Protein AF-K5BT09-F1 (afdb_monomer)

Secondary structure (DSSP, 8-state):
--------S--SS------------HHHHHHHHHHHHTT--HHHHHHTTEE-B-SS--SSS-----HHHHHHTT--SEEES---HHHHHHHHHHHHHHSSS-PPPEEEE--SSBSSSB---HHHHHTT--HHHHHHHHHHHHHHHHHTT--EE---B------TTSGGGGGS--S-HHHHHHHHHHHHHHHHTTTS-STT--B-EEEEETTGGG-GGG-TT------HHHIIIIISHHHHHHHHTT-SEEEEPSSEETTEEGGG-HIIIIIIIIIIT---SEEEEPTTTTTHHHHTTS--HHHHHHHHHHHT--BEESS-HHHHHHHHHHHTTSS-HHHHHHHHHHHHHHHHHTTTTT-TTTT--TTHHHHHSS-HHHHHHHHHHHHHH-EEEEE--TT--TTSPPSSS--S-EEEEEESTTTT-STTTT-TT-TTS-GGGSPPHHHHHHHHHTTTEEEEEE--S-S-S-HHHHHHHTTTT------S--HHHHHHHHHHHHHT-SEEEEEEE--GGGSSTT---S--SSPHHHHHHHHHHHTTTS-EEEEEE-SS----HHHHHH-SEEEE-----TTHHHHHHHHHTTSS------SS-B-SSGGG-S--SS-B--SSPPPTT--S-TTSS--SSS-S--SB-TT--B-SS-EEE-PPEES-SEE-TT--EEEEEEEEE-SSS-EEEEEEEEEEES--SSPPBS-EEEEEEEEEE-TT-EEEEEEEE-HHHH-EE-TT--EEPPSEEEEEEEESSSSSEEEEEEEE--TTS---HHHHHHHHHHHHHHHHHTSS-TTT-PPBSEEETT---TTS-TTEEEHHHHHHHHHHHHHHHHTTSS-HHHHHHHHHHHHHHHTTS--BTTBPPSEEETTT--EE-SBTTBSSEEHHHHHHHHHHHHHHHHHHTTS-HHHHHHHHHHHHHHHH--TTGGGTTT-SS-BSEEBTTTBTTT--B--SBSTTHHHHHHHHH-SSS---HHIIIIIISTTTTTEEEEEETTEEEEE-BTTSSS--GGGGTGGGTTS--TT-B-SS-S-HHHHHHHHHHHHHHHHHH-TT--TT-BTTB----EEEETTEEEE--SSTTT--S-B-HHHHHTTTTT-HHHHHHHHHHHHHTGGGTEETTEE-S-BBTTTTB---EEEHHHHHHHHHHHHHHHT-HHHHHHHT-HHHHHHHHHTT-B--GGGSTT-

Solvent-accessible surface area (backbone atoms only — not comparable to full-atom values): 59782 Å² total; per-residue (Å²): 132,90,80,92,84,87,93,83,88,90,88,86,88,76,88,66,85,77,75,76,75,75,77,81,50,74,69,54,54,52,54,51,50,52,59,51,57,73,71,49,52,74,64,38,39,40,6,42,21,22,30,43,50,46,68,86,57,81,92,69,89,82,79,60,76,67,62,74,61,37,29,34,69,33,48,47,24,29,39,32,37,62,75,46,24,68,61,47,41,55,53,40,45,41,22,40,74,52,17,93,80,33,62,55,59,47,32,34,34,62,48,64,38,20,30,57,44,23,27,21,28,36,32,31,45,44,9,39,68,43,56,65,62,46,16,48,50,29,30,51,22,20,35,27,34,11,23,30,30,34,46,30,28,63,22,43,45,38,36,36,32,54,42,60,27,23,11,47,50,19,50,8,41,24,46,43,38,57,64,21,16,54,49,29,30,25,32,35,39,21,18,19,54,95,65,23,71,51,57,42,33,18,40,23,16,41,27,38,46,62,65,50,39,52,14,50,90,19,33,65,74,30,62,28,83,78,57,69,53,51,42,59,65,52,43,40,45,12,57,53,34,23,46,74,61,58,38,48,26,36,26,24,22,74,22,32,50,90,90,31,41,30,43,49,24,33,59,57,49,31,51,42,45,35,66,70,64,60,50,83,46,35,28,31,42,35,84,30,37,55,50,49,37,38,78,75,63,76,40,55,54,54,54,32,30,40,38,14,46,74,12,45,42,29,33,40,25,57,48,50,33,51,68,74,27,44,70,59,33,41,77,70,66,69,34,54,71,64,57,50,47,52,29,30,48,33,51,52,49,52,40,47,55,55,37,31,80,82,35,68,57,60,27,42,47,83,67,33,39,84,70,52,44,68,35,70,68,56,42,53,50,23,21,51,53,21,34,38,17,19,25,28,77,44,58,38,18,69,85,72,40,94,86,46,70,41,57,61,53,40,79,69,50,58,31,37,20,37,30,20,49,55,18,75,32,23,41,36,31,33,25,46,69,48,75,65,35,63,42,82,72,20,51,15,38,54,53,30,41,41,66,79,22,63,97,48,34,46,75,42,75,32,50,22,28,59,64,36,81,51,64,73,55,43,52,62,27,22,47,96,78,31,65,77,74,84,66,94,72,49,59,65,57,30,35,54,51,25,52,61,46,46,74,71,26,69,36,33,37,36,21,41,52,54,54,30,45,50,15,26,80,86,18,47,42,92,69,47,56,59,32,67,41,41,47,51,43,51,54,57,52,51,72,69,74,45,45,49,35,39,42,33,29,35,46,56,50,44,36,48,58,68,52,66,74,72,45,34,22,33,36,39,46,28,23,17,2,36,35,22,21,49,14,51,43,29,35,50,50,52,78,38,52,31,35,2,27,33,42,47,44,18,42,55,46,73,86,57,62,72,52,63,76,63,36,66,58,69,97,38,61,63,60,89,95,46,80,81,53,90,91,34,70,63,56,97,88,50,70,86,68,49,72,40,48,34,36,35,44,40,48,73,32,44,76,46,70,49,71,59,46,58,78,49,61,58,36,45,81,86,42,66,41,40,45,33,33,42,41,30,26,74,33,85,35,58,40,44,47,50,44,37,32,31,41,19,59,74,66,58,102,47,94,44,35,67,29,42,70,78,50,72,48,71,44,77,36,49,52,70,33,71,48,77,49,75,45,80,47,42,44,81,79,61,40,43,48,41,92,86,62,47,79,45,59,76,57,38,52,32,40,41,31,44,24,60,26,79,79,60,57,36,70,43,67,33,33,38,43,57,84,84,66,76,68,51,73,67,56,45,51,48,52,44,34,54,22,23,36,35,38,45,60,77,57,18,38,84,73,22,48,38,20,27,43,49,46,49,79,85,71,71,51,96,81,74,43,73,57,27,23,27,36,25,27,20,10,33,28,50,40,20,49,55,49,33,32,77,73,60,78,42,51,66,66,60,50,48,56,48,48,53,38,34,52,60,38,63,77,68,28,58,61,41,67,50,25,32,26,55,27,24,34,37,86,74,29,42,70,40,55,80,45,98,63,43,61,25,17,20,42,52,29,31,33,37,25,49,45,20,47,46,23,50,24,55,69,16,61,82,51,55,76,70,38,30,51,52,18,59,50,46,56,48,57,61,51,50,32,35,46,42,67,37,15,78,89,70,48,48,32,47,34,42,56,40,15,89,86,57,44,62,75,71,69,45,71,52,53,40,51,53,46,54,58,40,32,54,45,48,25,42,16,37,89,71,31,37,41,62,54,56,28,44,42,51,17,36,29,44,74,60,64,24,51,41,74,47,70,49,93,85,42,68,38,50,55,31,34,63,96,42,89,55,68,31,37,50,47,60,34,64,36,46,53,27,44,59,38,71,41,22,26,42,95,68,39,90,37,47,42,59,44,37,31,36,52,52,48,34,35,39,47,40,27,51,64,35,92,84,67,48,47,71,54,24,87,43,34,43,22,36,22,67,33,62,42,102,81,60,68,45,67,21,22,63,44,86,85,48,53,79,55,54,40,20,53,36,33,28,42,29,36,29,67,60,40,45,74,54,17,50,41,26,52,51,48,48,57,74,57,35,79,60,45,38,56,90,44,19,67,29,35,28,36,20,64,65,76,72,39,56,54,67,33,40,37,25,71,43,41,15,44,31,27,31,25,48,40,36,55,76,70,31,55,47,23,54,27,27,61,63,32,66,46,50,47,50,10,38,52,66,65,53,44,43,65,65,55,85,80,62,86,80,121

InterPro domains:
  IPR001764 Glycoside hydrolase, family 3, N-terminal [PF00933] (41-349)
  IPR001764 Glycoside hydrolase, family 3, N-terminal [PR00133] (100-116)
  IPR001764 Glycoside hydrolase, family 3, N-terminal [PR00133] (119-138)
  IPR001764 Glycoside hydrolase, family 3, N-terminal [PR00133] (165-181)
  IPR001764 Glycoside hydrolase, family 3, N-terminal [PR00133] (202-218)
  IPR001764 Glycoside hydrolase, family 3, N-terminal [PR00133] (272-290)
  IPR002772 Glycoside hydrolase family 3 C-terminal domain [PF01915] (391-652)
  IPR013783 Immunoglobulin-like fold [G3DSA:2.60.40.10] (654-779)
  IPR017853 Glycoside hydrolase superfamily [SSF51445] (25-389)
  IPR019282 Glycoamylase-like, conserved domain [PF10091] (956-1174)
  IPR019800 Glycoside hydrolase, family 3, active site [PS00775] (272-289)
  IPR026891 Fibronectin type III-like domain [PF14310] (689-758)
  IPR026891 Fibronectin type III-like domain [SM01217] (689-758)
  IPR036881 Glycoside hydrolase family 3 C-terminal domain superfamily [G3DSA:3.40.50.1700] (375-653)
  IPR036881 Glycoside hydrolase family 3 C-terminal domain superfamily [SSF52279] (390-655)
  IPR036962 Glycoside hydrolase, family 3, N-terminal domain superfamily [G3DSA:3.20.20.300] (21-374)
  IPR051915 Cellulose Degradation Glycosyl Hydrolase 3 [PTHR30620] (26-652)

Foldseek 3Di:
DDDDDDPPPDPDPPPPDPPPPDDDDPVNLVVVLVVLVVPDDPLLLLLLQEEAEDADFDPDDFHDPPLLVCLLANNHNAYEPHWALVVLVVSQCSNQPRHPSRQGHAYEYALQQAQAFGFAQQQLLLLLVDLQLLLQRLLLRLQQCLLGNHAEYADQELWAALALLAQCLSRHHAHFLQSSLSSLLSNQCSQAPPQLADSSHHAYEYDDQFNQNQAPNNFHLHEDEDDPQCCFFGTCNNVLSNQVSPHQEYEYDNYDYPLHRSLLALCRQPCPSCVVSNRLAAYEYPALSQCCVVVSVPDHLQLSLLSNLVSGHQHYHNNCSSSVHVVVCCVVVSHDPVSSSSSSSNSSSSCVSNCCVVPVCSSNDNVSNVVRHPDPVSNVSLLVSLLSSKFWLFWAALVPPNPHQTQPADAAAEEEEEEALQQAFQQQLSFPSNRNYPRNLQGGLLRLSCVVCPPHYHYHYAHLAHQAPDPVVLDQQCPPPNDSPDDPDDSVRSNVSSLVSLLNGQEYELEFEGRRSCHDHSNGHPAFATHDSSVVSVVVSLVSSHQYAYAYEASGAGQCPVVVVRHNIYMDSHNRRSHSSNSVVCGNNVVAKHAGFRSYFHANGSVLPSAALQDFCDPFHDDPPRPPDPPHPADPPDGNHTSAHGLDGDTSWDKDKDAWDKQDQEDEQADKIKIKIKIWTAGQAWHKAKKWKWKWDPDDPDTGGPIHTQDIDIDIAHHGDMDMDMDMGHQQSQFRQDPVGDGGHDWAKMKMWIDRGSPGTHIDMHTHDYCVPDDDLVRLLCVQLLLLLCQLPVVAQPQQSFHQQKDAPVPDDPVPRSQKGFQLLRLLSLLSLVLCCVVVVDDPVVSLVSLVSNLVLLVQADAAQLAQAGIDRRNRSAFDAPDPQRRHGFLQSSLSNLLSLLLQLLVQCPHDPSSVVSNVSSVVSLLSRQQCVQCVVRPLFGAGGADPVCGCVVVHTDEAQFLRPSSLLSLLLRPHNHHALSSCCCRHCVVVQQQDWDDALNFTAGGDDPPDPAFAQSSLFSSPLQAPQQFKDFPRGPGSLSNSLSSLVNQLSLLCVVPVPFPQRHQLFTHFAWFQDPPGTAGATSDPVRHPQKGFLLRLLLCCLNVVPSSSSNSSVQVVVPPQQQDSSGGAGMAGPRVPGRGSMHGSSSSSSNNSSSSCNVPNSSNVSSVPRPSSVSSCVSNGIDRDNPVRPPD

pLDDT: mean 94.93, std 11.33, range [27.28, 98.94]

Sequence (1195 aa):
MIYKKLSLLILLFATGLLTVSAQKSPQDMDRFIDVLMNKMTLEEKIGQLNLPVTGEITTGQAKSSDIAAKIKKGEVGGLFNLKGVEKIRDVQKQAVEGSRLGIPLLFGMDVIHGYETMFPIPLGLSCTWDMSAIEESARIAAVEASADGISWTFSPMVDVSRDPRWGRVSEGSGEDPFLGAMIAEAMVRGYQGKNMQRNDEIMACVKHFALYGAGEAGRDYNTVDMSRQRMFNDYMLPYEAAVEAGVGSVMASFNEVDGIPATANKWLMTDILRGQWGFNGFVVTDYTGISEMVDHGIGDLQTVSARAINAGVDMDMVSEGFVGTLKKSVQEGKVSMETLNTACRRILEAKYKLGLFDNPYKYCDPKRPARDIFTKAHREAARRIAAESFVLLKNDSPDGNPNGNPLLPFNPKGNIAVIGPLANSRTNMPGTWSVAAVLDRSPSLVEGLKEMTAGKANIMYAKGSNLISDAAYEERATMFGRSLNRDGRTDQQLLDEALNVARRSDIIIAALGESSEMSGESSSRTDLNIPDVQQNLLKELLKTGKPVVLVLFTGRPLTLTWEQEHVPAILNVWFGGSEAAYAIGDALFGYVNPGGKLTMTFPKNVGQIPLYYAHKNTGRPLKEGKWFEKFRSNYLDVDNDPLYPFGYGLSYTTFSYSDIDLSHSSMDMTGSLTAAVEVTNTGTWPGTEVVQLYIRDLVGSSTRPVKELKGFQKIFLQPGEMKIVRFKIAPEMLRYYNYDLQLVAEPGDFEVMIGTNSRDVKSAKFTLASAADTLTDDALMDTVQRRTFLYFWEGAEPNSGLAPERYHVDGVYPQNDSNVVTSGGSGFGIMAILAGIDRGYVTREEGLARMERIVSFLEKADRFHGAYPHWWYGDTGKVKPFGQKDNGGDLVETAFLIQGLLAVHQYYVNGNEKEKAIAQRIDRIWRDVDWDWYRKGGQNVLYWHWSPTYGWEMDFPVHGYNECMIMYILAAASPTHGVPATVYHDGWAQNGAIVSPHKVEGIELHLRYQGTEAGPLFWAQYSFLGLDPVGLKDEYCPSYFHEMRNLTLVNRAYCIRNPKHYKGFGADCWGLTASYSVDGYAAHSPNEQDDKGVISPTAALSSIVYTPEYSMQVMRHLYNMGDKVFGPFGFYDAFSETDNWYPKRYLAIDQGPIAVMIENYRTGLLWKLFMSHPDVQAGLTKLGFNTNKQDVRQQ

Radius of gyration: 38.04 Å; Cα contacts (8 Å, |Δi|>4): 2847; chains: 1; bounding box: 115×94×84 Å

Mean predicted aligned error: 13.85 Å

Organism: NCBI:txid997888

Nearest PDB structures (foldseek):
  5xxm-assembly1_A  TM=9.968E-01  e=0.000E+00  Bacteroides thetaiotaomicron VPI-5482
  5xxn-assembly1_A  TM=9.941E-01  e=0.000E+00  Bacteroides thetaiotaomicron VPI-5482
  5xxl-assembly1_B  TM=9.937E-01  e=0.000E+00  Bacteroides thetaiotaomicron VPI-5482
  5tf0-assembly1_A  TM=9.906E-01  e=0.000E+00  Bacteroides intestinalis DSM 17393
  4qt9-assembly2_B  TM=9.981E-01  e=7.309E-70  Bacteroides caccae ATCC 43185

Structure (mmCIF, N/CA/C/O backbone):
data_AF-K5BT09-F1
#
_entry.id   AF-K5BT09-F1
#
loop_
_atom_site.group_PDB
_atom_site.id
_atom_site.type_symbol
_atom_site.label_atom_id
_atom_site.label_alt_id
_atom_site.label_comp_id
_atom_site.label_asym_id
_atom_site.label_entity_id
_atom_site.label_seq_id
_atom_site.pdbx_PDB_ins_code
_atom_site.Cartn_x
_atom_site.Cartn_y
_atom_site.Cartn_z
_atom_site.occupancy
_atom_site.B_iso_or_equiv
_atom_site.auth_seq_id
_atom_site.auth_comp_id
_atom_site.auth_asym_id
_atom_site.auth_atom_id
_atom_site.pdbx_PDB_model_num
ATOM 1 N N . MET A 1 1 ? -8.222 -68.719 0.830 1.00 33.28 1 MET A N 1
ATOM 2 C CA . MET A 1 1 ? -7.148 -67.709 0.713 1.00 33.28 1 MET A CA 1
ATOM 3 C C . MET A 1 1 ? -7.326 -66.757 1.887 1.00 33.28 1 MET A C 1
ATOM 5 O O . MET A 1 1 ? -8.381 -66.156 1.982 1.00 33.28 1 MET A O 1
ATOM 9 N N . ILE A 1 2 ? -6.574 -66.939 2.979 1.00 29.36 2 ILE A N 1
ATOM 10 C CA . ILE A 1 2 ? -5.280 -66.270 3.252 1.00 29.36 2 ILE A CA 1
ATOM 11 C C . ILE A 1 2 ? -5.498 -64.750 3.378 1.00 29.36 2 ILE A C 1
ATOM 13 O O . ILE A 1 2 ? -5.870 -64.145 2.389 1.00 29.36 2 ILE A O 1
ATOM 17 N N . TYR A 1 3 ? -5.279 -64.041 4.489 1.00 27.73 3 TYR A N 1
ATOM 18 C CA . TYR A 1 3 ? -5.013 -64.349 5.899 1.00 27.73 3 TYR A CA 1
ATOM 19 C C . TYR A 1 3 ? -5.332 -63.051 6.679 1.00 27.73 3 TYR A C 1
ATOM 21 O O . TYR A 1 3 ? -4.875 -61.974 6.310 1.00 27.73 3 TYR A O 1
ATOM 29 N N . LYS A 1 4 ? -6.081 -63.166 7.780 1.00 32.88 4 LYS A N 1
ATOM 30 C CA . LYS A 1 4 ? -6.062 -62.227 8.914 1.00 32.88 4 LYS A CA 1
ATOM 31 C C . LYS A 1 4 ? -4.780 -62.488 9.708 1.00 32.88 4 LYS A C 1
ATOM 33 O O . LYS A 1 4 ? -4.599 -63.643 10.093 1.00 32.88 4 LYS A O 1
ATOM 38 N N . LYS A 1 5 ? -3.959 -61.473 10.012 1.00 28.58 5 LYS A N 1
ATOM 39 C CA . LYS A 1 5 ? -3.173 -61.348 11.262 1.00 28.58 5 LYS A CA 1
ATOM 40 C C . LYS A 1 5 ? -2.261 -60.113 11.246 1.00 28.58 5 LYS A C 1
ATOM 42 O O . LYS A 1 5 ? -1.661 -59.803 10.228 1.00 28.58 5 LYS A O 1
ATOM 47 N N . LEU A 1 6 ? -2.090 -59.558 12.449 1.00 28.66 6 LEU A N 1
ATOM 48 C CA . LEU A 1 6 ? -0.998 -58.692 12.913 1.00 28.66 6 LEU A CA 1
ATOM 49 C C . LEU A 1 6 ? -1.146 -57.162 12.773 1.00 28.66 6 LEU A C 1
ATOM 51 O O . LEU A 1 6 ? -0.351 -56.485 12.135 1.00 28.66 6 LEU A O 1
ATOM 55 N N . SER A 1 7 ? -2.097 -56.607 13.530 1.00 29.69 7 SER A N 1
ATOM 56 C CA . SER A 1 7 ? -2.022 -55.238 14.066 1.00 29.69 7 SER A CA 1
ATOM 57 C C . SER A 1 7 ? -1.999 -55.322 15.593 1.00 29.69 7 SER A C 1
ATOM 59 O O . SER A 1 7 ? -3.021 -55.130 16.241 1.00 29.69 7 SER A O 1
ATOM 61 N N . LEU A 1 8 ? -0.866 -55.739 16.169 1.00 30.62 8 LEU A N 1
ATOM 62 C CA . LEU A 1 8 ? -0.655 -55.736 17.623 1.00 30.62 8 LEU A CA 1
ATOM 63 C C . LEU A 1 8 ? 0.844 -55.839 17.956 1.00 30.62 8 LEU A C 1
ATOM 65 O O . LEU A 1 8 ? 1.294 -56.850 18.474 1.00 30.62 8 LEU A O 1
ATOM 69 N N . LEU A 1 9 ? 1.633 -54.829 17.581 1.00 28.47 9 LEU A N 1
ATOM 70 C CA . LEU A 1 9 ? 2.938 -54.518 18.186 1.00 28.47 9 LEU A CA 1
ATOM 71 C C . LEU A 1 9 ? 3.417 -53.176 17.602 1.00 28.47 9 LEU A C 1
ATOM 73 O O . LEU A 1 9 ? 3.946 -53.152 16.503 1.00 28.47 9 LEU A O 1
ATOM 77 N N . ILE A 1 10 ? 3.099 -52.077 18.289 1.00 31.34 10 ILE A N 1
ATOM 78 C CA . ILE A 1 10 ? 3.753 -50.746 18.369 1.00 31.34 10 ILE A CA 1
ATOM 79 C C . ILE A 1 10 ? 2.722 -49.896 19.131 1.00 31.34 10 ILE A C 1
ATOM 81 O O . ILE A 1 10 ? 1.987 -49.082 18.587 1.00 31.34 10 ILE A O 1
ATOM 85 N N . LEU A 1 11 ? 2.550 -50.210 20.413 1.00 28.88 11 LEU A N 1
ATOM 86 C CA . LEU A 1 11 ? 1.669 -49.476 21.319 1.00 28.88 11 LEU A CA 1
ATOM 87 C C . LEU A 1 11 ? 2.322 -49.490 22.700 1.00 28.88 11 LEU A C 1
ATOM 89 O O . LEU A 1 11 ? 1.791 -50.095 23.619 1.00 28.88 11 LEU A O 1
ATOM 93 N N . LEU A 1 12 ? 3.551 -48.954 22.800 1.00 29.77 12 LEU A N 1
ATOM 94 C CA . LEU A 1 12 ? 4.228 -48.741 24.094 1.00 29.77 12 LEU A CA 1
ATOM 95 C C . LEU A 1 12 ? 5.472 -47.826 24.092 1.00 29.77 12 LEU A C 1
ATOM 97 O O . LEU A 1 12 ? 6.191 -47.809 25.080 1.00 29.77 12 LEU A O 1
ATOM 101 N N . PHE A 1 13 ? 5.720 -47.014 23.057 1.00 30.23 13 PHE A N 1
ATOM 102 C CA . PHE A 1 13 ? 6.736 -45.945 23.120 1.00 30.23 13 PHE A CA 1
ATOM 103 C C . PHE A 1 13 ? 6.303 -44.723 22.299 1.00 30.23 13 PHE A C 1
ATOM 105 O O . PHE A 1 13 ? 6.860 -44.415 21.253 1.00 30.23 13 PHE A O 1
ATOM 112 N N . ALA A 1 14 ? 5.254 -44.045 22.764 1.00 30.31 14 ALA A N 1
ATOM 113 C CA . ALA A 1 14 ? 4.903 -42.699 22.312 1.00 30.31 14 ALA A CA 1
ATOM 114 C C . ALA A 1 14 ? 4.120 -41.941 23.399 1.00 30.31 14 ALA A C 1
ATOM 116 O O . ALA A 1 14 ? 3.130 -41.278 23.124 1.00 30.31 14 ALA A O 1
ATOM 117 N N . THR A 1 15 ? 4.566 -42.007 24.656 1.00 30.95 15 THR A N 1
ATOM 118 C CA . THR A 1 15 ? 4.311 -40.918 25.614 1.00 30.95 15 THR A CA 1
ATOM 119 C C . THR A 1 15 ? 5.349 -39.825 25.363 1.00 30.95 15 THR A C 1
ATOM 121 O O . THR A 1 15 ? 6.234 -39.578 26.177 1.00 30.95 15 THR A O 1
ATOM 124 N N . GLY A 1 16 ? 5.292 -39.238 24.167 1.00 28.16 16 GLY A N 1
ATOM 125 C CA . GLY A 1 16 ? 5.932 -37.965 23.875 1.00 28.16 16 GLY A CA 1
ATOM 126 C C . GLY A 1 16 ? 5.001 -36.875 24.379 1.00 28.16 16 GLY A C 1
ATOM 127 O O . GLY A 1 16 ? 3.835 -36.844 23.998 1.00 28.16 16 GLY A O 1
ATOM 128 N N . LEU A 1 17 ? 5.507 -36.041 25.282 1.00 32.53 17 LEU A N 1
ATOM 129 C CA . LEU A 1 17 ? 4.849 -34.853 25.814 1.00 32.53 17 LEU A CA 1
ATOM 130 C C . LEU A 1 17 ? 4.229 -34.017 24.681 1.00 32.53 17 LEU A C 1
ATOM 132 O O . LEU A 1 17 ? 4.907 -33.212 24.052 1.00 32.53 17 LEU A O 1
ATOM 136 N N . LEU A 1 18 ? 2.928 -34.181 24.444 1.00 27.83 18 LEU A N 1
ATOM 137 C CA . LEU A 1 18 ? 2.118 -33.174 23.772 1.00 27.83 18 LEU A CA 1
ATOM 138 C C . LEU A 1 18 ? 1.817 -32.096 24.810 1.00 27.83 18 LEU A C 1
ATOM 140 O O . LEU A 1 18 ? 0.763 -32.081 25.443 1.00 27.83 18 LEU A O 1
ATOM 144 N N . THR A 1 19 ? 2.773 -31.194 25.014 1.00 27.28 19 THR A N 1
ATOM 145 C CA . THR A 1 19 ? 2.456 -29.868 25.531 1.00 27.28 19 THR A CA 1
ATOM 146 C C . THR A 1 19 ? 1.621 -29.176 24.462 1.00 27.28 19 THR A C 1
ATOM 148 O O . THR A 1 19 ? 2.156 -28.597 23.518 1.00 27.28 19 THR A O 1
ATOM 151 N N . VAL A 1 20 ? 0.299 -29.278 24.583 1.00 28.34 20 VAL A N 1
ATOM 152 C CA . VAL A 1 20 ? -0.617 -28.334 23.947 1.00 28.34 20 VAL A CA 1
ATOM 153 C C . VAL A 1 20 ? -0.247 -26.971 24.524 1.00 28.34 20 VAL A C 1
ATOM 155 O O . VAL A 1 20 ? -0.565 -26.666 25.672 1.00 28.34 20 VAL A O 1
ATOM 158 N N . SER A 1 21 ? 0.528 -26.188 23.773 1.00 31.48 21 SER A N 1
ATOM 159 C CA . SER A 1 21 ? 0.733 -24.778 24.081 1.00 31.48 21 SER A CA 1
ATOM 160 C C . SER A 1 21 ? -0.634 -24.121 23.934 1.00 31.48 21 SER A C 1
ATOM 162 O O . SER A 1 21 ? -1.138 -23.960 22.825 1.00 31.48 21 SER A O 1
ATOM 164 N N . ALA A 1 22 ? -1.282 -23.845 25.065 1.00 35.59 22 ALA A N 1
ATOM 165 C CA . ALA A 1 22 ? -2.456 -22.997 25.093 1.00 35.59 22 ALA A CA 1
ATOM 166 C C . ALA A 1 22 ? -2.052 -21.656 24.470 1.00 35.59 22 ALA A C 1
ATOM 168 O O . ALA A 1 22 ? -1.145 -20.983 24.963 1.00 35.59 22 ALA A O 1
ATOM 169 N N . GLN A 1 23 ? -2.678 -21.306 23.350 1.00 39.53 23 GLN A N 1
ATOM 170 C CA . GLN A 1 23 ? -2.477 -20.018 22.707 1.00 39.53 23 GLN A CA 1
ATOM 171 C C . GLN A 1 23 ? -2.914 -18.942 23.710 1.00 39.53 23 GLN A C 1
ATOM 173 O O . GLN A 1 23 ? -4.069 -18.932 24.135 1.00 39.53 23 GLN A O 1
ATOM 178 N N . LYS A 1 24 ? -1.973 -18.105 24.164 1.00 57.53 24 LYS A N 1
ATOM 179 C CA . LYS A 1 24 ? -2.256 -17.064 25.160 1.00 57.53 24 LYS A CA 1
ATOM 180 C C . LYS A 1 24 ? -3.319 -16.114 24.614 1.00 57.53 24 LYS A C 1
ATOM 182 O O . LYS A 1 24 ? -3.226 -15.684 23.464 1.00 57.53 24 LYS A O 1
ATOM 187 N N . SER A 1 25 ? -4.326 -15.814 25.427 1.00 69.25 25 SER A N 1
ATOM 188 C CA . SER A 1 25 ? -5.419 -14.933 25.020 1.00 69.25 25 SER A CA 1
ATOM 189 C C . SER A 1 25 ? -4.962 -13.464 25.016 1.00 69.25 25 SER A C 1
ATOM 191 O O . SER A 1 25 ? -4.057 -13.118 25.783 1.00 69.25 25 SER A O 1
ATOM 193 N N . PRO A 1 26 ? -5.572 -12.570 24.211 1.00 74.56 26 PRO A N 1
ATOM 194 C CA . PRO A 1 26 ? -5.332 -11.125 24.307 1.00 74.56 26 PRO A CA 1
ATOM 195 C C . PRO A 1 26 ? -5.465 -10.595 25.746 1.00 74.56 26 PRO A C 1
ATOM 197 O O . PRO A 1 26 ? -4.634 -9.815 26.200 1.00 74.56 26 PRO A O 1
ATOM 200 N N . GLN A 1 27 ? -6.416 -11.137 26.514 1.00 79.94 27 GLN A N 1
ATOM 201 C CA . GLN A 1 27 ? -6.642 -10.776 27.915 1.00 79.94 27 GLN A CA 1
ATOM 202 C C . GLN A 1 27 ? -5.459 -11.126 28.838 1.00 79.94 27 GLN A C 1
ATOM 204 O O . GLN A 1 27 ? -5.287 -10.503 29.889 1.00 79.94 27 GLN A O 1
ATOM 209 N N . ASP A 1 28 ? -4.632 -12.115 28.481 1.00 88.56 28 ASP A N 1
ATOM 210 C CA . ASP A 1 28 ? -3.438 -12.473 29.256 1.00 88.56 28 ASP A CA 1
ATOM 211 C C . ASP A 1 28 ? -2.272 -11.511 29.000 1.00 88.56 28 ASP A C 1
ATOM 213 O O . ASP A 1 28 ? -1.496 -11.241 29.922 1.00 88.56 28 ASP A O 1
ATOM 217 N N . MET A 1 29 ? -2.160 -10.973 27.780 1.00 96.00 29 MET A N 1
ATOM 218 C CA . MET A 1 29 ? -1.212 -9.902 27.462 1.00 96.00 29 MET A CA 1
ATOM 219 C C . MET A 1 29 ? -1.571 -8.635 28.240 1.00 96.00 29 MET A C 1
ATOM 221 O O . MET A 1 29 ? -0.712 -8.099 28.941 1.00 96.00 29 MET A O 1
ATOM 225 N N . ASP A 1 30 ? -2.838 -8.216 28.192 1.00 93.00 30 ASP A N 1
ATOM 226 C CA . ASP A 1 30 ? -3.313 -7.014 28.884 1.00 93.00 30 ASP A CA 1
ATOM 227 C C . ASP A 1 30 ? -3.041 -7.101 30.385 1.00 93.00 30 ASP A C 1
ATOM 229 O O . ASP A 1 30 ? -2.373 -6.237 30.955 1.00 93.00 30 ASP A O 1
ATOM 233 N N . ARG A 1 31 ? -3.440 -8.215 31.016 1.00 96.12 31 ARG A N 1
ATOM 234 C CA . ARG A 1 31 ? -3.205 -8.452 32.447 1.00 96.12 31 ARG A CA 1
ATOM 235 C C . ARG A 1 31 ? -1.717 -8.431 32.796 1.00 96.12 31 ARG A C 1
ATOM 237 O O . ARG A 1 31 ? -1.337 -7.877 33.828 1.00 96.12 31 ARG A O 1
ATOM 244 N N . PHE A 1 32 ? -0.871 -9.060 31.977 1.00 97.94 32 PHE A N 1
ATOM 245 C CA . PHE A 1 32 ? 0.573 -9.077 32.209 1.00 97.94 32 PHE A CA 1
ATOM 246 C C . PHE A 1 32 ? 1.158 -7.662 32.161 1.00 97.94 32 PHE A C 1
ATOM 248 O O . PHE A 1 32 ? 1.904 -7.269 33.063 1.00 97.94 32 PHE A O 1
ATOM 255 N N . ILE A 1 33 ? 0.798 -6.893 31.134 1.00 98.19 33 ILE A N 1
ATOM 256 C CA . ILE A 1 33 ? 1.317 -5.543 30.928 1.00 98.19 33 ILE A CA 1
ATOM 257 C C . ILE A 1 33 ? 0.787 -4.589 31.999 1.00 98.19 33 ILE A C 1
ATOM 259 O O . ILE A 1 33 ? 1.572 -3.808 32.530 1.00 98.19 33 ILE A O 1
ATOM 263 N N . ASP A 1 34 ? -0.475 -4.705 32.413 1.00 96.81 34 ASP A N 1
ATOM 264 C CA . ASP A 1 34 ? -1.043 -3.920 33.516 1.00 96.81 34 ASP A CA 1
ATOM 265 C C . ASP A 1 34 ? -0.260 -4.125 34.814 1.00 96.81 34 ASP A C 1
ATOM 267 O O . ASP A 1 34 ? 0.143 -3.168 35.482 1.00 96.81 34 ASP A O 1
ATOM 271 N N . VAL A 1 35 ? 0.015 -5.386 35.161 1.00 98.25 35 VAL A N 1
ATOM 272 C CA . VAL A 1 35 ? 0.796 -5.729 36.355 1.00 98.25 35 VAL A CA 1
ATOM 273 C C . VAL A 1 35 ? 2.225 -5.196 36.255 1.00 98.25 35 VAL A C 1
ATOM 275 O O . VAL A 1 35 ? 2.763 -4.721 37.258 1.00 98.25 35 VAL A O 1
ATOM 278 N N . LEU A 1 36 ? 2.852 -5.267 35.079 1.00 98.50 36 LEU A N 1
ATOM 279 C CA . LEU A 1 36 ? 4.196 -4.733 34.867 1.00 98.50 36 LEU A CA 1
ATOM 280 C C . LEU A 1 36 ? 4.211 -3.203 34.986 1.00 98.50 36 LEU A C 1
ATOM 282 O O . LEU A 1 36 ? 4.991 -2.661 35.766 1.00 98.50 36 LEU A O 1
ATOM 286 N N . MET A 1 37 ? 3.313 -2.510 34.289 1.00 98.56 37 MET A N 1
ATOM 287 C CA . MET A 1 37 ? 3.222 -1.049 34.286 1.00 98.56 37 MET A CA 1
ATOM 288 C C . MET A 1 37 ? 2.880 -0.463 35.657 1.00 98.56 37 MET A C 1
ATOM 290 O O . MET A 1 37 ? 3.356 0.627 35.980 1.00 98.56 37 MET A O 1
ATOM 294 N N . ASN A 1 38 ? 2.116 -1.181 36.485 1.00 98.25 38 ASN A N 1
ATOM 295 C CA . ASN A 1 38 ? 1.840 -0.794 37.873 1.00 98.25 38 ASN A CA 1
ATOM 296 C C . ASN A 1 38 ? 3.085 -0.834 38.772 1.00 98.25 38 ASN A C 1
ATOM 298 O O . ASN A 1 38 ? 3.109 -0.188 39.817 1.00 98.25 38 ASN A O 1
ATOM 302 N N . LYS A 1 39 ? 4.129 -1.572 38.378 1.00 98.38 39 LYS A N 1
ATOM 303 C CA . LYS A 1 39 ? 5.414 -1.599 39.090 1.00 98.38 39 LYS A CA 1
ATOM 304 C C . LYS A 1 39 ? 6.381 -0.525 38.604 1.00 98.38 39 LYS A C 1
ATOM 306 O O . LYS A 1 39 ? 7.376 -0.305 39.292 1.00 98.38 39 LYS A O 1
ATOM 311 N N . MET A 1 40 ? 6.145 0.085 37.443 1.00 98.75 40 MET A N 1
ATOM 312 C CA . MET A 1 40 ? 7.079 1.011 36.799 1.00 98.75 40 MET A CA 1
ATOM 313 C C . MET A 1 40 ? 7.012 2.418 37.395 1.00 98.75 40 MET A C 1
ATOM 315 O O . MET A 1 40 ? 5.927 2.949 37.640 1.00 98.75 40 MET A O 1
ATOM 319 N N . THR A 1 41 ? 8.173 3.050 37.564 1.00 98.62 41 THR A N 1
ATOM 320 C CA . THR A 1 41 ? 8.261 4.486 37.849 1.00 98.62 41 THR A CA 1
ATOM 321 C C . THR A 1 41 ? 7.934 5.314 36.603 1.00 98.62 41 THR A C 1
ATOM 323 O O . THR A 1 41 ? 7.824 4.794 35.490 1.00 98.62 41 THR A O 1
ATOM 326 N N . LEU A 1 42 ? 7.788 6.630 36.782 1.00 98.31 42 LEU A N 1
ATOM 327 C CA . LEU A 1 42 ? 7.634 7.567 35.669 1.00 98.31 42 LEU A CA 1
ATOM 328 C C . LEU A 1 42 ? 8.817 7.468 34.691 1.00 98.31 42 LEU A C 1
ATOM 330 O O . LEU A 1 42 ? 8.623 7.395 33.482 1.00 98.31 42 LEU A O 1
ATOM 334 N N . GLU A 1 43 ? 10.034 7.429 35.226 1.00 98.62 43 GLU A N 1
ATOM 335 C CA . GLU A 1 43 ? 11.281 7.359 34.468 1.00 98.62 43 GLU A CA 1
ATOM 336 C C . GLU A 1 43 ? 11.412 6.050 33.693 1.00 98.62 43 GLU A C 1
ATOM 338 O O . GLU A 1 43 ? 11.823 6.079 32.542 1.00 98.62 43 GLU A O 1
ATOM 343 N N . GLU A 1 44 ? 11.012 4.914 34.267 1.00 98.69 44 GLU A N 1
ATOM 344 C CA . GLU A 1 44 ? 11.057 3.626 33.563 1.00 98.69 44 GLU A CA 1
ATOM 345 C C . GLU A 1 44 ? 10.035 3.562 32.422 1.00 98.69 44 GLU A C 1
ATOM 347 O O . GLU A 1 44 ? 10.311 2.960 31.384 1.00 98.69 44 GLU A O 1
ATOM 352 N N . LYS A 1 45 ? 8.863 4.201 32.576 1.00 98.81 45 LYS A N 1
ATOM 353 C CA . LYS A 1 45 ? 7.878 4.322 31.486 1.00 98.81 45 LYS A CA 1
ATOM 354 C C . LYS A 1 45 ? 8.418 5.174 30.344 1.00 98.81 45 LYS A C 1
ATOM 356 O O . LYS A 1 45 ? 8.296 4.772 29.194 1.00 98.81 45 LYS A O 1
ATOM 361 N N . ILE A 1 46 ? 9.053 6.303 30.667 1.00 98.81 46 ILE A N 1
ATOM 362 C CA . ILE A 1 46 ? 9.755 7.149 29.691 1.00 98.81 46 ILE A CA 1
ATOM 363 C C . ILE A 1 46 ? 10.914 6.376 29.045 1.00 98.81 46 ILE A C 1
ATOM 365 O O . ILE A 1 46 ? 11.104 6.444 27.836 1.00 98.81 46 ILE A O 1
ATOM 369 N N . GLY A 1 47 ? 11.656 5.598 29.831 1.00 98.56 47 GLY A N 1
ATOM 370 C CA . GLY A 1 47 ? 12.783 4.799 29.366 1.00 98.56 47 GLY A CA 1
ATOM 371 C C . GLY A 1 47 ? 12.401 3.743 28.334 1.00 98.56 47 GLY A C 1
ATOM 372 O O . GLY A 1 47 ? 13.175 3.501 27.413 1.00 98.56 47 GLY A O 1
ATOM 373 N N . GLN A 1 48 ? 11.188 3.176 28.406 1.00 98.88 48 GLN A N 1
ATOM 374 C CA . GLN A 1 48 ? 10.680 2.287 27.350 1.00 98.88 48 GLN A CA 1
ATOM 375 C C . GLN A 1 48 ? 10.542 2.974 25.990 1.00 98.88 48 GLN A C 1
ATOM 377 O O . GLN A 1 48 ? 10.574 2.286 24.975 1.00 98.88 48 GLN A O 1
ATOM 382 N N . LEU A 1 49 ? 10.411 4.299 25.957 1.00 98.81 49 LEU A N 1
ATOM 383 C CA . LEU A 1 49 ? 10.248 5.056 24.720 1.00 98.81 49 LEU A CA 1
ATOM 384 C C . LEU A 1 49 ? 11.593 5.455 24.098 1.00 98.81 49 LEU A C 1
ATOM 386 O O . LEU A 1 49 ? 11.602 6.087 23.054 1.00 98.81 49 LEU A O 1
ATOM 390 N N . ASN A 1 50 ? 12.728 5.148 24.730 1.00 98.75 50 ASN A N 1
ATOM 391 C CA . ASN A 1 50 ? 14.040 5.587 24.261 1.00 98.75 50 ASN A CA 1
ATOM 392 C C . ASN A 1 50 ? 14.713 4.516 23.387 1.00 98.75 50 ASN A C 1
ATOM 394 O O . ASN A 1 50 ? 14.859 3.365 23.819 1.00 98.75 50 ASN A O 1
ATOM 398 N N . LEU A 1 51 ? 15.168 4.911 22.195 1.00 98.44 51 LEU A N 1
ATOM 399 C CA . LEU A 1 51 ? 15.894 4.078 21.233 1.00 98.44 51 LEU A CA 1
ATOM 400 C C . LEU A 1 51 ? 17.242 4.727 20.855 1.00 98.44 51 LEU A C 1
ATOM 402 O O . LEU A 1 51 ? 17.374 5.355 19.803 1.00 98.44 51 LEU A O 1
ATOM 406 N N . PRO A 1 52 ? 18.271 4.604 21.708 1.00 94.50 52 PRO A N 1
ATOM 407 C CA . PRO A 1 52 ? 19.612 5.074 21.389 1.00 94.50 52 PRO A CA 1
ATOM 408 C C . PRO A 1 52 ? 20.323 4.187 20.349 1.00 94.50 52 PRO A C 1
ATOM 410 O O . PRO A 1 52 ? 20.012 3.005 20.179 1.00 94.50 52 PRO A O 1
ATOM 413 N N . VAL A 1 53 ? 21.330 4.759 19.684 1.00 89.12 53 VAL A N 1
ATOM 414 C CA . VAL A 1 53 ? 22.173 4.064 18.697 1.00 89.12 53 VAL A CA 1
ATOM 415 C C . VAL A 1 53 ? 23.421 3.473 19.355 1.00 89.12 53 VAL A C 1
ATOM 417 O O . VAL A 1 53 ? 24.008 4.062 20.266 1.00 89.12 53 VAL A O 1
ATOM 420 N N . THR A 1 54 ? 23.874 2.311 18.889 1.00 85.25 54 THR A N 1
ATOM 421 C CA . THR A 1 54 ? 25.170 1.741 19.279 1.00 85.25 54 THR A CA 1
ATOM 422 C C . THR A 1 54 ? 25.725 0.840 18.171 1.00 85.25 54 THR A C 1
ATOM 424 O O . THR A 1 54 ? 25.101 0.678 17.130 1.00 85.25 54 THR A O 1
ATOM 427 N N . GLY A 1 55 ? 26.896 0.239 18.387 1.00 78.44 55 GLY A N 1
ATOM 428 C CA . GLY A 1 55 ? 27.527 -0.657 17.418 1.00 78.44 55 GLY A CA 1
ATOM 429 C C . GLY A 1 55 ? 28.425 0.046 16.398 1.00 78.44 55 GLY A C 1
ATOM 430 O O . GLY A 1 55 ? 28.873 1.174 16.603 1.00 78.44 55 GLY A O 1
ATOM 431 N N . GLU A 1 56 ? 28.755 -0.685 15.332 1.00 76.56 56 GLU A N 1
ATOM 432 C CA . GLU A 1 56 ? 29.730 -0.285 14.301 1.00 76.56 56 GLU A CA 1
ATOM 433 C C . GLU A 1 56 ? 29.059 0.279 13.033 1.00 76.56 56 GLU A C 1
ATOM 435 O O . GLU A 1 56 ? 29.723 0.926 12.224 1.00 76.56 56 GLU A O 1
ATOM 440 N N . ILE A 1 57 ? 27.748 0.073 12.864 1.00 73.44 57 ILE A N 1
ATOM 441 C CA . ILE A 1 57 ? 26.978 0.564 11.714 1.00 73.44 57 ILE A CA 1
ATOM 442 C C . ILE A 1 57 ? 26.614 2.041 11.931 1.00 73.44 57 ILE A C 1
ATOM 444 O O . ILE A 1 57 ? 26.140 2.426 12.997 1.00 73.44 57 ILE A O 1
ATOM 448 N N . THR A 1 58 ? 26.837 2.874 10.909 1.00 63.28 58 THR A N 1
ATOM 449 C CA . THR A 1 58 ? 26.550 4.319 10.928 1.00 63.28 58 THR A CA 1
ATOM 450 C C . THR A 1 58 ? 25.495 4.646 9.874 1.00 63.28 58 THR A C 1
ATOM 452 O O . THR A 1 58 ? 25.773 4.493 8.690 1.00 63.28 58 THR A O 1
ATOM 455 N N . THR A 1 59 ? 24.316 5.105 10.301 1.00 55.66 59 THR A N 1
ATOM 456 C CA . THR A 1 59 ? 23.211 5.563 9.427 1.00 55.66 59 THR A CA 1
ATOM 457 C C . THR A 1 59 ? 22.828 7.031 9.665 1.00 55.66 59 THR A C 1
ATOM 459 O O . THR A 1 59 ? 21.976 7.559 8.973 1.00 55.66 59 THR A O 1
ATOM 462 N N . GLY A 1 60 ? 23.487 7.716 10.610 1.00 53.31 60 GLY A N 1
ATOM 463 C CA . GLY A 1 60 ? 23.264 9.128 10.935 1.00 53.31 60 GLY A CA 1
ATOM 464 C C . GLY A 1 60 ? 24.455 9.739 11.686 1.00 53.31 60 GLY A C 1
ATOM 465 O O . GLY A 1 60 ? 25.432 9.048 11.993 1.00 53.31 60 GLY A O 1
ATOM 466 N N . GLN A 1 61 ? 24.413 11.048 11.965 1.00 50.69 61 GLN A N 1
ATOM 467 C CA . GLN A 1 61 ? 25.567 11.777 12.524 1.00 50.69 61 GLN A CA 1
ATOM 468 C C . GLN A 1 61 ? 25.697 11.670 14.055 1.00 50.69 61 GLN A C 1
ATOM 470 O O . GLN A 1 61 ? 26.812 11.571 14.576 1.00 50.69 61 GLN A O 1
ATOM 475 N N . ALA A 1 62 ? 24.579 11.703 14.791 1.00 52.09 62 ALA A N 1
ATOM 476 C CA . ALA A 1 62 ? 24.586 11.699 16.257 1.00 52.09 62 ALA A CA 1
ATOM 477 C C . ALA A 1 62 ? 24.935 10.313 16.823 1.00 52.09 62 ALA A C 1
ATOM 479 O O . ALA A 1 62 ? 24.477 9.303 16.306 1.00 52.09 62 ALA A O 1
ATOM 480 N N . LYS A 1 63 ? 25.717 10.241 17.907 1.00 70.19 63 LYS A N 1
ATOM 481 C CA . LYS A 1 63 ? 26.047 8.983 18.605 1.00 70.19 63 LYS A CA 1
ATOM 482 C C . LYS A 1 63 ? 25.560 9.035 20.047 1.00 70.19 63 LYS A C 1
ATOM 484 O O . LYS A 1 63 ? 25.737 10.051 20.715 1.00 70.19 63 LYS A O 1
ATOM 489 N N . SER A 1 64 ? 25.019 7.931 20.551 1.00 74.69 64 SER A N 1
ATOM 490 C CA . SER A 1 64 ? 24.637 7.815 21.960 1.00 74.69 64 SER A CA 1
ATOM 491 C C . SER A 1 64 ? 25.833 7.411 22.835 1.00 74.69 64 SER A C 1
ATOM 493 O O . SER A 1 64 ? 26.771 6.750 22.385 1.00 74.69 64 SER A O 1
ATOM 495 N N . SER A 1 65 ? 25.806 7.802 24.110 1.00 73.06 65 SER A N 1
ATOM 496 C CA . SER A 1 65 ? 26.855 7.514 25.097 1.00 73.06 65 SER A CA 1
ATOM 497 C C . SER A 1 65 ? 26.285 6.852 26.358 1.00 73.06 65 SER A C 1
ATOM 499 O O . SER A 1 65 ? 25.089 6.947 26.640 1.00 73.06 65 SER A O 1
ATOM 501 N N . ASP A 1 66 ? 27.155 6.161 27.105 1.00 83.44 66 ASP A N 1
ATOM 502 C CA . ASP A 1 66 ? 26.862 5.539 28.411 1.00 83.44 66 ASP A CA 1
ATOM 503 C C . ASP A 1 66 ? 25.687 4.531 28.420 1.00 83.44 66 ASP A C 1
ATOM 505 O O . ASP A 1 66 ? 24.923 4.413 29.381 1.00 83.44 66 ASP A O 1
ATOM 509 N N . ILE A 1 67 ? 25.548 3.764 27.331 1.00 90.25 67 ILE A N 1
ATOM 510 C CA . ILE A 1 67 ? 24.440 2.815 27.114 1.00 90.25 67 ILE A CA 1
ATOM 511 C C . ILE A 1 67 ? 24.280 1.818 28.271 1.00 90.25 67 ILE A C 1
ATOM 513 O O . ILE A 1 67 ? 23.168 1.591 28.742 1.00 90.25 67 ILE A O 1
ATOM 517 N N . ALA A 1 68 ? 25.378 1.254 28.782 1.00 83.31 68 ALA A N 1
ATOM 518 C CA . ALA A 1 68 ? 25.324 0.259 29.854 1.00 83.31 68 ALA A CA 1
ATOM 519 C C . ALA A 1 68 ? 24.740 0.824 31.164 1.00 83.31 68 ALA A C 1
ATOM 521 O O . ALA A 1 68 ? 24.003 0.126 31.864 1.00 83.31 68 ALA A O 1
ATOM 522 N N . ALA A 1 69 ? 25.043 2.080 31.515 1.00 91.00 69 ALA A N 1
ATOM 523 C CA . ALA A 1 69 ? 24.467 2.708 32.702 1.00 91.00 69 ALA A CA 1
ATOM 524 C C . ALA A 1 69 ? 22.987 3.056 32.494 1.00 91.00 69 ALA A C 1
ATOM 526 O O . ALA A 1 69 ? 22.183 2.814 33.396 1.00 91.00 69 ALA A O 1
ATOM 527 N N . LYS A 1 70 ? 22.618 3.556 31.305 1.00 95.69 70 LYS A N 1
ATOM 528 C CA . LYS A 1 70 ? 21.222 3.847 30.933 1.00 95.69 70 LYS A CA 1
ATOM 529 C C . LYS A 1 70 ? 20.343 2.594 31.001 1.00 95.69 70 LYS A C 1
ATOM 531 O O . LYS A 1 70 ? 19.267 2.627 31.595 1.00 95.69 70 LYS A O 1
ATOM 536 N N . ILE A 1 71 ? 20.834 1.453 30.506 1.00 94.44 71 ILE A N 1
ATOM 537 C CA . ILE A 1 71 ? 20.134 0.159 30.611 1.00 94.44 71 ILE A CA 1
ATOM 538 C C . ILE A 1 71 ? 19.877 -0.214 32.078 1.00 94.44 71 ILE A C 1
ATOM 540 O O . ILE A 1 71 ? 18.748 -0.545 32.438 1.00 94.44 71 ILE A O 1
ATOM 544 N N . LYS A 1 72 ? 20.889 -0.117 32.955 1.00 92.88 72 LYS A N 1
ATOM 545 C CA . LYS A 1 72 ? 20.734 -0.438 34.389 1.00 92.88 72 LYS A CA 1
ATOM 546 C C . LYS A 1 72 ? 19.685 0.433 35.086 1.00 92.88 72 LYS A C 1
ATOM 548 O O . LYS A 1 72 ? 18.995 -0.046 35.983 1.00 92.88 72 LYS A O 1
ATOM 553 N N . LYS A 1 73 ? 19.548 1.694 34.667 1.00 96.81 73 LYS A N 1
ATOM 554 C CA . LYS A 1 73 ? 18.534 2.631 35.177 1.00 96.81 73 LYS A CA 1
ATOM 555 C C . LYS A 1 73 ? 17.135 2.416 34.585 1.00 96.81 73 LYS A C 1
ATOM 557 O O . LYS A 1 73 ? 16.198 3.063 35.038 1.00 96.81 73 LYS A O 1
ATOM 562 N N . GLY A 1 74 ? 16.977 1.521 33.606 1.00 96.88 74 GLY A N 1
ATOM 563 C CA . GLY A 1 74 ? 15.708 1.311 32.904 1.00 96.88 74 GLY A CA 1
ATOM 564 C C . GLY A 1 74 ? 15.373 2.414 31.894 1.00 96.88 74 GLY A C 1
ATOM 565 O O . GLY A 1 74 ? 14.206 2.583 31.560 1.00 96.88 74 GLY A O 1
ATOM 566 N N . GLU A 1 75 ? 16.375 3.155 31.407 1.00 98.19 75 GLU A N 1
ATOM 567 C CA . GLU A 1 75 ? 16.237 4.311 30.502 1.00 98.19 75 GLU A CA 1
ATOM 568 C C . GLU A 1 75 ? 16.323 3.929 29.005 1.00 98.19 75 GLU A C 1
ATOM 570 O O . GLU A 1 75 ? 16.516 4.801 28.159 1.00 98.19 75 GLU A O 1
ATOM 575 N N . VAL A 1 76 ? 16.240 2.635 28.665 1.00 98.44 76 VAL A N 1
ATOM 576 C CA . VAL A 1 76 ? 16.406 2.121 27.291 1.00 98.44 76 VAL A CA 1
ATOM 577 C C . VAL A 1 76 ? 15.300 1.117 26.962 1.00 98.44 76 VAL A C 1
ATOM 579 O O . VAL A 1 76 ? 15.146 0.103 27.646 1.00 98.44 76 VAL A O 1
ATOM 582 N N . GLY A 1 77 ? 14.538 1.391 25.904 1.00 98.38 77 GLY A N 1
ATOM 583 C CA . GLY A 1 77 ? 13.467 0.533 25.399 1.00 98.38 77 GLY A CA 1
ATOM 584 C C . GLY A 1 77 ? 13.952 -0.443 24.331 1.00 98.38 77 GLY A C 1
ATOM 585 O O . GLY A 1 77 ? 13.512 -1.595 24.292 1.00 98.38 77 GLY A O 1
ATOM 586 N N . GLY A 1 78 ? 14.906 -0.012 23.514 1.00 98.44 78 GLY A N 1
ATOM 587 C CA . GLY A 1 78 ? 15.567 -0.824 22.503 1.00 98.44 78 GLY A CA 1
ATOM 588 C C . GLY A 1 78 ? 16.905 -0.220 22.097 1.00 98.44 78 GLY A C 1
ATOM 589 O O . GLY A 1 78 ? 17.269 0.863 22.544 1.00 98.44 78 GLY A O 1
ATOM 590 N N . LEU A 1 79 ? 17.633 -0.930 21.247 1.00 97.31 79 LEU A N 1
ATOM 591 C CA . LEU A 1 79 ? 18.839 -0.454 20.576 1.00 97.31 79 LEU A CA 1
ATOM 592 C C . LEU A 1 79 ? 18.738 -0.789 19.096 1.00 97.31 79 LEU A C 1
ATOM 594 O O . LEU A 1 79 ? 18.034 -1.725 18.719 1.00 97.31 79 LEU A O 1
ATOM 598 N N . PHE A 1 80 ? 19.483 -0.077 18.264 1.00 96.25 80 PHE A N 1
ATOM 599 C CA . PHE A 1 80 ? 19.604 -0.433 16.857 1.00 96.25 80 PHE A CA 1
ATOM 600 C C . PHE A 1 80 ? 21.041 -0.332 16.357 1.00 96.25 80 PHE A C 1
ATOM 602 O O . PHE A 1 80 ? 21.889 0.282 17.010 1.00 96.25 80 PHE A O 1
ATOM 609 N N . ASN A 1 81 ? 21.300 -0.979 15.216 1.00 90.75 81 ASN A N 1
ATOM 610 C CA . ASN A 1 81 ? 22.586 -0.998 14.506 1.00 90.75 81 ASN A CA 1
ATOM 611 C C . ASN A 1 81 ? 23.752 -1.697 15.238 1.00 90.75 81 ASN A C 1
ATOM 613 O O . ASN A 1 81 ? 24.905 -1.668 14.796 1.00 90.75 81 ASN A O 1
ATOM 617 N N . LEU A 1 82 ? 23.439 -2.450 16.297 1.00 93.44 82 LEU A N 1
ATOM 618 C CA . LEU A 1 82 ? 24.354 -3.414 16.902 1.00 93.44 82 LEU A CA 1
ATOM 619 C C . LEU A 1 82 ? 24.321 -4.733 16.117 1.00 93.44 82 LEU A C 1
ATOM 621 O O . LEU A 1 82 ? 23.281 -5.380 16.058 1.00 93.44 82 LEU A O 1
ATOM 625 N N . LYS A 1 83 ? 25.459 -5.146 15.548 1.00 95.44 83 LYS A N 1
ATOM 626 C CA . LYS A 1 83 ? 25.612 -6.417 14.819 1.00 95.44 83 LYS A CA 1
ATOM 627 C C . LYS A 1 83 ? 26.308 -7.481 15.680 1.00 95.44 83 LYS A C 1
ATOM 629 O O . LYS A 1 83 ? 27.284 -7.161 16.367 1.00 95.44 83 LYS A O 1
ATOM 634 N N . GLY A 1 84 ? 25.859 -8.733 15.586 1.00 93.75 84 GLY A N 1
ATOM 635 C CA . GLY A 1 84 ? 26.492 -9.907 16.191 1.00 93.75 84 GLY A CA 1
ATOM 636 C C . GLY A 1 84 ? 25.754 -10.447 17.418 1.00 93.75 84 GLY A C 1
ATOM 637 O O . GLY A 1 84 ? 25.635 -9.762 18.439 1.00 93.75 84 GLY A O 1
ATOM 638 N N . VAL A 1 85 ? 25.344 -11.716 17.350 1.00 96.88 85 VAL A N 1
ATOM 639 C CA . VAL A 1 85 ? 24.516 -12.386 18.368 1.00 96.88 85 VAL A CA 1
ATOM 640 C C . VAL A 1 85 ? 25.135 -12.384 19.762 1.00 96.88 85 VAL A C 1
ATOM 642 O O . VAL A 1 85 ? 24.423 -12.276 20.756 1.00 96.88 85 VAL A O 1
ATOM 645 N N . GLU A 1 86 ? 26.461 -12.472 19.858 1.00 93.56 86 GLU A N 1
ATOM 646 C CA . GLU A 1 86 ? 27.196 -12.481 21.127 1.00 93.56 86 GLU A CA 1
ATOM 647 C C . GLU A 1 86 ? 27.099 -11.121 21.824 1.00 93.56 86 GLU A C 1
ATOM 649 O O . GLU A 1 86 ? 26.694 -11.046 22.984 1.00 93.56 86 GLU A O 1
ATOM 654 N N . LYS A 1 87 ? 27.362 -10.036 21.080 1.00 93.50 87 LYS A N 1
ATOM 655 C CA . LYS A 1 87 ? 27.241 -8.658 21.575 1.00 93.50 87 LYS A CA 1
ATOM 656 C C . LYS A 1 87 ? 25.796 -8.357 21.981 1.00 93.50 87 LYS A C 1
ATOM 658 O O . LYS A 1 87 ? 25.559 -7.828 23.065 1.00 93.50 87 LYS A O 1
ATOM 663 N N . ILE A 1 88 ? 24.828 -8.724 21.138 1.00 97.25 88 ILE A N 1
ATOM 664 C CA . ILE A 1 88 ? 23.398 -8.530 21.418 1.00 97.25 88 ILE A CA 1
ATOM 665 C C . ILE A 1 88 ? 22.975 -9.301 22.669 1.00 97.25 88 ILE A C 1
ATOM 667 O O . ILE A 1 88 ? 22.313 -8.745 23.544 1.00 97.25 88 ILE A O 1
ATOM 671 N N . ARG A 1 89 ? 23.395 -10.563 22.800 1.00 95.56 89 ARG A N 1
ATOM 672 C CA . ARG A 1 89 ? 23.094 -11.394 23.969 1.00 95.56 89 ARG A CA 1
ATOM 673 C C . ARG A 1 89 ? 23.648 -10.793 25.256 1.00 95.56 89 ARG A C 1
ATOM 675 O O . ARG A 1 89 ? 22.940 -10.786 26.264 1.00 95.56 89 ARG A O 1
ATOM 682 N N . ASP A 1 90 ? 24.881 -10.296 25.234 1.00 94.31 90 ASP A N 1
ATOM 683 C CA . ASP A 1 90 ? 25.512 -9.673 26.399 1.00 94.31 90 ASP A CA 1
ATOM 684 C C . ASP A 1 90 ? 24.770 -8.404 26.829 1.00 94.31 90 ASP A C 1
ATOM 686 O O . ASP A 1 90 ? 24.514 -8.202 28.019 1.00 94.31 90 ASP A O 1
ATOM 690 N N . VAL A 1 91 ? 24.350 -7.578 25.870 1.00 95.44 91 VAL A N 1
ATOM 691 C CA . VAL A 1 91 ? 23.558 -6.373 26.147 1.00 95.44 91 VAL A CA 1
ATOM 692 C C . VAL A 1 91 ? 22.158 -6.730 26.654 1.00 95.44 91 VAL A C 1
ATOM 694 O O . VAL A 1 91 ? 21.702 -6.166 27.649 1.00 95.44 91 VAL A O 1
ATOM 697 N N . GLN A 1 92 ? 21.498 -7.723 26.053 1.00 97.44 92 GLN A N 1
ATOM 698 C CA . GLN A 1 92 ? 20.203 -8.216 26.527 1.00 97.44 92 GLN A CA 1
ATOM 699 C C . GLN A 1 92 ? 20.309 -8.762 27.956 1.00 97.44 92 GLN A C 1
ATOM 701 O O . GLN A 1 92 ? 19.444 -8.511 28.793 1.00 97.44 92 GLN A O 1
ATOM 706 N N . LYS A 1 93 ? 21.409 -9.453 28.283 1.00 95.12 93 LYS A N 1
ATOM 707 C CA . LYS A 1 93 ? 21.684 -9.925 29.643 1.00 95.12 93 LYS A CA 1
ATOM 708 C C . LYS A 1 93 ? 21.801 -8.772 30.639 1.00 95.12 93 LYS A C 1
ATOM 710 O O . LYS A 1 93 ? 21.260 -8.879 31.735 1.00 95.12 93 LYS A O 1
ATOM 715 N N . GLN A 1 94 ? 22.433 -7.659 30.266 1.00 93.38 94 GLN A N 1
ATOM 716 C CA . GLN A 1 94 ? 22.479 -6.470 31.125 1.00 93.38 94 GLN A CA 1
ATOM 717 C C . GLN A 1 94 ? 21.087 -5.885 31.391 1.00 93.38 94 GLN A C 1
ATOM 719 O O . GLN A 1 94 ? 20.827 -5.461 32.515 1.00 93.38 94 GLN A O 1
ATOM 724 N N . ALA A 1 95 ? 20.189 -5.883 30.403 1.00 95.81 95 ALA A N 1
ATOM 725 C CA . ALA A 1 95 ? 18.818 -5.412 30.595 1.00 95.81 95 ALA A CA 1
ATOM 726 C C . ALA A 1 95 ? 18.017 -6.334 31.526 1.00 95.81 95 ALA A C 1
ATOM 728 O O . ALA A 1 95 ? 17.380 -5.858 32.465 1.00 95.81 95 ALA A O 1
ATOM 729 N N . VAL A 1 96 ? 18.105 -7.648 31.310 1.00 96.81 96 VAL A N 1
ATOM 730 C CA . VAL A 1 96 ? 17.346 -8.663 32.057 1.00 96.81 96 VAL A CA 1
ATOM 731 C C . VAL A 1 96 ? 17.839 -8.821 33.498 1.00 96.81 96 VAL A C 1
ATOM 733 O O . VAL A 1 96 ? 17.027 -8.887 34.415 1.00 96.81 96 VAL A O 1
ATOM 736 N N . GLU A 1 97 ? 19.155 -8.875 33.716 1.00 96.31 97 GLU A N 1
ATOM 737 C CA . GLU A 1 97 ? 19.746 -9.164 35.034 1.00 96.31 97 GLU A CA 1
ATOM 738 C C . GLU A 1 97 ? 20.226 -7.907 35.776 1.00 96.31 97 GLU A C 1
ATOM 740 O O . GLU A 1 97 ? 20.388 -7.927 36.996 1.00 96.31 97 GLU A O 1
ATOM 745 N N . GLY A 1 98 ? 20.507 -6.820 35.051 1.00 91.69 98 GLY A N 1
ATOM 746 C CA . GLY A 1 98 ? 21.143 -5.616 35.593 1.00 91.69 98 GLY A CA 1
ATOM 747 C C . GLY A 1 98 ? 20.207 -4.432 35.836 1.00 91.69 98 GLY A C 1
ATOM 748 O O . GLY A 1 98 ? 20.638 -3.469 36.472 1.00 91.69 98 GLY A O 1
ATOM 749 N N . SER A 1 99 ? 18.963 -4.477 35.348 1.00 96.44 99 SER A N 1
ATOM 750 C CA . SER A 1 99 ? 17.943 -3.446 35.591 1.00 96.44 99 SER A CA 1
ATOM 751 C C . SER A 1 99 ? 16.937 -3.886 36.661 1.00 96.44 99 SER A C 1
ATOM 753 O O . SER A 1 99 ? 16.754 -5.075 36.913 1.00 96.44 99 SER A O 1
ATOM 755 N N . ARG A 1 100 ? 16.245 -2.930 37.295 1.00 98.38 100 ARG A N 1
ATOM 756 C CA . ARG A 1 100 ? 15.319 -3.204 38.412 1.00 98.38 100 ARG A CA 1
ATOM 757 C C . ARG A 1 100 ? 14.155 -4.134 38.044 1.00 98.38 100 ARG A C 1
ATOM 759 O O . ARG A 1 100 ? 13.721 -4.920 38.883 1.00 98.38 100 ARG A O 1
ATOM 766 N N . LEU A 1 101 ? 13.619 -4.001 36.829 1.00 98.31 101 LEU A N 1
ATOM 767 C CA . LEU A 1 101 ? 12.436 -4.738 36.365 1.00 98.31 101 LEU A CA 1
ATOM 768 C C . LEU A 1 101 ? 12.750 -5.838 35.344 1.00 98.31 101 LEU A C 1
ATOM 770 O O . LEU A 1 101 ? 11.840 -6.579 34.980 1.00 98.31 101 LEU A O 1
ATOM 774 N N . GLY A 1 102 ? 13.997 -5.944 34.877 1.00 98.00 102 GLY A N 1
ATOM 775 C CA . GLY A 1 102 ? 14.412 -6.986 33.935 1.00 98.00 102 GLY A CA 1
ATOM 776 C C . GLY A 1 102 ? 13.684 -6.950 32.586 1.00 98.00 102 GLY A C 1
ATOM 777 O O . GLY A 1 102 ? 13.494 -7.995 31.968 1.00 98.00 102 GLY A O 1
ATOM 778 N N . ILE A 1 103 ? 13.223 -5.775 32.139 1.00 98.75 103 ILE A N 1
ATOM 779 C CA . ILE A 1 103 ? 12.474 -5.639 30.881 1.00 98.75 103 ILE A CA 1
ATOM 780 C C . ILE A 1 103 ? 13.444 -5.830 29.699 1.00 98.75 103 ILE A C 1
ATOM 782 O O . ILE A 1 103 ? 14.429 -5.093 29.616 1.00 98.75 103 ILE A O 1
ATOM 786 N N . PRO A 1 104 ? 13.186 -6.772 28.770 1.00 98.75 104 PRO A N 1
ATOM 787 C CA . PRO A 1 104 ? 14.062 -7.018 27.628 1.00 98.75 104 PRO A CA 1
ATOM 788 C C . PRO A 1 104 ? 14.040 -5.854 26.632 1.00 98.75 104 PRO A C 1
ATOM 790 O O . PRO A 1 104 ? 13.051 -5.125 26.523 1.00 98.75 104 PRO A O 1
ATOM 793 N N . LEU A 1 105 ? 15.120 -5.701 25.873 1.00 98.75 105 LEU A N 1
ATOM 794 C CA . LEU A 1 105 ? 15.261 -4.727 24.794 1.00 98.75 105 LEU A CA 1
ATOM 795 C C . LEU A 1 105 ? 14.787 -5.304 23.457 1.00 98.75 105 LEU A C 1
ATOM 797 O O . LEU A 1 105 ? 14.909 -6.507 23.212 1.00 98.75 105 LEU A O 1
ATOM 801 N N . LEU A 1 106 ? 14.298 -4.418 22.587 1.00 98.88 106 LEU A N 1
ATOM 802 C CA . LEU A 1 106 ? 14.244 -4.665 21.144 1.00 98.88 106 LEU A CA 1
ATOM 803 C C . LEU A 1 106 ? 15.629 -4.404 20.536 1.00 98.88 106 LEU A C 1
ATOM 805 O O . LEU A 1 106 ? 16.298 -3.450 20.933 1.00 98.88 106 LEU A O 1
ATOM 809 N N . PHE A 1 107 ? 16.028 -5.213 19.555 1.00 98.81 107 PHE A N 1
ATOM 810 C CA . PHE A 1 107 ? 17.217 -4.982 18.730 1.00 98.81 107 PHE A CA 1
ATOM 811 C C . PHE A 1 107 ? 16.798 -4.770 17.274 1.00 98.81 107 PHE A C 1
ATOM 813 O O . PHE A 1 107 ? 16.300 -5.703 16.636 1.00 98.81 107 PHE A O 1
ATOM 820 N N . GLY A 1 108 ? 16.949 -3.527 16.808 1.00 98.56 108 GLY A N 1
ATOM 821 C CA . GLY A 1 108 ? 16.580 -3.040 15.479 1.00 98.56 108 GLY A CA 1
ATOM 822 C C . GLY A 1 108 ? 17.753 -2.980 14.495 1.00 98.56 108 GLY A C 1
ATOM 823 O O . GLY A 1 108 ? 18.899 -2.770 14.901 1.00 98.56 108 GLY A O 1
ATOM 824 N N . MET A 1 109 ? 17.481 -3.126 13.198 1.00 98.62 109 MET A N 1
ATOM 825 C CA . MET A 1 109 ? 18.456 -2.872 12.129 1.00 98.62 109 MET A CA 1
ATOM 826 C C . MET A 1 109 ? 17.769 -2.594 10.783 1.00 98.62 109 MET A C 1
ATOM 828 O O . MET A 1 109 ? 16.707 -3.150 10.487 1.00 98.62 109 MET A O 1
ATOM 832 N N . ASP A 1 110 ? 18.412 -1.798 9.930 1.00 98.44 110 ASP A N 1
ATOM 833 C CA . ASP A 1 110 ? 18.058 -1.654 8.514 1.00 98.44 110 ASP A CA 1
ATOM 834 C C . ASP A 1 110 ? 18.414 -2.927 7.718 1.00 98.44 110 ASP A C 1
ATOM 836 O O . ASP A 1 110 ? 19.453 -3.021 7.067 1.00 98.44 110 ASP A O 1
ATOM 840 N N . VAL A 1 111 ? 17.541 -3.937 7.781 1.00 98.75 111 VAL A N 1
ATOM 841 C CA . VAL A 1 111 ? 17.624 -5.186 6.998 1.00 98.75 111 VAL A CA 1
ATOM 842 C C . VAL A 1 111 ? 16.733 -5.039 5.763 1.00 98.75 111 VAL A C 1
ATOM 844 O O . VAL A 1 111 ? 15.659 -5.632 5.662 1.00 98.75 111 VAL A O 1
ATOM 847 N N . ILE A 1 112 ? 17.163 -4.176 4.843 1.00 98.81 112 ILE A N 1
ATOM 848 C CA . ILE A 1 112 ? 16.309 -3.639 3.773 1.00 98.81 112 ILE A CA 1
ATOM 849 C C . ILE A 1 112 ? 16.063 -4.655 2.655 1.00 98.81 112 ILE A C 1
ATOM 851 O O . ILE A 1 112 ? 14.922 -4.901 2.279 1.00 98.81 112 ILE A O 1
ATOM 855 N N . HIS A 1 113 ? 17.125 -5.278 2.146 1.00 98.81 113 HIS A N 1
ATOM 856 C CA . HIS A 1 113 ? 17.050 -6.236 1.035 1.00 98.81 113 HIS A CA 1
ATOM 857 C C . HIS A 1 113 ? 17.999 -7.428 1.241 1.00 98.81 113 HIS A C 1
ATOM 859 O O . HIS A 1 113 ? 18.589 -7.972 0.309 1.00 98.81 113 HIS A O 1
ATOM 865 N N . GLY A 1 114 ? 18.187 -7.818 2.500 1.00 98.56 114 GLY A N 1
ATOM 866 C CA . GLY A 1 114 ? 19.107 -8.876 2.907 1.00 98.56 114 GLY A CA 1
ATOM 867 C C . GLY A 1 114 ? 19.830 -8.542 4.205 1.00 98.56 114 GLY A C 1
ATOM 868 O O . GLY A 1 114 ? 19.845 -7.388 4.634 1.00 98.56 114 GLY A O 1
ATOM 869 N N . TYR A 1 115 ? 20.416 -9.564 4.830 1.00 98.81 115 TYR A N 1
ATOM 870 C CA . TYR A 1 115 ? 21.270 -9.403 6.008 1.00 98.81 115 TYR A CA 1
ATOM 871 C C . TYR A 1 115 ? 22.748 -9.538 5.623 1.00 98.81 115 TYR A C 1
ATOM 873 O O . TYR A 1 115 ? 23.445 -8.534 5.501 1.00 98.81 115 TYR A O 1
ATOM 881 N N . GLU A 1 116 ? 23.224 -10.761 5.364 1.00 98.81 116 GLU A N 1
ATOM 882 C CA . GLU A 1 116 ? 24.518 -10.978 4.705 1.00 98.81 116 GLU A CA 1
ATOM 883 C C . GLU A 1 116 ? 24.349 -11.492 3.280 1.00 98.81 116 GLU A C 1
ATOM 885 O O . GLU A 1 116 ? 25.115 -11.108 2.393 1.00 98.81 116 GLU A O 1
ATOM 890 N N . THR A 1 117 ? 23.355 -12.355 3.055 1.00 98.88 117 THR A N 1
ATOM 891 C CA . THR A 1 117 ? 22.887 -12.654 1.705 1.00 98.88 117 THR A CA 1
ATOM 892 C C . THR A 1 117 ? 22.071 -11.463 1.226 1.00 98.88 117 THR A C 1
ATOM 894 O O . THR A 1 117 ? 20.966 -11.227 1.714 1.00 98.88 117 THR A O 1
ATOM 897 N N . MET A 1 118 ? 22.621 -10.713 0.275 1.00 98.94 118 MET A N 1
ATOM 898 C CA . MET A 1 118 ? 21.956 -9.541 -0.289 1.00 98.94 118 MET A CA 1
ATOM 899 C C . MET A 1 118 ? 21.212 -9.921 -1.566 1.00 98.94 118 MET A C 1
ATOM 901 O O . MET A 1 118 ? 21.824 -10.477 -2.484 1.00 98.94 118 MET A O 1
ATOM 905 N N . PHE A 1 119 ? 19.924 -9.591 -1.607 1.00 98.94 119 PHE A N 1
ATOM 906 C CA . PHE A 1 119 ? 19.058 -9.585 -2.788 1.00 98.94 119 PHE A CA 1
ATOM 907 C C . PHE A 1 119 ? 19.234 -8.265 -3.558 1.00 98.94 119 PHE A C 1
ATOM 909 O O . PHE A 1 119 ? 19.992 -7.404 -3.099 1.00 98.94 119 PHE A O 1
ATOM 916 N N . PRO A 1 120 ? 18.578 -8.067 -4.715 1.00 98.94 120 PRO A N 1
ATOM 917 C CA . PRO A 1 120 ? 18.574 -6.764 -5.367 1.00 98.94 120 PRO A CA 1
ATOM 918 C C . PRO A 1 120 ? 18.038 -5.661 -4.456 1.00 98.94 120 PRO A C 1
ATOM 920 O O . PRO A 1 120 ? 17.186 -5.927 -3.608 1.00 98.94 120 PRO A O 1
ATOM 923 N N . ILE A 1 121 ? 18.491 -4.423 -4.663 1.00 98.94 121 ILE A N 1
ATOM 924 C CA . ILE A 1 121 ? 17.875 -3.256 -4.009 1.00 98.94 121 ILE A CA 1
ATOM 925 C C . ILE A 1 121 ? 16.351 -3.244 -4.254 1.00 98.94 121 ILE A C 1
ATOM 927 O O . ILE A 1 121 ? 15.924 -3.691 -5.326 1.00 98.94 121 ILE A O 1
ATOM 931 N N . PRO A 1 122 ? 15.523 -2.735 -3.322 1.00 98.94 122 PRO A N 1
ATOM 932 C CA . PRO A 1 122 ? 14.063 -2.834 -3.420 1.00 98.94 122 PRO A CA 1
ATOM 933 C C . PRO A 1 122 ? 13.463 -2.370 -4.753 1.00 98.94 122 PRO A C 1
ATOM 935 O O . PRO A 1 122 ? 12.597 -3.056 -5.296 1.00 98.94 122 PRO A O 1
ATOM 938 N N . LEU A 1 123 ? 13.983 -1.295 -5.358 1.00 98.94 123 LEU A N 1
ATOM 939 C CA . LEU A 1 123 ? 13.512 -0.845 -6.672 1.00 98.94 123 LEU A CA 1
ATOM 940 C C . LEU A 1 123 ? 13.751 -1.896 -7.763 1.00 98.94 123 LEU A C 1
ATOM 942 O O . LEU A 1 123 ? 12.860 -2.185 -8.562 1.00 98.94 123 LEU A O 1
ATOM 946 N N . GLY A 1 124 ? 14.930 -2.518 -7.771 1.00 98.94 124 GLY A N 1
ATOM 947 C CA . GLY A 1 124 ? 15.230 -3.618 -8.682 1.00 98.94 124 GLY A CA 1
ATOM 948 C C . GLY A 1 124 ? 14.372 -4.842 -8.382 1.00 98.94 124 GLY A C 1
ATOM 949 O O . GLY A 1 124 ? 13.748 -5.397 -9.281 1.00 98.94 124 GLY A O 1
ATOM 950 N N . LEU A 1 125 ? 14.256 -5.214 -7.107 1.00 98.94 125 LEU A N 1
ATOM 951 C CA . LEU A 1 125 ? 13.434 -6.333 -6.657 1.00 98.94 125 LEU A CA 1
ATOM 952 C C . LEU A 1 125 ? 11.957 -6.169 -7.064 1.00 98.94 125 LEU A C 1
ATOM 954 O O . LEU A 1 125 ? 11.333 -7.135 -7.504 1.00 98.94 125 LEU A O 1
ATOM 958 N N . SER A 1 126 ? 11.410 -4.952 -7.010 1.00 98.94 126 SER A N 1
ATOM 959 C CA . SER A 1 126 ? 10.038 -4.660 -7.445 1.00 98.94 126 SER A CA 1
ATOM 960 C C . SER A 1 126 ? 9.813 -4.955 -8.934 1.00 98.94 126 SER A C 1
ATOM 962 O O . SER A 1 126 ? 8.722 -5.370 -9.325 1.00 98.94 126 SER A O 1
ATOM 964 N N . CYS A 1 127 ? 10.862 -4.857 -9.761 1.00 98.94 127 CYS A N 1
ATOM 965 C CA . CYS A 1 127 ? 10.795 -5.171 -11.186 1.00 98.94 127 CYS A CA 1
ATOM 966 C C . CYS A 1 127 ? 10.606 -6.666 -11.470 1.00 98.94 127 CYS A C 1
ATOM 968 O O . CYS A 1 127 ? 10.313 -7.025 -12.609 1.00 98.94 127 CYS A O 1
ATOM 970 N N . THR A 1 128 ? 10.705 -7.541 -10.463 1.00 98.94 128 THR A N 1
ATOM 971 C CA . THR A 1 128 ? 10.318 -8.952 -10.608 1.00 98.94 128 THR A CA 1
ATOM 972 C C . THR A 1 128 ? 8.817 -9.113 -10.849 1.00 98.94 128 THR A C 1
ATOM 974 O O . THR A 1 128 ? 8.430 -10.044 -11.555 1.00 98.94 128 THR A O 1
ATOM 977 N N . TRP A 1 129 ? 7.977 -8.235 -10.277 1.00 98.88 129 TRP A N 1
ATOM 978 C CA . TRP A 1 129 ? 6.518 -8.405 -10.214 1.00 98.88 129 TRP A CA 1
ATOM 979 C C . TRP A 1 129 ? 6.107 -9.798 -9.699 1.00 98.88 129 TRP A C 1
ATOM 981 O O . TRP A 1 129 ? 5.077 -10.346 -10.094 1.00 98.88 129 TRP A O 1
ATOM 991 N N . ASP A 1 130 ? 6.929 -10.389 -8.826 1.00 98.88 130 ASP A N 1
ATOM 992 C CA . ASP A 1 130 ? 6.698 -11.701 -8.229 1.00 98.88 130 ASP A CA 1
ATOM 993 C C . ASP A 1 130 ? 6.629 -11.562 -6.706 1.00 98.88 130 ASP A C 1
ATOM 995 O O . ASP A 1 130 ? 7.639 -11.493 -6.005 1.00 98.88 130 ASP A O 1
ATOM 999 N N . MET A 1 131 ? 5.403 -11.528 -6.184 1.00 98.88 131 MET A N 1
ATOM 1000 C CA . MET A 1 131 ? 5.176 -11.368 -4.747 1.00 98.88 131 MET A CA 1
ATOM 1001 C C . MET A 1 131 ? 5.712 -12.555 -3.937 1.00 98.88 131 MET A C 1
ATOM 1003 O O . MET A 1 131 ? 6.058 -12.379 -2.773 1.00 98.88 131 MET A O 1
ATOM 1007 N N . SER A 1 132 ? 5.824 -13.743 -4.542 1.00 98.75 132 SER A N 1
ATOM 1008 C CA . SER A 1 132 ? 6.375 -14.923 -3.867 1.00 98.75 132 SER A CA 1
ATOM 1009 C C . SER A 1 132 ? 7.886 -14.793 -3.705 1.00 98.75 132 SER A C 1
ATOM 1011 O O . SER A 1 132 ? 8.408 -15.068 -2.628 1.00 98.75 132 SER A O 1
ATOM 1013 N N . ALA A 1 133 ? 8.587 -14.325 -4.743 1.00 98.81 133 ALA A N 1
ATOM 1014 C CA . ALA A 1 133 ? 10.021 -14.045 -4.674 1.00 98.81 133 ALA A CA 1
ATOM 1015 C C . ALA A 1 133 ? 10.340 -12.920 -3.673 1.00 98.81 133 ALA A C 1
ATOM 1017 O O . ALA A 1 133 ? 11.309 -13.005 -2.918 1.00 98.81 133 ALA A O 1
ATOM 1018 N N . ILE A 1 134 ? 9.504 -11.880 -3.629 1.00 98.94 134 ILE A N 1
ATOM 1019 C CA . ILE A 1 134 ? 9.642 -10.773 -2.676 1.00 98.94 134 ILE A CA 1
ATOM 1020 C C . ILE A 1 134 ? 9.448 -11.265 -1.237 1.00 98.94 134 ILE A C 1
ATOM 1022 O O . ILE A 1 134 ? 10.316 -11.031 -0.394 1.00 98.94 134 ILE A O 1
ATOM 1026 N N . GLU A 1 135 ? 8.373 -12.011 -0.965 1.00 98.94 135 GLU A N 1
ATOM 1027 C CA . GLU A 1 135 ? 8.120 -12.608 0.352 1.00 98.94 135 GLU A CA 1
ATOM 1028 C C . GLU A 1 135 ? 9.255 -13.564 0.768 1.00 98.94 135 GLU A C 1
ATOM 1030 O O . GLU A 1 135 ? 9.715 -13.520 1.910 1.00 98.94 135 GLU A O 1
ATOM 1035 N N . GLU A 1 136 ? 9.776 -14.374 -0.162 1.00 98.94 136 GLU A N 1
ATOM 1036 C CA . GLU A 1 136 ? 10.928 -15.257 0.064 1.00 98.94 136 GLU A CA 1
ATOM 1037 C C . GLU A 1 136 ? 12.194 -14.473 0.437 1.00 98.94 136 GLU A C 1
ATOM 1039 O O . GLU A 1 136 ? 12.916 -14.867 1.358 1.00 98.94 136 GLU A O 1
ATOM 1044 N N . SER A 1 137 ? 12.458 -13.346 -0.230 1.00 98.94 137 SER A N 1
ATOM 1045 C CA . SER A 1 137 ? 13.626 -12.512 0.067 1.00 98.94 137 SER A CA 1
ATOM 1046 C C . SER A 1 137 ? 13.571 -11.932 1.488 1.00 98.94 137 SER A C 1
ATOM 1048 O O . SER A 1 137 ? 14.540 -12.050 2.246 1.00 98.94 137 SER A O 1
ATOM 1050 N N . ALA A 1 138 ? 12.409 -11.414 1.903 1.00 98.94 138 ALA A N 1
ATOM 1051 C CA . ALA A 1 138 ? 12.172 -10.929 3.261 1.00 98.94 138 ALA A CA 1
ATOM 1052 C C . ALA A 1 138 ? 12.245 -12.070 4.286 1.00 98.94 138 ALA A C 1
ATOM 1054 O O . ALA A 1 138 ? 12.835 -11.917 5.359 1.00 98.94 138 ALA A O 1
ATOM 1055 N N . ARG A 1 139 ? 11.725 -13.254 3.934 1.00 98.94 139 ARG A N 1
ATOM 1056 C CA . ARG A 1 139 ? 11.788 -14.456 4.770 1.00 98.94 139 ARG A CA 1
ATOM 1057 C C . ARG A 1 139 ? 13.226 -14.875 5.043 1.00 98.94 139 ARG A C 1
ATOM 1059 O O . ARG A 1 139 ? 13.556 -15.132 6.205 1.00 98.94 139 ARG A O 1
ATOM 1066 N N . ILE A 1 140 ? 14.073 -14.927 4.017 1.00 98.94 140 ILE A N 1
ATOM 1067 C CA . ILE A 1 140 ? 15.497 -15.261 4.150 1.00 98.94 140 ILE A CA 1
ATOM 1068 C C . ILE A 1 140 ? 16.218 -14.196 4.980 1.00 98.94 140 ILE A C 1
ATOM 1070 O O . ILE A 1 140 ? 16.927 -14.539 5.925 1.00 98.94 140 ILE A O 1
ATOM 1074 N N . ALA A 1 141 ? 15.978 -12.913 4.703 1.00 98.94 141 ALA A N 1
ATOM 1075 C CA . ALA A 1 141 ? 16.557 -11.820 5.476 1.00 98.94 141 ALA A CA 1
ATOM 1076 C C . ALA A 1 141 ? 16.186 -11.907 6.971 1.00 98.94 141 ALA A C 1
ATOM 1078 O O . ALA A 1 141 ? 17.059 -11.770 7.828 1.00 98.94 141 ALA A O 1
ATOM 1079 N N . ALA A 1 142 ? 14.929 -12.228 7.300 1.00 98.94 142 ALA A N 1
ATOM 1080 C CA . ALA A 1 142 ? 14.494 -12.474 8.675 1.00 98.94 142 ALA A CA 1
ATOM 1081 C C . ALA A 1 142 ? 15.181 -13.691 9.309 1.00 98.94 142 ALA A C 1
ATOM 1083 O O . ALA A 1 142 ? 15.594 -13.620 10.466 1.00 98.94 142 ALA A O 1
ATOM 1084 N N . VAL A 1 143 ? 15.338 -14.799 8.572 1.00 98.94 143 VAL A N 1
ATOM 1085 C CA . VAL A 1 143 ? 16.049 -15.996 9.063 1.00 98.94 143 VAL A CA 1
ATOM 1086 C C . VAL A 1 143 ? 17.490 -15.653 9.439 1.00 98.94 143 VAL A C 1
ATOM 1088 O O . VAL A 1 143 ? 17.942 -16.046 10.515 1.00 98.94 143 VAL A O 1
ATOM 1091 N N . GLU A 1 144 ? 18.195 -14.903 8.590 1.00 98.94 144 GLU A N 1
ATOM 1092 C CA . GLU A 1 144 ? 19.581 -14.504 8.845 1.00 98.94 144 GLU A CA 1
ATOM 1093 C C . GLU A 1 144 ? 19.693 -13.487 9.989 1.00 98.94 144 GLU A C 1
ATOM 1095 O O . GLU A 1 144 ? 20.477 -13.682 10.916 1.00 98.94 144 GLU A O 1
ATOM 1100 N N . ALA A 1 145 ? 18.876 -12.432 9.977 1.00 98.88 145 ALA A N 1
ATOM 1101 C CA . ALA A 1 145 ? 18.925 -11.383 10.992 1.00 98.88 145 ALA A CA 1
ATOM 1102 C C . ALA A 1 145 ? 18.555 -11.918 12.388 1.00 98.88 145 ALA A C 1
ATOM 1104 O O . ALA A 1 145 ? 19.248 -11.650 13.371 1.00 98.88 145 ALA A O 1
ATOM 1105 N N . SER A 1 146 ? 17.505 -12.741 12.479 1.00 98.88 146 SER A N 1
ATOM 1106 C CA . SER A 1 146 ? 17.091 -13.386 13.734 1.00 98.88 146 SER A CA 1
ATOM 1107 C C . SER A 1 146 ? 18.110 -14.394 14.260 1.00 98.88 146 SER A C 1
ATOM 1109 O O . SER A 1 146 ? 18.208 -14.587 15.472 1.00 98.88 146 SER A O 1
ATOM 1111 N N . ALA A 1 147 ? 18.867 -15.044 13.369 1.00 98.75 147 ALA A N 1
ATOM 1112 C CA . ALA A 1 147 ? 19.976 -15.911 13.750 1.00 98.75 147 ALA A CA 1
ATOM 1113 C C . ALA A 1 147 ? 21.102 -15.123 14.423 1.00 98.75 147 ALA A C 1
ATOM 1115 O O . ALA A 1 147 ? 21.784 -15.679 15.283 1.00 98.75 147 ALA A O 1
ATOM 1116 N N . ASP A 1 148 ? 21.261 -13.845 14.070 1.00 98.62 148 ASP A N 1
ATOM 1117 C CA . ASP A 1 148 ? 22.290 -12.974 14.626 1.00 98.62 148 ASP A CA 1
ATOM 1118 C C . ASP A 1 148 ? 21.797 -12.049 15.753 1.00 98.62 148 ASP A C 1
ATOM 1120 O O . ASP A 1 148 ? 22.488 -11.101 16.114 1.00 98.62 148 ASP A O 1
ATOM 1124 N N . GLY A 1 149 ? 20.620 -12.310 16.335 1.00 98.31 149 GLY A N 1
ATOM 1125 C CA . GLY A 1 149 ? 20.092 -11.567 17.488 1.00 98.31 149 GLY A CA 1
ATOM 1126 C C . GLY A 1 149 ? 19.118 -10.429 17.177 1.00 98.31 149 GLY A C 1
ATOM 1127 O O . GLY A 1 149 ? 18.547 -9.869 18.114 1.00 98.31 149 GLY A O 1
ATOM 1128 N N . ILE A 1 150 ? 18.883 -10.096 15.908 1.00 98.81 150 ILE A N 1
ATOM 1129 C CA . ILE A 1 150 ? 17.969 -9.014 15.518 1.00 98.81 150 ILE A CA 1
ATOM 1130 C C . ILE A 1 150 ? 16.516 -9.461 15.678 1.00 98.81 150 ILE A C 1
ATOM 1132 O O . ILE A 1 150 ? 16.123 -10.536 15.234 1.00 98.81 150 ILE A O 1
ATOM 1136 N N . SER A 1 151 ? 15.702 -8.617 16.310 1.00 98.81 151 SER A N 1
ATOM 1137 C CA . SER A 1 151 ? 14.280 -8.889 16.576 1.00 98.81 151 SER A CA 1
ATOM 1138 C C . SER A 1 151 ? 13.330 -8.001 15.776 1.00 98.81 151 SER A C 1
ATOM 1140 O O . SER A 1 151 ? 12.121 -8.227 15.786 1.00 98.81 151 SER A O 1
ATOM 1142 N N . TRP A 1 152 ? 13.864 -6.955 15.150 1.00 98.94 152 TRP A N 1
ATOM 1143 C CA . TRP A 1 152 ? 13.097 -5.885 14.535 1.00 98.94 152 TRP A CA 1
ATOM 1144 C C . TRP A 1 152 ? 13.863 -5.315 13.342 1.00 98.94 152 TRP A C 1
ATOM 1146 O O . TRP A 1 152 ? 15.067 -5.080 13.438 1.00 98.94 152 TRP A O 1
ATOM 1156 N N . THR A 1 153 ? 13.184 -5.097 12.221 1.00 98.94 153 THR A N 1
ATOM 1157 C CA . THR A 1 153 ? 13.769 -4.440 11.056 1.00 98.94 153 THR A CA 1
ATOM 1158 C C . THR A 1 153 ? 13.034 -3.163 10.677 1.00 98.94 153 THR A C 1
ATOM 1160 O O . THR A 1 153 ? 11.809 -3.089 10.766 1.00 98.94 153 THR A O 1
ATOM 1163 N N . PHE A 1 154 ? 13.789 -2.162 10.223 1.00 98.88 154 PHE A N 1
ATOM 1164 C CA . PHE A 1 154 ? 13.269 -0.916 9.662 1.00 98.88 154 PHE A CA 1
ATOM 1165 C C . PHE A 1 154 ? 12.924 -1.080 8.172 1.00 98.88 154 PHE A C 1
ATOM 1167 O O . PHE A 1 154 ? 13.500 -0.421 7.310 1.00 98.88 154 PHE A O 1
ATOM 1174 N N . SER A 1 155 ? 12.029 -2.025 7.879 1.00 98.88 155 SER A N 1
ATOM 1175 C CA . SER A 1 155 ? 11.599 -2.436 6.537 1.00 98.88 155 SER A CA 1
ATOM 1176 C C . SER A 1 155 ? 10.160 -2.981 6.596 1.00 98.88 155 SER A C 1
ATOM 1178 O O . SER A 1 155 ? 9.818 -3.618 7.602 1.00 98.88 155 SER A O 1
ATOM 1180 N N . PRO A 1 156 ? 9.311 -2.788 5.565 1.00 98.88 156 PRO A N 1
ATOM 1181 C CA . PRO A 1 156 ? 9.623 -2.218 4.245 1.00 98.88 156 PRO A CA 1
ATOM 1182 C C . PRO A 1 156 ? 9.587 -0.686 4.167 1.00 98.88 156 PRO A C 1
ATOM 1184 O O . PRO A 1 156 ? 8.776 -0.035 4.824 1.00 98.88 156 PRO A O 1
ATOM 1187 N N . MET A 1 157 ? 10.426 -0.120 3.291 1.00 98.94 157 MET A N 1
ATOM 1188 C CA . MET A 1 157 ? 10.237 1.239 2.775 1.00 98.94 157 MET A CA 1
ATOM 1189 C C . MET A 1 157 ? 9.238 1.188 1.611 1.00 98.94 157 MET A C 1
ATOM 1191 O O . MET A 1 157 ? 9.397 0.387 0.690 1.00 98.94 157 MET A O 1
ATOM 1195 N N . VAL A 1 158 ? 8.178 1.993 1.676 1.00 98.88 158 VAL A N 1
ATOM 1196 C CA . VAL A 1 158 ? 7.029 1.912 0.752 1.00 98.88 158 VAL A CA 1
ATOM 1197 C C . VAL A 1 158 ? 6.619 3.272 0.183 1.00 98.88 158 VAL A C 1
ATOM 1199 O O . VAL A 1 158 ? 5.512 3.431 -0.330 1.00 98.88 158 VAL A O 1
ATOM 1202 N N . ASP A 1 159 ? 7.504 4.264 0.272 1.00 98.81 159 ASP A N 1
ATOM 1203 C CA . ASP A 1 159 ? 7.211 5.614 -0.194 1.00 98.81 159 ASP A CA 1
ATOM 1204 C C . ASP A 1 159 ? 7.050 5.625 -1.718 1.00 98.81 159 ASP A C 1
ATOM 1206 O O . ASP A 1 159 ? 7.991 5.348 -2.467 1.00 98.81 159 ASP A O 1
ATOM 1210 N N . VAL A 1 160 ? 5.858 5.998 -2.186 1.00 98.94 160 VAL A N 1
ATOM 1211 C CA . VAL A 1 160 ? 5.638 6.284 -3.605 1.00 98.94 160 VAL A CA 1
ATOM 1212 C C . VAL A 1 160 ? 6.464 7.512 -3.983 1.00 98.94 160 VAL A C 1
ATOM 1214 O O . VAL A 1 160 ? 6.379 8.557 -3.333 1.00 98.94 160 VAL A O 1
ATOM 1217 N N . SER A 1 161 ? 7.228 7.418 -5.071 1.00 98.88 161 SER A N 1
ATOM 1218 C CA . SER A 1 161 ? 7.923 8.571 -5.642 1.00 98.88 161 SER A CA 1
ATOM 1219 C C . SER A 1 161 ? 7.727 8.655 -7.149 1.00 98.88 161 SER A C 1
ATOM 1221 O O . SER A 1 161 ? 7.675 7.658 -7.862 1.00 98.88 161 SER A O 1
ATOM 1223 N N . ARG A 1 162 ? 7.627 9.892 -7.634 1.00 98.88 162 ARG A N 1
ATOM 1224 C CA . ARG A 1 162 ? 7.533 10.251 -9.059 1.00 98.88 162 ARG A CA 1
ATOM 1225 C C . ARG A 1 162 ? 8.706 11.144 -9.477 1.00 98.88 162 ARG A C 1
ATOM 1227 O O . ARG A 1 162 ? 8.649 11.811 -10.510 1.00 98.88 162 ARG A O 1
ATOM 1234 N N . ASP A 1 163 ? 9.749 11.190 -8.644 1.00 98.88 163 ASP A N 1
ATOM 1235 C CA . ASP A 1 163 ? 10.919 12.035 -8.832 1.00 98.88 163 ASP A CA 1
ATOM 1236 C C . ASP A 1 163 ? 12.217 11.211 -8.762 1.00 98.88 163 ASP A C 1
ATOM 1238 O O . ASP A 1 163 ? 12.740 10.955 -7.676 1.00 98.88 163 ASP A O 1
ATOM 1242 N N . PRO A 1 164 ? 12.777 10.799 -9.913 1.00 98.81 164 PRO A N 1
ATOM 1243 C CA . PRO A 1 164 ? 13.977 9.965 -9.942 1.00 98.81 164 PRO A CA 1
ATOM 1244 C C . PRO A 1 164 ? 15.253 10.692 -9.483 1.00 98.81 164 PRO A C 1
ATOM 1246 O O . PRO A 1 164 ? 16.305 10.064 -9.357 1.00 98.81 164 PRO A O 1
ATOM 1249 N N . ARG A 1 165 ? 15.196 12.004 -9.205 1.00 98.94 165 ARG A N 1
ATOM 1250 C CA . ARG A 1 165 ? 16.318 12.732 -8.588 1.00 98.94 165 ARG A CA 1
ATOM 1251 C C . ARG A 1 165 ? 16.591 12.239 -7.176 1.00 98.94 165 ARG A C 1
ATOM 1253 O O . ARG A 1 165 ? 17.754 12.184 -6.772 1.00 98.94 165 ARG A O 1
ATOM 1260 N N . TRP A 1 166 ? 15.548 11.850 -6.449 1.00 98.94 166 TRP A N 1
ATOM 1261 C CA . TRP A 1 166 ? 15.661 11.397 -5.071 1.00 98.94 166 TRP A CA 1
ATOM 1262 C C . TRP A 1 166 ? 16.404 10.063 -4.981 1.00 98.94 166 TRP A C 1
ATOM 1264 O O . TRP A 1 166 ? 16.104 9.124 -5.710 1.00 98.94 166 TRP A O 1
ATOM 1274 N N . GLY A 1 167 ? 17.413 9.973 -4.111 1.00 98.81 167 GLY A N 1
ATOM 1275 C CA . GLY A 1 167 ? 18.231 8.760 -3.982 1.00 98.81 167 GLY A CA 1
ATOM 1276 C C . GLY A 1 167 ? 17.484 7.564 -3.402 1.00 98.81 167 GLY A C 1
ATOM 1277 O O . GLY A 1 167 ? 17.758 6.421 -3.784 1.00 98.81 167 GLY A O 1
ATOM 1278 N N . ARG A 1 168 ? 16.489 7.814 -2.552 1.00 98.88 168 ARG A N 1
ATOM 1279 C CA . ARG A 1 168 ? 15.757 6.761 -1.842 1.00 98.88 168 ARG A CA 1
ATOM 1280 C C . ARG A 1 168 ? 14.678 6.083 -2.683 1.00 98.88 168 ARG A C 1
ATOM 1282 O O . ARG A 1 168 ? 14.069 5.129 -2.217 1.00 98.88 168 ARG A O 1
ATOM 1289 N N . VAL A 1 169 ? 14.503 6.463 -3.957 1.00 98.81 169 VAL A N 1
ATOM 1290 C CA . VAL A 1 169 ? 13.711 5.638 -4.893 1.00 98.81 169 VAL A CA 1
ATOM 1291 C C . VAL A 1 169 ? 14.252 4.208 -4.968 1.00 98.81 169 VAL A C 1
ATOM 1293 O O . VAL A 1 169 ? 13.472 3.287 -5.170 1.00 98.81 169 VAL A O 1
ATOM 1296 N N . SER A 1 170 ? 15.559 4.025 -4.729 1.00 98.81 170 SER A N 1
ATOM 1297 C CA . SER A 1 170 ? 16.230 2.721 -4.618 1.00 98.81 170 SER A CA 1
ATOM 1298 C C . SER A 1 170 ? 15.660 1.813 -3.521 1.00 98.81 170 SER A C 1
ATOM 1300 O O . SER A 1 170 ? 15.711 0.592 -3.667 1.00 98.81 170 SER A O 1
ATOM 1302 N N . GLU A 1 171 ? 15.116 2.393 -2.448 1.00 98.88 171 GLU A N 1
ATOM 1303 C CA . GLU A 1 171 ? 14.561 1.692 -1.281 1.00 98.88 171 GLU A CA 1
ATOM 1304 C C . GLU A 1 171 ? 13.076 1.367 -1.427 1.00 98.88 171 GLU A C 1
ATOM 1306 O O . GLU A 1 171 ? 12.572 0.491 -0.728 1.00 98.88 171 GLU A O 1
ATOM 1311 N N . GLY A 1 172 ? 12.387 2.080 -2.317 1.00 97.81 172 GLY A N 1
ATOM 1312 C CA . GLY A 1 172 ? 10.967 1.904 -2.571 1.00 97.81 172 GLY A CA 1
ATOM 1313 C C . GLY A 1 172 ? 10.681 0.902 -3.682 1.00 97.81 172 GLY A C 1
ATOM 1314 O O . GLY A 1 172 ? 11.545 0.167 -4.154 1.00 97.81 172 GLY A O 1
ATOM 1315 N N . SER A 1 173 ? 9.425 0.896 -4.123 1.00 98.88 173 SER A N 1
ATOM 1316 C CA . SER A 1 173 ? 8.921 -0.003 -5.172 1.00 98.88 173 SER A CA 1
ATOM 1317 C C . SER A 1 173 ? 8.348 0.744 -6.381 1.00 98.88 173 SER A C 1
ATOM 1319 O O . SER A 1 173 ? 7.479 0.234 -7.086 1.00 98.88 173 SER A O 1
ATOM 1321 N N . GLY A 1 174 ? 8.846 1.959 -6.622 1.00 98.69 174 GLY A N 1
ATOM 1322 C CA . GLY A 1 174 ? 8.509 2.769 -7.789 1.00 98.69 174 GLY A CA 1
ATOM 1323 C C . GLY A 1 174 ? 7.347 3.745 -7.581 1.00 98.69 174 GLY A C 1
ATOM 1324 O O . GLY A 1 174 ? 7.184 4.326 -6.508 1.00 98.69 174 GLY A O 1
ATOM 1325 N N . GLU A 1 175 ? 6.581 3.987 -8.647 1.00 98.94 175 GLU A N 1
ATOM 1326 C CA . GLU A 1 175 ? 5.623 5.106 -8.723 1.00 98.94 175 GLU A CA 1
ATOM 1327 C C . GLU A 1 175 ? 4.149 4.717 -8.533 1.00 98.94 175 GLU A C 1
ATOM 1329 O O . GLU A 1 175 ? 3.279 5.595 -8.551 1.00 98.94 175 GLU A O 1
ATOM 1334 N N . ASP A 1 176 ? 3.863 3.418 -8.405 1.00 98.94 176 ASP A N 1
ATOM 1335 C CA . ASP A 1 176 ? 2.506 2.880 -8.437 1.00 98.94 176 ASP A CA 1
ATOM 1336 C C . ASP A 1 176 ? 2.006 2.419 -7.054 1.00 98.94 176 ASP A C 1
ATOM 1338 O O . ASP A 1 176 ? 2.625 1.542 -6.442 1.00 98.94 176 ASP A O 1
ATOM 1342 N N . PRO A 1 177 ? 0.866 2.944 -6.565 1.00 98.81 177 PRO A N 1
ATOM 1343 C CA . PRO A 1 177 ? 0.348 2.592 -5.247 1.00 98.81 177 PRO A CA 1
ATOM 1344 C C . PRO A 1 177 ? -0.200 1.160 -5.163 1.00 98.81 177 PRO A C 1
ATOM 1346 O O . PRO A 1 177 ? -0.118 0.562 -4.094 1.00 98.81 177 PRO A O 1
ATOM 1349 N N . PHE A 1 178 ? -0.736 0.585 -6.247 1.00 98.94 178 PHE A N 1
ATOM 1350 C CA . PHE A 1 178 ? -1.281 -0.780 -6.225 1.00 98.94 178 PHE A CA 1
ATOM 1351 C C . PHE A 1 178 ? -0.160 -1.818 -6.104 1.00 98.94 178 PHE A C 1
ATOM 1353 O O . PHE A 1 178 ? -0.194 -2.675 -5.222 1.00 98.94 178 PHE A O 1
ATOM 1360 N N . LEU A 1 179 ? 0.866 -1.719 -6.951 1.00 98.94 179 LEU A N 1
ATOM 1361 C CA . LEU A 1 179 ? 2.042 -2.579 -6.868 1.00 98.94 179 LEU A CA 1
ATOM 1362 C C . LEU A 1 179 ? 2.792 -2.357 -5.549 1.00 98.94 179 LEU A C 1
ATOM 1364 O O . LEU A 1 179 ? 3.178 -3.329 -4.901 1.00 98.94 179 LEU A O 1
ATOM 1368 N N . GLY A 1 180 ? 2.944 -1.098 -5.123 1.00 98.88 180 GLY A N 1
ATOM 1369 C CA . GLY A 1 180 ? 3.539 -0.755 -3.832 1.00 98.88 180 GLY A CA 1
ATOM 1370 C C . GLY A 1 180 ? 2.816 -1.415 -2.654 1.00 98.88 180 GLY A C 1
ATOM 1371 O O . GLY A 1 180 ? 3.473 -1.972 -1.779 1.00 98.88 180 GLY A O 1
ATOM 1372 N N . ALA A 1 181 ? 1.480 -1.432 -2.661 1.00 98.94 181 ALA A N 1
ATOM 1373 C CA . ALA A 1 181 ? 0.672 -2.110 -1.649 1.00 98.94 181 ALA A CA 1
ATOM 1374 C C . ALA A 1 181 ? 0.896 -3.626 -1.629 1.00 98.94 181 ALA A C 1
ATOM 1376 O O . ALA A 1 181 ? 1.189 -4.187 -0.574 1.00 98.94 181 ALA A O 1
ATOM 1377 N N . MET A 1 182 ? 0.861 -4.288 -2.790 1.00 98.94 182 MET A N 1
ATOM 1378 C CA . MET A 1 182 ? 1.103 -5.734 -2.862 1.00 98.94 182 MET A CA 1
ATOM 1379 C C . MET A 1 182 ? 2.502 -6.119 -2.352 1.00 98.94 182 MET A C 1
ATOM 1381 O O . MET A 1 182 ? 2.659 -7.130 -1.662 1.00 98.94 182 MET A O 1
ATOM 1385 N N . ILE A 1 183 ? 3.514 -5.300 -2.653 1.00 98.94 183 ILE A N 1
ATOM 1386 C CA . ILE A 1 183 ? 4.888 -5.507 -2.180 1.00 98.94 183 ILE A CA 1
ATOM 1387 C C . ILE A 1 183 ? 4.996 -5.262 -0.674 1.00 98.94 183 ILE A C 1
ATOM 1389 O O . ILE A 1 183 ? 5.635 -6.054 0.021 1.00 98.94 183 ILE A O 1
ATOM 1393 N N . ALA A 1 184 ? 4.350 -4.215 -0.155 1.00 98.94 184 ALA A N 1
ATOM 1394 C CA . ALA A 1 184 ? 4.321 -3.922 1.273 1.00 98.94 184 ALA A CA 1
ATOM 1395 C C . ALA A 1 184 ? 3.793 -5.121 2.073 1.00 98.94 184 ALA A C 1
ATOM 1397 O O . ALA A 1 184 ? 4.435 -5.565 3.028 1.00 98.94 184 ALA A O 1
ATOM 1398 N N . GLU A 1 185 ? 2.679 -5.709 1.633 1.00 98.88 185 GLU A N 1
ATOM 1399 C CA . GLU A 1 185 ? 2.129 -6.906 2.262 1.00 98.88 185 GLU A CA 1
ATOM 1400 C C . GLU A 1 185 ? 3.084 -8.110 2.193 1.00 98.88 185 GLU A C 1
ATOM 1402 O O . GLU A 1 185 ? 3.274 -8.803 3.194 1.00 98.88 185 GLU A O 1
ATOM 1407 N N . ALA A 1 186 ? 3.686 -8.373 1.024 1.00 98.94 186 ALA A N 1
ATOM 1408 C CA . ALA A 1 186 ? 4.609 -9.494 0.824 1.00 98.94 186 ALA A CA 1
ATOM 1409 C C . ALA A 1 186 ? 5.842 -9.385 1.735 1.00 98.94 186 ALA A C 1
ATOM 1411 O O . ALA A 1 186 ? 6.247 -10.364 2.363 1.00 98.94 186 ALA A O 1
ATOM 1412 N N . MET A 1 187 ? 6.398 -8.180 1.873 1.00 98.94 187 MET A N 1
ATOM 1413 C CA . MET A 1 187 ? 7.524 -7.914 2.768 1.00 98.94 187 MET A CA 1
ATOM 1414 C C . MET A 1 187 ? 7.131 -8.117 4.237 1.00 98.94 187 MET A C 1
ATOM 1416 O O . MET A 1 187 ? 7.820 -8.833 4.965 1.00 98.94 187 MET A O 1
ATOM 1420 N N . VAL A 1 188 ? 5.999 -7.550 4.677 1.00 98.94 188 VAL A N 1
ATOM 1421 C CA . VAL A 1 188 ? 5.507 -7.702 6.060 1.00 98.94 188 VAL A CA 1
ATOM 1422 C C . VAL A 1 188 ? 5.270 -9.176 6.400 1.00 98.94 188 VAL A C 1
ATOM 1424 O O . VAL A 1 188 ? 5.731 -9.637 7.447 1.00 98.94 188 VAL A O 1
ATOM 1427 N N . ARG A 1 189 ? 4.625 -9.941 5.509 1.00 98.88 189 ARG A N 1
ATOM 1428 C CA . ARG A 1 189 ? 4.430 -11.390 5.686 1.00 98.88 189 ARG A CA 1
ATOM 1429 C C . ARG A 1 189 ? 5.753 -12.149 5.734 1.00 98.88 189 ARG A C 1
ATOM 1431 O O . ARG A 1 189 ? 5.927 -12.993 6.610 1.00 98.88 189 ARG A O 1
ATOM 1438 N N . GLY A 1 190 ? 6.701 -11.829 4.855 1.00 98.88 190 GLY A N 1
ATOM 1439 C CA . GLY A 1 190 ? 8.007 -12.489 4.822 1.00 98.88 190 GLY A CA 1
ATOM 1440 C C . GLY A 1 190 ? 8.799 -12.297 6.118 1.00 98.88 190 GLY A C 1
ATOM 1441 O O . GLY A 1 190 ? 9.363 -13.257 6.649 1.00 98.88 190 GLY A O 1
ATOM 1442 N N . TYR A 1 191 ? 8.786 -11.085 6.681 1.00 98.94 191 TYR A N 1
ATOM 1443 C CA . TYR A 1 191 ? 9.468 -10.791 7.943 1.00 98.94 191 TYR A CA 1
ATOM 1444 C C . TYR A 1 191 ? 8.755 -11.377 9.169 1.00 98.94 191 TYR A C 1
ATOM 1446 O O . TYR A 1 191 ? 9.387 -12.045 9.995 1.00 98.94 191 TYR A O 1
ATOM 1454 N N . GLN A 1 192 ? 7.449 -11.125 9.296 1.00 98.81 192 GLN A N 1
ATOM 1455 C CA . GLN A 1 192 ? 6.690 -11.391 10.524 1.00 98.81 192 GLN A CA 1
ATOM 1456 C C . GLN A 1 192 ? 6.048 -12.781 10.562 1.00 98.81 192 GLN A C 1
ATOM 1458 O O . GLN A 1 192 ? 5.605 -13.233 11.626 1.00 98.81 192 GLN A O 1
ATOM 1463 N N . GLY A 1 193 ? 5.965 -13.448 9.409 1.00 97.94 193 GLY A N 1
ATOM 1464 C CA . GLY A 1 193 ? 5.168 -14.649 9.225 1.00 97.94 193 GLY A CA 1
ATOM 1465 C C . GLY A 1 193 ? 3.726 -14.425 9.670 1.00 97.94 193 GLY A C 1
ATOM 1466 O O . GLY A 1 193 ? 3.117 -13.400 9.371 1.00 97.94 193 GLY A O 1
ATOM 1467 N N . LYS A 1 194 ? 3.163 -15.383 10.412 1.00 91.69 194 LYS A N 1
ATOM 1468 C CA . LYS A 1 194 ? 1.761 -15.290 10.850 1.00 91.69 194 LYS A CA 1
ATOM 1469 C C . LYS A 1 194 ? 1.568 -14.345 12.040 1.00 91.69 194 LYS A C 1
ATOM 1471 O O . LYS A 1 194 ? 0.522 -13.714 12.152 1.00 91.69 194 LYS A O 1
ATOM 1476 N N . ASN A 1 195 ? 2.503 -14.349 12.991 1.00 91.50 195 ASN A N 1
ATOM 1477 C CA . ASN A 1 195 ? 2.335 -13.698 14.298 1.00 91.50 195 ASN A CA 1
ATOM 1478 C C . ASN A 1 195 ? 3.647 -13.526 15.094 1.00 91.50 195 ASN A C 1
ATOM 1480 O O . ASN A 1 195 ? 3.600 -13.377 16.319 1.00 91.50 195 ASN A O 1
ATOM 1484 N N . MET A 1 196 ? 4.805 -13.578 14.428 1.00 97.69 196 MET A N 1
ATOM 1485 C CA . MET A 1 196 ? 6.139 -13.392 15.018 1.00 97.69 196 MET A CA 1
ATOM 1486 C C . MET A 1 196 ? 6.506 -14.374 16.148 1.00 97.69 196 MET A C 1
ATOM 1488 O O . MET A 1 196 ? 7.393 -14.098 16.964 1.00 97.69 196 MET A O 1
ATOM 1492 N N . GLN A 1 197 ? 5.831 -15.524 16.256 1.00 96.25 197 GLN A N 1
ATOM 1493 C CA . GLN A 1 197 ? 6.085 -16.482 17.337 1.00 96.25 197 GLN A CA 1
ATOM 1494 C C . GLN A 1 197 ? 7.352 -17.303 17.106 1.00 96.25 197 GLN A C 1
ATOM 1496 O O . GLN A 1 197 ? 8.057 -17.609 18.075 1.00 96.25 197 GLN A O 1
ATOM 1501 N N . ARG A 1 198 ? 7.705 -17.608 15.854 1.00 98.31 198 ARG A N 1
ATOM 1502 C CA . ARG A 1 198 ? 8.963 -18.296 15.540 1.00 98.31 198 ARG A CA 1
ATOM 1503 C C . ARG A 1 198 ? 10.113 -17.312 15.748 1.00 98.31 198 ARG A C 1
ATOM 1505 O O . ARG A 1 198 ? 10.099 -16.207 15.257 1.00 98.31 198 ARG A O 1
ATOM 1512 N N . ASN A 1 199 ? 10.997 -17.545 16.698 1.00 98.06 199 ASN A N 1
ATOM 1513 C CA . ASN A 1 199 ? 12.444 -17.711 16.571 1.00 98.06 199 ASN A CA 1
ATOM 1514 C C . ASN A 1 199 ? 13.135 -17.259 15.263 1.00 98.06 199 ASN A C 1
ATOM 1516 O O . ASN A 1 199 ? 14.191 -16.641 15.375 1.00 98.06 199 ASN A O 1
ATOM 1520 N N . ASP A 1 200 ? 12.591 -17.520 14.074 1.00 98.62 200 ASP A N 1
ATOM 1521 C CA . ASP A 1 200 ? 13.122 -16.977 12.821 1.00 98.62 200 ASP A CA 1
ATOM 1522 C C . ASP A 1 200 ? 12.345 -15.764 12.284 1.00 98.62 200 ASP A C 1
ATOM 1524 O O . ASP A 1 200 ? 12.877 -15.049 11.450 1.00 98.62 200 ASP A O 1
ATOM 1528 N N . GLU A 1 201 ? 11.122 -15.490 12.736 1.00 98.88 201 GLU A N 1
ATOM 1529 C CA . GLU A 1 201 ? 10.326 -14.302 12.391 1.00 98.88 201 GLU A CA 1
ATOM 1530 C C . GLU A 1 201 ? 10.774 -13.086 13.218 1.00 98.88 201 GLU A C 1
ATOM 1532 O O . GLU A 1 201 ? 11.091 -13.210 14.402 1.00 98.88 201 GLU A O 1
ATOM 1537 N N . ILE A 1 202 ? 10.767 -11.902 12.607 1.00 98.94 202 ILE A N 1
ATOM 1538 C CA . ILE A 1 202 ? 11.116 -10.628 13.253 1.00 98.94 202 ILE A CA 1
ATOM 1539 C C . ILE A 1 202 ? 10.008 -9.604 13.024 1.00 98.94 202 ILE A C 1
ATOM 1541 O O . ILE A 1 202 ? 9.220 -9.732 12.092 1.00 98.94 202 ILE A O 1
ATOM 1545 N N . MET A 1 203 ? 9.947 -8.572 13.861 1.00 98.94 203 MET A N 1
ATOM 1546 C CA . MET A 1 203 ? 9.016 -7.464 13.658 1.00 98.94 203 MET A CA 1
ATOM 1547 C C . MET A 1 203 ? 9.427 -6.629 12.443 1.00 98.94 203 MET A C 1
ATOM 1549 O O . MET A 1 203 ? 10.608 -6.317 12.291 1.00 98.94 203 MET A O 1
ATOM 1553 N N . ALA A 1 204 ? 8.463 -6.246 11.611 1.00 98.94 204 ALA A N 1
ATOM 1554 C CA . ALA A 1 204 ? 8.657 -5.321 10.498 1.00 98.94 204 ALA A CA 1
ATOM 1555 C C . ALA A 1 204 ? 8.265 -3.890 10.899 1.00 98.94 204 ALA A C 1
ATOM 1557 O O . ALA A 1 204 ? 7.513 -3.687 11.857 1.00 98.94 204 ALA A O 1
ATOM 1558 N N . CYS A 1 205 ? 8.759 -2.906 10.149 1.00 98.94 205 CYS A N 1
ATOM 1559 C CA . CYS A 1 205 ? 8.463 -1.492 10.334 1.00 98.94 205 CYS A CA 1
ATOM 1560 C C . CYS A 1 205 ? 8.241 -0.817 8.984 1.00 98.94 205 CYS A C 1
ATOM 1562 O O . CYS A 1 205 ? 9.198 -0.603 8.238 1.00 98.94 205 CYS A O 1
ATOM 1564 N N . VAL A 1 206 ? 6.993 -0.469 8.678 1.00 98.94 206 VAL A N 1
ATOM 1565 C CA . VAL A 1 206 ? 6.702 0.259 7.442 1.00 98.94 206 VAL A CA 1
ATOM 1566 C C . VAL A 1 206 ? 7.216 1.697 7.549 1.00 98.94 206 VAL A C 1
ATOM 1568 O O . VAL A 1 206 ? 6.994 2.365 8.566 1.00 98.94 206 VAL A O 1
ATOM 1571 N N . LYS A 1 207 ? 7.919 2.170 6.515 1.00 98.88 207 LYS A N 1
ATOM 1572 C CA . LYS A 1 207 ? 8.534 3.503 6.484 1.00 98.88 207 LYS A CA 1
ATOM 1573 C C . LYS A 1 207 ? 8.445 4.172 5.101 1.00 98.88 207 LYS A C 1
ATOM 1575 O O . LYS A 1 207 ? 8.309 3.477 4.101 1.00 98.88 207 LYS A O 1
ATOM 1580 N N . HIS A 1 208 ? 8.466 5.496 4.994 1.00 98.81 208 HIS A N 1
ATOM 1581 C CA . HIS A 1 208 ? 8.521 6.500 6.060 1.00 98.81 208 HIS A CA 1
ATOM 1582 C C . HIS A 1 208 ? 7.193 7.264 6.072 1.00 98.81 208 HIS A C 1
ATOM 1584 O O . HIS A 1 208 ? 6.856 7.992 5.139 1.00 98.81 208 HIS A O 1
ATOM 1590 N N . PHE A 1 209 ? 6.404 7.077 7.127 1.00 98.88 209 PHE A N 1
ATOM 1591 C CA . PHE A 1 209 ? 5.047 7.598 7.212 1.00 98.88 209 PHE A CA 1
ATOM 1592 C C . PHE A 1 209 ? 5.075 9.116 7.500 1.00 98.88 209 PHE A C 1
ATOM 1594 O O . PHE A 1 209 ? 5.456 9.527 8.592 1.00 98.88 209 PHE A O 1
ATOM 1601 N N . ALA A 1 210 ? 4.715 10.000 6.569 1.00 98.56 210 ALA A N 1
ATOM 1602 C CA . ALA A 1 210 ? 4.200 9.710 5.231 1.00 98.56 210 ALA A CA 1
ATOM 1603 C C . ALA A 1 210 ? 4.683 10.701 4.169 1.00 98.56 210 ALA A C 1
ATOM 1605 O O . ALA A 1 210 ? 5.095 11.824 4.470 1.00 98.56 210 ALA A O 1
ATOM 1606 N N . LEU A 1 211 ? 4.483 10.293 2.908 1.00 98.88 211 LEU A N 1
ATOM 1607 C CA . LEU A 1 211 ? 4.607 11.110 1.691 1.00 98.88 211 LEU A CA 1
ATOM 1608 C C . LEU A 1 211 ? 6.039 11.485 1.312 1.00 98.88 211 LEU A C 1
ATOM 1610 O O . LEU A 1 211 ? 6.253 12.328 0.440 1.00 98.88 211 LEU A O 1
ATOM 1614 N N . TYR A 1 212 ? 7.018 10.856 1.949 1.00 98.88 212 TYR A N 1
ATOM 1615 C CA . TYR A 1 212 ? 8.394 11.318 1.918 1.00 98.88 212 TYR A CA 1
ATOM 1616 C C . TYR A 1 212 ? 9.006 11.365 0.510 1.00 98.88 212 TYR A C 1
ATOM 1618 O O . TYR A 1 212 ? 9.736 12.295 0.166 1.00 98.88 212 TYR A O 1
ATOM 1626 N N . GLY A 1 213 ? 8.598 10.439 -0.362 1.00 98.69 213 GLY A N 1
ATOM 1627 C CA . GLY A 1 213 ? 9.019 10.391 -1.763 1.00 98.69 213 GLY A CA 1
ATOM 1628 C C . GLY A 1 213 ? 8.568 11.567 -2.641 1.00 98.69 213 GLY A C 1
ATOM 1629 O O . GLY A 1 213 ? 8.894 11.582 -3.831 1.00 98.69 213 GLY A O 1
ATOM 1630 N N . ALA A 1 214 ? 7.833 12.541 -2.092 1.00 98.81 214 ALA A N 1
ATOM 1631 C CA . ALA A 1 214 ? 7.406 13.764 -2.770 1.00 98.81 214 ALA A CA 1
ATOM 1632 C C . ALA A 1 214 ? 8.232 15.014 -2.401 1.00 98.81 214 ALA A C 1
ATOM 1634 O O . ALA A 1 214 ? 7.805 16.122 -2.729 1.00 98.81 214 ALA A O 1
ATOM 1635 N N . GLY A 1 215 ? 9.383 14.858 -1.731 1.00 98.56 215 GLY A N 1
ATOM 1636 C CA . GLY A 1 215 ? 10.260 15.975 -1.364 1.00 98.56 215 GLY A CA 1
ATOM 1637 C C . GLY A 1 215 ? 10.576 16.883 -2.556 1.00 98.56 215 GLY A C 1
ATOM 1638 O O . GLY A 1 215 ? 10.963 16.414 -3.632 1.00 98.56 215 GLY A O 1
ATOM 1639 N N . GLU A 1 216 ? 10.396 18.193 -2.380 1.00 98.69 216 GLU A N 1
ATOM 1640 C CA . GLU A 1 216 ? 10.543 19.163 -3.462 1.00 98.69 216 GLU A CA 1
ATOM 1641 C C . GLU A 1 216 ? 11.893 19.038 -4.182 1.00 98.69 216 GLU A C 1
ATOM 1643 O O . GLU A 1 216 ? 12.959 18.917 -3.566 1.00 98.69 216 GLU A O 1
ATOM 1648 N N . ALA A 1 217 ? 11.837 19.105 -5.516 1.00 98.44 217 ALA A N 1
ATOM 1649 C CA . ALA A 1 217 ? 12.975 18.938 -6.423 1.00 98.44 217 ALA A CA 1
ATOM 1650 C C . ALA A 1 217 ? 13.713 17.588 -6.295 1.00 98.44 217 ALA A C 1
ATOM 1652 O O . ALA A 1 217 ? 14.862 17.481 -6.732 1.00 98.44 217 ALA A O 1
ATOM 1653 N N . GLY A 1 218 ? 13.076 16.579 -5.688 1.00 98.38 218 GLY A N 1
ATOM 1654 C CA . GLY A 1 218 ? 13.674 15.277 -5.408 1.00 98.38 218 GLY A CA 1
ATOM 1655 C C . GLY A 1 218 ? 14.909 15.384 -4.516 1.00 98.38 218 GLY A C 1
ATOM 1656 O O . GLY A 1 218 ? 15.803 14.536 -4.579 1.00 98.38 218 GLY A O 1
ATOM 1657 N N . ARG A 1 219 ? 15.007 16.456 -3.721 1.00 98.75 219 ARG A N 1
ATOM 1658 C CA . ARG A 1 219 ? 16.062 16.632 -2.730 1.00 98.75 219 ARG A CA 1
ATOM 1659 C C . ARG A 1 219 ? 15.608 15.987 -1.431 1.00 98.75 219 ARG A C 1
ATOM 1661 O O . ARG A 1 219 ? 14.524 16.291 -0.945 1.00 98.75 219 ARG A O 1
ATOM 1668 N N . ASP A 1 220 ? 16.443 15.112 -0.892 1.00 98.50 220 ASP A N 1
ATOM 1669 C CA . ASP A 1 220 ? 16.138 14.413 0.350 1.00 98.50 220 ASP A CA 1
ATOM 1670 C C . ASP A 1 220 ? 15.817 15.389 1.501 1.00 98.50 220 ASP A C 1
ATOM 1672 O O . ASP A 1 220 ? 16.339 16.510 1.521 1.00 98.50 220 ASP A O 1
ATOM 1676 N N . TYR A 1 221 ? 14.935 14.977 2.418 1.00 98.25 221 TYR A N 1
ATOM 1677 C CA . TYR A 1 221 ? 14.450 15.749 3.586 1.00 98.25 221 TYR A CA 1
ATOM 1678 C C . TYR A 1 221 ? 13.648 17.029 3.298 1.00 98.25 221 TYR A C 1
ATOM 1680 O O . TYR A 1 221 ? 13.156 17.668 4.226 1.00 98.25 221 TYR A O 1
ATOM 1688 N N . ASN A 1 222 ? 13.532 17.440 2.035 1.00 98.75 222 ASN A N 1
ATOM 1689 C CA . ASN A 1 222 ? 12.950 18.728 1.672 1.00 98.75 222 ASN A CA 1
ATOM 1690 C C . ASN A 1 222 ? 11.429 18.779 1.916 1.00 98.75 222 ASN A C 1
ATOM 1692 O O . ASN A 1 222 ? 10.783 17.754 2.139 1.00 98.75 222 ASN A O 1
ATOM 1696 N N . THR A 1 223 ? 10.854 19.980 1.835 1.00 98.88 223 THR A N 1
ATOM 1697 C CA . THR A 1 223 ? 9.411 20.220 1.988 1.00 98.88 223 THR A CA 1
ATOM 1698 C C . THR A 1 223 ? 8.567 19.285 1.119 1.00 98.88 223 THR A C 1
ATOM 1700 O O . THR A 1 223 ? 8.904 19.018 -0.037 1.00 98.88 223 THR A O 1
ATOM 1703 N N . VAL A 1 224 ? 7.453 18.812 1.684 1.00 98.88 224 VAL A N 1
ATOM 1704 C CA . VAL A 1 224 ? 6.406 18.071 0.977 1.00 98.88 224 VAL A CA 1
ATOM 1705 C C . VAL A 1 224 ? 5.082 18.803 1.158 1.00 98.88 224 VAL A C 1
ATOM 1707 O O . VAL A 1 224 ? 4.658 19.084 2.276 1.00 98.88 224 VAL A O 1
ATOM 1710 N N . ASP A 1 225 ? 4.403 19.063 0.045 1.00 98.75 225 ASP A N 1
ATOM 1711 C CA . ASP A 1 225 ? 3.056 19.626 0.018 1.00 98.75 225 ASP A CA 1
ATOM 1712 C C . ASP A 1 225 ? 2.210 18.918 -1.044 1.00 98.75 225 ASP A C 1
ATOM 1714 O O . ASP A 1 225 ? 2.666 18.645 -2.161 1.00 98.75 225 ASP A O 1
ATOM 1718 N N . MET A 1 226 ? 0.968 18.591 -0.689 1.00 98.75 226 MET A N 1
ATOM 1719 C CA . MET A 1 226 ? -0.036 18.118 -1.635 1.00 98.75 226 MET A CA 1
ATOM 1720 C C . MET A 1 226 ? -1.437 18.160 -1.028 1.00 98.75 226 MET A C 1
ATOM 1722 O O . MET A 1 226 ? -1.624 18.068 0.177 1.00 98.75 226 MET A O 1
ATOM 1726 N N . SER A 1 227 ? -2.460 18.187 -1.881 1.00 98.75 227 SER A N 1
ATOM 1727 C CA . SER A 1 227 ? -3.850 18.023 -1.441 1.00 98.75 227 SER A CA 1
ATOM 1728 C C . SER A 1 227 ? -4.092 16.652 -0.798 1.00 98.75 227 SER A C 1
ATOM 1730 O O . SER A 1 227 ? -3.560 15.647 -1.282 1.00 98.75 227 SER A O 1
ATOM 1732 N N . ARG A 1 228 ? -5.018 16.576 0.164 1.00 98.44 228 ARG A N 1
ATOM 1733 C CA . ARG A 1 228 ? -5.474 15.310 0.764 1.00 98.44 228 ARG A CA 1
ATOM 1734 C C . ARG A 1 228 ? -5.959 14.298 -0.280 1.00 98.44 228 ARG A C 1
ATOM 1736 O O . ARG A 1 228 ? -5.618 13.126 -0.189 1.00 98.44 228 ARG A O 1
ATOM 1743 N N . GLN A 1 229 ? -6.657 14.747 -1.325 1.00 98.56 229 GLN A N 1
ATOM 1744 C CA . GLN A 1 229 ? -7.123 13.883 -2.416 1.00 98.56 229 GLN A CA 1
ATOM 1745 C C . GLN A 1 229 ? -5.962 13.159 -3.114 1.00 98.56 229 GLN A C 1
ATOM 1747 O O . GLN A 1 229 ? -6.093 11.991 -3.475 1.00 98.56 229 GLN A O 1
ATOM 1752 N N . ARG A 1 230 ? -4.821 13.838 -3.297 1.00 98.75 230 ARG A N 1
ATOM 1753 C CA . ARG A 1 230 ? -3.601 13.223 -3.839 1.00 98.75 230 ARG A CA 1
ATOM 1754 C C . ARG A 1 230 ? -2.975 12.261 -2.837 1.00 98.75 230 ARG A C 1
ATOM 1756 O O . ARG A 1 230 ? -2.586 11.180 -3.255 1.00 98.75 230 ARG A O 1
ATOM 1763 N N . MET A 1 231 ? -2.901 12.619 -1.553 1.00 98.81 231 MET A N 1
ATOM 1764 C CA . MET A 1 231 ? -2.352 11.723 -0.528 1.00 98.81 231 MET A CA 1
ATOM 1765 C C . MET A 1 231 ? -3.034 10.352 -0.595 1.00 98.81 231 MET A C 1
ATOM 1767 O O . MET A 1 231 ? -2.366 9.346 -0.808 1.00 98.81 231 MET A O 1
ATOM 1771 N N . PHE A 1 232 ? -4.365 10.323 -0.497 1.00 98.69 232 PHE A N 1
ATOM 1772 C CA . PHE A 1 232 ? -5.120 9.072 -0.427 1.00 98.69 232 PHE A CA 1
ATOM 1773 C C . PHE A 1 232 ? -5.144 8.276 -1.736 1.00 98.69 232 PHE A C 1
ATOM 1775 O O . PHE A 1 232 ? -4.974 7.063 -1.701 1.00 98.69 232 PHE A O 1
ATOM 1782 N N . ASN A 1 233 ? -5.322 8.930 -2.890 1.00 98.69 233 ASN A N 1
ATOM 1783 C CA . ASN A 1 233 ? -5.377 8.210 -4.168 1.00 98.69 233 ASN A CA 1
ATOM 1784 C C . ASN A 1 233 ? -3.996 7.763 -4.672 1.00 98.69 233 ASN A C 1
ATOM 1786 O O . ASN A 1 233 ? -3.892 6.705 -5.286 1.00 98.69 233 ASN A O 1
ATOM 1790 N N . ASP A 1 234 ? -2.948 8.563 -4.444 1.00 98.69 234 ASP A N 1
ATOM 1791 C CA . ASP A 1 234 ? -1.680 8.396 -5.160 1.00 98.69 234 ASP A CA 1
ATOM 1792 C C . ASP A 1 234 ? -0.521 7.915 -4.267 1.00 98.69 234 ASP A C 1
ATOM 1794 O O . ASP A 1 234 ? 0.445 7.388 -4.811 1.00 98.69 234 ASP A O 1
ATOM 1798 N N . TYR A 1 235 ? -0.572 8.107 -2.939 1.00 98.94 235 TYR A N 1
ATOM 1799 C CA . TYR A 1 235 ? 0.588 7.883 -2.051 1.00 98.94 235 TYR A CA 1
ATOM 1800 C C . TYR A 1 235 ? 0.316 6.997 -0.831 1.00 98.94 235 TYR A C 1
ATOM 1802 O O . TYR A 1 235 ? 1.237 6.333 -0.370 1.00 98.94 235 TYR A O 1
ATOM 1810 N N . MET A 1 236 ? -0.897 7.001 -0.268 1.00 98.94 236 MET A N 1
ATOM 1811 C CA . MET A 1 236 ? -1.136 6.414 1.059 1.00 98.94 236 MET A CA 1
ATOM 1812 C C . MET A 1 236 ? -1.323 4.892 1.063 1.00 98.94 236 MET A C 1
ATOM 1814 O O . MET A 1 236 ? -1.024 4.250 2.070 1.00 98.94 236 MET A O 1
ATOM 1818 N N . LEU A 1 237 ? -1.799 4.322 -0.047 1.00 98.88 237 LEU A N 1
ATOM 1819 C CA . LEU A 1 237 ? -2.215 2.919 -0.116 1.00 98.88 237 LEU A CA 1
ATOM 1820 C C . LEU A 1 237 ? -1.123 1.913 0.311 1.00 98.88 237 LEU A C 1
ATOM 1822 O O . LEU A 1 237 ? -1.458 0.972 1.026 1.00 98.88 237 LEU A O 1
ATOM 1826 N N . PRO A 1 238 ? 0.175 2.079 -0.029 1.00 98.94 238 PRO A N 1
ATOM 1827 C CA . PRO A 1 238 ? 1.201 1.148 0.443 1.00 98.94 238 PRO A CA 1
ATOM 1828 C C . PRO A 1 238 ? 1.391 1.129 1.966 1.00 98.94 238 PRO A C 1
ATOM 1830 O O . PRO A 1 238 ? 1.690 0.076 2.530 1.00 98.94 238 PRO A O 1
ATOM 1833 N N . TYR A 1 239 ? 1.196 2.263 2.652 1.00 98.94 239 TYR A N 1
ATOM 1834 C CA . TYR A 1 239 ? 1.256 2.303 4.117 1.00 98.94 239 TYR A CA 1
ATOM 1835 C C . TYR A 1 239 ? 0.032 1.622 4.738 1.00 98.94 239 TYR A C 1
ATOM 1837 O O . TYR A 1 239 ? 0.184 0.839 5.674 1.00 98.94 239 TYR A O 1
ATOM 1845 N N . GLU A 1 240 ? -1.162 1.893 4.197 1.00 98.88 240 GLU A N 1
ATOM 1846 C CA . GLU A 1 240 ? -2.421 1.256 4.611 1.00 98.88 240 GLU A CA 1
ATOM 1847 C C . GLU A 1 240 ? -2.328 -0.269 4.473 1.00 98.88 240 GLU A C 1
ATOM 1849 O O . GLU A 1 240 ? -2.560 -0.991 5.439 1.00 98.88 240 GLU A O 1
ATOM 1854 N N . ALA A 1 241 ? -1.848 -0.760 3.328 1.00 98.75 241 ALA A N 1
ATOM 1855 C CA . ALA A 1 241 ? -1.671 -2.187 3.074 1.00 98.75 241 ALA A CA 1
ATOM 1856 C C . ALA A 1 241 ? -0.696 -2.857 4.059 1.00 98.75 241 ALA A C 1
ATOM 1858 O O . ALA A 1 241 ? -0.934 -3.976 4.514 1.00 98.75 241 ALA A O 1
ATOM 1859 N N . ALA A 1 242 ? 0.387 -2.176 4.454 1.00 98.81 242 ALA A N 1
ATOM 1860 C CA . ALA A 1 242 ? 1.286 -2.693 5.486 1.00 98.81 242 ALA A CA 1
ATOM 1861 C C . ALA A 1 242 ? 0.599 -2.793 6.861 1.00 98.81 242 ALA A C 1
ATOM 1863 O O . ALA A 1 242 ? 0.814 -3.761 7.597 1.00 98.81 242 ALA A O 1
ATOM 1864 N N . VAL A 1 243 ? -0.231 -1.803 7.210 1.00 98.75 243 VAL A N 1
ATOM 1865 C CA . VAL A 1 243 ? -1.021 -1.792 8.452 1.00 98.75 243 VAL A CA 1
ATOM 1866 C C . VAL A 1 243 ? -2.039 -2.929 8.457 1.00 98.75 243 VAL A C 1
ATOM 1868 O O . VAL A 1 243 ? -2.088 -3.685 9.427 1.00 98.75 243 VAL A O 1
ATOM 1871 N N . GLU A 1 244 ? -2.785 -3.107 7.368 1.00 97.75 244 GLU A N 1
ATOM 1872 C CA . GLU A 1 244 ? -3.768 -4.185 7.207 1.00 97.75 244 GLU A CA 1
ATOM 1873 C C . GLU A 1 244 ? -3.115 -5.577 7.192 1.00 97.75 244 GLU A C 1
ATOM 1875 O O . GLU A 1 244 ? -3.669 -6.530 7.743 1.00 97.75 244 GLU A O 1
ATOM 1880 N N . ALA A 1 245 ? -1.888 -5.694 6.667 1.00 97.56 245 ALA A N 1
ATOM 1881 C CA . ALA A 1 245 ? -1.066 -6.904 6.766 1.00 97.56 245 ALA A CA 1
ATOM 1882 C C . ALA A 1 245 ? -0.545 -7.186 8.191 1.00 97.56 245 ALA A C 1
ATOM 1884 O O . ALA A 1 245 ? 0.076 -8.226 8.433 1.00 97.56 245 ALA A O 1
ATOM 1885 N N . GLY A 1 246 ? -0.792 -6.284 9.145 1.00 98.25 246 GLY A N 1
ATOM 1886 C CA . GLY A 1 246 ? -0.453 -6.454 10.554 1.00 98.25 246 GLY A CA 1
ATOM 1887 C C . GLY A 1 246 ? 0.994 -6.108 10.899 1.00 98.25 246 GLY A C 1
ATOM 1888 O O . GLY A 1 246 ? 1.555 -6.721 11.811 1.00 98.25 246 GLY A O 1
ATOM 1889 N N . VAL A 1 247 ? 1.621 -5.159 10.190 1.00 98.81 247 VAL A N 1
ATOM 1890 C CA . VAL A 1 247 ? 2.965 -4.653 10.527 1.00 98.81 247 VAL A CA 1
ATOM 1891 C C . VAL A 1 247 ? 3.051 -4.243 12.006 1.00 98.81 247 VAL A C 1
ATOM 1893 O O . VAL A 1 247 ? 2.128 -3.646 12.556 1.00 98.81 247 VAL A O 1
ATOM 1896 N N . GLY A 1 248 ? 4.136 -4.609 12.693 1.00 98.56 248 GLY A N 1
ATOM 1897 C CA . GLY A 1 248 ? 4.262 -4.410 14.141 1.00 98.56 248 GLY A CA 1
ATOM 1898 C C . GLY A 1 248 ? 4.619 -2.981 14.559 1.00 98.56 248 GLY A C 1
ATOM 1899 O O . GLY A 1 248 ? 4.316 -2.580 15.687 1.00 98.56 248 GLY A O 1
ATOM 1900 N N . SER A 1 249 ? 5.228 -2.205 13.661 1.00 98.94 249 SER A N 1
ATOM 1901 C CA . SER A 1 249 ? 5.600 -0.808 13.899 1.00 98.94 249 SER A CA 1
ATOM 1902 C C . SER A 1 249 ? 5.528 0.056 12.632 1.00 98.94 249 SER A C 1
ATOM 1904 O O . SER A 1 249 ? 5.540 -0.457 11.515 1.00 98.94 249 SER A O 1
ATOM 1906 N N . VAL A 1 250 ? 5.503 1.375 12.814 1.00 98.94 250 VAL A N 1
ATOM 1907 C CA . VAL A 1 250 ? 5.544 2.389 11.743 1.00 98.94 250 VAL A CA 1
ATOM 1908 C C . VAL A 1 250 ? 6.644 3.398 12.063 1.00 98.94 250 VAL A C 1
ATOM 1910 O O . VAL A 1 250 ? 6.761 3.811 13.215 1.00 98.94 250 VAL A O 1
ATOM 1913 N N . MET A 1 251 ? 7.431 3.818 11.074 1.00 98.94 251 MET A N 1
ATOM 1914 C CA . MET A 1 251 ? 8.432 4.877 11.243 1.00 98.94 251 MET A CA 1
ATOM 1915 C C . MET A 1 251 ? 7.913 6.201 10.683 1.00 98.94 251 MET A C 1
ATOM 1917 O O . MET A 1 251 ? 7.533 6.253 9.515 1.00 98.94 251 MET A O 1
ATOM 1921 N N . ALA A 1 252 ? 7.892 7.258 11.496 1.00 98.88 252 ALA A N 1
ATOM 1922 C CA . ALA A 1 252 ? 7.528 8.605 11.051 1.00 98.88 252 ALA A CA 1
ATOM 1923 C C . ALA A 1 252 ? 8.621 9.207 10.151 1.00 98.88 252 ALA A C 1
ATOM 1925 O O . ALA A 1 252 ? 9.798 9.022 10.438 1.00 98.88 252 ALA A O 1
ATOM 1926 N N . SER A 1 253 ? 8.242 9.932 9.096 1.00 98.88 253 SER A N 1
ATOM 1927 C CA . SER A 1 253 ? 9.177 10.536 8.139 1.00 98.88 253 SER A CA 1
ATOM 1928 C C . SER A 1 253 ? 9.780 11.870 8.599 1.00 98.88 253 SER A C 1
ATOM 1930 O O . SER A 1 253 ? 9.296 12.520 9.528 1.00 98.88 253 SER A O 1
ATOM 1932 N N . PHE A 1 254 ? 10.836 12.296 7.898 1.00 98.88 254 PHE A N 1
ATOM 1933 C CA . PHE A 1 254 ? 11.529 13.568 8.125 1.00 98.88 254 PHE A CA 1
ATOM 1934 C C . PHE A 1 254 ? 10.758 14.805 7.649 1.00 98.88 254 PHE A C 1
ATOM 1936 O O . PHE A 1 254 ? 10.873 15.880 8.243 1.00 98.88 254 PHE A O 1
ATOM 1943 N N . ASN A 1 255 ? 10.011 14.678 6.551 1.00 98.81 255 ASN A N 1
ATOM 1944 C CA . ASN A 1 255 ? 9.376 15.809 5.883 1.00 98.81 255 ASN A CA 1
ATOM 1945 C C . ASN A 1 255 ? 8.225 16.415 6.699 1.00 98.81 255 ASN A C 1
ATOM 1947 O O . ASN A 1 255 ? 7.561 15.756 7.504 1.00 98.81 255 ASN A O 1
ATOM 1951 N N . GLU A 1 256 ? 7.934 17.682 6.421 1.00 98.81 256 GLU A N 1
ATOM 1952 C CA . GLU A 1 256 ? 6.655 18.284 6.791 1.00 98.81 256 GLU A CA 1
ATOM 1953 C C . GLU A 1 256 ? 5.514 17.777 5.902 1.00 98.81 256 GLU A C 1
ATOM 1955 O O . GLU A 1 256 ? 5.726 17.382 4.759 1.00 98.81 256 GLU A O 1
ATOM 1960 N N . VAL A 1 257 ? 4.298 17.784 6.446 1.00 98.75 257 VAL A N 1
ATOM 1961 C CA . VAL A 1 257 ? 3.035 17.619 5.720 1.00 98.75 257 VAL A CA 1
ATOM 1962 C C . VAL A 1 257 ? 2.069 18.660 6.273 1.00 98.75 257 VAL A C 1
ATOM 1964 O O . VAL A 1 257 ? 1.879 18.735 7.490 1.00 98.75 257 VAL A O 1
ATOM 1967 N N . ASP A 1 258 ? 1.481 19.471 5.395 1.00 98.06 258 ASP A N 1
ATOM 1968 C CA . ASP A 1 258 ? 0.640 20.620 5.760 1.00 98.06 258 ASP A CA 1
ATOM 1969 C C . ASP A 1 258 ? 1.346 21.586 6.745 1.00 98.06 258 ASP A C 1
ATOM 1971 O O . ASP A 1 258 ? 0.740 22.086 7.698 1.00 98.06 258 ASP A O 1
ATOM 1975 N N . GLY A 1 259 ? 2.654 21.816 6.559 1.00 98.12 259 GLY A N 1
ATOM 1976 C CA . GLY A 1 259 ? 3.462 22.711 7.401 1.00 98.12 259 GLY A CA 1
ATOM 1977 C C . GLY A 1 259 ? 3.846 22.151 8.776 1.00 98.12 259 GLY A C 1
ATOM 1978 O O . GLY A 1 259 ? 4.306 22.897 9.642 1.00 98.12 259 GLY A O 1
ATOM 1979 N N . ILE A 1 260 ? 3.616 20.857 9.029 1.00 98.81 260 ILE A N 1
ATOM 1980 C CA . ILE A 1 260 ? 3.946 20.198 10.299 1.00 98.81 260 ILE A CA 1
ATOM 1981 C C . ILE A 1 260 ? 4.820 18.968 10.011 1.00 98.81 260 ILE A C 1
ATOM 1983 O O . ILE A 1 260 ? 4.351 18.078 9.298 1.00 98.81 260 ILE A O 1
ATOM 1987 N N . PRO A 1 261 ? 6.037 18.861 10.586 1.00 98.88 261 PRO A N 1
ATOM 1988 C CA . PRO A 1 261 ? 6.857 17.646 10.519 1.00 98.88 261 PRO A CA 1
ATOM 1989 C C . PRO A 1 261 ? 6.036 16.400 10.853 1.00 98.88 261 PRO A C 1
ATOM 1991 O O . PRO A 1 261 ? 5.298 16.416 11.845 1.00 98.88 261 PRO A O 1
ATOM 1994 N N . ALA A 1 262 ? 6.151 15.327 10.065 1.00 98.81 262 ALA A N 1
ATOM 1995 C CA . ALA A 1 262 ? 5.327 14.127 10.243 1.00 98.81 262 ALA A CA 1
ATOM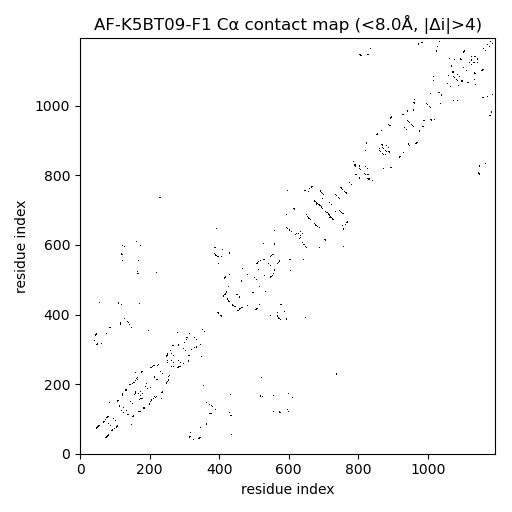 1996 C C . ALA A 1 262 ? 5.402 13.579 11.682 1.00 98.81 262 ALA A C 1
ATOM 1998 O O . ALA A 1 262 ? 4.375 13.241 12.274 1.00 98.81 262 ALA A O 1
ATOM 1999 N N . THR A 1 263 ? 6.585 13.637 12.300 1.00 98.88 263 THR A N 1
ATOM 2000 C CA . THR A 1 263 ? 6.846 13.289 13.708 1.00 98.88 263 THR A CA 1
ATOM 2001 C C . THR A 1 263 ? 5.974 14.041 14.731 1.00 98.88 263 THR A C 1
ATOM 2003 O O . THR A 1 263 ? 5.698 13.521 15.808 1.00 98.88 263 THR A O 1
ATOM 2006 N N . ALA A 1 264 ? 5.496 15.250 14.423 1.00 98.88 264 ALA A N 1
ATOM 2007 C CA . ALA A 1 264 ? 4.577 16.031 15.262 1.00 98.88 264 ALA A CA 1
ATOM 2008 C C . ALA A 1 264 ? 3.158 16.145 14.676 1.00 98.88 264 ALA A C 1
ATOM 2010 O O . ALA A 1 264 ? 2.316 16.876 15.217 1.00 98.88 264 ALA A O 1
ATOM 2011 N N . ASN A 1 265 ? 2.872 15.450 13.575 1.00 98.88 265 ASN A N 1
ATOM 2012 C CA . ASN A 1 265 ? 1.606 15.551 12.871 1.00 98.88 265 ASN A CA 1
ATOM 2013 C C . ASN A 1 265 ? 0.587 14.551 13.440 1.00 98.88 265 ASN A C 1
ATOM 2015 O O . ASN A 1 265 ? 0.534 13.383 13.057 1.00 98.88 265 ASN A O 1
ATOM 2019 N N . LYS A 1 266 ? -0.252 15.025 14.370 1.00 98.81 266 LYS A N 1
ATOM 2020 C CA . LYS A 1 266 ? -1.302 14.209 15.004 1.00 98.81 266 LYS A CA 1
ATOM 2021 C C . LYS A 1 266 ? -2.332 13.681 14.005 1.00 98.81 266 LYS A C 1
ATOM 2023 O O . LYS A 1 266 ? -2.823 12.570 14.185 1.00 98.81 266 LYS A O 1
ATOM 2028 N N . TRP A 1 267 ? -2.637 14.452 12.962 1.00 98.81 267 TRP A N 1
ATOM 2029 C CA . TRP A 1 267 ? -3.585 14.023 11.941 1.00 98.81 267 TRP A CA 1
ATOM 2030 C C . TRP A 1 267 ? -3.084 12.755 11.239 1.00 98.81 267 TRP A C 1
ATOM 2032 O O . TRP A 1 267 ? -3.816 11.775 11.166 1.00 98.81 267 TRP A O 1
ATOM 2042 N N . LEU A 1 268 ? -1.809 12.714 10.842 1.00 98.75 268 LEU A N 1
ATOM 2043 C CA . LEU A 1 268 ? -1.195 11.492 10.311 1.00 98.75 268 LEU A CA 1
ATOM 2044 C C . LEU A 1 268 ? -1.135 10.385 11.368 1.00 98.75 268 LEU A C 1
ATOM 2046 O O . LEU A 1 268 ? -1.700 9.306 11.189 1.00 98.75 268 LEU A O 1
ATOM 2050 N N . MET A 1 269 ? -0.445 10.656 12.477 1.00 98.81 269 MET A N 1
ATOM 2051 C CA . MET A 1 269 ? -0.036 9.614 13.416 1.00 98.81 269 MET A CA 1
ATOM 2052 C C . MET A 1 269 ? -1.196 9.060 14.235 1.00 98.81 269 MET A C 1
ATOM 2054 O O . MET A 1 269 ? -1.123 7.919 14.668 1.00 98.81 269 MET A O 1
ATOM 2058 N N . THR A 1 270 ? -2.270 9.813 14.457 1.00 97.88 270 THR A N 1
ATOM 2059 C CA . THR A 1 270 ? -3.431 9.354 15.230 1.00 97.88 270 THR A CA 1
ATOM 2060 C C . THR A 1 270 ? -4.668 9.234 14.355 1.00 97.88 270 THR A C 1
ATOM 2062 O O . THR A 1 270 ? -5.216 8.137 14.261 1.00 97.88 270 THR A O 1
ATOM 2065 N N . ASP A 1 271 ? -5.102 10.316 13.710 1.00 96.38 271 ASP A N 1
ATOM 2066 C CA . ASP A 1 271 ? -6.424 10.344 13.072 1.00 96.38 271 ASP A CA 1
ATOM 2067 C C . ASP A 1 271 ? -6.487 9.398 11.863 1.00 96.38 271 ASP A C 1
ATOM 2069 O O . ASP A 1 271 ? -7.452 8.650 11.724 1.00 96.38 271 ASP A O 1
ATOM 2073 N N . ILE A 1 272 ? -5.441 9.372 11.030 1.00 98.19 272 ILE A N 1
ATOM 2074 C CA . ILE A 1 272 ? -5.336 8.436 9.903 1.00 98.19 272 ILE A CA 1
ATOM 2075 C C . ILE A 1 272 ? -4.895 7.061 10.390 1.00 98.19 272 ILE A C 1
ATOM 2077 O O . ILE A 1 272 ? -5.670 6.107 10.344 1.00 98.19 272 ILE A O 1
ATOM 2081 N N . LEU A 1 273 ? -3.673 6.967 10.918 1.00 98.56 273 LEU A N 1
ATOM 2082 C CA . LEU A 1 273 ? -3.041 5.681 11.194 1.00 98.56 273 LEU A CA 1
ATOM 2083 C C . LEU A 1 273 ? -3.841 4.815 12.182 1.00 98.56 273 LEU A C 1
ATOM 2085 O O . LEU A 1 273 ? -3.932 3.604 12.007 1.00 98.56 273 LEU A O 1
ATOM 2089 N N . ARG A 1 274 ? -4.431 5.413 13.225 1.00 94.81 274 ARG A N 1
ATOM 2090 C CA . ARG A 1 274 ? -5.225 4.675 14.222 1.00 94.81 274 ARG A CA 1
ATOM 2091 C C . ARG A 1 274 ? -6.723 4.852 14.026 1.00 94.81 274 ARG A C 1
ATOM 2093 O O . ARG A 1 274 ? -7.449 3.874 14.153 1.00 94.81 274 ARG A O 1
ATOM 2100 N N . GLY A 1 275 ? -7.180 6.069 13.737 1.00 93.19 275 GLY A N 1
ATOM 2101 C CA . GLY A 1 275 ? -8.604 6.366 13.594 1.00 93.19 275 GLY A CA 1
ATOM 2102 C C . GLY A 1 275 ? -9.228 5.722 12.357 1.00 93.19 275 GLY A C 1
ATOM 2103 O O . GLY A 1 275 ? -10.278 5.098 12.476 1.00 93.19 275 GLY A O 1
ATOM 2104 N N . GLN A 1 276 ? -8.582 5.838 11.193 1.00 90.00 276 GLN A N 1
ATOM 2105 C CA . GLN A 1 276 ? -9.094 5.259 9.946 1.00 90.00 276 GLN A CA 1
ATOM 2106 C C . GLN A 1 276 ? -8.640 3.810 9.748 1.00 90.00 276 GLN A C 1
ATOM 2108 O O . GLN A 1 276 ? -9.465 2.963 9.426 1.00 90.00 276 GLN A O 1
ATOM 2113 N N . TRP A 1 277 ? -7.355 3.512 9.974 1.00 97.19 277 TRP A N 1
ATOM 2114 C CA . TRP A 1 277 ? -6.779 2.197 9.642 1.00 97.19 277 TRP A CA 1
ATOM 2115 C C . TRP A 1 277 ? -6.689 1.214 10.816 1.00 97.19 277 TRP A C 1
ATOM 2117 O O . TRP A 1 277 ? -6.312 0.061 10.628 1.00 97.19 277 TRP A O 1
ATOM 2127 N N . GLY A 1 278 ? -7.005 1.637 12.044 1.00 96.31 278 GLY A N 1
ATOM 2128 C CA . GLY A 1 278 ? -7.036 0.734 13.201 1.00 96.31 278 GLY A CA 1
ATOM 2129 C C . GLY A 1 278 ? -5.674 0.152 13.606 1.00 96.31 278 GLY A C 1
ATOM 2130 O O . GLY A 1 278 ? -5.617 -0.942 14.171 1.00 96.31 278 GLY A O 1
ATOM 2131 N N . PHE A 1 279 ? -4.565 0.848 13.327 1.00 98.50 279 PHE A N 1
ATOM 2132 C CA . PHE A 1 279 ? -3.223 0.363 13.653 1.00 98.50 279 PHE A CA 1
ATOM 2133 C C . PHE A 1 279 ? -3.016 0.131 15.163 1.00 98.50 279 PHE A C 1
ATOM 2135 O O . PHE A 1 279 ? -3.105 1.054 15.975 1.00 98.50 279 PHE A O 1
ATOM 2142 N N . ASN A 1 280 ? -2.638 -1.099 15.527 1.00 92.81 280 ASN A N 1
ATOM 2143 C CA . ASN A 1 280 ? -2.463 -1.545 16.920 1.00 92.81 280 ASN A CA 1
ATOM 2144 C C . ASN A 1 280 ? -0.991 -1.717 17.350 1.00 92.81 280 ASN A C 1
ATOM 2146 O O . ASN A 1 280 ? -0.716 -2.275 18.415 1.00 92.81 280 ASN A O 1
ATOM 2150 N N . GLY A 1 281 ? -0.038 -1.311 16.509 1.00 98.25 281 GLY A N 1
ATOM 2151 C CA . GLY A 1 281 ? 1.389 -1.312 16.832 1.00 98.25 281 GLY A CA 1
ATOM 2152 C C . GLY A 1 281 ? 1.857 0.008 17.451 1.00 98.25 281 GLY A C 1
ATOM 2153 O O . GLY A 1 281 ? 1.065 0.807 17.963 1.00 98.25 281 GLY A O 1
ATOM 2154 N N . PHE A 1 282 ? 3.165 0.253 17.385 1.00 98.94 282 PHE A N 1
ATOM 2155 C CA . PHE A 1 282 ? 3.781 1.492 17.868 1.00 98.94 282 PHE A CA 1
ATOM 2156 C C . PHE A 1 282 ? 4.444 2.290 16.739 1.00 98.94 282 PHE A C 1
ATOM 2158 O O . PHE A 1 282 ? 4.846 1.729 15.720 1.00 98.94 282 PHE A O 1
ATOM 2165 N N . VAL A 1 283 ? 4.559 3.604 16.929 1.00 98.94 283 VAL A N 1
ATOM 2166 C CA . VAL A 1 283 ? 5.260 4.516 16.020 1.00 98.94 283 VAL A CA 1
ATOM 2167 C C . VAL A 1 283 ? 6.638 4.844 16.583 1.00 98.94 283 VAL A C 1
ATOM 2169 O O . VAL A 1 283 ? 6.753 5.337 17.705 1.00 98.94 283 VAL A O 1
ATOM 2172 N N . VAL A 1 284 ? 7.679 4.605 15.793 1.00 98.94 284 VAL A N 1
ATOM 2173 C CA . VAL A 1 284 ? 9.047 5.060 16.057 1.00 98.94 284 VAL A CA 1
ATOM 2174 C C . VAL A 1 284 ? 9.349 6.292 15.202 1.00 98.94 284 VAL A C 1
ATOM 2176 O O . VAL A 1 284 ? 8.807 6.437 14.109 1.00 98.94 284 VAL A O 1
ATOM 2179 N N . THR A 1 285 ? 10.188 7.204 15.678 1.00 98.88 285 THR A N 1
ATOM 2180 C CA . THR A 1 285 ? 10.727 8.270 14.818 1.00 98.88 285 THR A CA 1
ATOM 2181 C C . THR A 1 285 ? 11.762 7.710 13.846 1.00 98.88 285 THR A C 1
ATOM 2183 O O . THR A 1 285 ? 12.384 6.686 14.130 1.00 98.88 285 THR A O 1
ATOM 2186 N N . ASP A 1 286 ? 12.019 8.412 12.746 1.00 98.25 286 ASP A N 1
ATOM 2187 C CA . ASP A 1 286 ? 13.307 8.268 12.060 1.00 98.25 286 ASP A CA 1
ATOM 2188 C C . ASP A 1 286 ? 14.454 8.846 12.923 1.00 98.25 286 ASP A C 1
ATOM 2190 O O . ASP A 1 286 ? 14.225 9.423 14.002 1.00 98.25 286 ASP A O 1
ATOM 2194 N N . TYR A 1 287 ? 15.691 8.666 12.469 1.00 96.50 287 TYR A N 1
ATOM 2195 C CA . TYR A 1 287 ? 16.922 9.067 13.140 1.00 96.50 287 TYR A CA 1
ATOM 2196 C C . TYR A 1 287 ? 16.865 10.536 13.557 1.00 96.50 287 TYR A C 1
ATOM 2198 O O . TYR A 1 287 ? 16.713 11.403 12.718 1.00 96.50 287 TYR A O 1
ATOM 2206 N N . THR A 1 288 ? 16.956 10.841 14.856 1.00 97.75 288 THR A N 1
ATOM 2207 C CA . THR A 1 288 ? 16.895 12.224 15.376 1.00 97.75 288 THR A CA 1
ATOM 2208 C C . THR A 1 288 ? 15.661 13.046 14.969 1.00 97.75 288 THR A C 1
ATOM 2210 O O . THR A 1 288 ? 15.620 14.254 15.223 1.00 97.75 288 THR A O 1
ATOM 2213 N N . GLY A 1 289 ? 14.595 12.403 14.474 1.00 98.38 289 GLY A N 1
ATOM 2214 C CA . GLY A 1 289 ? 13.425 13.082 13.915 1.00 98.38 289 GLY A CA 1
ATOM 2215 C C . GLY A 1 289 ? 12.699 14.017 14.888 1.00 98.38 289 GLY A C 1
ATOM 2216 O O . GLY A 1 289 ? 12.067 14.972 14.450 1.00 98.38 289 GLY A O 1
ATOM 2217 N N . ILE A 1 290 ? 12.800 13.805 16.210 1.00 98.75 290 ILE A N 1
ATOM 2218 C CA . ILE A 1 290 ? 12.272 14.753 17.209 1.00 98.75 290 ILE A CA 1
ATOM 2219 C C . ILE A 1 290 ? 13.130 16.014 17.316 1.00 98.75 290 ILE A C 1
ATOM 2221 O O . ILE A 1 290 ? 12.586 17.117 17.294 1.00 98.75 290 ILE A O 1
ATOM 2225 N N . SER A 1 291 ? 14.451 15.882 17.456 1.00 98.25 291 SER A N 1
ATOM 2226 C CA . SER A 1 291 ? 15.336 17.045 17.596 1.00 98.25 291 SER A CA 1
ATOM 2227 C C . SER A 1 291 ? 15.394 17.877 16.321 1.00 98.25 291 SER A C 1
ATOM 2229 O O . SER A 1 291 ? 15.472 19.096 16.407 1.00 98.25 291 SER A O 1
ATOM 2231 N N . GLU A 1 292 ? 15.267 17.252 15.153 1.00 98.56 292 GLU A N 1
ATOM 2232 C CA . GLU A 1 292 ? 15.236 17.954 13.864 1.00 98.56 292 GLU A CA 1
ATOM 2233 C C . GLU A 1 292 ? 13.990 18.834 13.696 1.00 98.56 292 GLU A C 1
ATOM 2235 O O . GLU A 1 292 ? 13.999 19.796 12.933 1.00 98.56 292 GLU A O 1
ATOM 2240 N N . MET A 1 293 ? 12.928 18.606 14.477 1.00 98.75 293 MET A N 1
ATOM 2241 C CA . MET A 1 293 ? 11.788 19.528 14.507 1.00 98.75 293 MET A CA 1
ATOM 2242 C C . MET A 1 293 ? 12.142 20.913 15.075 1.00 98.75 293 MET A C 1
ATOM 2244 O O . MET A 1 293 ? 11.404 21.877 14.850 1.00 98.75 293 MET A O 1
ATOM 2248 N N . VAL A 1 294 ? 13.253 21.023 15.812 1.00 98.69 294 VAL A N 1
ATOM 2249 C CA . VAL A 1 294 ? 13.811 22.315 16.231 1.00 98.69 294 VAL A CA 1
ATOM 2250 C C . VAL A 1 294 ? 14.321 23.078 15.010 1.00 98.69 294 VAL A C 1
ATOM 2252 O O . VAL A 1 294 ? 14.011 24.260 14.870 1.00 98.69 294 VAL A O 1
ATOM 2255 N N . ASP A 1 295 ? 15.022 22.398 14.101 1.00 98.56 295 ASP A N 1
ATOM 2256 C CA . ASP A 1 295 ? 15.527 22.982 12.854 1.00 98.56 295 ASP A CA 1
ATOM 2257 C C . ASP A 1 295 ? 14.396 23.284 11.860 1.00 98.56 295 ASP A C 1
ATOM 2259 O O . ASP A 1 295 ? 14.423 24.323 11.202 1.00 98.56 295 ASP A O 1
ATOM 2263 N N . HIS A 1 296 ? 13.336 22.463 11.837 1.00 98.50 296 HIS A N 1
ATOM 2264 C CA . HIS A 1 296 ? 12.069 22.805 11.163 1.00 98.50 296 HIS A CA 1
ATOM 2265 C C . HIS A 1 296 ? 11.393 24.062 11.743 1.00 98.50 296 HIS A C 1
ATOM 2267 O O . HIS A 1 296 ? 10.500 24.633 11.122 1.00 98.50 296 HIS A O 1
ATOM 2273 N N . GLY A 1 297 ? 11.795 24.517 12.934 1.00 98.38 297 GLY A N 1
ATOM 2274 C CA . GLY A 1 297 ? 11.365 25.794 13.500 1.00 98.38 297 GLY A CA 1
ATOM 2275 C C . GLY A 1 297 ? 10.053 25.753 14.285 1.00 98.38 297 GLY A C 1
ATOM 2276 O O . GLY A 1 297 ? 9.436 26.800 14.484 1.00 98.38 297 GLY A O 1
ATOM 2277 N N . ILE A 1 298 ? 9.613 24.579 14.762 1.00 98.50 298 ILE A N 1
ATOM 2278 C CA . ILE A 1 298 ? 8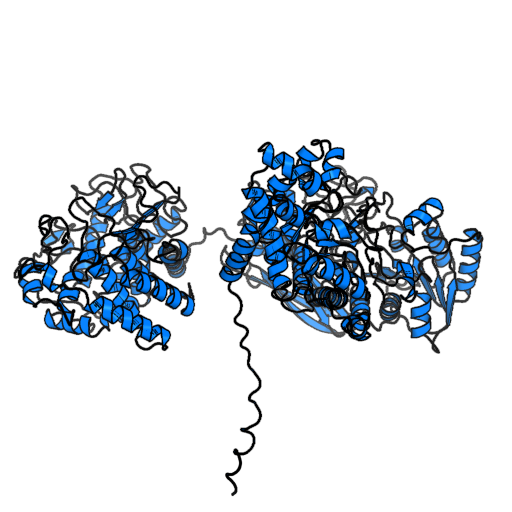.318 24.435 15.461 1.00 98.50 298 ILE A CA 1
ATOM 2279 C C . ILE A 1 298 ? 8.404 24.420 17.000 1.00 98.50 298 ILE A C 1
ATOM 2281 O O . ILE A 1 298 ? 7.389 24.199 17.668 1.00 98.50 298 ILE A O 1
ATOM 2285 N N . GLY A 1 299 ? 9.584 24.666 17.580 1.00 98.31 299 GLY A N 1
ATOM 2286 C CA . GLY A 1 299 ? 9.769 24.844 19.025 1.00 98.31 299 GLY A CA 1
ATOM 2287 C C . GLY A 1 299 ? 11.116 24.349 19.549 1.00 98.31 299 GLY A C 1
ATOM 2288 O O . GLY A 1 299 ? 11.940 23.843 18.798 1.00 98.31 299 GLY A O 1
ATOM 2289 N N . ASP A 1 300 ? 11.334 24.488 20.859 1.00 98.69 300 ASP A N 1
ATOM 2290 C CA . ASP A 1 300 ? 12.482 23.880 21.542 1.00 98.69 300 ASP A CA 1
ATOM 2291 C C . ASP A 1 300 ? 12.301 22.363 21.742 1.00 98.69 300 ASP A C 1
ATOM 2293 O O . ASP A 1 300 ? 11.206 21.823 21.561 1.00 98.69 300 ASP A O 1
ATOM 2297 N N . LEU A 1 301 ? 13.368 21.671 22.167 1.00 98.75 301 LEU A N 1
ATOM 2298 C CA . LEU A 1 301 ? 13.368 20.211 22.321 1.00 98.75 301 LEU A CA 1
ATOM 2299 C C . LEU A 1 301 ? 12.238 19.703 23.235 1.00 98.75 301 LEU A C 1
ATOM 2301 O O . LEU A 1 301 ? 11.622 18.684 22.934 1.00 98.75 301 LEU A O 1
ATOM 2305 N N . GLN A 1 302 ? 11.925 20.411 24.328 1.00 98.81 302 GLN A N 1
ATOM 2306 C CA . GLN A 1 302 ? 10.834 20.020 25.229 1.00 98.81 302 GLN A CA 1
ATOM 2307 C C . GLN A 1 302 ? 9.469 20.146 24.541 1.00 98.81 302 GLN A C 1
ATOM 2309 O O . GLN A 1 302 ? 8.617 19.264 24.680 1.00 98.81 302 GLN A O 1
ATOM 2314 N N . THR A 1 303 ? 9.258 21.241 23.812 1.00 98.81 303 THR A N 1
ATOM 2315 C CA . THR A 1 303 ? 8.016 21.533 23.094 1.00 98.81 303 THR A CA 1
ATOM 2316 C C . THR A 1 303 ? 7.767 20.502 22.002 1.00 98.81 303 THR A C 1
ATOM 2318 O O . THR A 1 303 ? 6.682 19.919 21.948 1.00 98.81 303 THR A O 1
ATOM 2321 N N . VAL A 1 304 ? 8.770 20.226 21.168 1.00 98.88 304 VAL A N 1
ATOM 2322 C CA . VAL A 1 304 ? 8.624 19.281 20.054 1.00 98.88 304 VAL A CA 1
ATOM 2323 C C . VAL A 1 304 ? 8.526 17.833 20.542 1.00 98.88 304 VAL A C 1
ATOM 2325 O O . VAL A 1 304 ? 7.705 17.083 20.023 1.00 98.88 304 VAL A O 1
ATOM 2328 N N . SER A 1 305 ? 9.223 17.465 21.624 1.00 98.88 305 SER A N 1
ATOM 2329 C CA . SER A 1 305 ? 9.066 16.151 22.274 1.00 98.88 305 SER A CA 1
ATOM 2330 C C . SER A 1 305 ? 7.652 15.948 22.826 1.00 98.88 305 SER A C 1
ATOM 2332 O O . SER A 1 305 ? 7.033 14.909 22.605 1.00 98.88 305 SER A O 1
ATOM 2334 N N . ALA A 1 306 ? 7.093 16.954 23.511 1.00 98.88 306 ALA A N 1
ATOM 2335 C CA . ALA A 1 306 ? 5.711 16.891 23.985 1.00 98.88 306 ALA A CA 1
ATOM 2336 C C . ALA A 1 306 ? 4.716 16.789 22.817 1.00 98.88 306 ALA A C 1
ATOM 2338 O O . ALA A 1 306 ? 3.737 16.047 22.895 1.00 98.88 306 ALA A O 1
ATOM 2339 N N . ARG A 1 307 ? 4.968 17.506 21.716 1.00 98.75 307 ARG A N 1
ATOM 2340 C CA . ARG A 1 307 ? 4.112 17.470 20.527 1.00 98.75 307 ARG A CA 1
ATOM 2341 C C . ARG A 1 307 ? 4.155 16.113 19.824 1.00 98.75 307 ARG A C 1
ATOM 2343 O O . ARG A 1 307 ? 3.095 15.623 19.454 1.00 98.75 307 ARG A O 1
ATOM 2350 N N . ALA A 1 308 ? 5.327 15.489 19.710 1.00 98.94 308 ALA A N 1
ATOM 2351 C CA . ALA A 1 308 ? 5.482 14.170 19.099 1.00 98.94 308 ALA A CA 1
ATOM 2352 C C . ALA A 1 308 ? 4.708 13.082 19.860 1.00 98.94 308 ALA A C 1
ATOM 2354 O O . ALA A 1 308 ? 3.878 12.386 19.272 1.00 98.94 308 ALA A O 1
ATOM 2355 N N . ILE A 1 309 ? 4.886 12.977 21.185 1.00 98.88 309 ILE A N 1
ATOM 2356 C CA . ILE A 1 309 ? 4.163 11.958 21.965 1.00 98.88 309 ILE A CA 1
ATOM 2357 C C . ILE A 1 309 ? 2.644 12.201 21.959 1.00 98.88 309 ILE A C 1
ATOM 2359 O O . ILE A 1 309 ? 1.861 11.262 21.842 1.00 98.88 309 ILE A O 1
ATOM 2363 N N . ASN A 1 310 ? 2.205 13.465 22.000 1.00 98.88 310 ASN A N 1
ATOM 2364 C CA . ASN A 1 310 ? 0.786 13.821 21.909 1.00 98.88 310 ASN A CA 1
ATOM 2365 C C . ASN A 1 310 ? 0.197 13.603 20.500 1.00 98.88 310 ASN A C 1
ATOM 2367 O O . ASN A 1 310 ? -1.020 13.456 20.366 1.00 98.88 310 ASN A O 1
ATOM 2371 N N . ALA A 1 311 ? 1.034 13.594 19.458 1.00 98.75 311 ALA A N 1
ATOM 2372 C CA . ALA A 1 311 ? 0.641 13.227 18.101 1.00 98.75 311 ALA A CA 1
ATOM 2373 C C . ALA A 1 311 ? 0.456 11.713 17.936 1.00 98.75 311 ALA A C 1
ATOM 2375 O O . ALA A 1 311 ? -0.266 11.291 17.036 1.00 98.75 311 ALA A O 1
ATOM 2376 N N . GLY A 1 312 ? 1.057 10.910 18.819 1.00 98.75 312 GLY A N 1
ATOM 2377 C CA . GLY A 1 312 ? 0.997 9.451 18.801 1.00 98.75 312 GLY A CA 1
ATOM 2378 C C . GLY A 1 312 ? 2.322 8.772 18.448 1.00 98.75 312 GLY A C 1
ATOM 2379 O O . GLY A 1 312 ? 2.298 7.589 18.115 1.00 98.75 312 GLY A O 1
ATOM 2380 N N . VAL A 1 313 ? 3.452 9.483 18.488 1.00 98.88 313 VAL A N 1
ATOM 2381 C CA . VAL A 1 313 ? 4.787 8.865 18.431 1.00 98.88 313 VAL A CA 1
ATOM 2382 C C . VAL A 1 313 ? 5.079 8.172 19.760 1.00 98.88 313 VAL A C 1
ATOM 2384 O O . VAL A 1 313 ? 4.891 8.759 20.823 1.00 98.88 313 VAL A O 1
ATOM 2387 N N . ASP A 1 314 ? 5.557 6.932 19.701 1.00 98.94 314 ASP A N 1
ATOM 2388 C CA . ASP A 1 314 ? 5.700 6.064 20.870 1.00 98.94 314 ASP A CA 1
ATOM 2389 C C . ASP A 1 314 ? 7.169 5.763 21.223 1.00 98.94 314 ASP A C 1
ATOM 2391 O O . ASP A 1 314 ? 7.456 5.438 22.371 1.00 98.94 314 ASP A O 1
ATOM 2395 N N . MET A 1 315 ? 8.111 5.874 20.279 1.00 98.94 315 MET A N 1
ATOM 2396 C CA . MET A 1 315 ? 9.535 5.605 20.514 1.00 98.94 315 MET A CA 1
ATOM 2397 C C . MET A 1 315 ? 10.438 6.622 19.798 1.00 98.94 315 MET A C 1
ATOM 2399 O O . MET A 1 315 ? 10.294 6.857 18.604 1.00 98.94 315 MET A O 1
ATOM 2403 N N . ASP A 1 316 ? 11.369 7.213 20.543 1.00 98.81 316 ASP A N 1
ATOM 2404 C CA . ASP A 1 316 ? 12.300 8.270 20.140 1.00 98.81 316 ASP A CA 1
ATOM 2405 C C . ASP A 1 316 ? 13.660 7.682 19.756 1.00 98.81 316 ASP A C 1
ATOM 2407 O O . ASP A 1 316 ? 14.390 7.158 20.605 1.00 98.81 316 ASP A O 1
ATOM 2411 N N . MET A 1 317 ? 13.987 7.766 18.467 1.00 98.50 317 MET A N 1
ATOM 2412 C CA . MET A 1 317 ? 15.252 7.310 17.911 1.00 98.50 317 MET A CA 1
ATOM 2413 C C . MET A 1 317 ? 16.328 8.395 18.059 1.00 98.50 317 MET A C 1
ATOM 2415 O O . MET A 1 317 ? 16.299 9.434 17.400 1.00 98.50 317 MET A O 1
ATOM 2419 N N . VAL A 1 318 ? 17.334 8.110 18.890 1.00 97.50 318 VAL A N 1
ATOM 2420 C CA . VAL A 1 318 ? 18.582 8.875 19.101 1.00 97.50 318 VAL A CA 1
ATOM 2421 C C . VAL A 1 318 ? 18.448 10.263 19.733 1.00 97.50 318 VAL A C 1
ATOM 2423 O O . VAL A 1 318 ? 19.363 10.644 20.460 1.00 97.50 318 VAL A O 1
ATOM 2426 N N . SER A 1 319 ? 17.368 11.018 19.510 1.00 95.69 319 SER A N 1
ATOM 2427 C CA . SER A 1 319 ? 17.317 12.442 19.890 1.00 95.69 319 SER A CA 1
ATOM 2428 C C . SER A 1 319 ? 17.417 12.692 21.400 1.00 95.69 319 SER A C 1
ATOM 2430 O O . SER A 1 319 ? 17.818 13.774 21.831 1.00 95.69 319 SER A O 1
ATOM 2432 N N . GLU A 1 320 ? 17.040 11.694 22.204 1.00 97.31 320 GLU A N 1
ATOM 2433 C CA . GLU A 1 320 ? 16.894 11.773 23.660 1.00 97.31 320 GLU A CA 1
ATOM 2434 C C . GLU A 1 320 ? 15.940 12.895 24.120 1.00 97.31 320 GLU A C 1
ATOM 2436 O O . GLU A 1 320 ? 15.944 13.286 25.291 1.00 97.31 320 GLU A O 1
ATOM 2441 N N . GLY A 1 321 ? 15.072 13.386 23.230 1.00 98.31 321 GLY A N 1
ATOM 2442 C CA . GLY A 1 321 ? 14.041 14.365 23.541 1.00 98.31 321 GLY A CA 1
ATOM 2443 C C . GLY A 1 321 ? 13.023 13.813 24.536 1.00 98.31 321 GLY A C 1
ATOM 2444 O O . GLY A 1 321 ? 12.685 14.481 25.521 1.00 98.31 321 GLY A O 1
ATOM 2445 N N . PHE A 1 322 ? 12.594 12.559 24.363 1.00 98.69 322 PHE A N 1
ATOM 2446 C CA . PHE A 1 322 ? 11.655 11.923 25.286 1.00 98.69 322 PHE A CA 1
ATOM 2447 C C . PHE A 1 322 ? 12.256 11.736 26.680 1.00 98.69 322 PHE A C 1
ATOM 2449 O O . PHE A 1 322 ? 11.701 12.231 27.667 1.00 98.69 322 PHE A O 1
ATOM 2456 N N . VAL A 1 323 ? 13.415 11.078 26.769 1.00 97.69 323 VAL A N 1
ATOM 2457 C CA . VAL A 1 323 ? 14.080 10.814 28.055 1.00 97.69 323 VAL A CA 1
ATOM 2458 C C . VAL A 1 323 ? 14.558 12.097 28.740 1.00 97.69 323 VAL A C 1
ATOM 2460 O O . VAL A 1 323 ? 14.450 12.219 29.960 1.00 97.69 323 VAL A O 1
ATOM 2463 N N . GLY A 1 324 ? 15.006 13.090 27.969 1.00 97.31 324 GLY A N 1
ATOM 2464 C CA . GLY A 1 324 ? 15.509 14.357 28.488 1.00 97.31 324 GLY A CA 1
ATOM 2465 C C . GLY A 1 324 ? 14.425 15.327 28.961 1.00 97.31 324 GLY A C 1
ATOM 2466 O O . GLY A 1 324 ? 14.714 16.189 29.793 1.00 97.31 324 GLY A O 1
ATOM 2467 N N . THR A 1 325 ? 13.183 15.220 28.464 1.00 98.75 325 THR A N 1
ATOM 2468 C CA . THR A 1 325 ? 12.185 16.292 28.656 1.00 98.75 325 THR A CA 1
ATOM 2469 C C . THR A 1 325 ? 10.801 15.851 29.152 1.00 98.75 325 THR A C 1
ATOM 2471 O O . THR A 1 325 ? 10.119 16.659 29.793 1.00 98.75 325 THR A O 1
ATOM 2474 N N . LEU A 1 326 ? 10.367 14.596 28.954 1.00 98.62 326 LEU A N 1
ATOM 2475 C CA . LEU A 1 326 ? 8.974 14.204 29.244 1.00 98.62 326 LEU A CA 1
ATOM 2476 C C . LEU A 1 326 ? 8.607 14.261 30.723 1.00 98.62 326 LEU A C 1
ATOM 2478 O O . LEU A 1 326 ? 7.488 14.650 31.047 1.00 98.62 326 LEU A O 1
ATOM 2482 N N . LYS A 1 327 ? 9.536 13.951 31.636 1.00 98.62 327 LYS A N 1
ATOM 2483 C CA . LYS A 1 327 ? 9.279 14.073 33.080 1.00 98.62 327 LYS A CA 1
ATOM 2484 C C . LYS A 1 327 ? 8.851 15.496 33.444 1.00 98.62 327 LYS A C 1
ATOM 2486 O O . LYS A 1 327 ? 7.865 15.679 34.155 1.00 98.62 327 LYS A O 1
ATOM 2491 N N . LYS A 1 328 ? 9.561 16.493 32.911 1.00 98.56 328 LYS A N 1
ATOM 2492 C CA . LYS A 1 328 ? 9.239 17.910 33.099 1.00 98.56 328 LYS A CA 1
ATOM 2493 C C . LYS A 1 328 ? 7.906 18.261 32.433 1.00 98.56 328 LYS A C 1
ATOM 2495 O O . LYS A 1 328 ? 7.067 18.898 33.055 1.00 98.56 328 LYS A O 1
ATOM 2500 N N . SER A 1 329 ? 7.666 17.793 31.208 1.00 98.62 329 SER A N 1
ATOM 2501 C CA . SER A 1 329 ? 6.407 18.051 30.492 1.00 98.62 329 SER A CA 1
ATOM 2502 C C . SER A 1 329 ? 5.175 17.446 31.173 1.00 98.62 329 SER A C 1
ATOM 2504 O O . SER A 1 329 ? 4.115 18.065 31.141 1.00 98.62 329 SER A O 1
ATOM 2506 N N . VAL A 1 330 ? 5.302 16.291 31.834 1.00 98.25 330 VAL A N 1
ATOM 2507 C CA . VAL A 1 330 ? 4.232 15.706 32.660 1.00 98.25 330 VAL A CA 1
ATOM 2508 C C . VAL A 1 330 ? 3.984 16.548 33.912 1.00 98.25 330 VAL A C 1
ATOM 2510 O O . VAL A 1 330 ? 2.838 16.851 34.231 1.00 98.25 330 VAL A O 1
ATOM 2513 N N . GLN A 1 331 ? 5.048 16.983 34.595 1.00 97.94 331 GLN A N 1
ATOM 2514 C CA . GLN A 1 331 ? 4.941 17.863 35.767 1.00 97.94 331 GLN A CA 1
ATOM 2515 C C . GLN A 1 331 ? 4.293 19.216 35.433 1.00 97.94 331 GLN A C 1
ATOM 2517 O O . GLN A 1 331 ? 3.564 19.766 36.252 1.00 97.94 331 GLN A O 1
ATOM 2522 N N . GLU A 1 332 ? 4.535 19.735 34.228 1.00 98.25 332 GLU A N 1
ATOM 2523 C CA . GLU A 1 332 ? 3.960 20.986 33.719 1.00 98.25 332 GLU A CA 1
ATOM 2524 C C . GLU A 1 332 ? 2.573 20.810 33.068 1.00 98.25 332 GLU A C 1
ATOM 2526 O O . GLU A 1 332 ? 1.999 21.789 32.597 1.00 98.25 332 GLU A O 1
ATOM 2531 N N . GLY A 1 333 ? 2.032 19.587 32.995 1.00 97.38 333 GLY A N 1
ATOM 2532 C CA . GLY A 1 333 ? 0.727 19.309 32.381 1.00 97.38 333 GLY A CA 1
ATOM 2533 C C . GLY A 1 333 ? 0.686 19.413 30.849 1.00 97.38 333 GLY A C 1
ATOM 2534 O O . GLY A 1 333 ? -0.394 19.421 30.266 1.00 97.38 333 GLY A O 1
ATOM 2535 N N . LYS A 1 334 ? 1.844 19.475 30.178 1.00 98.00 334 LYS A N 1
ATOM 2536 C CA . LYS A 1 334 ? 1.965 19.496 28.705 1.00 98.00 334 LYS A CA 1
ATOM 2537 C C . LYS A 1 334 ? 1.768 18.112 28.074 1.00 98.00 334 LYS A C 1
ATOM 2539 O O . LYS A 1 334 ? 1.424 18.010 26.898 1.00 98.00 334 LYS A O 1
ATOM 2544 N N . VAL A 1 335 ? 2.016 17.054 28.845 1.00 98.69 335 VAL A N 1
ATOM 2545 C CA . VAL A 1 335 ? 1.789 15.650 28.471 1.00 98.69 335 VAL A CA 1
ATOM 2546 C C . VAL A 1 335 ? 1.056 14.974 29.622 1.00 98.69 335 VAL A C 1
ATOM 2548 O O . VAL A 1 335 ? 1.444 15.124 30.780 1.00 98.69 335 VAL A O 1
ATOM 2551 N N . SER A 1 336 ? -0.008 14.234 29.322 1.00 98.62 336 SER A N 1
ATOM 2552 C CA . SER A 1 336 ? -0.758 13.509 30.349 1.00 98.62 336 SER A CA 1
ATOM 2553 C C . SER A 1 336 ? -0.068 12.188 30.716 1.00 98.62 336 SER A C 1
ATOM 2555 O O . SER A 1 336 ? 0.633 11.581 29.901 1.00 98.62 336 SER A O 1
ATOM 2557 N N . MET A 1 337 ? -0.311 11.690 31.934 1.00 98.50 337 MET A N 1
ATOM 2558 C CA . MET A 1 337 ? 0.117 10.336 32.313 1.00 98.50 337 MET A CA 1
ATOM 2559 C C . MET A 1 337 ? -0.542 9.253 31.454 1.00 98.50 337 MET A C 1
ATOM 2561 O O . MET A 1 337 ? 0.052 8.199 31.252 1.00 98.50 337 MET A O 1
ATOM 2565 N N . GLU A 1 338 ? -1.748 9.501 30.943 1.00 98.44 338 GLU A N 1
ATOM 2566 C CA . GLU A 1 338 ? -2.460 8.587 30.050 1.00 98.44 338 GLU A CA 1
ATOM 2567 C C . GLU A 1 338 ? -1.756 8.459 28.695 1.00 98.44 338 GLU A C 1
ATOM 2569 O O . GLU A 1 338 ? -1.518 7.341 28.237 1.00 98.44 338 GLU A O 1
ATOM 2574 N N . THR A 1 339 ? -1.323 9.578 28.106 1.00 98.62 339 THR A N 1
ATOM 2575 C CA . THR A 1 339 ? -0.531 9.594 26.867 1.00 98.62 339 THR A CA 1
ATOM 2576 C C . THR A 1 339 ? 0.759 8.792 27.050 1.00 98.62 339 THR A C 1
ATOM 2578 O O . THR A 1 339 ? 1.061 7.904 26.256 1.00 98.62 339 THR A O 1
ATOM 2581 N N . LEU A 1 340 ? 1.490 9.046 28.142 1.00 98.75 340 LEU A N 1
ATOM 2582 C CA . LEU A 1 340 ? 2.721 8.317 28.451 1.00 98.75 340 LEU A CA 1
ATOM 2583 C C . LEU A 1 340 ? 2.467 6.819 28.686 1.00 98.75 340 LEU A C 1
ATOM 2585 O O . LEU A 1 340 ? 3.223 5.977 28.203 1.00 98.75 340 LEU A O 1
ATOM 2589 N N . ASN A 1 341 ? 1.409 6.473 29.424 1.00 98.75 341 ASN A N 1
ATOM 2590 C CA . ASN A 1 341 ? 1.034 5.080 29.655 1.00 98.75 341 ASN A CA 1
ATOM 2591 C C . ASN A 1 341 ? 0.689 4.376 28.337 1.00 98.75 341 ASN A C 1
ATOM 2593 O O . ASN A 1 341 ? 1.097 3.236 28.145 1.00 98.75 341 ASN A O 1
ATOM 2597 N N . THR A 1 342 ? -0.016 5.050 27.432 1.00 98.75 342 THR A N 1
ATOM 2598 C CA . THR A 1 342 ? -0.389 4.502 26.122 1.00 98.75 342 THR A CA 1
ATOM 2599 C C . THR A 1 342 ? 0.847 4.196 25.279 1.00 98.75 342 THR A C 1
ATOM 2601 O O . THR A 1 342 ? 0.992 3.069 24.806 1.00 98.75 342 THR A O 1
ATOM 2604 N N . ALA A 1 343 ? 1.779 5.148 25.166 1.00 98.88 343 ALA A N 1
ATOM 2605 C CA . ALA A 1 343 ? 3.035 4.941 24.445 1.00 98.88 343 ALA A CA 1
ATOM 2606 C C . ALA A 1 343 ? 3.852 3.789 25.056 1.00 98.88 343 ALA A C 1
ATOM 2608 O O . ALA A 1 343 ? 4.255 2.858 24.361 1.00 98.88 343 ALA A O 1
ATOM 2609 N N . CYS A 1 344 ? 4.014 3.786 26.384 1.00 98.94 344 CYS A N 1
ATOM 2610 C CA . CYS A 1 344 ? 4.745 2.738 27.095 1.00 98.94 344 CYS A CA 1
ATOM 2611 C C . CYS A 1 344 ? 4.113 1.353 26.887 1.00 98.94 344 CYS A C 1
ATOM 2613 O O . CYS A 1 344 ? 4.823 0.395 26.577 1.00 98.94 344 CYS A O 1
ATOM 2615 N N . ARG A 1 345 ? 2.782 1.251 26.996 1.00 98.88 345 ARG A N 1
ATOM 2616 C CA . ARG A 1 345 ? 2.036 0.007 26.776 1.00 98.88 345 ARG A CA 1
ATOM 2617 C C . ARG A 1 345 ? 2.322 -0.578 25.399 1.00 98.88 345 ARG A C 1
ATOM 2619 O O . ARG A 1 345 ? 2.645 -1.758 25.323 1.00 98.88 345 ARG A O 1
ATOM 2626 N N . ARG A 1 346 ? 2.275 0.229 24.336 1.00 98.88 346 ARG A N 1
ATOM 2627 C CA . ARG A 1 346 ? 2.509 -0.240 22.959 1.00 98.88 346 ARG A CA 1
ATOM 2628 C C . ARG A 1 346 ? 3.897 -0.861 22.777 1.00 98.88 346 ARG A C 1
ATOM 2630 O O . ARG A 1 346 ? 4.021 -1.905 22.138 1.00 98.88 346 ARG A O 1
ATOM 2637 N N . ILE A 1 347 ? 4.931 -0.290 23.403 1.00 98.94 347 ILE A N 1
ATOM 2638 C CA . ILE A 1 347 ? 6.284 -0.875 23.380 1.00 98.94 347 ILE A CA 1
ATOM 2639 C C . ILE A 1 347 ? 6.325 -2.216 24.123 1.00 98.94 347 ILE A C 1
ATOM 2641 O O . ILE A 1 347 ? 6.942 -3.180 23.661 1.00 98.94 347 ILE A O 1
ATOM 2645 N N . LEU A 1 348 ? 5.655 -2.306 25.273 1.00 98.88 348 LEU A N 1
ATOM 2646 C CA . LEU A 1 348 ? 5.576 -3.548 26.043 1.00 98.88 348 LEU A CA 1
ATOM 2647 C C . LEU A 1 348 ? 4.770 -4.625 25.297 1.00 98.88 348 LEU A C 1
ATOM 2649 O O . LEU A 1 348 ? 5.174 -5.786 25.289 1.00 98.88 348 LEU A O 1
ATOM 2653 N N . GLU A 1 349 ? 3.691 -4.255 24.609 1.00 98.75 349 GLU A N 1
ATOM 2654 C CA . GLU A 1 349 ? 2.925 -5.163 23.751 1.00 98.75 349 GLU A CA 1
ATOM 2655 C C . GLU A 1 349 ? 3.763 -5.698 22.594 1.00 98.75 349 GLU A C 1
ATOM 2657 O O . GLU A 1 349 ? 3.732 -6.897 22.332 1.00 98.75 349 GLU A O 1
ATOM 2662 N N . ALA A 1 350 ? 4.550 -4.851 21.928 1.00 98.81 350 ALA A N 1
ATOM 2663 C CA . ALA A 1 350 ? 5.455 -5.281 20.865 1.00 98.81 350 ALA A CA 1
ATOM 2664 C C . ALA A 1 350 ? 6.449 -6.345 21.366 1.00 98.81 350 ALA A C 1
ATOM 2666 O O . ALA A 1 350 ? 6.597 -7.412 20.764 1.00 98.81 350 ALA A O 1
ATOM 2667 N N . LYS A 1 351 ? 7.068 -6.108 22.529 1.00 98.88 351 LYS A N 1
ATOM 2668 C CA . LYS A 1 351 ? 7.978 -7.065 23.184 1.00 98.88 351 LYS A CA 1
ATOM 2669 C C . LYS A 1 351 ? 7.272 -8.361 23.586 1.00 98.88 351 LYS A C 1
ATOM 2671 O O . LYS A 1 351 ? 7.850 -9.442 23.461 1.00 98.88 351 LYS A O 1
ATOM 2676 N N . TYR A 1 352 ? 6.027 -8.264 24.047 1.00 98.69 352 TYR A N 1
ATOM 2677 C CA . TYR A 1 352 ? 5.204 -9.419 24.398 1.00 98.69 352 TYR A CA 1
ATOM 2678 C C . TYR A 1 352 ? 4.841 -10.253 23.171 1.00 98.69 352 TYR A C 1
ATOM 2680 O O . TYR A 1 352 ? 5.054 -11.463 23.178 1.00 98.69 352 TYR A O 1
ATOM 2688 N N . LYS A 1 353 ? 4.362 -9.613 22.099 1.00 98.31 353 LYS A N 1
ATOM 2689 C CA . LYS A 1 353 ? 4.012 -10.256 20.824 1.00 98.31 353 LYS A CA 1
ATOM 2690 C C . LYS A 1 353 ? 5.230 -10.941 20.194 1.00 98.31 353 LYS A C 1
ATOM 2692 O O . LYS A 1 353 ? 5.097 -12.037 19.666 1.00 98.31 353 LYS A O 1
ATOM 2697 N N . LEU A 1 354 ? 6.431 -10.380 20.355 1.00 98.62 354 LEU A N 1
ATOM 2698 C CA . LEU A 1 354 ? 7.688 -11.032 19.964 1.00 98.62 354 LEU A CA 1
ATOM 2699 C C . LEU A 1 354 ? 8.112 -12.192 20.881 1.00 98.62 354 LEU A C 1
ATOM 2701 O O . LEU A 1 354 ? 9.084 -12.878 20.570 1.00 98.62 354 LEU A O 1
ATOM 2705 N N . GLY A 1 355 ? 7.428 -12.441 21.998 1.00 98.25 355 GLY A N 1
ATOM 2706 C CA . GLY A 1 355 ? 7.770 -13.493 22.959 1.00 98.25 355 GLY A CA 1
ATOM 2707 C C . GLY A 1 355 ? 9.002 -13.180 23.814 1.00 98.25 355 GLY A C 1
ATOM 2708 O O . GLY A 1 355 ? 9.577 -14.087 24.411 1.00 98.25 355 GLY A O 1
ATOM 2709 N N . LEU A 1 356 ? 9.430 -11.914 23.895 1.00 98.69 356 LEU A N 1
ATOM 2710 C CA . LEU A 1 356 ? 10.638 -11.532 24.638 1.00 98.69 356 LEU A CA 1
ATOM 2711 C C . LEU A 1 356 ? 10.448 -11.601 26.156 1.00 98.69 356 LEU A C 1
ATOM 2713 O O . LEU A 1 356 ? 11.416 -11.806 26.878 1.00 98.69 356 LEU A O 1
ATOM 2717 N N . PHE A 1 357 ? 9.217 -11.471 26.654 1.00 98.50 357 PHE A N 1
ATOM 2718 C CA . PHE A 1 357 ? 8.930 -11.722 28.071 1.00 98.50 357 PHE A CA 1
ATOM 2719 C C . PHE A 1 357 ? 8.904 -13.214 28.417 1.00 98.50 357 PHE A C 1
ATOM 2721 O O . PHE A 1 357 ? 9.167 -13.568 29.563 1.00 98.50 357 PHE A O 1
ATOM 2728 N N . ASP A 1 358 ? 8.627 -14.083 27.440 1.00 97.25 358 ASP A N 1
ATOM 2729 C CA . ASP A 1 358 ? 8.714 -15.535 27.618 1.00 97.25 358 ASP A CA 1
ATOM 2730 C C . ASP A 1 358 ? 10.161 -16.017 27.556 1.00 97.25 358 ASP A C 1
ATOM 2732 O O . ASP A 1 358 ? 10.596 -16.835 28.366 1.00 97.25 358 ASP A O 1
ATOM 2736 N N . ASN A 1 359 ? 10.925 -15.492 26.599 1.00 98.44 359 ASN A N 1
ATOM 2737 C CA . ASN A 1 359 ? 12.348 -15.744 26.479 1.00 98.44 359 ASN A CA 1
ATOM 2738 C C . ASN A 1 359 ? 13.068 -14.491 25.947 1.00 98.44 359 ASN A C 1
ATOM 2740 O O . ASN A 1 359 ? 13.098 -14.276 24.731 1.00 98.44 359 ASN A O 1
ATOM 2744 N N . PRO A 1 360 ? 13.728 -13.707 26.820 1.00 98.12 360 PRO A N 1
ATOM 2745 C CA . PRO A 1 360 ? 14.498 -12.528 26.411 1.00 98.12 360 PRO A CA 1
ATOM 2746 C C . PRO A 1 360 ? 15.603 -12.828 25.395 1.00 98.12 360 PRO A C 1
ATOM 2748 O O . PRO A 1 360 ? 16.015 -11.953 24.637 1.00 98.12 360 PRO A O 1
ATOM 2751 N N . TYR A 1 361 ? 16.072 -14.078 25.373 1.00 98.25 361 TYR A N 1
ATOM 2752 C CA . TYR A 1 361 ? 17.151 -14.578 24.529 1.00 98.25 361 TYR A CA 1
ATOM 2753 C C . TYR A 1 361 ? 16.633 -15.369 23.321 1.00 98.25 361 TYR A C 1
ATOM 2755 O O . TYR A 1 361 ? 17.389 -16.143 22.735 1.00 98.25 361 TYR A O 1
ATOM 2763 N N . LYS A 1 362 ? 15.356 -15.207 22.941 1.00 98.69 362 LYS A N 1
ATOM 2764 C CA . LYS A 1 362 ? 14.710 -15.911 21.815 1.00 98.69 362 LYS A CA 1
ATOM 2765 C C . LYS A 1 362 ? 15.538 -15.891 20.522 1.00 98.69 362 LYS A C 1
ATOM 2767 O O . LYS A 1 362 ? 15.579 -16.900 19.819 1.00 98.69 362 LYS A O 1
ATOM 2772 N N . TYR A 1 363 ? 16.208 -14.773 20.249 1.00 98.56 363 TYR A N 1
ATOM 2773 C CA . TYR A 1 363 ? 17.040 -14.554 19.060 1.00 98.56 363 TYR A CA 1
ATOM 2774 C C . TYR A 1 363 ? 18.548 -14.733 19.329 1.00 98.56 363 TYR A C 1
ATOM 2776 O O . TYR A 1 363 ? 19.367 -14.565 18.439 1.00 98.56 363 TYR A O 1
ATOM 2784 N N . CYS A 1 364 ? 18.950 -15.099 20.548 1.00 98.06 364 CYS A N 1
ATOM 2785 C CA . CYS A 1 364 ? 20.348 -15.090 20.987 1.00 98.06 364 CYS A CA 1
ATOM 2786 C C . CYS A 1 364 ? 20.997 -16.488 21.011 1.00 98.06 364 CYS A C 1
ATOM 2788 O O . CYS A 1 364 ? 21.703 -16.825 21.968 1.00 98.06 364 CYS A O 1
ATOM 2790 N N . ASP A 1 365 ? 20.743 -17.322 19.997 1.00 98.06 365 ASP A N 1
ATOM 2791 C CA . ASP A 1 365 ? 21.377 -18.642 19.877 1.00 98.06 365 ASP A CA 1
ATOM 2792 C C . ASP A 1 365 ? 22.712 -18.537 19.116 1.00 98.06 365 ASP A C 1
ATOM 2794 O O . ASP A 1 365 ? 22.701 -18.374 17.894 1.00 98.06 365 ASP A O 1
ATOM 2798 N N . PRO A 1 366 ? 23.871 -18.704 19.785 1.00 95.56 366 PRO A N 1
ATOM 2799 C CA . PRO A 1 366 ? 25.180 -18.560 19.147 1.00 95.56 366 PRO A CA 1
ATOM 2800 C C . PRO A 1 366 ? 25.478 -19.631 18.085 1.00 95.56 366 PRO A C 1
ATOM 2802 O O . PRO A 1 366 ? 26.464 -19.520 17.364 1.00 95.56 366 PRO A O 1
ATOM 2805 N N . LYS A 1 367 ? 24.662 -20.688 17.973 1.00 97.88 367 LYS A N 1
ATOM 2806 C CA . LYS A 1 367 ? 24.837 -21.730 16.949 1.00 97.88 367 LYS A CA 1
ATOM 2807 C C . LYS A 1 367 ? 24.150 -21.388 15.633 1.00 97.88 367 LYS A C 1
ATOM 2809 O O . LYS A 1 367 ? 24.506 -21.967 14.607 1.00 97.88 367 LYS A O 1
ATOM 2814 N N . ARG A 1 368 ? 23.160 -20.492 15.651 1.00 98.50 368 ARG A N 1
ATOM 2815 C CA . ARG A 1 368 ? 22.385 -20.149 14.457 1.00 98.50 368 ARG A CA 1
ATOM 2816 C C . ARG A 1 368 ? 23.187 -19.397 13.396 1.00 98.50 368 ARG A C 1
ATOM 2818 O O . ARG A 1 368 ? 23.022 -19.786 12.245 1.00 98.50 368 ARG A O 1
ATOM 2825 N N . PRO A 1 369 ? 24.093 -18.445 13.707 1.00 98.56 369 PRO A N 1
ATOM 2826 C CA . PRO A 1 369 ? 24.857 -17.742 12.678 1.00 98.56 369 PRO A CA 1
ATOM 2827 C C . PRO A 1 369 ? 25.566 -18.679 11.701 1.00 98.56 369 PRO A C 1
ATOM 2829 O O . PRO A 1 369 ? 25.398 -18.560 10.496 1.00 98.56 369 PRO A O 1
ATOM 2832 N N . ALA A 1 370 ? 26.265 -19.694 12.217 1.00 97.69 370 ALA A N 1
ATOM 2833 C CA . ALA A 1 370 ? 26.986 -20.671 11.395 1.00 97.69 370 ALA A CA 1
ATOM 2834 C C . ALA A 1 370 ? 26.075 -21.604 10.566 1.00 97.69 370 ALA A C 1
ATOM 2836 O O . ALA A 1 370 ? 26.537 -22.206 9.597 1.00 97.69 370 ALA A O 1
ATOM 2837 N N . ARG A 1 371 ? 24.807 -21.769 10.967 1.00 98.38 371 ARG A N 1
ATOM 2838 C CA . ARG A 1 371 ? 23.822 -22.635 10.301 1.00 98.38 371 ARG A CA 1
ATOM 2839 C C . ARG A 1 371 ? 22.984 -21.873 9.275 1.00 98.38 371 ARG A C 1
ATOM 2841 O O . ARG A 1 371 ? 22.673 -22.437 8.232 1.00 98.38 371 ARG A O 1
ATOM 2848 N N . ASP A 1 372 ? 22.612 -20.637 9.596 1.00 98.69 372 ASP A N 1
ATOM 2849 C CA . ASP A 1 372 ? 21.521 -19.915 8.939 1.00 98.69 372 ASP A CA 1
ATOM 2850 C C . ASP A 1 372 ? 21.994 -18.720 8.100 1.00 98.69 372 ASP A C 1
ATOM 2852 O O . ASP A 1 372 ? 21.261 -18.303 7.212 1.00 98.69 372 ASP A O 1
ATOM 2856 N N . ILE A 1 373 ? 23.189 -18.164 8.334 1.00 98.81 373 ILE A N 1
ATOM 2857 C CA . ILE A 1 373 ? 23.637 -16.924 7.675 1.00 98.81 373 ILE A CA 1
ATOM 2858 C C . ILE A 1 373 ? 24.545 -17.229 6.484 1.00 98.81 373 ILE A C 1
ATOM 2860 O O . ILE A 1 373 ? 25.484 -18.018 6.585 1.00 98.81 373 ILE A O 1
ATOM 2864 N N . PHE A 1 374 ? 24.273 -16.572 5.353 1.00 98.69 374 PHE A N 1
ATOM 2865 C CA . PHE A 1 374 ? 25.060 -16.652 4.122 1.00 98.69 374 PHE A CA 1
ATOM 2866 C C . PHE A 1 374 ? 25.214 -18.082 3.579 1.00 98.69 374 PHE A C 1
ATOM 2868 O O . PHE A 1 374 ? 26.244 -18.473 3.019 1.00 98.69 374 PHE A O 1
ATOM 2875 N N . THR A 1 375 ? 24.169 -18.893 3.761 1.00 98.88 375 THR A N 1
ATOM 2876 C CA . THR A 1 375 ? 24.161 -20.285 3.311 1.00 98.88 375 THR A CA 1
ATOM 2877 C C . THR A 1 375 ? 24.138 -20.368 1.788 1.00 98.88 375 THR A C 1
ATOM 2879 O O . THR A 1 375 ? 23.668 -19.470 1.089 1.00 98.88 375 THR A O 1
ATOM 2882 N N . LYS A 1 376 ? 24.595 -21.499 1.245 1.00 98.69 376 LYS A N 1
ATOM 2883 C CA . LYS A 1 376 ? 24.514 -21.754 -0.197 1.00 98.69 376 LYS A CA 1
ATOM 2884 C C . LYS A 1 376 ? 23.074 -21.651 -0.724 1.00 98.69 376 LYS A C 1
ATOM 2886 O O . LYS A 1 376 ? 22.878 -21.061 -1.776 1.00 98.69 376 LYS A O 1
ATOM 2891 N N . ALA A 1 377 ? 22.092 -22.169 0.016 1.00 98.81 377 ALA A N 1
ATOM 2892 C CA . ALA A 1 377 ? 20.687 -22.127 -0.389 1.00 98.81 377 ALA A CA 1
ATOM 2893 C C . ALA A 1 377 ? 20.155 -20.686 -0.472 1.00 98.81 377 ALA A C 1
ATOM 2895 O O . ALA A 1 377 ? 19.503 -20.329 -1.449 1.00 98.81 377 ALA A O 1
ATOM 2896 N N . HIS A 1 378 ? 20.487 -19.839 0.508 1.00 98.88 378 HIS A N 1
ATOM 2897 C CA . HIS A 1 378 ? 20.100 -18.425 0.486 1.00 98.88 378 HIS A CA 1
ATOM 2898 C C . HIS A 1 378 ? 20.737 -17.689 -0.695 1.00 98.88 378 HIS A C 1
ATOM 2900 O O . HIS A 1 378 ? 20.059 -16.957 -1.411 1.00 98.88 378 HIS A O 1
ATOM 2906 N N . ARG A 1 379 ? 22.026 -17.929 -0.948 1.00 98.88 379 ARG A N 1
ATOM 2907 C CA . ARG A 1 379 ? 22.750 -17.331 -2.076 1.00 98.88 379 ARG A CA 1
ATOM 2908 C C . ARG A 1 379 ? 22.206 -17.795 -3.430 1.00 98.88 379 ARG A C 1
ATOM 2910 O O . ARG A 1 379 ? 22.068 -16.995 -4.347 1.00 98.88 379 ARG A O 1
ATOM 2917 N N . GLU A 1 380 ? 21.834 -19.067 -3.566 1.00 98.88 380 GLU A N 1
ATOM 2918 C CA . GLU A 1 380 ? 21.175 -19.577 -4.777 1.00 98.88 380 GLU A CA 1
ATOM 2919 C C . GLU A 1 380 ? 19.808 -18.914 -5.011 1.00 98.88 380 GLU A C 1
ATOM 2921 O O . GLU A 1 380 ? 19.495 -18.559 -6.151 1.00 98.88 380 GLU A O 1
ATOM 2926 N N . ALA A 1 381 ? 19.029 -18.670 -3.951 1.00 98.88 381 ALA A N 1
ATOM 2927 C CA . ALA A 1 381 ? 17.794 -17.892 -4.041 1.00 98.88 381 ALA A CA 1
ATOM 2928 C C . ALA A 1 381 ? 18.072 -16.438 -4.461 1.00 98.88 381 ALA A C 1
ATOM 2930 O O . ALA A 1 381 ? 17.446 -15.946 -5.399 1.00 98.88 381 ALA A O 1
ATOM 2931 N N . ALA A 1 382 ? 19.060 -15.777 -3.849 1.00 98.94 382 ALA A N 1
ATOM 2932 C CA . ALA A 1 382 ? 19.445 -14.410 -4.200 1.00 98.94 382 ALA A CA 1
ATOM 2933 C C . ALA A 1 382 ? 19.900 -14.281 -5.658 1.00 98.94 382 ALA A C 1
ATOM 2935 O O . ALA A 1 382 ? 19.471 -13.363 -6.350 1.00 98.94 382 ALA A O 1
ATOM 2936 N N . ARG A 1 383 ? 20.689 -15.236 -6.166 1.00 98.88 383 ARG A N 1
ATOM 2937 C CA . ARG A 1 383 ? 21.092 -15.293 -7.579 1.00 98.88 383 ARG A CA 1
ATOM 2938 C C . ARG A 1 383 ? 19.890 -15.406 -8.519 1.00 98.88 383 ARG A C 1
ATOM 2940 O O . ARG A 1 383 ? 19.822 -14.674 -9.504 1.00 98.88 383 ARG A O 1
ATOM 2947 N N . ARG A 1 384 ? 18.947 -16.310 -8.226 1.00 98.88 384 ARG A N 1
ATOM 2948 C CA . ARG A 1 384 ? 17.731 -16.495 -9.036 1.00 98.88 384 ARG A CA 1
ATOM 2949 C C . ARG A 1 384 ? 16.893 -15.217 -9.071 1.00 98.88 384 ARG A C 1
ATOM 2951 O O . ARG A 1 384 ? 16.555 -14.750 -10.153 1.00 98.88 384 ARG A O 1
ATOM 2958 N N . ILE A 1 385 ? 16.600 -14.654 -7.900 1.00 98.94 385 ILE A N 1
ATOM 2959 C CA . ILE A 1 385 ? 15.773 -13.449 -7.762 1.00 98.94 385 ILE A CA 1
ATOM 2960 C C . ILE A 1 385 ? 16.463 -12.240 -8.407 1.00 98.94 385 ILE A C 1
ATOM 2962 O O . ILE A 1 385 ? 15.810 -11.425 -9.053 1.00 98.94 385 ILE A O 1
ATOM 2966 N N . ALA A 1 386 ? 17.793 -12.149 -8.321 1.00 98.94 386 ALA A N 1
ATOM 2967 C CA . ALA A 1 386 ? 18.551 -11.120 -9.021 1.00 98.94 386 ALA A CA 1
ATOM 2968 C C . ALA A 1 386 ? 18.399 -11.217 -10.540 1.00 98.94 386 ALA A C 1
ATOM 2970 O O . ALA A 1 386 ? 18.051 -10.222 -11.171 1.00 98.94 386 ALA A O 1
ATOM 2971 N N . ALA A 1 387 ? 18.567 -12.402 -11.130 1.00 98.88 387 ALA A N 1
ATOM 2972 C CA . ALA A 1 387 ? 18.399 -12.575 -12.573 1.00 98.88 387 ALA A CA 1
ATOM 2973 C C . ALA A 1 387 ? 16.966 -12.248 -13.037 1.00 98.88 387 ALA A C 1
ATOM 2975 O O . ALA A 1 387 ? 16.769 -11.696 -14.118 1.00 98.88 387 ALA A O 1
ATOM 2976 N N . GLU A 1 388 ? 15.972 -12.546 -12.198 1.00 98.75 388 GLU A N 1
ATOM 2977 C CA . GLU A 1 388 ? 14.560 -12.237 -12.428 1.00 98.75 388 GLU A CA 1
ATOM 2978 C C . GLU A 1 388 ? 14.229 -10.737 -12.327 1.00 98.75 388 GLU A C 1
ATOM 2980 O O . GLU A 1 388 ? 13.287 -10.269 -12.967 1.00 98.75 388 GLU A O 1
ATOM 2985 N N . SER A 1 389 ? 15.009 -9.980 -11.549 1.00 98.94 389 SER A N 1
ATOM 2986 C CA . SER A 1 389 ? 14.834 -8.535 -11.343 1.00 98.94 389 SER A CA 1
ATOM 2987 C C . SER A 1 389 ? 15.319 -7.675 -12.514 1.00 98.94 389 SER A C 1
ATOM 2989 O O . SER A 1 389 ? 14.953 -6.503 -12.629 1.00 98.94 389 SER A O 1
ATOM 2991 N N . PHE A 1 390 ? 16.165 -8.236 -13.381 1.00 98.94 390 PHE A N 1
ATOM 2992 C CA . PHE A 1 390 ? 16.783 -7.478 -14.460 1.00 98.94 390 PHE A CA 1
ATOM 2993 C C . PHE A 1 390 ? 15.779 -7.119 -15.547 1.00 98.94 390 PHE A C 1
ATOM 2995 O O . PHE A 1 390 ? 14.955 -7.933 -15.974 1.00 98.94 390 PHE A O 1
ATOM 3002 N N . VAL A 1 391 ? 15.908 -5.891 -16.041 1.00 98.94 391 VAL A N 1
ATOM 3003 C CA . VAL A 1 391 ? 15.032 -5.346 -17.073 1.00 98.94 391 VAL A CA 1
ATOM 3004 C C . VAL A 1 391 ? 15.834 -5.175 -18.352 1.00 98.94 391 VAL A C 1
ATOM 3006 O O . VAL A 1 391 ? 16.753 -4.356 -18.435 1.00 98.94 391 VAL A O 1
ATOM 3009 N N . LEU A 1 392 ? 15.484 -5.956 -19.371 1.00 98.94 392 LEU A N 1
ATOM 3010 C CA . LEU A 1 392 ? 16.049 -5.794 -20.703 1.00 98.94 392 LEU A CA 1
ATOM 3011 C C . LEU A 1 392 ? 15.388 -4.581 -21.364 1.00 98.94 392 LEU A C 1
ATOM 3013 O O . LEU A 1 392 ? 14.205 -4.619 -21.692 1.00 98.94 392 LEU A O 1
ATOM 3017 N N . LEU A 1 393 ? 16.134 -3.490 -21.530 1.00 98.88 393 LEU A N 1
ATOM 3018 C CA . LEU A 1 393 ? 15.594 -2.237 -22.063 1.00 98.88 393 LEU A CA 1
ATOM 3019 C C . LEU A 1 393 ? 15.631 -2.200 -23.595 1.00 98.88 393 LEU A C 1
ATOM 3021 O O . LEU A 1 393 ? 14.705 -1.694 -24.231 1.00 98.88 393 LEU A O 1
ATOM 3025 N N . LYS A 1 394 ? 16.685 -2.778 -24.179 1.00 98.75 394 LYS A N 1
ATOM 3026 C CA . LYS A 1 394 ? 16.911 -2.856 -25.626 1.00 98.75 394 LYS A CA 1
ATOM 3027 C C . LYS A 1 394 ? 17.737 -4.091 -25.971 1.00 98.75 394 LYS A C 1
ATOM 3029 O O . LYS A 1 394 ? 18.605 -4.472 -25.183 1.00 98.75 394 LYS A O 1
ATOM 3034 N N . ASN A 1 395 ? 17.495 -4.699 -27.133 1.00 98.12 395 ASN A N 1
ATOM 3035 C CA . ASN A 1 395 ? 18.272 -5.841 -27.612 1.00 98.12 395 ASN A CA 1
ATOM 3036 C C . ASN A 1 395 ? 18.197 -5.999 -29.140 1.00 98.12 395 ASN A C 1
ATOM 3038 O O . ASN A 1 395 ? 17.577 -6.930 -29.649 1.00 98.12 395 ASN A O 1
ATOM 3042 N N . ASP A 1 396 ? 18.825 -5.080 -29.861 1.00 97.12 396 ASP A N 1
ATOM 3043 C CA . ASP A 1 396 ? 18.850 -5.079 -31.323 1.00 97.12 396 ASP A CA 1
ATOM 3044 C C . ASP A 1 396 ? 20.018 -5.911 -31.877 1.00 97.12 396 ASP A C 1
ATOM 3046 O O . ASP A 1 396 ? 20.960 -6.287 -31.165 1.00 97.12 396 ASP A O 1
ATOM 3050 N N . SER A 1 397 ? 19.983 -6.168 -33.187 1.00 93.31 397 SER A N 1
ATOM 3051 C CA . SER A 1 397 ? 21.121 -6.743 -33.905 1.00 93.31 397 SER A CA 1
ATOM 3052 C C . SER A 1 397 ? 22.300 -5.759 -33.937 1.00 93.31 397 SER A C 1
ATOM 3054 O O . SER A 1 397 ? 22.113 -4.588 -34.284 1.00 93.31 397 SER A O 1
ATOM 3056 N N . PRO A 1 398 ? 23.538 -6.196 -33.638 1.00 87.00 398 PRO A N 1
ATOM 3057 C CA . PRO A 1 398 ? 24.702 -5.307 -33.585 1.00 87.00 398 PRO A CA 1
ATOM 3058 C C . PRO A 1 398 ? 25.123 -4.736 -34.951 1.00 87.00 398 PRO A C 1
ATOM 3060 O O . PRO A 1 398 ? 25.872 -3.765 -34.990 1.00 87.00 398 PRO A O 1
ATOM 3063 N N . ASP A 1 399 ? 24.666 -5.317 -36.064 1.00 87.00 399 ASP A N 1
ATOM 3064 C CA . ASP A 1 399 ? 24.892 -4.816 -37.429 1.00 87.00 399 ASP A CA 1
ATOM 3065 C C . ASP A 1 399 ? 23.815 -3.816 -37.902 1.00 87.00 399 ASP A C 1
ATOM 3067 O O . ASP A 1 399 ? 23.868 -3.344 -39.038 1.00 87.00 399 ASP A O 1
ATOM 3071 N N . GLY A 1 400 ? 22.835 -3.495 -37.047 1.00 82.69 400 GLY A N 1
ATOM 3072 C CA . GLY A 1 400 ? 21.718 -2.604 -37.363 1.00 82.69 400 GLY A CA 1
ATOM 3073 C C . GLY A 1 400 ? 20.650 -3.224 -38.269 1.00 82.69 400 GLY A C 1
ATOM 3074 O O . GLY A 1 400 ? 19.726 -2.526 -38.684 1.00 82.69 400 GLY A O 1
ATOM 3075 N N . ASN A 1 401 ? 20.745 -4.519 -38.593 1.00 87.00 401 ASN A N 1
ATOM 3076 C CA . ASN A 1 401 ? 19.719 -5.214 -39.359 1.00 87.00 401 ASN A CA 1
ATOM 3077 C C . ASN A 1 401 ? 18.499 -5.506 -38.461 1.00 87.00 401 ASN A C 1
ATOM 3079 O O . ASN A 1 401 ? 18.629 -6.288 -37.518 1.00 87.00 401 ASN A O 1
ATOM 3083 N N . PRO A 1 402 ? 17.298 -4.978 -38.761 1.00 81.88 402 PRO A N 1
ATOM 3084 C CA . PRO A 1 402 ? 16.097 -5.238 -37.960 1.00 81.88 402 PRO A CA 1
ATOM 3085 C C . PRO A 1 402 ? 15.652 -6.711 -37.984 1.00 81.88 402 PRO A C 1
ATOM 3087 O O . PRO A 1 402 ? 14.890 -7.130 -37.122 1.00 81.88 402 PRO A O 1
ATOM 3090 N N . ASN A 1 403 ? 16.136 -7.501 -38.951 1.00 83.75 403 ASN A N 1
ATOM 3091 C CA . ASN A 1 403 ? 15.921 -8.951 -39.030 1.00 83.75 403 ASN A CA 1
ATOM 3092 C C . ASN A 1 403 ? 17.156 -9.763 -38.592 1.00 83.75 403 ASN A C 1
ATOM 3094 O O . ASN A 1 403 ? 17.198 -10.977 -38.797 1.00 83.75 403 ASN A O 1
ATOM 3098 N N . GLY A 1 404 ? 18.204 -9.099 -38.096 1.00 84.88 404 GLY A N 1
ATOM 3099 C CA . GLY A 1 404 ? 19.413 -9.749 -37.602 1.00 84.88 404 GLY A CA 1
ATOM 3100 C C . GLY A 1 404 ? 19.195 -10.407 -36.240 1.00 84.88 404 GLY A C 1
ATOM 3101 O O . GLY A 1 404 ? 18.191 -10.173 -35.568 1.00 84.88 404 GLY A O 1
ATOM 3102 N N . ASN A 1 405 ? 20.144 -11.245 -35.823 1.00 90.88 405 ASN A N 1
ATOM 3103 C CA . ASN A 1 405 ? 20.075 -11.861 -34.501 1.00 90.88 405 ASN A CA 1
ATOM 3104 C C . ASN A 1 405 ? 20.411 -10.816 -33.427 1.00 90.88 405 ASN A C 1
ATOM 3106 O O . ASN A 1 405 ? 21.433 -10.137 -33.562 1.00 90.88 405 ASN A O 1
ATOM 3110 N N . PRO A 1 406 ? 19.615 -10.719 -32.351 1.00 95.00 406 PRO A N 1
ATOM 3111 C CA . PRO A 1 406 ? 19.917 -9.817 -31.250 1.00 95.00 406 PRO A CA 1
ATOM 3112 C C . PRO A 1 406 ? 21.253 -10.175 -30.590 1.00 95.00 406 PRO A C 1
ATOM 3114 O O . PRO A 1 406 ? 21.705 -11.324 -30.644 1.00 95.00 406 PRO A O 1
ATOM 3117 N N . LEU A 1 407 ? 21.892 -9.190 -29.955 1.00 96.62 407 LEU A N 1
ATOM 3118 C CA . LEU A 1 407 ? 23.183 -9.403 -29.299 1.00 96.62 407 LEU A CA 1
ATOM 3119 C C . LEU A 1 407 ? 23.082 -10.299 -28.052 1.00 96.62 407 LEU A C 1
ATOM 3121 O O . LEU A 1 407 ? 24.008 -11.064 -27.778 1.00 96.62 407 LEU A O 1
ATOM 3125 N N . LEU A 1 408 ? 21.981 -10.209 -27.298 1.00 98.50 408 LEU A N 1
ATOM 3126 C CA . LEU A 1 408 ? 21.705 -11.073 -26.149 1.00 98.50 408 LEU A CA 1
ATOM 3127 C C . LEU A 1 408 ? 20.634 -12.134 -26.472 1.00 98.50 408 LEU A C 1
ATOM 3129 O O . LEU A 1 408 ? 19.659 -11.817 -27.158 1.00 98.50 408 LEU A O 1
ATOM 3133 N N . PRO A 1 409 ? 20.753 -13.358 -25.926 1.00 98.50 409 PRO A N 1
ATOM 3134 C CA . PRO A 1 409 ? 21.911 -13.877 -25.196 1.00 98.50 409 PRO A CA 1
ATOM 3135 C C . PRO A 1 409 ? 23.037 -14.310 -26.152 1.00 98.50 409 PRO A C 1
ATOM 3137 O O . PRO A 1 409 ? 22.806 -14.553 -27.337 1.00 98.50 409 PRO A O 1
ATOM 3140 N N . PHE A 1 410 ? 24.258 -14.484 -25.638 1.00 98.06 410 PHE A N 1
ATOM 3141 C CA . PHE A 1 410 ? 25.385 -15.014 -26.417 1.00 98.06 410 PHE A CA 1
ATOM 3142 C C . PHE A 1 410 ? 26.100 -16.165 -25.703 1.00 98.06 410 PHE A C 1
ATOM 3144 O O . PHE A 1 410 ? 26.207 -16.215 -24.483 1.00 98.06 410 PHE A O 1
ATOM 3151 N N . ASN A 1 411 ? 26.655 -17.099 -26.477 1.00 97.75 411 ASN A N 1
ATOM 3152 C CA . ASN A 1 411 ? 27.438 -18.198 -25.913 1.00 97.75 411 ASN A CA 1
ATOM 3153 C C . ASN A 1 411 ? 28.799 -17.693 -25.396 1.00 97.75 411 ASN A C 1
ATOM 3155 O O . ASN A 1 411 ? 29.500 -17.015 -26.154 1.00 97.75 411 ASN A O 1
ATOM 3159 N N . PRO A 1 412 ? 29.238 -18.079 -24.183 1.00 97.12 412 PRO A N 1
ATOM 3160 C CA . PRO A 1 412 ? 30.524 -17.657 -23.640 1.00 97.12 412 PRO A CA 1
ATOM 3161 C C . PRO A 1 412 ? 31.679 -18.367 -24.354 1.00 97.12 412 PRO A C 1
ATOM 3163 O O . PRO A 1 412 ? 32.110 -19.448 -23.951 1.00 97.12 412 PRO A O 1
ATOM 3166 N N . LYS A 1 413 ? 32.191 -17.758 -25.425 1.00 97.69 413 LYS A N 1
ATOM 3167 C CA . LYS A 1 413 ? 33.340 -18.237 -26.204 1.00 97.69 413 LYS A CA 1
ATOM 3168 C C . LYS A 1 413 ? 34.215 -17.071 -26.656 1.00 97.69 413 LYS A C 1
ATOM 3170 O O . LYS A 1 413 ? 33.753 -15.935 -26.695 1.00 97.69 413 LYS A O 1
ATOM 3175 N N . GLY A 1 414 ? 35.447 -17.372 -27.058 1.00 97.81 414 GLY A N 1
ATOM 3176 C CA . GLY A 1 414 ? 36.369 -16.361 -27.581 1.00 97.81 414 GLY A CA 1
ATOM 3177 C C . GLY A 1 414 ? 36.844 -15.391 -26.499 1.00 97.81 414 GLY A C 1
ATOM 3178 O O . GLY A 1 414 ? 37.006 -15.784 -25.342 1.00 97.81 414 GLY A O 1
ATOM 3179 N N . ASN A 1 415 ? 37.090 -14.140 -26.878 1.00 98.69 415 ASN A N 1
ATOM 3180 C CA . ASN A 1 415 ? 37.551 -13.085 -25.979 1.00 98.69 415 ASN A CA 1
ATOM 3181 C C . ASN A 1 415 ? 36.396 -12.130 -25.647 1.00 98.69 415 ASN A C 1
ATOM 3183 O O . ASN A 1 415 ? 35.890 -11.428 -26.520 1.00 98.69 415 ASN A O 1
ATOM 3187 N N . ILE A 1 416 ? 36.007 -12.071 -24.376 1.00 98.81 416 ILE A N 1
ATOM 3188 C CA . ILE A 1 416 ? 34.935 -11.204 -23.879 1.00 98.81 416 ILE A CA 1
ATOM 3189 C C . I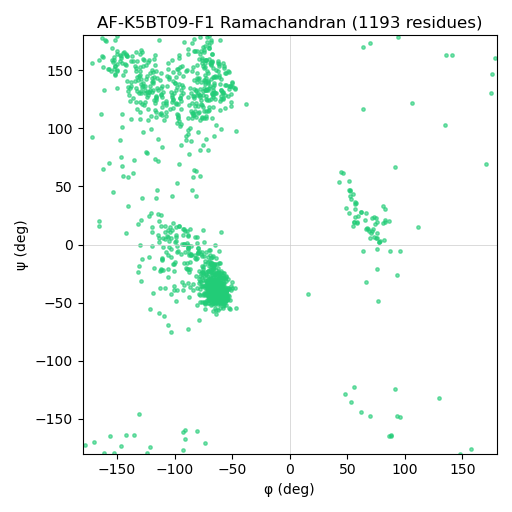LE A 1 416 ? 35.583 -10.072 -23.084 1.00 98.81 416 ILE A C 1
ATOM 3191 O O . ILE A 1 416 ? 36.187 -10.312 -22.036 1.00 98.81 416 ILE A O 1
ATOM 3195 N N . ALA A 1 417 ? 35.465 -8.838 -23.572 1.00 98.88 417 ALA A N 1
ATOM 3196 C CA . ALA A 1 417 ? 35.888 -7.660 -22.826 1.00 98.88 417 ALA A CA 1
ATOM 3197 C C . ALA A 1 417 ? 34.843 -7.309 -21.763 1.00 98.88 417 ALA A C 1
ATOM 3199 O O . ALA A 1 417 ? 33.661 -7.239 -22.074 1.00 98.88 417 ALA A O 1
ATOM 3200 N N . VAL A 1 418 ? 35.275 -7.024 -20.538 1.00 98.94 418 VAL A N 1
ATOM 3201 C CA . VAL A 1 418 ? 34.441 -6.457 -19.471 1.00 98.94 418 VAL A CA 1
ATOM 3202 C C . VAL A 1 418 ? 35.110 -5.161 -19.031 1.00 98.94 418 VAL A C 1
ATOM 3204 O O . VAL A 1 418 ? 36.198 -5.182 -18.453 1.00 98.94 418 VAL A O 1
ATOM 3207 N N . ILE A 1 419 ? 34.513 -4.030 -19.402 1.00 98.94 419 ILE A N 1
ATOM 3208 C CA . ILE A 1 419 ? 35.139 -2.707 -19.333 1.00 98.94 419 ILE A CA 1
ATOM 3209 C C . ILE A 1 419 ? 34.219 -1.734 -18.599 1.00 98.94 419 ILE A C 1
ATOM 3211 O O . ILE A 1 419 ? 33.024 -1.689 -18.875 1.00 98.94 419 ILE A O 1
ATOM 3215 N N . GLY A 1 420 ? 34.783 -0.933 -17.698 1.00 98.88 420 GLY A N 1
ATOM 3216 C CA . GLY A 1 420 ? 34.070 0.121 -16.976 1.00 98.88 420 GLY A CA 1
ATOM 3217 C C . GLY A 1 420 ? 34.397 0.144 -15.480 1.00 98.88 420 GLY A C 1
ATOM 3218 O O . GLY A 1 420 ? 34.914 -0.844 -14.945 1.00 98.88 420 GLY A O 1
ATOM 3219 N N . PRO A 1 421 ? 34.091 1.244 -14.771 1.00 98.81 421 PRO A N 1
ATOM 3220 C CA . PRO A 1 421 ? 34.402 1.376 -13.348 1.00 98.81 421 PRO A CA 1
ATOM 3221 C C . PRO A 1 421 ? 33.659 0.357 -12.468 1.00 98.81 421 PRO A C 1
ATOM 3223 O O . PRO A 1 421 ? 34.170 -0.018 -11.414 1.00 98.81 421 PRO A O 1
ATOM 3226 N N . LEU A 1 422 ? 32.501 -0.147 -12.910 1.00 98.88 422 LEU A N 1
ATOM 3227 C CA . LEU A 1 422 ? 31.695 -1.143 -12.189 1.00 98.88 422 LEU A CA 1
ATOM 3228 C C . LEU A 1 422 ? 32.057 -2.592 -12.572 1.00 98.88 422 LEU A C 1
ATOM 3230 O O . LEU A 1 422 ? 31.605 -3.531 -11.923 1.00 98.88 422 LEU A O 1
ATOM 3234 N N . ALA A 1 423 ? 32.925 -2.800 -13.570 1.00 98.81 423 ALA A N 1
ATOM 3235 C CA . ALA A 1 423 ? 33.306 -4.134 -14.045 1.00 98.81 423 ALA A CA 1
ATOM 3236 C C . ALA A 1 423 ? 34.014 -4.984 -12.977 1.00 98.81 423 ALA A C 1
ATOM 3238 O O . ALA A 1 423 ? 33.802 -6.194 -12.902 1.00 98.81 423 ALA A O 1
ATOM 3239 N N . ASN A 1 424 ? 34.881 -4.374 -12.165 1.00 98.69 424 ASN A N 1
ATOM 3240 C CA . ASN A 1 424 ? 35.694 -5.090 -11.180 1.00 98.69 424 ASN A CA 1
ATOM 3241 C C . ASN A 1 424 ? 35.591 -4.490 -9.769 1.00 98.69 424 ASN A C 1
ATOM 3243 O O . ASN A 1 424 ? 36.590 -4.389 -9.058 1.00 98.69 424 ASN A O 1
ATOM 3247 N N . SER A 1 425 ? 34.385 -4.079 -9.371 1.00 98.75 425 SER A N 1
ATOM 3248 C CA . SER A 1 425 ? 34.095 -3.629 -8.008 1.00 98.75 425 SER A CA 1
ATOM 3249 C C . SER A 1 425 ? 33.266 -4.676 -7.278 1.00 98.75 425 SER A C 1
ATOM 3251 O O . SER A 1 425 ? 32.191 -5.033 -7.741 1.00 98.75 425 SER A O 1
ATOM 3253 N N . ARG A 1 426 ? 33.764 -5.176 -6.145 1.00 98.81 426 ARG A N 1
ATOM 3254 C CA . ARG A 1 426 ? 33.029 -6.105 -5.271 1.00 98.81 426 ARG A CA 1
ATOM 3255 C C . ARG A 1 426 ? 31.997 -5.372 -4.422 1.00 98.81 426 ARG A C 1
ATOM 3257 O O . ARG A 1 426 ? 30.821 -5.713 -4.401 1.00 98.81 426 ARG A O 1
ATOM 3264 N N . THR A 1 427 ? 32.454 -4.304 -3.775 1.00 98.75 427 THR A N 1
ATOM 3265 C CA . THR A 1 427 ? 31.738 -3.592 -2.710 1.00 98.75 427 THR A CA 1
ATOM 3266 C C . THR A 1 427 ? 30.516 -2.821 -3.191 1.00 98.75 427 THR A C 1
ATOM 3268 O O . THR A 1 427 ? 29.658 -2.498 -2.379 1.00 98.75 427 THR A O 1
ATOM 3271 N N . ASN A 1 428 ? 30.417 -2.545 -4.494 1.00 98.88 428 ASN A N 1
ATOM 3272 C CA . ASN A 1 428 ? 29.260 -1.872 -5.084 1.00 98.88 428 ASN A CA 1
ATOM 3273 C C . ASN A 1 428 ? 28.160 -2.849 -5.527 1.00 98.88 428 ASN A C 1
ATOM 3275 O O . ASN A 1 428 ? 27.0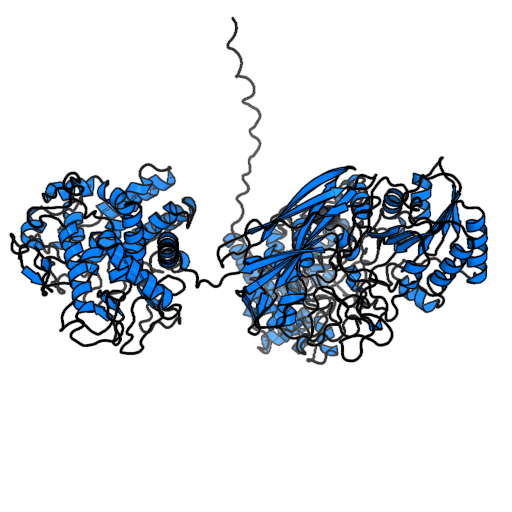22 -2.422 -5.656 1.00 98.88 428 ASN A O 1
ATOM 3279 N N . MET A 1 429 ? 28.461 -4.138 -5.751 1.00 98.81 429 MET A N 1
ATOM 3280 C CA . MET A 1 429 ? 27.480 -5.112 -6.268 1.00 98.81 429 MET A CA 1
ATOM 3281 C C . MET A 1 429 ? 26.219 -5.247 -5.400 1.00 98.81 429 MET A C 1
ATOM 3283 O O . MET A 1 429 ? 25.131 -5.317 -5.978 1.00 98.81 429 MET A O 1
ATOM 3287 N N . PRO A 1 430 ? 26.318 -5.236 -4.051 1.00 98.75 430 PRO A N 1
ATOM 3288 C CA . PRO A 1 430 ? 25.140 -5.320 -3.197 1.00 98.75 430 PRO A CA 1
ATOM 3289 C C . PRO A 1 430 ? 24.142 -4.175 -3.385 1.00 98.75 430 PRO A C 1
ATOM 3291 O O . PRO A 1 430 ? 22.945 -4.414 -3.302 1.00 98.75 430 PRO A O 1
ATOM 3294 N N . GLY A 1 431 ? 24.620 -2.963 -3.676 1.00 98.81 431 GLY A N 1
ATOM 3295 C CA . GLY A 1 431 ? 23.816 -1.743 -3.615 1.00 98.81 431 GLY A CA 1
ATOM 3296 C C . GLY A 1 431 ? 23.940 -1.005 -2.276 1.00 98.81 431 GLY A C 1
ATOM 3297 O O . GLY A 1 431 ? 24.681 -1.409 -1.372 1.00 98.81 431 GLY A O 1
ATOM 3298 N N . THR A 1 432 ? 23.252 0.135 -2.181 1.00 98.44 432 THR A N 1
ATOM 3299 C CA . THR A 1 432 ? 23.137 0.903 -0.931 1.00 98.44 432 THR A CA 1
ATOM 3300 C C . THR A 1 432 ? 22.264 0.137 0.074 1.00 98.44 432 THR A C 1
ATOM 3302 O O . THR A 1 432 ? 21.708 -0.904 -0.264 1.00 98.44 432 THR A O 1
ATOM 3305 N N . TRP A 1 433 ? 22.171 0.590 1.326 1.00 98.38 433 TRP A N 1
ATOM 3306 C CA . TRP A 1 433 ? 21.386 -0.073 2.386 1.00 98.38 433 TRP A CA 1
ATOM 3307 C C . TRP A 1 433 ? 21.745 -1.541 2.680 1.00 98.38 433 TRP A C 1
ATOM 3309 O O . TRP A 1 433 ? 20.981 -2.297 3.277 1.00 98.38 433 TRP A O 1
ATOM 3319 N N . SER A 1 434 ? 22.980 -1.919 2.354 1.00 98.38 434 SER A N 1
ATOM 3320 C CA . SER A 1 434 ? 23.580 -3.225 2.645 1.00 98.38 434 SER A CA 1
ATOM 3321 C C . SER A 1 434 ? 24.454 -3.182 3.911 1.00 98.38 434 SER A C 1
ATOM 3323 O O . SER A 1 434 ? 25.638 -3.515 3.870 1.00 98.38 434 SER A O 1
ATOM 3325 N N . VAL A 1 435 ? 23.916 -2.697 5.036 1.00 96.81 435 VAL A N 1
ATOM 3326 C CA . VAL A 1 435 ? 24.719 -2.346 6.233 1.00 96.81 435 VAL A CA 1
ATOM 3327 C C . VAL A 1 435 ? 25.333 -3.545 6.962 1.00 96.81 435 VAL A C 1
ATOM 3329 O O . VAL A 1 435 ? 26.387 -3.410 7.582 1.00 96.81 435 VAL A O 1
ATOM 3332 N N . ALA A 1 436 ? 24.700 -4.717 6.881 1.00 97.81 436 ALA A N 1
ATOM 3333 C CA . ALA A 1 436 ? 25.198 -5.951 7.488 1.00 97.81 436 ALA A CA 1
ATOM 3334 C C . ALA A 1 436 ? 26.015 -6.816 6.512 1.00 97.81 436 ALA A C 1
ATOM 3336 O O . ALA A 1 436 ? 26.659 -7.773 6.948 1.00 97.81 436 ALA A O 1
ATOM 3337 N N . ALA A 1 437 ? 26.057 -6.468 5.225 1.00 98.06 437 ALA A N 1
ATOM 3338 C CA . ALA A 1 437 ? 26.783 -7.231 4.223 1.00 98.06 437 ALA A CA 1
ATOM 3339 C C . ALA A 1 437 ? 28.301 -7.184 4.450 1.00 98.06 437 ALA A C 1
ATOM 3341 O O . ALA A 1 437 ? 28.879 -6.155 4.801 1.00 98.06 437 ALA A O 1
ATOM 3342 N N . VAL A 1 438 ? 28.978 -8.294 4.154 1.00 98.19 438 VAL A N 1
ATOM 3343 C CA . VAL A 1 438 ? 30.441 -8.317 4.025 1.00 98.19 438 VAL A CA 1
ATOM 3344 C C . VAL A 1 438 ? 30.787 -7.911 2.591 1.00 98.19 438 VAL A C 1
ATOM 3346 O O . VAL A 1 438 ? 30.820 -8.738 1.681 1.00 98.19 438 VAL A O 1
ATOM 3349 N N . LEU A 1 439 ? 30.957 -6.607 2.372 1.00 97.44 439 LEU A N 1
ATOM 3350 C CA . LEU A 1 439 ? 30.966 -5.995 1.035 1.00 97.44 439 LEU A CA 1
ATOM 3351 C C . LEU A 1 439 ? 32.060 -6.543 0.105 1.00 97.44 439 LEU A C 1
ATOM 3353 O O . LEU A 1 439 ? 31.826 -6.719 -1.088 1.00 97.44 439 LEU A O 1
ATOM 3357 N N . ASP A 1 440 ? 33.247 -6.836 0.636 1.00 96.69 440 ASP A N 1
ATOM 3358 C CA . ASP A 1 440 ? 34.402 -7.341 -0.119 1.00 96.69 440 ASP A CA 1
ATOM 3359 C C . ASP A 1 440 ? 34.342 -8.853 -0.419 1.00 96.69 440 ASP A C 1
ATOM 3361 O O . ASP A 1 440 ? 35.205 -9.380 -1.133 1.00 96.69 440 ASP A O 1
ATOM 3365 N N . ARG A 1 441 ? 33.311 -9.547 0.085 1.00 97.88 441 ARG A N 1
ATOM 3366 C CA . ARG A 1 441 ? 33.037 -10.968 -0.175 1.00 97.88 441 ARG A CA 1
ATOM 3367 C C . ARG A 1 441 ? 32.200 -11.194 -1.434 1.00 97.88 441 ARG A C 1
ATOM 3369 O O . ARG A 1 441 ? 32.274 -12.279 -2.006 1.00 97.88 441 ARG A O 1
ATOM 3376 N N . SER A 1 442 ? 31.429 -10.197 -1.870 1.00 97.06 442 SER A N 1
ATOM 3377 C CA . SER A 1 442 ? 30.648 -10.284 -3.112 1.00 97.06 442 SER A CA 1
ATOM 3378 C C . SER A 1 442 ? 31.600 -10.349 -4.312 1.00 97.06 442 SER A C 1
ATOM 3380 O O . SER A 1 442 ? 32.492 -9.509 -4.395 1.00 97.06 442 SER A O 1
ATOM 3382 N N . PRO A 1 443 ? 31.468 -11.305 -5.242 1.00 98.56 443 PRO A N 1
ATOM 3383 C CA . PRO A 1 443 ? 32.301 -11.337 -6.438 1.00 98.56 443 PRO A CA 1
ATOM 3384 C C . PRO A 1 443 ? 32.004 -10.127 -7.324 1.00 98.56 443 PRO A C 1
ATOM 3386 O O . PRO A 1 443 ? 30.847 -9.757 -7.533 1.00 98.56 443 PRO A O 1
ATOM 3389 N N . SER A 1 444 ? 33.049 -9.529 -7.888 1.00 98.88 444 SER A N 1
ATOM 3390 C CA . SER A 1 444 ? 32.882 -8.532 -8.940 1.00 98.88 444 SER A CA 1
ATOM 3391 C C . SER A 1 444 ? 32.337 -9.180 -10.218 1.00 98.88 444 SER A C 1
ATOM 3393 O O . SER A 1 444 ? 32.430 -10.399 -10.403 1.00 98.88 444 SER A O 1
ATOM 3395 N N . LEU A 1 445 ? 31.824 -8.377 -11.155 1.00 98.88 445 LEU A N 1
ATOM 3396 C CA . LEU A 1 445 ? 31.354 -8.900 -12.441 1.00 98.88 445 LEU A CA 1
ATOM 3397 C C . LEU A 1 445 ? 32.460 -9.664 -13.193 1.00 98.88 445 LEU A C 1
ATOM 3399 O O . LEU A 1 445 ? 32.225 -10.758 -13.700 1.00 98.88 445 LEU A O 1
ATOM 3403 N N . VAL A 1 446 ? 33.688 -9.136 -13.221 1.00 98.88 446 VAL A N 1
ATOM 3404 C CA . VAL A 1 446 ? 34.845 -9.829 -13.812 1.00 98.88 446 VAL A CA 1
ATOM 3405 C C . VAL A 1 446 ? 35.108 -11.177 -13.140 1.00 98.88 446 VAL A C 1
ATOM 3407 O O . VAL A 1 446 ? 35.426 -12.140 -13.836 1.00 98.88 446 VAL A O 1
ATOM 3410 N N . GLU A 1 447 ? 35.003 -11.264 -11.815 1.00 98.88 447 GLU A N 1
ATOM 3411 C CA . GLU A 1 447 ? 35.231 -12.507 -11.070 1.00 98.88 447 GLU A CA 1
ATOM 3412 C C . GLU A 1 447 ? 34.149 -13.545 -11.371 1.00 98.88 447 GLU A C 1
ATOM 3414 O O . GLU A 1 447 ? 34.478 -14.650 -11.803 1.00 98.88 447 GLU A O 1
ATOM 3419 N N . GLY A 1 448 ? 32.871 -13.168 -11.264 1.00 98.75 448 GLY A N 1
ATOM 3420 C CA . GLY A 1 448 ? 31.759 -14.077 -11.548 1.00 98.75 448 GLY A CA 1
ATOM 3421 C C . GLY A 1 448 ? 31.768 -14.586 -12.992 1.00 98.75 448 GLY A C 1
ATOM 3422 O O . GLY A 1 448 ? 31.643 -15.788 -13.231 1.00 98.75 448 GLY A O 1
ATOM 3423 N N . LEU A 1 449 ? 32.015 -13.707 -13.972 1.00 98.75 449 LEU A N 1
ATOM 3424 C CA . LEU A 1 449 ? 32.116 -14.124 -15.372 1.00 98.75 449 LEU A CA 1
ATOM 3425 C C . LEU A 1 449 ? 33.347 -15.003 -15.627 1.00 98.75 449 LEU A C 1
ATOM 3427 O O . LEU A 1 449 ? 33.256 -15.945 -16.414 1.00 98.75 449 LEU A O 1
ATOM 3431 N N . LYS A 1 450 ? 34.488 -14.760 -14.964 1.00 98.75 450 LYS A N 1
ATOM 3432 C CA . LYS A 1 450 ? 35.662 -15.648 -15.063 1.00 98.75 450 LYS A CA 1
ATOM 3433 C C . LYS A 1 450 ? 35.345 -17.052 -14.564 1.00 98.75 450 LYS A C 1
ATOM 3435 O O . LYS A 1 450 ? 35.710 -18.016 -15.232 1.00 98.75 450 LYS A O 1
ATOM 3440 N N . GLU A 1 451 ? 34.652 -17.173 -13.435 1.00 98.69 451 GLU A N 1
ATOM 3441 C CA . GLU A 1 451 ? 34.243 -18.473 -12.897 1.00 98.69 451 GLU A CA 1
ATOM 3442 C C . GLU A 1 451 ? 33.291 -19.207 -13.850 1.00 98.69 451 GLU A C 1
ATOM 3444 O O . GLU A 1 451 ? 33.521 -20.367 -14.194 1.00 98.69 451 GLU A O 1
ATOM 3449 N N . MET A 1 452 ? 32.260 -18.522 -14.351 1.00 98.69 452 MET A N 1
ATOM 3450 C CA . MET A 1 452 ? 31.242 -19.122 -15.224 1.00 98.69 452 MET A CA 1
ATOM 3451 C C . MET A 1 452 ? 31.766 -19.520 -16.611 1.00 98.69 452 MET A C 1
ATOM 3453 O O . MET A 1 452 ? 31.189 -20.392 -17.270 1.00 98.69 452 MET A O 1
ATOM 3457 N N . THR A 1 453 ? 32.847 -18.886 -17.070 1.00 98.44 453 THR A N 1
ATOM 3458 C CA . THR A 1 453 ? 33.419 -19.093 -18.410 1.00 98.44 453 THR A CA 1
ATOM 3459 C C . THR A 1 453 ? 34.744 -19.853 -18.413 1.00 98.44 453 THR A C 1
ATOM 3461 O O . THR A 1 453 ? 35.323 -20.055 -19.485 1.00 98.44 453 THR A O 1
ATOM 3464 N N . ALA A 1 454 ? 35.206 -20.329 -17.252 1.00 98.00 454 ALA A N 1
ATOM 3465 C CA . ALA A 1 454 ? 36.447 -21.082 -17.119 1.00 98.00 454 ALA A CA 1
ATOM 3466 C C . ALA A 1 454 ? 36.510 -22.256 -18.118 1.00 98.00 454 ALA A C 1
ATOM 3468 O O . ALA A 1 454 ? 35.629 -23.116 -18.168 1.00 98.00 454 ALA A O 1
ATOM 3469 N N . GLY A 1 455 ? 37.556 -22.270 -18.951 1.00 96.69 455 GLY A N 1
ATOM 3470 C CA . GLY A 1 455 ? 37.759 -23.279 -19.997 1.00 96.69 455 GLY A CA 1
ATOM 3471 C C . GLY A 1 455 ? 36.917 -23.101 -21.271 1.00 96.69 455 GLY A C 1
ATOM 3472 O O . GLY A 1 455 ? 37.033 -23.930 -22.170 1.00 96.69 455 GLY A O 1
ATOM 3473 N N . LYS A 1 456 ? 36.096 -22.046 -21.375 1.00 97.81 456 LYS A N 1
ATOM 3474 C CA . LYS A 1 456 ? 35.229 -21.764 -22.539 1.00 97.81 456 LYS A CA 1
ATOM 3475 C C . LYS A 1 456 ? 35.542 -20.430 -23.228 1.00 97.81 456 LYS A C 1
ATOM 3477 O O . LYS A 1 456 ? 35.565 -20.376 -24.457 1.00 97.81 456 LYS A O 1
ATOM 3482 N N . ALA A 1 457 ? 35.804 -19.373 -22.457 1.00 98.31 457 ALA A N 1
ATOM 3483 C CA . ALA A 1 457 ? 36.123 -18.036 -22.961 1.00 98.31 457 ALA A CA 1
ATOM 3484 C C . ALA A 1 457 ? 37.211 -17.354 -22.122 1.00 98.31 457 ALA A C 1
ATOM 3486 O O . ALA A 1 457 ? 37.461 -17.733 -20.978 1.00 98.31 457 ALA A O 1
ATOM 3487 N N . ASN A 1 458 ? 37.829 -16.316 -22.683 1.00 98.38 458 ASN A N 1
ATOM 3488 C CA . ASN A 1 458 ? 38.775 -15.454 -21.986 1.00 98.38 458 ASN A CA 1
ATOM 3489 C C . ASN A 1 458 ? 38.082 -14.151 -21.580 1.00 98.38 458 ASN A C 1
ATOM 3491 O O . ASN A 1 458 ? 37.681 -13.370 -22.443 1.00 98.38 458 ASN A O 1
ATOM 3495 N N . ILE A 1 459 ? 37.995 -13.882 -20.276 1.00 98.69 459 ILE A N 1
ATOM 3496 C CA . ILE A 1 459 ? 37.530 -12.588 -19.762 1.00 98.69 459 ILE A CA 1
ATOM 3497 C C . ILE A 1 459 ? 38.699 -11.603 -19.732 1.00 98.69 459 ILE A C 1
ATOM 3499 O O . ILE A 1 459 ? 39.643 -11.760 -18.950 1.00 98.69 459 ILE A O 1
ATOM 3503 N N . MET A 1 460 ? 38.624 -10.573 -20.571 1.00 98.62 460 MET A N 1
ATOM 3504 C CA . MET A 1 460 ? 39.602 -9.492 -20.645 1.00 98.62 460 MET A CA 1
ATOM 3505 C C . MET A 1 460 ? 39.056 -8.254 -19.934 1.00 98.62 460 MET A C 1
ATOM 3507 O O . MET A 1 460 ? 37.952 -7.811 -20.224 1.00 98.62 460 MET A O 1
ATOM 3511 N N . TYR A 1 461 ? 39.823 -7.676 -19.014 1.00 98.81 461 TYR A N 1
ATOM 3512 C CA . TYR A 1 461 ? 39.376 -6.546 -18.198 1.00 98.81 461 TYR A CA 1
ATOM 3513 C C . TYR A 1 461 ? 40.186 -5.282 -18.490 1.00 98.81 461 TYR A C 1
ATOM 3515 O O . TYR A 1 461 ? 41.400 -5.358 -18.677 1.00 98.81 461 TYR A O 1
ATOM 3523 N N . ALA A 1 462 ? 39.509 -4.135 -18.463 1.00 98.75 462 ALA A N 1
ATOM 3524 C CA . ALA A 1 462 ? 40.110 -2.817 -18.295 1.00 98.75 462 ALA A CA 1
ATOM 3525 C C . ALA A 1 462 ? 39.164 -1.924 -17.480 1.00 98.75 462 ALA A C 1
ATOM 3527 O O . ALA A 1 462 ? 37.947 -2.002 -17.643 1.00 98.75 462 ALA A O 1
ATOM 3528 N N . LYS A 1 463 ? 39.710 -1.032 -16.644 1.00 98.75 463 LYS A N 1
ATOM 3529 C CA . LYS A 1 463 ? 38.884 -0.079 -15.879 1.00 98.75 463 LYS A CA 1
ATOM 3530 C C . LYS A 1 463 ? 38.184 0.923 -16.812 1.00 98.75 463 LYS A C 1
ATOM 3532 O O . LYS A 1 463 ? 37.008 1.211 -16.633 1.00 98.75 463 LYS A O 1
ATOM 3537 N N . GLY A 1 464 ? 38.883 1.400 -17.846 1.00 98.75 464 GLY A N 1
ATOM 3538 C CA . GLY A 1 464 ? 38.339 2.246 -18.917 1.00 98.75 464 GLY A CA 1
ATOM 3539 C C . GLY A 1 464 ? 38.114 3.707 -18.539 1.00 98.75 464 GLY A C 1
ATOM 3540 O O . GLY A 1 464 ? 38.577 4.590 -19.249 1.00 98.75 464 GLY A O 1
ATOM 3541 N N . SER A 1 465 ? 37.474 3.971 -17.405 1.00 98.81 465 SER A N 1
ATOM 3542 C CA . SER A 1 465 ? 37.317 5.314 -16.848 1.00 98.81 465 SER A CA 1
ATOM 3543 C C . SER A 1 465 ? 37.249 5.262 -15.325 1.00 98.81 465 SER A C 1
ATOM 3545 O O . SER A 1 465 ? 37.047 4.206 -14.722 1.00 98.81 465 SER A O 1
ATOM 3547 N N . ASN A 1 466 ? 37.387 6.419 -14.688 1.00 98.81 466 ASN A N 1
ATOM 3548 C CA . ASN A 1 466 ? 36.909 6.601 -13.320 1.00 98.81 466 ASN A CA 1
ATOM 3549 C C . ASN A 1 466 ? 35.365 6.650 -13.290 1.00 98.81 466 ASN A C 1
ATOM 3551 O O . ASN A 1 466 ? 34.724 6.518 -14.339 1.00 98.81 466 ASN A O 1
ATOM 3555 N N . LEU A 1 467 ? 34.758 6.792 -12.107 1.00 98.81 467 LEU A N 1
ATOM 3556 C CA . LEU A 1 467 ? 33.294 6.873 -12.000 1.00 98.81 467 LEU A CA 1
ATOM 3557 C C . LEU A 1 467 ? 32.768 8.153 -12.650 1.00 98.81 467 LEU A C 1
ATOM 3559 O O . LEU A 1 467 ? 31.809 8.106 -13.410 1.00 98.81 467 LEU A O 1
ATOM 3563 N N . ILE A 1 468 ? 33.407 9.279 -12.348 1.00 98.69 468 ILE A N 1
ATOM 3564 C CA . ILE A 1 468 ? 33.066 10.621 -12.826 1.00 98.69 468 ILE A CA 1
ATOM 3565 C C . ILE A 1 468 ? 34.347 11.467 -12.872 1.00 98.69 468 ILE A C 1
ATOM 3567 O O . ILE A 1 468 ? 35.301 11.186 -12.137 1.00 98.69 468 ILE A O 1
ATOM 3571 N N . SER A 1 469 ? 34.405 12.488 -13.730 1.00 98.31 469 SER A N 1
ATOM 3572 C CA . SER A 1 469 ? 35.601 13.338 -13.858 1.00 98.31 469 SER A CA 1
ATOM 3573 C C . SER A 1 469 ? 36.031 13.977 -12.526 1.00 98.31 469 SER A C 1
ATOM 3575 O O . SER A 1 469 ? 37.213 13.933 -12.171 1.00 98.31 469 SER A O 1
ATOM 3577 N N . ASP A 1 470 ? 35.080 14.497 -11.745 1.00 98.56 470 ASP A N 1
ATOM 3578 C CA . ASP A 1 470 ? 35.315 15.124 -10.439 1.00 98.56 470 ASP A CA 1
ATOM 3579 C C . ASP A 1 470 ? 35.666 14.088 -9.352 1.00 98.56 470 ASP A C 1
ATOM 3581 O O . ASP A 1 470 ? 34.822 13.318 -8.889 1.00 98.56 470 ASP A O 1
ATOM 3585 N N . ALA A 1 471 ? 36.919 14.108 -8.891 1.00 98.25 471 ALA A N 1
ATOM 3586 C CA . ALA A 1 471 ? 37.404 13.221 -7.834 1.00 98.25 471 ALA A CA 1
ATOM 3587 C C . ALA A 1 471 ? 36.679 13.418 -6.495 1.00 98.25 471 ALA A C 1
ATOM 3589 O O . ALA A 1 471 ? 36.425 12.437 -5.798 1.00 98.25 471 ALA A O 1
ATOM 3590 N N . ALA A 1 472 ? 36.305 14.655 -6.150 1.00 98.38 472 ALA A N 1
ATOM 3591 C CA . ALA A 1 472 ? 35.567 14.921 -4.920 1.00 98.38 472 ALA A CA 1
ATOM 3592 C C . ALA A 1 472 ? 34.141 14.363 -5.005 1.00 98.38 472 ALA A C 1
ATOM 3594 O O . ALA A 1 472 ? 33.564 13.990 -3.982 1.00 98.38 472 ALA A O 1
ATOM 3595 N N . TYR A 1 473 ? 33.553 14.319 -6.210 1.00 98.56 473 TYR A N 1
ATOM 3596 C CA . TYR A 1 473 ? 32.280 13.631 -6.438 1.00 98.56 473 TYR A CA 1
ATOM 3597 C C . TYR A 1 473 ? 32.436 12.135 -6.241 1.00 98.56 473 TYR A C 1
ATOM 3599 O O . TYR A 1 473 ? 31.667 11.547 -5.487 1.00 98.56 473 TYR A O 1
ATOM 3607 N N . GLU A 1 474 ? 33.437 11.523 -6.864 1.00 98.75 474 GLU A N 1
ATOM 3608 C CA . GLU A 1 474 ? 33.669 10.089 -6.712 1.00 98.75 474 GLU A CA 1
ATOM 3609 C C . GLU A 1 474 ? 33.880 9.683 -5.248 1.00 98.75 474 GLU A C 1
ATOM 3611 O O . GLU A 1 474 ? 33.319 8.679 -4.819 1.00 98.75 474 GLU A O 1
ATOM 3616 N N . GLU A 1 475 ? 34.607 10.477 -4.459 1.00 98.38 475 GLU A N 1
ATOM 3617 C CA . GLU A 1 475 ? 34.825 10.210 -3.033 1.00 98.38 475 GLU A CA 1
ATOM 3618 C C . GLU A 1 475 ? 33.507 10.130 -2.246 1.00 98.38 475 GLU A C 1
ATOM 3620 O O . GLU A 1 475 ? 33.259 9.137 -1.561 1.00 98.38 475 GLU A O 1
ATOM 3625 N N . ARG A 1 476 ? 32.615 11.122 -2.391 1.00 98.31 476 ARG A N 1
ATOM 3626 C CA . ARG A 1 476 ? 31.299 11.090 -1.723 1.00 98.31 476 ARG A CA 1
ATOM 3627 C C . ARG A 1 476 ? 30.368 10.025 -2.308 1.00 98.31 476 ARG A C 1
ATOM 3629 O O . ARG A 1 476 ? 29.649 9.383 -1.562 1.00 98.31 476 ARG A O 1
ATOM 3636 N N . ALA A 1 477 ? 30.430 9.765 -3.611 1.00 98.44 477 ALA A N 1
ATOM 3637 C CA . ALA A 1 477 ? 29.636 8.729 -4.275 1.00 98.44 477 ALA A CA 1
ATOM 3638 C C . ALA A 1 477 ? 30.074 7.292 -3.924 1.00 98.44 477 ALA A C 1
ATOM 3640 O O . ALA A 1 477 ? 29.360 6.333 -4.216 1.00 98.44 477 ALA A O 1
ATOM 3641 N N . THR A 1 478 ? 31.260 7.122 -3.333 1.00 98.62 478 THR A N 1
ATOM 3642 C CA . THR A 1 478 ? 31.846 5.819 -2.972 1.00 98.62 478 THR A CA 1
ATOM 3643 C C . THR A 1 478 ? 32.168 5.718 -1.480 1.00 98.62 478 THR A C 1
ATOM 3645 O O . THR A 1 478 ? 33.022 4.927 -1.057 1.00 98.62 478 THR A O 1
ATOM 3648 N N . MET A 1 479 ? 31.455 6.506 -0.670 1.00 96.50 479 MET A N 1
ATOM 3649 C CA . MET A 1 479 ? 31.550 6.483 0.784 1.00 96.50 479 MET A CA 1
ATOM 3650 C C . MET A 1 479 ? 31.173 5.111 1.372 1.00 96.50 479 MET A C 1
ATOM 3652 O O . MET A 1 479 ? 30.834 4.165 0.664 1.00 96.50 479 MET A O 1
ATOM 3656 N N . PHE A 1 480 ? 31.308 4.962 2.690 1.00 96.19 480 PHE A N 1
ATOM 3657 C CA . PHE A 1 480 ? 30.996 3.716 3.404 1.00 96.19 480 PHE A CA 1
ATOM 3658 C C . PHE A 1 480 ? 31.769 2.478 2.899 1.00 96.19 480 PHE A C 1
ATOM 3660 O O . PHE A 1 480 ? 31.276 1.357 2.968 1.00 96.19 480 PHE A O 1
ATOM 3667 N N . GLY A 1 481 ? 32.995 2.645 2.396 1.00 97.06 481 GLY A N 1
ATOM 3668 C CA . GLY A 1 481 ? 33.830 1.521 1.945 1.00 97.06 481 GLY A CA 1
ATOM 3669 C C . GLY A 1 481 ? 33.522 1.025 0.528 1.00 97.06 481 GLY A C 1
ATOM 3670 O O . GLY A 1 481 ? 33.871 -0.102 0.182 1.00 97.06 481 GLY A O 1
ATOM 3671 N N . ARG A 1 482 ? 32.897 1.858 -0.314 1.00 98.38 482 ARG A N 1
ATOM 3672 C CA . ARG A 1 482 ? 32.552 1.533 -1.710 1.00 98.38 482 ARG A CA 1
ATOM 3673 C C . ARG A 1 482 ? 33.580 2.028 -2.734 1.00 98.38 482 ARG A C 1
ATOM 3675 O O . ARG A 1 482 ? 33.284 2.073 -3.927 1.00 98.38 482 ARG A O 1
ATOM 3682 N N . SER A 1 483 ? 34.784 2.384 -2.284 1.00 98.12 483 SER A N 1
ATOM 3683 C CA . SER A 1 483 ? 35.852 2.924 -3.136 1.00 98.12 483 SER A CA 1
ATOM 3684 C C . SER A 1 483 ? 36.087 2.082 -4.393 1.00 98.12 483 SER A C 1
ATOM 3686 O O . SER A 1 483 ? 36.212 0.858 -4.337 1.00 98.12 483 SER A O 1
ATOM 3688 N N . LEU A 1 484 ? 36.224 2.768 -5.527 1.00 98.31 484 LEU A N 1
ATOM 3689 C CA . LEU A 1 484 ? 36.588 2.181 -6.820 1.00 98.31 484 LEU A CA 1
ATOM 3690 C C . LEU A 1 484 ? 38.102 2.220 -7.075 1.00 98.31 484 LEU A C 1
ATOM 3692 O O . LEU A 1 484 ? 38.559 2.006 -8.205 1.00 98.31 484 LEU A O 1
ATOM 3696 N N . ASN A 1 485 ? 38.884 2.508 -6.029 1.00 97.06 485 ASN A N 1
ATOM 3697 C CA . ASN A 1 485 ? 40.341 2.598 -6.064 1.00 97.06 485 ASN A CA 1
ATOM 3698 C C . ASN A 1 485 ? 40.816 3.527 -7.194 1.00 97.06 485 ASN A C 1
ATOM 3700 O O . ASN A 1 485 ? 41.549 3.114 -8.097 1.00 97.06 485 ASN A O 1
ATOM 3704 N N . ARG A 1 486 ? 40.318 4.771 -7.206 1.00 97.62 486 ARG A N 1
ATOM 3705 C CA . ARG A 1 486 ? 40.829 5.819 -8.098 1.00 97.62 486 ARG A CA 1
ATOM 3706 C C . ARG A 1 486 ? 42.322 6.012 -7.843 1.00 97.62 486 ARG A C 1
ATOM 3708 O O . ARG A 1 486 ? 42.746 6.136 -6.698 1.00 97.62 486 ARG A O 1
ATOM 3715 N N . ASP A 1 487 ? 43.106 6.005 -8.913 1.00 94.88 487 ASP A N 1
ATOM 3716 C CA . ASP A 1 487 ? 44.559 6.152 -8.862 1.00 94.88 487 ASP A CA 1
ATOM 3717 C C . ASP A 1 487 ? 45.013 7.367 -9.688 1.00 94.88 487 ASP A C 1
ATOM 3719 O O . ASP A 1 487 ? 44.196 8.160 -10.156 1.00 94.88 487 ASP A O 1
ATOM 3723 N N . GLY A 1 488 ? 46.328 7.551 -9.825 1.00 94.88 488 GLY A N 1
ATOM 3724 C CA . GLY A 1 488 ? 46.907 8.687 -10.545 1.00 94.88 488 GLY A CA 1
ATOM 3725 C C . GLY A 1 488 ? 46.809 8.614 -12.073 1.00 94.88 488 GLY A C 1
ATOM 3726 O O . GLY A 1 488 ? 47.361 9.494 -12.734 1.00 94.88 488 GLY A O 1
ATOM 3727 N N . ARG A 1 489 ? 46.176 7.583 -12.655 1.00 98.12 489 ARG A N 1
ATOM 3728 C CA . ARG A 1 489 ? 46.005 7.491 -14.111 1.00 98.12 489 ARG A CA 1
ATOM 3729 C C . ARG A 1 489 ? 44.999 8.525 -14.603 1.00 98.12 489 ARG A C 1
ATOM 3731 O O . ARG A 1 489 ? 43.949 8.737 -14.000 1.00 98.12 489 ARG A O 1
ATOM 3738 N N . THR A 1 490 ? 45.309 9.143 -15.737 1.00 98.31 490 THR A N 1
ATOM 3739 C CA . THR A 1 490 ? 44.394 10.065 -16.416 1.00 98.31 490 THR A CA 1
ATOM 3740 C C . THR A 1 490 ? 43.290 9.299 -17.142 1.00 98.31 490 THR A C 1
ATOM 3742 O O . THR A 1 490 ? 43.473 8.138 -17.518 1.00 98.31 490 THR A O 1
ATOM 3745 N N . ASP A 1 491 ? 42.166 9.961 -17.421 1.00 98.19 491 ASP A N 1
ATOM 3746 C CA . ASP A 1 491 ? 41.076 9.348 -18.192 1.00 98.19 491 ASP A CA 1
ATOM 3747 C C . ASP A 1 491 ? 41.549 8.874 -19.577 1.00 98.19 491 ASP A C 1
ATOM 3749 O O . ASP A 1 491 ? 41.121 7.823 -20.042 1.00 98.19 491 ASP A O 1
ATOM 3753 N N . GLN A 1 492 ? 42.508 9.575 -20.199 1.00 98.38 492 GLN A N 1
ATOM 3754 C CA . GLN A 1 492 ? 43.114 9.139 -21.462 1.00 98.38 492 GLN A CA 1
ATOM 3755 C C . GLN A 1 492 ? 43.893 7.825 -21.311 1.00 98.38 492 GLN A C 1
ATOM 3757 O O . GLN A 1 492 ? 43.762 6.940 -22.150 1.00 98.38 492 GLN A O 1
ATOM 3762 N N . GLN A 1 493 ? 44.681 7.666 -20.240 1.00 98.62 493 GLN A N 1
ATOM 3763 C CA . GLN A 1 493 ? 45.426 6.425 -19.992 1.00 98.62 493 GLN A CA 1
ATOM 3764 C C . GLN A 1 493 ? 44.482 5.239 -19.762 1.00 98.62 493 GLN A C 1
ATOM 3766 O O . GLN A 1 493 ? 44.721 4.152 -20.289 1.00 98.62 493 GLN A O 1
ATOM 3771 N N . LEU A 1 494 ? 43.407 5.452 -18.996 1.00 98.81 494 LEU A N 1
ATOM 3772 C CA . LEU A 1 494 ? 42.381 4.437 -18.746 1.00 98.81 494 LEU A CA 1
ATOM 3773 C C . LEU A 1 494 ? 41.638 4.057 -20.037 1.00 98.81 494 LEU A C 1
ATOM 3775 O O . LEU A 1 494 ? 41.411 2.871 -20.297 1.00 98.81 494 LEU A O 1
ATOM 3779 N N . LEU A 1 495 ? 41.311 5.050 -20.865 1.00 98.75 495 LEU A N 1
ATOM 3780 C CA . LEU A 1 495 ? 40.642 4.862 -22.146 1.00 98.75 495 LEU A CA 1
ATOM 3781 C C . LEU A 1 495 ? 41.519 4.090 -23.142 1.00 98.75 495 LEU A C 1
ATOM 3783 O O . LEU A 1 495 ? 41.051 3.129 -23.751 1.00 98.75 495 LEU A O 1
ATOM 3787 N N . ASP A 1 496 ? 42.793 4.461 -23.288 1.00 98.62 496 ASP A N 1
ATOM 3788 C CA . ASP A 1 496 ? 43.727 3.793 -24.202 1.00 98.62 496 ASP A CA 1
ATOM 3789 C C . ASP A 1 496 ? 43.912 2.310 -23.837 1.00 98.62 496 ASP A C 1
ATOM 3791 O O . ASP A 1 496 ? 43.927 1.436 -24.712 1.00 98.62 496 ASP A O 1
ATOM 3795 N N . GLU A 1 497 ? 44.000 2.003 -22.538 1.00 98.69 497 GLU A N 1
ATOM 3796 C CA . GLU A 1 497 ? 44.023 0.631 -22.023 1.00 98.69 497 GLU A CA 1
ATOM 3797 C C . GLU A 1 497 ? 42.751 -0.137 -22.423 1.00 98.69 497 GLU A C 1
ATOM 3799 O O . GLU A 1 497 ? 42.836 -1.241 -22.978 1.00 98.69 497 GLU A O 1
ATOM 3804 N N . ALA A 1 498 ? 41.575 0.461 -22.213 1.00 98.81 498 ALA A N 1
ATOM 3805 C CA . ALA A 1 498 ? 40.295 -0.141 -22.576 1.00 98.81 498 ALA A CA 1
ATOM 3806 C C . ALA A 1 498 ? 40.147 -0.380 -24.080 1.00 98.81 498 ALA A C 1
ATOM 3808 O O . ALA A 1 498 ? 39.736 -1.470 -24.477 1.00 98.81 498 ALA A O 1
ATOM 3809 N N . LEU A 1 499 ? 40.540 0.567 -24.932 1.00 98.75 499 LEU A N 1
ATOM 3810 C CA . LEU A 1 499 ? 40.477 0.400 -26.387 1.00 98.75 499 LEU A CA 1
ATOM 3811 C C . LEU A 1 499 ? 41.407 -0.718 -26.880 1.00 98.75 499 LEU A C 1
ATOM 3813 O O . LEU A 1 499 ? 41.061 -1.457 -27.806 1.00 98.75 499 LEU A O 1
ATOM 3817 N N . ASN A 1 500 ? 42.562 -0.903 -26.239 1.00 98.56 500 ASN A N 1
ATOM 3818 C CA . ASN A 1 500 ? 43.462 -2.018 -26.537 1.00 98.56 500 ASN A CA 1
ATOM 3819 C C . ASN A 1 500 ? 42.887 -3.380 -26.117 1.00 98.56 500 ASN A C 1
ATOM 3821 O O . ASN A 1 500 ? 43.145 -4.394 -26.774 1.00 98.56 500 ASN A O 1
ATOM 3825 N N . VAL A 1 501 ? 42.111 -3.439 -25.033 1.00 98.75 501 VAL A N 1
ATOM 3826 C CA . VAL A 1 501 ? 41.362 -4.644 -24.639 1.00 98.75 501 VAL A CA 1
ATOM 3827 C C . VAL A 1 501 ? 40.186 -4.898 -25.589 1.00 98.75 501 VAL A C 1
ATOM 3829 O O . VAL A 1 501 ? 40.055 -6.004 -26.118 1.00 98.75 501 VAL A O 1
ATOM 3832 N N . ALA A 1 502 ? 39.397 -3.867 -25.888 1.00 98.62 502 ALA A N 1
ATOM 3833 C CA . ALA A 1 502 ? 38.233 -3.920 -26.767 1.00 98.62 502 ALA A CA 1
ATOM 3834 C C . ALA A 1 502 ? 38.571 -4.448 -28.172 1.00 98.62 502 ALA A C 1
ATOM 3836 O O . ALA A 1 502 ? 37.935 -5.380 -28.660 1.00 98.62 502 ALA A O 1
ATOM 3837 N N . ARG A 1 503 ? 39.631 -3.931 -28.812 1.00 98.06 503 ARG A N 1
ATOM 3838 C CA . ARG A 1 503 ? 40.045 -4.355 -30.168 1.00 98.06 503 ARG A CA 1
ATOM 3839 C C . ARG A 1 503 ? 40.411 -5.841 -30.266 1.00 98.06 503 ARG A C 1
ATOM 3841 O O . ARG A 1 503 ? 40.247 -6.434 -31.330 1.00 98.06 503 ARG A O 1
ATOM 3848 N N . ARG A 1 504 ? 40.894 -6.439 -29.170 1.00 98.00 504 ARG A N 1
ATOM 3849 C CA . ARG A 1 504 ? 41.276 -7.864 -29.073 1.00 98.00 504 ARG A CA 1
ATOM 3850 C C . ARG A 1 504 ? 40.118 -8.784 -28.675 1.00 98.00 504 ARG A C 1
ATOM 3852 O O . ARG A 1 504 ? 40.328 -9.991 -28.556 1.00 98.00 504 ARG A O 1
ATOM 3859 N N . SER A 1 505 ? 38.935 -8.217 -28.465 1.00 98.62 505 SER A N 1
ATOM 3860 C CA . SER A 1 505 ? 37.748 -8.927 -28.002 1.00 98.62 505 SER A CA 1
ATOM 3861 C C . SER A 1 505 ? 36.735 -9.118 -29.128 1.00 98.62 505 SER A C 1
ATOM 3863 O O . SER A 1 505 ? 36.735 -8.388 -30.124 1.00 98.62 505 SER A O 1
ATOM 3865 N N . ASP A 1 506 ? 35.886 -10.125 -28.981 1.00 98.19 506 ASP A N 1
ATOM 3866 C CA . ASP A 1 506 ? 34.802 -10.453 -29.907 1.00 98.19 506 ASP A CA 1
ATOM 3867 C C . ASP A 1 506 ? 33.522 -9.687 -29.551 1.00 98.19 506 ASP A C 1
ATOM 3869 O O . ASP A 1 506 ? 32.781 -9.273 -30.438 1.00 98.19 506 ASP A O 1
ATOM 3873 N N . ILE A 1 507 ? 33.307 -9.450 -28.255 1.00 98.62 507 ILE A N 1
ATOM 3874 C CA . ILE A 1 507 ? 32.184 -8.702 -27.683 1.00 98.62 507 ILE A CA 1
ATOM 3875 C C . ILE A 1 507 ? 32.669 -7.878 -26.485 1.00 98.62 507 ILE A C 1
ATOM 3877 O O . ILE A 1 507 ? 33.613 -8.273 -25.792 1.00 98.62 507 ILE A O 1
ATOM 3881 N N . ILE A 1 508 ? 32.033 -6.730 -26.251 1.00 98.94 508 ILE A N 1
ATOM 3882 C CA . ILE A 1 508 ? 32.328 -5.826 -25.139 1.00 98.94 508 ILE A CA 1
ATOM 3883 C C . ILE A 1 508 ? 31.118 -5.753 -24.211 1.00 98.94 508 ILE A C 1
ATOM 3885 O O . ILE A 1 508 ? 30.026 -5.381 -24.628 1.00 98.94 508 ILE A O 1
ATOM 3889 N N . ILE A 1 509 ? 31.339 -6.050 -22.938 1.00 98.94 509 ILE A N 1
ATOM 3890 C CA . ILE A 1 509 ? 30.418 -5.797 -21.836 1.00 98.94 509 ILE A CA 1
ATOM 3891 C C . ILE A 1 509 ? 30.858 -4.494 -21.168 1.00 98.94 509 ILE A C 1
ATOM 3893 O O . ILE A 1 509 ? 31.871 -4.455 -20.467 1.00 98.94 509 ILE A O 1
ATOM 3897 N N . ALA A 1 510 ? 30.122 -3.418 -21.426 1.00 98.94 510 ALA A N 1
ATOM 3898 C CA . ALA A 1 510 ? 30.327 -2.121 -20.803 1.00 98.94 510 ALA A CA 1
ATOM 3899 C C . ALA A 1 510 ? 29.554 -2.078 -19.475 1.00 98.94 510 ALA A C 1
ATOM 3901 O O . ALA A 1 510 ? 28.339 -1.901 -19.471 1.00 98.94 510 ALA A O 1
ATOM 3902 N N . ALA A 1 511 ? 30.254 -2.280 -18.359 1.00 98.94 511 ALA A N 1
ATOM 3903 C CA . ALA A 1 511 ? 29.687 -2.265 -17.011 1.00 98.94 511 ALA A CA 1
ATOM 3904 C C . ALA A 1 511 ? 29.757 -0.844 -16.440 1.00 98.94 511 ALA A C 1
ATOM 3906 O O . ALA A 1 511 ? 30.774 -0.448 -15.857 1.00 98.94 511 ALA A O 1
ATOM 3907 N N . LEU A 1 512 ? 28.696 -0.072 -16.679 1.00 98.94 512 LEU A N 1
ATOM 3908 C CA . LEU A 1 512 ? 28.647 1.376 -16.464 1.00 98.94 512 LEU A CA 1
ATOM 3909 C C . LEU A 1 512 ? 27.419 1.775 -15.641 1.00 98.94 512 LEU A C 1
ATOM 3911 O O . LEU A 1 512 ? 26.480 0.997 -15.482 1.00 98.94 512 LEU A O 1
ATOM 3915 N N . GLY A 1 513 ? 27.415 3.019 -15.173 1.00 98.88 513 GLY A N 1
ATOM 3916 C CA . GLY A 1 513 ? 26.292 3.636 -14.482 1.00 98.88 513 GLY A CA 1
ATOM 3917 C C . GLY A 1 513 ? 26.727 4.285 -13.177 1.00 98.88 513 GLY A C 1
ATOM 3918 O O . GLY A 1 513 ? 27.690 5.054 -13.142 1.00 98.88 513 GLY A O 1
ATOM 3919 N N . GLU A 1 514 ? 25.990 4.000 -12.115 1.00 98.94 514 GLU A N 1
ATOM 3920 C CA . GLU A 1 514 ? 26.190 4.574 -10.789 1.00 98.94 514 GLU A CA 1
ATOM 3921 C C . GLU A 1 514 ? 27.089 3.695 -9.910 1.00 98.94 514 GLU A C 1
ATOM 3923 O O . GLU A 1 514 ? 27.140 2.477 -10.077 1.00 98.94 514 GLU A O 1
ATOM 3928 N N . SER A 1 515 ? 27.773 4.298 -8.933 1.00 98.94 515 SER A N 1
ATOM 3929 C CA . SER A 1 515 ? 28.167 3.572 -7.719 1.00 98.94 515 SER A CA 1
ATOM 3930 C C . SER A 1 515 ? 26.951 3.406 -6.807 1.00 98.94 515 SER A C 1
ATOM 3932 O O . SER A 1 515 ? 25.965 4.135 -6.937 1.00 98.94 515 SER A O 1
ATOM 3934 N N . SER A 1 516 ? 27.003 2.457 -5.871 1.00 98.75 516 SER A N 1
ATOM 3935 C CA . SER A 1 516 ? 25.838 2.143 -5.032 1.00 98.75 516 SER A CA 1
ATOM 3936 C C . SER A 1 516 ? 25.343 3.347 -4.220 1.00 98.75 516 SER A C 1
ATOM 3938 O O . SER A 1 516 ? 24.142 3.615 -4.190 1.00 98.75 516 SER A O 1
ATOM 3940 N N . GLU A 1 517 ? 26.267 4.131 -3.656 1.00 98.75 517 GLU A N 1
ATOM 3941 C CA . GLU A 1 517 ? 25.966 5.305 -2.816 1.00 98.75 517 GLU A CA 1
ATOM 3942 C C . GLU A 1 517 ? 25.767 6.607 -3.621 1.00 98.75 517 GLU A C 1
ATOM 3944 O O . GLU A 1 517 ? 25.754 7.697 -3.061 1.00 98.75 517 GLU A O 1
ATOM 3949 N N . MET A 1 518 ? 25.601 6.539 -4.951 1.00 98.88 518 MET A N 1
ATOM 3950 C CA . MET A 1 518 ? 24.953 7.640 -5.693 1.00 98.88 518 MET A CA 1
ATOM 3951 C C . MET A 1 518 ? 23.431 7.624 -5.508 1.00 98.88 518 MET A C 1
ATOM 3953 O O . MET A 1 518 ? 22.747 8.549 -5.949 1.00 98.88 518 MET A O 1
ATOM 3957 N N . SER A 1 519 ? 22.896 6.563 -4.907 1.00 98.88 519 SER A N 1
ATOM 3958 C CA . SER A 1 519 ? 21.505 6.391 -4.494 1.00 98.88 519 SER A CA 1
ATOM 3959 C C . SER A 1 519 ? 21.449 6.077 -2.995 1.00 98.88 519 SER A C 1
ATOM 3961 O O . SER A 1 519 ? 22.484 6.037 -2.336 1.00 98.88 519 SER A O 1
ATOM 3963 N N . GLY A 1 520 ? 20.249 5.874 -2.462 1.00 98.50 520 GLY A N 1
ATOM 3964 C CA . GLY A 1 520 ? 20.009 5.768 -1.028 1.00 98.50 520 GLY A CA 1
ATOM 3965 C C . GLY A 1 520 ? 19.811 7.135 -0.389 1.00 98.50 520 GLY A C 1
ATOM 3966 O O . GLY A 1 520 ? 19.557 8.139 -1.066 1.00 98.50 520 GLY A O 1
ATOM 3967 N N . GLU A 1 521 ? 19.897 7.162 0.930 1.00 98.44 521 GLU A N 1
ATOM 3968 C CA . GLU A 1 521 ? 19.668 8.364 1.718 1.00 98.44 521 GLU A CA 1
ATOM 3969 C C . GLU A 1 521 ? 20.724 9.452 1.461 1.00 98.44 521 GLU A C 1
ATOM 3971 O O . GLU A 1 521 ? 21.897 9.180 1.194 1.00 98.44 521 GLU A O 1
ATOM 3976 N N . SER A 1 522 ? 20.279 10.710 1.477 1.00 98.31 522 SER A N 1
ATOM 3977 C CA . SER A 1 522 ? 21.054 11.929 1.217 1.00 98.31 522 SER A CA 1
ATOM 3978 C C . SER A 1 522 ? 21.787 11.954 -0.134 1.00 98.31 522 SER A C 1
ATOM 3980 O O . SER A 1 522 ? 22.708 12.740 -0.359 1.00 98.31 522 SER A O 1
ATOM 3982 N N . SER A 1 523 ? 21.356 11.117 -1.078 1.00 98.62 523 SER A N 1
ATOM 3983 C CA . SER A 1 523 ? 22.056 10.887 -2.346 1.00 98.62 523 SER A CA 1
ATOM 3984 C C . SER A 1 523 ? 21.231 11.350 -3.545 1.00 98.62 523 SER A C 1
ATOM 3986 O O . SER A 1 523 ? 21.065 10.637 -4.534 1.00 98.62 523 SER A O 1
ATOM 3988 N N . SER A 1 524 ? 20.668 12.558 -3.455 1.00 98.81 524 SER A N 1
ATOM 3989 C CA . SER A 1 524 ? 19.900 13.170 -4.543 1.00 98.81 524 SER A CA 1
ATOM 3990 C C . SER A 1 524 ? 20.791 13.651 -5.691 1.00 98.81 524 SER A C 1
ATOM 3992 O O . SER A 1 524 ? 21.845 14.255 -5.477 1.00 98.81 524 SER A O 1
ATOM 3994 N N . ARG A 1 525 ? 20.335 13.452 -6.931 1.00 98.88 525 ARG A N 1
ATOM 3995 C CA . ARG A 1 525 ? 21.039 13.866 -8.152 1.00 98.88 525 ARG A CA 1
ATOM 3996 C C . ARG A 1 525 ? 20.212 14.851 -8.967 1.00 98.88 525 ARG A C 1
ATOM 3998 O O . ARG A 1 525 ? 19.057 14.594 -9.268 1.00 98.88 525 ARG A O 1
ATOM 4005 N N . THR A 1 526 ? 20.823 15.954 -9.387 1.00 98.75 526 THR A N 1
ATOM 4006 C CA . THR A 1 526 ? 20.187 16.942 -10.278 1.00 98.75 526 THR A CA 1
ATOM 4007 C C . THR A 1 526 ? 20.371 16.625 -11.764 1.00 98.75 526 THR A C 1
ATOM 4009 O O . THR A 1 526 ? 19.582 17.086 -12.583 1.00 98.75 526 THR A O 1
ATOM 4012 N N . ASP A 1 527 ? 21.382 15.825 -12.104 1.00 98.75 527 ASP A N 1
ATOM 4013 C CA . ASP A 1 527 ? 21.609 15.235 -13.424 1.00 98.75 527 ASP A CA 1
ATOM 4014 C C . ASP A 1 527 ? 21.477 13.715 -13.319 1.00 98.75 527 ASP A C 1
ATOM 4016 O O . ASP A 1 527 ? 22.041 13.111 -12.403 1.00 98.75 527 ASP A O 1
ATOM 4020 N N . LEU A 1 528 ? 20.754 13.113 -14.263 1.00 98.81 528 LEU A N 1
ATOM 4021 C CA . LEU A 1 528 ? 20.409 11.692 -14.263 1.00 98.81 528 LEU A CA 1
ATOM 4022 C C . LEU A 1 528 ? 21.063 10.916 -15.413 1.00 98.81 528 LEU A C 1
ATOM 4024 O O . LEU A 1 528 ? 20.594 9.838 -15.766 1.00 98.81 528 LEU A O 1
ATOM 4028 N N . ASN A 1 529 ? 22.138 11.432 -16.007 1.00 98.88 529 ASN A N 1
ATOM 4029 C CA . ASN A 1 529 ? 22.859 10.713 -17.051 1.00 98.88 529 ASN A CA 1
ATOM 4030 C C . ASN A 1 529 ? 23.754 9.612 -16.461 1.00 98.88 529 ASN A C 1
ATOM 4032 O O . ASN A 1 529 ? 24.069 9.591 -15.263 1.00 98.88 529 ASN A O 1
ATOM 4036 N N . ILE A 1 530 ? 24.240 8.723 -17.330 1.00 98.88 530 ILE A N 1
ATOM 4037 C CA . ILE A 1 530 ? 25.499 8.022 -17.060 1.00 98.88 530 ILE A CA 1
ATOM 4038 C C . ILE A 1 530 ? 26.603 9.093 -16.931 1.00 98.88 530 ILE A C 1
ATOM 4040 O O . ILE A 1 530 ? 26.660 9.984 -17.783 1.00 98.88 530 ILE A O 1
ATOM 4044 N N . PRO A 1 531 ? 27.472 9.039 -15.901 1.00 98.88 531 PRO A N 1
ATOM 4045 C CA . PRO A 1 531 ? 28.499 10.057 -15.691 1.00 98.88 531 PRO A CA 1
ATOM 4046 C C . PRO A 1 531 ? 29.393 10.320 -16.909 1.00 98.88 531 PRO A C 1
ATOM 4048 O O . PRO A 1 531 ? 29.687 9.427 -17.706 1.00 98.88 531 PRO A O 1
ATOM 4051 N N . ASP A 1 532 ? 29.866 11.559 -17.013 1.00 98.69 532 ASP A N 1
ATOM 4052 C CA . ASP A 1 532 ? 30.567 12.124 -18.170 1.00 98.69 532 ASP A CA 1
ATOM 4053 C C . ASP A 1 532 ? 31.676 11.236 -18.770 1.00 98.69 532 ASP A C 1
ATOM 4055 O O . ASP A 1 532 ? 31.642 10.909 -19.961 1.00 98.69 532 ASP A O 1
ATOM 4059 N N . VAL A 1 533 ? 32.642 10.800 -17.961 1.00 98.69 533 VAL A N 1
ATOM 4060 C CA . VAL A 1 533 ? 33.783 9.985 -18.411 1.00 98.69 533 VAL A CA 1
ATOM 4061 C C . VAL A 1 533 ? 33.369 8.570 -18.813 1.00 98.69 533 VAL A C 1
ATOM 4063 O O . VAL A 1 533 ? 33.976 7.992 -19.714 1.00 98.69 533 VAL A O 1
ATOM 4066 N N . GLN A 1 534 ? 32.306 8.030 -18.210 1.00 98.88 534 GLN A N 1
ATOM 4067 C CA . GLN A 1 534 ? 31.751 6.726 -18.570 1.00 98.88 534 GLN A CA 1
ATOM 4068 C C . GLN A 1 534 ? 30.976 6.795 -19.886 1.00 98.88 534 GLN A C 1
ATOM 4070 O O . GLN A 1 534 ? 31.128 5.919 -20.736 1.00 98.88 534 GLN A O 1
ATOM 4075 N N . GLN A 1 535 ? 30.188 7.852 -20.102 1.00 98.81 535 GLN A N 1
ATOM 4076 C CA . GLN A 1 535 ? 29.506 8.051 -21.379 1.00 98.81 535 GLN A CA 1
ATOM 4077 C C . GLN A 1 535 ? 30.519 8.303 -22.509 1.00 98.81 535 GLN A C 1
ATOM 4079 O O . GLN A 1 535 ? 30.346 7.806 -23.624 1.00 98.81 535 GLN A O 1
ATOM 4084 N N . ASN A 1 536 ? 31.610 9.028 -22.236 1.00 98.81 536 ASN A N 1
ATOM 4085 C CA . ASN A 1 536 ? 32.716 9.169 -23.185 1.00 98.81 536 ASN A CA 1
ATOM 4086 C C . ASN A 1 536 ? 33.393 7.822 -23.489 1.00 98.81 536 ASN A C 1
ATOM 4088 O O . ASN A 1 536 ? 33.603 7.491 -24.653 1.00 98.81 536 ASN A O 1
ATOM 4092 N N . LEU A 1 537 ? 33.674 7.011 -22.466 1.00 98.88 537 LEU A N 1
ATOM 4093 C CA . LEU A 1 537 ? 34.179 5.651 -22.650 1.00 98.88 537 LEU A CA 1
ATOM 4094 C C . LEU A 1 537 ? 33.241 4.822 -23.542 1.00 98.88 537 LEU A C 1
ATOM 4096 O O . LEU A 1 537 ? 33.704 4.210 -24.500 1.00 98.88 537 LEU A O 1
ATOM 4100 N N . LEU A 1 538 ? 31.930 4.845 -23.288 1.00 98.88 538 LEU A N 1
ATOM 4101 C CA . LEU A 1 538 ? 30.938 4.124 -24.092 1.00 98.88 538 LEU A CA 1
ATOM 4102 C C . LEU A 1 538 ? 30.948 4.568 -25.564 1.00 98.88 538 LEU A C 1
ATOM 4104 O O . LEU A 1 538 ? 30.954 3.718 -26.457 1.00 98.88 538 LEU A O 1
ATOM 4108 N N . LYS A 1 539 ? 31.030 5.882 -25.826 1.00 98.88 539 LYS A N 1
ATOM 4109 C CA . LYS A 1 539 ? 31.195 6.448 -27.180 1.00 98.88 539 LYS A CA 1
ATOM 4110 C C . LYS A 1 539 ? 32.407 5.856 -27.893 1.00 98.88 539 LYS A C 1
ATOM 4112 O O . LYS A 1 539 ? 32.302 5.439 -29.045 1.00 98.88 539 LYS A O 1
ATOM 4117 N N . GLU A 1 540 ? 33.550 5.806 -27.222 1.00 98.88 540 GLU A N 1
ATOM 4118 C CA . GLU A 1 540 ? 34.792 5.294 -27.805 1.00 98.88 540 GLU A CA 1
ATOM 4119 C C . GLU A 1 540 ? 34.783 3.769 -27.985 1.00 98.88 540 GLU A C 1
ATOM 4121 O O . GLU A 1 540 ? 35.297 3.268 -28.986 1.00 98.88 540 GLU A O 1
ATOM 4126 N N . LEU A 1 541 ? 34.140 3.021 -27.081 1.00 98.81 541 LEU A N 1
ATOM 4127 C CA . LEU A 1 541 ? 33.945 1.577 -27.234 1.00 98.81 541 LEU A CA 1
ATOM 4128 C C . LEU A 1 541 ? 33.077 1.256 -28.458 1.00 98.81 541 LEU A C 1
ATOM 4130 O O . LEU A 1 541 ? 33.449 0.388 -29.248 1.00 98.81 541 LEU A O 1
ATOM 4134 N N . LEU A 1 542 ? 31.980 1.987 -28.677 1.00 98.44 542 LEU A N 1
ATOM 4135 C CA . LEU A 1 542 ? 31.124 1.816 -29.860 1.00 98.44 542 LEU A CA 1
ATOM 4136 C C . LEU A 1 542 ? 31.877 2.112 -31.168 1.00 98.44 542 LEU A C 1
ATOM 4138 O O . LEU A 1 542 ? 31.745 1.372 -32.142 1.00 98.44 542 LEU A O 1
ATOM 4142 N N . LYS A 1 543 ? 32.747 3.134 -31.184 1.00 98.38 543 LYS A N 1
ATOM 4143 C CA . LYS A 1 543 ? 33.587 3.475 -32.352 1.00 98.38 543 LYS A CA 1
ATOM 4144 C C . LYS A 1 543 ? 34.554 2.364 -32.769 1.00 98.38 543 LYS A C 1
ATOM 4146 O O . LYS A 1 543 ? 35.070 2.402 -33.884 1.00 98.38 543 LYS A O 1
ATOM 4151 N N . THR A 1 544 ? 34.810 1.368 -31.917 1.00 98.00 544 THR A N 1
ATOM 4152 C CA . THR A 1 544 ? 35.643 0.212 -32.293 1.00 98.00 544 THR A CA 1
ATOM 4153 C C . THR A 1 544 ? 34.983 -0.699 -33.332 1.00 98.00 544 THR A C 1
ATOM 4155 O O . THR A 1 544 ? 35.673 -1.532 -33.920 1.00 98.00 544 THR A O 1
ATOM 4158 N N . GLY A 1 545 ? 33.666 -0.570 -33.546 1.00 96.06 545 GLY A N 1
ATOM 4159 C CA . GLY A 1 545 ? 32.881 -1.449 -34.415 1.00 96.06 545 GLY A CA 1
ATOM 4160 C C . GLY A 1 545 ? 32.641 -2.844 -33.831 1.00 96.06 545 GLY A C 1
ATOM 4161 O O . GLY A 1 545 ? 32.123 -3.718 -34.521 1.00 96.06 545 GLY A O 1
ATOM 4162 N N . LYS A 1 546 ? 33.037 -3.082 -32.575 1.00 97.62 546 LYS A N 1
ATOM 4163 C CA . LYS A 1 546 ? 32.725 -4.318 -31.853 1.00 97.62 546 LYS A CA 1
ATOM 4164 C C . LYS A 1 546 ? 31.302 -4.255 -31.287 1.00 97.62 546 LYS A C 1
ATOM 4166 O O . LYS A 1 546 ? 30.874 -3.175 -30.884 1.00 97.62 546 LYS A O 1
ATOM 4171 N N . PRO A 1 547 ? 30.588 -5.388 -31.189 1.00 97.62 547 PRO A N 1
ATOM 4172 C CA . PRO A 1 547 ? 29.314 -5.443 -30.482 1.00 97.62 547 PRO A CA 1
ATOM 4173 C C . PRO A 1 547 ? 29.482 -5.037 -29.011 1.00 97.62 547 PRO A C 1
ATOM 4175 O O . PRO A 1 547 ? 30.335 -5.590 -28.310 1.00 97.62 547 PRO A O 1
ATOM 4178 N N . VAL A 1 548 ? 28.666 -4.086 -28.550 1.00 98.69 548 VAL A N 1
ATOM 4179 C CA . VAL A 1 548 ? 28.676 -3.581 -27.169 1.00 98.69 548 VAL A CA 1
ATOM 4180 C C . VAL A 1 548 ? 27.346 -3.899 -26.491 1.00 98.69 548 VAL A C 1
ATOM 4182 O O . VAL A 1 548 ? 26.286 -3.536 -26.996 1.00 98.69 548 VAL A O 1
ATOM 4185 N N . VAL A 1 549 ? 27.416 -4.534 -25.324 1.00 98.94 549 VAL A N 1
ATOM 4186 C CA . VAL A 1 549 ? 26.306 -4.662 -24.374 1.00 98.94 549 VAL A CA 1
ATOM 4187 C C . VAL A 1 549 ? 26.542 -3.667 -23.247 1.00 98.94 549 VAL A C 1
ATOM 4189 O O . VAL A 1 549 ? 27.572 -3.738 -22.575 1.00 98.94 549 VAL A O 1
ATOM 4192 N N . LEU A 1 550 ? 25.594 -2.764 -23.010 1.00 98.94 550 LEU A N 1
ATOM 4193 C CA . LEU A 1 550 ? 25.570 -1.949 -21.800 1.00 98.94 550 LEU A CA 1
ATOM 4194 C C . LEU A 1 550 ? 24.915 -2.755 -20.675 1.00 98.94 550 LEU A C 1
ATOM 4196 O O . LEU A 1 550 ? 23.714 -3.019 -20.707 1.00 98.94 550 LEU A O 1
ATOM 4200 N N . VAL A 1 551 ? 25.715 -3.132 -19.680 1.00 98.94 551 VAL A N 1
ATOM 4201 C CA . VAL A 1 551 ? 25.233 -3.657 -18.399 1.00 98.94 551 VAL A CA 1
ATOM 4202 C C . VAL A 1 551 ? 25.172 -2.475 -17.440 1.00 98.94 551 VAL A C 1
ATOM 4204 O O . VAL A 1 551 ? 26.208 -1.976 -16.995 1.00 98.94 551 VAL A O 1
ATOM 4207 N N . LEU A 1 552 ? 23.955 -1.991 -17.202 1.00 98.94 552 LEU A N 1
ATOM 4208 C CA . LEU A 1 552 ? 23.693 -0.742 -16.499 1.00 98.94 552 LEU A CA 1
ATOM 4209 C C . LEU A 1 552 ? 23.436 -0.990 -15.011 1.00 98.94 552 LEU A C 1
ATOM 4211 O O . LEU A 1 552 ? 22.427 -1.598 -14.657 1.00 98.94 552 LEU A O 1
ATOM 4215 N N . PHE A 1 553 ? 24.313 -0.457 -14.161 1.00 98.94 553 PHE A N 1
ATOM 4216 C CA . PHE A 1 553 ? 24.139 -0.431 -12.710 1.00 98.94 553 PHE A CA 1
ATOM 4217 C C . PHE A 1 553 ? 23.522 0.896 -12.275 1.00 98.94 553 PHE A C 1
ATOM 4219 O O . PHE A 1 553 ? 24.037 1.962 -12.618 1.00 98.94 553 PHE A O 1
ATOM 4226 N N . THR A 1 554 ? 22.421 0.857 -11.528 1.00 98.94 554 THR A N 1
ATOM 4227 C CA . THR A 1 554 ? 21.762 2.077 -11.043 1.00 98.94 554 THR A CA 1
ATOM 4228 C C . THR A 1 554 ? 20.814 1.803 -9.880 1.00 98.94 554 THR A C 1
ATOM 4230 O O . THR A 1 554 ? 20.271 0.708 -9.755 1.00 98.94 554 THR A O 1
ATOM 4233 N N . GLY A 1 555 ? 20.613 2.808 -9.026 1.00 98.88 555 GLY A N 1
ATOM 4234 C CA . GLY A 1 555 ? 19.592 2.815 -7.980 1.00 98.88 555 GLY A CA 1
ATOM 4235 C C . GLY A 1 555 ? 18.318 3.577 -8.348 1.00 98.88 555 GLY A C 1
ATOM 4236 O O . GLY A 1 555 ? 17.444 3.725 -7.500 1.00 98.88 555 GLY A O 1
ATOM 4237 N N . ARG A 1 556 ? 18.206 4.103 -9.575 1.00 98.94 556 ARG A N 1
ATOM 4238 C CA . ARG A 1 556 ? 17.118 5.001 -9.994 1.00 98.94 556 ARG A CA 1
ATOM 4239 C C . ARG A 1 556 ? 16.864 4.948 -11.505 1.00 98.94 556 ARG A C 1
ATOM 4241 O O . ARG A 1 556 ? 17.689 4.435 -12.255 1.00 98.94 556 ARG A O 1
ATOM 4248 N N . PRO A 1 557 ? 15.767 5.543 -11.994 1.00 98.94 557 PRO A N 1
ATOM 4249 C CA . PRO A 1 557 ? 15.665 5.908 -13.399 1.00 98.94 557 PRO A CA 1
ATOM 4250 C C . PRO A 1 557 ? 16.747 6.902 -13.840 1.00 98.94 557 PRO A C 1
ATOM 4252 O O . PRO A 1 557 ? 17.034 7.877 -13.143 1.00 98.94 557 PRO A O 1
ATOM 4255 N N . LEU A 1 558 ? 17.309 6.672 -15.029 1.00 98.94 558 LEU A N 1
ATOM 4256 C CA . LEU A 1 558 ? 18.310 7.529 -15.672 1.00 98.94 558 LEU A CA 1
ATOM 4257 C C . LEU A 1 558 ? 17.787 8.095 -17.000 1.00 98.94 558 LEU A C 1
ATOM 4259 O O . LEU A 1 558 ? 16.878 7.535 -17.616 1.00 98.94 558 LEU A O 1
ATOM 4263 N N . THR A 1 559 ? 18.392 9.182 -17.476 1.00 98.88 559 THR A N 1
ATOM 4264 C CA . THR A 1 559 ? 18.111 9.780 -18.789 1.00 98.88 559 THR A CA 1
ATOM 4265 C C . THR A 1 559 ? 18.994 9.133 -19.852 1.00 98.88 559 THR A C 1
ATOM 4267 O O . THR A 1 559 ? 20.165 9.472 -19.984 1.00 98.88 559 THR A O 1
ATOM 4270 N N . LEU A 1 560 ? 18.432 8.168 -20.587 1.00 98.88 560 LEU A N 1
ATOM 4271 C CA . LEU A 1 560 ? 19.190 7.236 -21.439 1.00 98.88 560 LEU A CA 1
ATOM 4272 C C . LEU A 1 560 ? 18.910 7.390 -22.943 1.00 98.88 560 LEU A C 1
ATOM 4274 O O . LEU A 1 560 ? 18.999 6.422 -23.699 1.00 98.88 560 LEU A O 1
ATOM 4278 N N . THR A 1 561 ? 18.494 8.573 -23.403 1.00 98.81 561 THR A N 1
ATOM 4279 C CA . THR A 1 561 ? 18.090 8.761 -24.810 1.00 98.81 561 THR A CA 1
ATOM 4280 C C . THR A 1 561 ? 19.244 8.514 -25.776 1.00 98.81 561 THR A C 1
ATOM 4282 O O . THR A 1 561 ? 19.043 7.940 -26.841 1.00 98.81 561 THR A O 1
ATOM 4285 N N . TRP A 1 562 ? 20.457 8.931 -25.403 1.00 98.88 562 TRP A N 1
ATOM 4286 C CA . TRP A 1 562 ? 21.649 8.732 -26.224 1.00 98.88 562 TRP A CA 1
ATOM 4287 C C . TRP A 1 562 ? 22.032 7.247 -26.282 1.00 98.88 562 TRP A C 1
ATOM 4289 O O . TRP A 1 562 ? 22.324 6.706 -27.345 1.00 98.88 562 TRP A O 1
ATOM 4299 N N . GLU A 1 563 ? 21.976 6.559 -25.147 1.00 98.81 563 GLU A N 1
ATOM 4300 C CA . GLU A 1 563 ? 22.283 5.139 -25.034 1.00 98.81 563 GLU A CA 1
ATOM 4301 C C . GLU A 1 563 ? 21.270 4.295 -25.815 1.00 98.81 563 GLU A C 1
ATOM 4303 O O . GLU A 1 563 ? 21.678 3.407 -26.563 1.00 98.81 563 GLU A O 1
ATOM 4308 N N . GLN A 1 564 ? 19.972 4.608 -25.712 1.00 98.69 564 GLN A N 1
ATOM 4309 C CA . GLN A 1 564 ? 18.913 3.954 -26.489 1.00 98.69 564 GLN A CA 1
ATOM 4310 C C . GLN A 1 564 ? 19.141 4.089 -27.998 1.00 98.69 564 GLN A C 1
ATOM 4312 O O . GLN A 1 564 ? 18.882 3.140 -28.732 1.00 98.69 564 GLN A O 1
ATOM 4317 N N . GLU A 1 565 ? 19.627 5.234 -28.477 1.00 98.19 565 GLU A N 1
ATOM 4318 C CA . GLU A 1 565 ? 19.898 5.443 -29.903 1.00 98.19 565 GLU A CA 1
ATOM 4319 C C . GLU A 1 565 ? 21.116 4.631 -30.375 1.00 98.19 565 GLU A C 1
ATOM 4321 O O . GLU A 1 565 ? 21.085 3.999 -31.429 1.00 98.19 565 GLU A O 1
ATOM 4326 N N . HIS A 1 566 ? 22.196 4.615 -29.590 1.00 98.06 566 HIS A N 1
ATOM 4327 C CA . HIS A 1 566 ? 23.509 4.188 -30.082 1.00 98.06 566 HIS A CA 1
ATOM 4328 C C . HIS A 1 566 ? 23.980 2.808 -29.612 1.00 98.06 566 HIS A C 1
ATOM 4330 O O . HIS A 1 566 ? 24.862 2.225 -30.245 1.00 98.06 566 HIS A O 1
ATOM 4336 N N . VAL A 1 567 ? 23.441 2.272 -28.516 1.00 98.38 567 VAL A N 1
ATOM 4337 C CA . VAL A 1 567 ? 23.852 0.969 -27.978 1.00 98.38 567 VAL A CA 1
ATOM 4338 C C . VAL A 1 567 ? 22.920 -0.125 -28.512 1.00 98.38 567 VAL A C 1
ATOM 4340 O O . VAL A 1 567 ? 21.705 0.055 -28.461 1.00 98.38 567 VAL A O 1
ATOM 4343 N N . PRO A 1 568 ? 23.431 -1.267 -29.011 1.00 97.62 568 PRO A N 1
ATOM 4344 C CA . PRO A 1 568 ? 22.581 -2.362 -29.489 1.00 97.62 568 PRO A CA 1
ATOM 4345 C C . PRO A 1 568 ? 21.772 -3.046 -28.380 1.00 97.62 568 PRO A C 1
ATOM 4347 O O . PRO A 1 568 ? 20.576 -3.271 -28.542 1.00 97.62 568 PRO A O 1
ATOM 4350 N N . ALA A 1 569 ? 22.407 -3.357 -27.245 1.00 98.75 569 ALA A N 1
ATOM 4351 C CA . ALA A 1 569 ? 21.767 -4.049 -26.130 1.00 98.75 569 ALA A CA 1
ATOM 4352 C C . ALA A 1 569 ? 21.999 -3.326 -24.801 1.00 98.75 569 ALA A C 1
ATOM 4354 O O . ALA A 1 569 ? 23.132 -2.975 -24.467 1.00 98.75 569 ALA A O 1
ATOM 4355 N N . ILE A 1 570 ? 20.922 -3.140 -24.037 1.00 98.94 570 ILE A N 1
ATOM 4356 C CA . ILE A 1 570 ? 20.924 -2.467 -22.737 1.00 98.94 570 ILE A CA 1
ATOM 4357 C C . ILE A 1 570 ? 20.196 -3.363 -21.740 1.00 98.94 570 ILE A C 1
ATOM 4359 O O . ILE A 1 570 ? 18.986 -3.571 -21.846 1.00 98.94 570 ILE A O 1
ATOM 4363 N N . LEU A 1 571 ? 20.936 -3.872 -20.759 1.00 98.94 571 LEU A N 1
ATOM 4364 C CA . LEU A 1 571 ? 20.401 -4.643 -19.645 1.00 98.94 571 LEU A CA 1
ATOM 4365 C C . LEU A 1 571 ? 20.535 -3.808 -18.372 1.00 98.94 571 LEU A C 1
ATOM 4367 O O . LEU A 1 571 ? 21.649 -3.573 -17.903 1.00 98.94 571 LEU A O 1
ATOM 4371 N N . ASN A 1 572 ? 19.407 -3.359 -17.824 1.00 98.94 572 ASN A N 1
ATOM 4372 C CA . ASN A 1 572 ? 19.382 -2.735 -16.509 1.00 98.94 572 ASN A CA 1
ATOM 4373 C C . ASN A 1 572 ? 19.439 -3.829 -15.443 1.00 98.94 572 ASN A C 1
ATOM 4375 O O . ASN A 1 572 ? 18.515 -4.636 -15.319 1.00 98.94 572 ASN A O 1
ATOM 4379 N N . VAL A 1 573 ? 20.543 -3.848 -14.702 1.00 98.94 573 VAL A N 1
ATOM 4380 C CA . VAL A 1 573 ? 20.810 -4.833 -13.649 1.00 98.94 573 VAL A CA 1
ATOM 4381 C C . VAL A 1 573 ? 20.638 -4.252 -12.250 1.00 98.94 573 VAL A C 1
ATOM 4383 O O . VAL A 1 573 ? 20.879 -4.953 -11.266 1.00 98.94 573 VAL A O 1
ATOM 4386 N N . TRP A 1 574 ? 20.216 -2.985 -12.165 1.00 98.94 574 TRP A N 1
ATOM 4387 C CA . TRP A 1 574 ? 20.078 -2.245 -10.918 1.00 98.94 574 TRP A CA 1
ATOM 4388 C C . TRP A 1 574 ? 21.344 -2.396 -10.056 1.00 98.94 574 TRP A C 1
ATOM 4390 O O . TRP A 1 574 ? 22.461 -2.241 -10.552 1.00 98.94 574 TRP A O 1
ATOM 4400 N N . PHE A 1 575 ? 21.178 -2.772 -8.790 1.00 98.94 575 PHE A N 1
ATOM 4401 C CA . PHE A 1 575 ? 22.193 -3.470 -8.011 1.00 98.94 575 PHE A CA 1
ATOM 4402 C C . PHE A 1 575 ? 21.603 -4.806 -7.574 1.00 98.94 575 PHE A C 1
ATOM 4404 O O . PHE A 1 575 ? 20.661 -4.835 -6.786 1.00 98.94 575 PHE A O 1
ATOM 4411 N N . GLY A 1 576 ? 22.119 -5.904 -8.132 1.00 98.69 576 GLY A N 1
ATOM 4412 C CA . GLY A 1 576 ? 21.538 -7.246 -8.005 1.00 98.69 576 GLY A CA 1
ATOM 4413 C C . GLY A 1 576 ? 21.860 -7.987 -6.702 1.00 98.69 576 GLY A C 1
ATOM 4414 O O . GLY A 1 576 ? 21.545 -9.169 -6.590 1.00 98.69 576 GLY A O 1
ATOM 4415 N N . GLY A 1 577 ? 22.519 -7.346 -5.737 1.00 98.75 577 GLY A N 1
ATOM 4416 C CA . GLY A 1 577 ? 22.869 -7.982 -4.473 1.00 98.75 577 GLY A CA 1
ATOM 4417 C C . GLY A 1 577 ? 24.211 -8.724 -4.492 1.00 98.75 577 GLY A C 1
ATOM 4418 O O . GLY A 1 577 ? 25.064 -8.546 -5.362 1.00 98.75 577 GLY A O 1
ATOM 4419 N N . SER A 1 578 ? 24.404 -9.584 -3.495 1.00 98.81 578 SER A N 1
ATOM 4420 C CA . SER A 1 578 ? 25.683 -10.265 -3.228 1.00 98.81 578 SER A CA 1
ATOM 4421 C C . SER A 1 578 ? 26.083 -11.260 -4.318 1.00 98.81 578 SER A C 1
ATOM 4423 O O . SER A 1 578 ? 27.265 -11.518 -4.514 1.00 98.81 578 SER A O 1
ATOM 4425 N N . GLU A 1 579 ? 25.113 -11.770 -5.077 1.00 98.88 579 GLU A N 1
ATOM 4426 C CA . GLU A 1 579 ? 25.325 -12.737 -6.159 1.00 98.88 579 GLU A CA 1
ATOM 4427 C C . GLU A 1 579 ? 25.112 -12.115 -7.554 1.00 98.88 579 GLU A C 1
ATOM 4429 O O . GLU A 1 579 ? 24.980 -12.842 -8.544 1.00 98.88 579 GLU A O 1
ATOM 4434 N N . ALA A 1 580 ? 25.099 -10.774 -7.651 1.00 98.88 580 ALA A N 1
ATOM 4435 C CA . ALA A 1 580 ? 24.800 -10.038 -8.881 1.00 98.88 580 ALA A CA 1
ATOM 4436 C C . ALA A 1 580 ? 25.658 -10.491 -10.070 1.00 98.88 580 ALA A C 1
ATOM 4438 O O . ALA A 1 580 ? 25.129 -10.728 -11.150 1.00 98.88 580 ALA A O 1
ATOM 4439 N N . ALA A 1 581 ? 26.968 -10.679 -9.880 1.00 98.88 581 ALA A N 1
ATOM 4440 C CA . ALA A 1 581 ? 27.875 -11.087 -10.954 1.00 98.88 581 ALA A CA 1
ATOM 4441 C C . ALA A 1 581 ? 27.451 -12.403 -11.632 1.00 98.88 581 ALA A C 1
ATOM 4443 O O . ALA A 1 581 ? 27.523 -12.523 -12.857 1.00 98.88 581 ALA A O 1
ATOM 4444 N N . TYR A 1 582 ? 26.978 -13.377 -10.848 1.00 98.94 582 TYR A N 1
ATOM 4445 C CA . TYR A 1 582 ? 26.524 -14.661 -11.377 1.00 98.94 582 TYR A CA 1
ATOM 4446 C C . TYR A 1 582 ? 25.174 -14.544 -12.076 1.00 98.94 582 TYR A C 1
ATOM 4448 O O . TYR A 1 582 ? 25.005 -15.086 -13.164 1.00 98.94 582 TYR A O 1
ATOM 4456 N N . ALA A 1 583 ? 24.241 -13.797 -11.482 1.00 98.88 583 ALA A N 1
ATOM 4457 C CA . ALA A 1 583 ? 22.943 -13.525 -12.087 1.00 98.88 583 ALA A CA 1
ATOM 4458 C C . ALA A 1 583 ? 23.092 -12.798 -13.433 1.00 98.88 583 ALA A C 1
ATOM 4460 O O . ALA A 1 583 ? 22.412 -13.124 -14.405 1.00 98.88 583 ALA A O 1
ATOM 4461 N N . ILE A 1 584 ? 24.018 -11.836 -13.521 1.00 98.94 584 ILE A N 1
ATOM 4462 C CA . ILE A 1 584 ? 24.325 -11.122 -14.767 1.00 98.94 584 ILE A CA 1
ATOM 4463 C C . ILE A 1 584 ? 24.860 -12.104 -15.808 1.00 98.94 584 ILE A C 1
ATOM 4465 O O . ILE A 1 584 ? 24.411 -12.082 -16.950 1.00 98.94 584 ILE A O 1
ATOM 4469 N N . GLY A 1 585 ? 25.768 -13.003 -15.421 1.00 98.88 585 GLY A N 1
ATOM 4470 C CA . GLY A 1 585 ? 26.218 -14.082 -16.299 1.00 98.88 585 GLY A CA 1
ATOM 4471 C C . GLY A 1 585 ? 25.072 -14.977 -16.779 1.00 98.88 585 GLY A C 1
ATOM 4472 O O . GLY A 1 585 ? 25.030 -15.320 -17.959 1.00 98.88 585 GLY A O 1
ATOM 4473 N N . ASP A 1 586 ? 24.118 -15.316 -15.907 1.00 98.88 586 ASP A N 1
ATOM 4474 C CA . ASP A 1 586 ? 22.959 -16.136 -16.276 1.00 98.88 586 ASP A CA 1
ATOM 4475 C C . ASP A 1 586 ? 22.098 -15.471 -17.349 1.00 98.88 586 ASP A C 1
ATOM 4477 O O . ASP A 1 586 ? 21.688 -16.142 -18.297 1.00 98.88 586 ASP A O 1
ATOM 4481 N N . ALA A 1 587 ? 21.871 -14.161 -17.235 1.00 98.81 587 ALA A N 1
ATOM 4482 C CA . ALA A 1 587 ? 21.170 -13.392 -18.255 1.00 98.81 587 ALA A CA 1
ATOM 4483 C C . ALA A 1 587 ? 21.992 -13.317 -19.552 1.00 98.81 587 ALA A C 1
ATOM 4485 O O . ALA A 1 587 ? 21.548 -13.795 -20.593 1.00 98.81 587 ALA A O 1
ATOM 4486 N N . LEU A 1 588 ? 23.230 -12.806 -19.494 1.00 98.88 588 LEU A N 1
ATOM 4487 C CA . LEU A 1 588 ? 24.085 -12.608 -20.676 1.00 98.88 588 LEU A CA 1
ATOM 4488 C C . LEU A 1 588 ? 24.249 -13.886 -21.516 1.00 98.88 588 LEU A C 1
ATOM 4490 O O . LEU A 1 588 ? 24.278 -13.814 -22.747 1.00 98.88 588 LEU A O 1
ATOM 4494 N N . PHE A 1 589 ? 24.336 -15.045 -20.857 1.00 98.81 589 PHE A N 1
ATOM 4495 C CA . PHE A 1 589 ? 24.527 -16.342 -21.507 1.00 98.81 589 PHE A CA 1
ATOM 4496 C C . PHE A 1 589 ? 23.226 -17.104 -21.800 1.00 98.81 589 PHE A C 1
ATOM 4498 O O . PHE A 1 589 ? 23.282 -18.194 -22.369 1.00 98.81 589 PHE A O 1
ATOM 4505 N N . GLY A 1 590 ? 22.062 -16.545 -21.453 1.00 98.50 590 GLY A N 1
ATOM 4506 C CA . GLY A 1 590 ? 20.752 -17.124 -21.762 1.00 98.50 590 GLY A CA 1
ATOM 4507 C C . GLY A 1 590 ? 20.350 -18.310 -20.885 1.00 98.50 590 GLY A C 1
ATOM 4508 O O . GLY A 1 590 ? 19.481 -19.086 -21.276 1.00 98.50 590 GLY A O 1
ATOM 4509 N N . TYR A 1 591 ? 20.967 -18.475 -19.711 1.00 98.50 591 TYR A N 1
ATOM 4510 C CA . TYR A 1 591 ? 20.503 -19.437 -18.704 1.00 98.50 591 TYR A CA 1
ATOM 4511 C C . TYR A 1 591 ? 19.216 -18.956 -18.029 1.00 98.50 591 TYR A C 1
ATOM 4513 O O . TYR A 1 591 ? 18.372 -19.770 -17.659 1.00 98.50 591 TYR A O 1
ATOM 4521 N N . VAL A 1 592 ? 19.057 -17.636 -17.914 1.00 98.62 592 VAL A N 1
ATOM 4522 C CA . VAL A 1 592 ? 17.809 -16.974 -17.538 1.00 98.62 592 VAL A CA 1
ATOM 4523 C C . VAL A 1 592 ? 17.425 -16.016 -18.658 1.00 98.62 592 VAL A C 1
ATOM 4525 O O . VAL A 1 592 ? 18.252 -15.251 -19.147 1.00 98.62 592 VAL A O 1
ATOM 4528 N N . ASN A 1 593 ? 16.162 -16.064 -19.070 1.00 98.81 593 ASN A N 1
ATOM 4529 C CA . ASN A 1 593 ? 15.588 -15.079 -19.975 1.00 98.81 593 ASN A CA 1
ATOM 4530 C C . ASN A 1 593 ? 15.047 -13.902 -19.139 1.00 98.81 593 ASN A C 1
ATOM 4532 O O . ASN A 1 593 ? 14.173 -14.149 -18.302 1.00 98.81 593 ASN A O 1
ATOM 4536 N N . PRO A 1 594 ? 15.535 -12.658 -19.328 1.00 98.75 594 PRO A N 1
ATOM 4537 C CA . PRO A 1 594 ? 15.012 -11.489 -18.636 1.00 98.75 594 PRO A CA 1
ATOM 4538 C C . PRO A 1 594 ? 13.496 -11.367 -18.793 1.00 98.75 594 PRO A C 1
ATOM 4540 O O . PRO A 1 594 ? 12.949 -11.510 -19.889 1.00 98.75 594 PRO A O 1
ATOM 4543 N N . GLY A 1 595 ? 12.831 -11.101 -17.673 1.00 97.88 595 GLY A N 1
ATOM 4544 C CA . GLY A 1 595 ? 11.381 -10.935 -17.602 1.00 97.88 595 GLY A CA 1
ATOM 4545 C C . GLY A 1 595 ? 10.945 -9.843 -16.632 1.00 97.88 595 GLY A C 1
ATOM 4546 O O . GLY A 1 595 ? 9.755 -9.753 -16.327 1.00 97.88 595 GLY A O 1
ATOM 4547 N N . GLY A 1 596 ? 11.890 -9.047 -16.123 1.00 98.75 596 GLY A N 1
ATOM 4548 C CA . GLY A 1 596 ? 11.580 -7.927 -15.252 1.00 98.75 596 GLY A CA 1
ATOM 4549 C C . GLY A 1 596 ? 10.916 -6.783 -16.019 1.00 98.75 596 GLY A C 1
ATOM 4550 O O . GLY A 1 596 ? 11.213 -6.553 -17.195 1.00 98.75 596 GLY A O 1
ATOM 4551 N N . LYS A 1 597 ? 10.030 -6.046 -15.347 1.00 98.94 597 LYS A N 1
ATOM 4552 C CA . LYS A 1 597 ? 9.340 -4.864 -15.883 1.00 98.94 597 LYS A CA 1
ATOM 4553 C C . LYS A 1 597 ? 9.546 -3.666 -14.960 1.00 98.94 597 LYS A C 1
ATOM 4555 O O . LYS A 1 597 ? 9.408 -3.800 -13.748 1.00 98.94 597 LYS A O 1
ATOM 4560 N N . LEU A 1 598 ? 9.834 -2.494 -15.521 1.00 98.94 598 LEU A N 1
ATOM 4561 C CA . LEU A 1 598 ? 10.047 -1.259 -14.764 1.00 98.94 598 LEU A CA 1
ATOM 4562 C C . LEU A 1 598 ? 8.855 -0.926 -13.861 1.00 98.94 598 LEU A C 1
ATOM 4564 O O . LEU A 1 598 ? 7.709 -0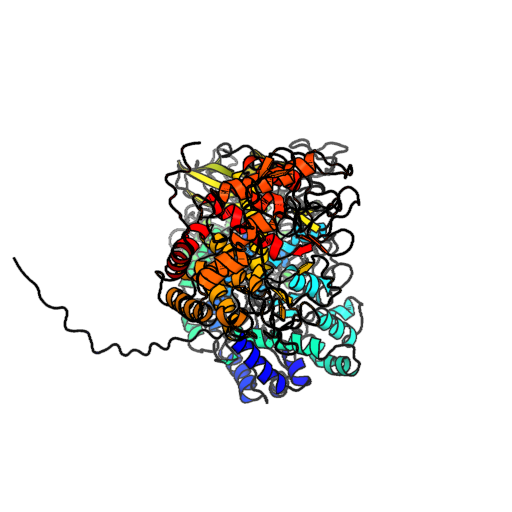.967 -14.298 1.00 98.94 598 LEU A O 1
ATOM 4568 N N . THR A 1 599 ? 9.136 -0.503 -12.635 1.00 98.94 599 THR A N 1
ATOM 4569 C CA . THR A 1 599 ? 8.131 -0.006 -11.677 1.00 98.94 599 THR A CA 1
ATOM 4570 C C . THR A 1 599 ? 8.164 1.513 -11.518 1.00 98.94 599 THR A C 1
ATOM 4572 O O . THR A 1 599 ? 7.330 2.091 -10.824 1.00 98.94 599 THR A O 1
ATOM 4575 N N . MET A 1 600 ? 9.098 2.179 -12.201 1.00 98.94 600 MET A N 1
ATOM 4576 C CA . MET A 1 600 ? 9.224 3.630 -12.249 1.00 98.94 600 MET A CA 1
ATOM 4577 C C . MET A 1 600 ? 9.616 4.075 -13.659 1.00 98.94 600 MET A C 1
ATOM 4579 O O . MET A 1 600 ? 10.421 3.433 -14.336 1.00 98.94 600 MET A O 1
ATOM 4583 N N . THR A 1 601 ? 9.027 5.176 -14.097 1.00 98.94 601 THR A N 1
ATOM 4584 C CA . THR A 1 601 ? 9.169 5.771 -15.421 1.00 98.94 601 THR A CA 1
ATOM 4585 C C . THR A 1 601 ? 10.585 6.303 -15.643 1.00 98.94 601 THR A C 1
ATOM 4587 O O . THR A 1 601 ? 11.141 6.997 -14.792 1.00 98.94 601 THR A O 1
ATOM 4590 N N . PHE A 1 602 ? 11.163 6.030 -16.819 1.00 98.94 602 PHE A N 1
ATOM 4591 C CA . PHE A 1 602 ? 12.456 6.590 -17.232 1.00 98.94 602 PHE A CA 1
ATOM 4592 C C . PHE A 1 602 ? 12.235 7.816 -18.127 1.00 98.94 602 PHE A C 1
ATOM 4594 O O . PHE A 1 602 ? 11.795 7.658 -19.274 1.00 98.94 602 PHE A O 1
ATOM 4601 N N . PRO A 1 603 ? 12.523 9.039 -17.645 1.00 98.88 603 PRO A N 1
ATOM 4602 C CA . PRO A 1 603 ? 12.324 10.248 -18.433 1.00 98.88 603 PRO A CA 1
ATOM 4603 C C . PRO A 1 603 ? 13.381 10.384 -19.539 1.00 98.88 603 PRO A C 1
ATOM 4605 O O . PRO A 1 603 ? 14.483 9.840 -19.453 1.00 98.88 603 PRO A O 1
ATOM 4608 N N . LYS A 1 604 ? 13.069 11.167 -20.575 1.00 98.88 604 LYS A N 1
ATOM 4609 C CA . LYS A 1 604 ? 14.034 11.554 -21.617 1.00 98.88 604 LYS A CA 1
ATOM 4610 C C . LYS A 1 604 ? 15.027 12.587 -21.096 1.00 98.88 604 LYS A C 1
ATOM 4612 O O . LYS A 1 604 ? 16.203 12.541 -21.440 1.00 98.88 604 LYS A O 1
ATOM 4617 N N . ASN A 1 605 ? 14.561 13.511 -20.258 1.00 98.88 605 ASN A N 1
ATOM 4618 C CA . ASN A 1 605 ? 15.401 14.487 -19.571 1.00 98.88 605 ASN A CA 1
ATOM 4619 C C . ASN A 1 605 ? 14.801 14.886 -18.210 1.00 98.88 605 ASN A C 1
ATOM 4621 O O . ASN A 1 605 ? 13.619 14.677 -17.946 1.00 98.88 605 ASN A O 1
ATOM 4625 N N . VAL A 1 606 ? 15.616 15.507 -17.354 1.00 98.81 606 VAL A N 1
ATOM 4626 C CA . VAL A 1 606 ? 15.207 15.971 -16.012 1.00 98.81 606 VAL A CA 1
ATOM 4627 C C . VAL A 1 606 ? 14.106 17.044 -16.065 1.00 98.81 606 VAL A C 1
ATOM 4629 O O . VAL A 1 606 ? 13.325 17.162 -15.126 1.00 98.81 606 VAL A O 1
ATOM 4632 N N . GLY A 1 607 ? 13.991 17.796 -17.165 1.00 98.69 607 GLY A N 1
ATOM 4633 C CA . GLY A 1 607 ? 12.966 18.829 -17.352 1.00 98.69 607 GLY A CA 1
ATOM 4634 C C . GLY A 1 607 ? 11.534 18.295 -17.474 1.00 98.69 607 GLY A C 1
ATOM 4635 O O . GLY A 1 607 ? 10.592 19.062 -17.292 1.00 98.69 607 GLY A O 1
ATOM 4636 N N . GLN A 1 608 ? 11.358 16.994 -17.732 1.00 98.81 608 GLN A N 1
ATOM 4637 C CA . GLN A 1 608 ? 10.045 16.339 -17.730 1.00 98.81 608 GLN A CA 1
ATOM 4638 C C . GLN A 1 608 ? 9.555 15.968 -16.318 1.00 98.81 608 GLN A C 1
ATOM 4640 O O . GLN A 1 608 ? 8.396 15.598 -16.160 1.00 98.81 608 GLN A O 1
ATOM 4645 N N . ILE A 1 609 ? 10.411 16.025 -15.291 1.00 98.81 609 ILE A N 1
ATOM 4646 C CA . ILE A 1 609 ? 10.053 15.579 -13.939 1.00 98.81 609 ILE A CA 1
ATOM 4647 C C . ILE A 1 609 ? 9.083 16.582 -13.282 1.00 98.81 609 ILE A C 1
ATOM 4649 O O . ILE A 1 609 ? 9.371 17.783 -13.274 1.00 98.81 609 ILE A O 1
ATOM 4653 N N . PRO A 1 610 ? 7.981 16.118 -12.655 1.00 98.50 610 PRO A N 1
ATOM 4654 C CA . PRO A 1 610 ? 7.576 14.715 -12.499 1.00 98.50 610 PRO A CA 1
ATOM 4655 C C . PRO A 1 610 ? 6.861 14.141 -13.736 1.00 98.50 610 PRO A C 1
ATOM 4657 O O . PRO A 1 610 ? 5.898 14.730 -14.227 1.00 98.50 610 PRO A O 1
ATOM 4660 N N . LEU A 1 611 ? 7.270 12.936 -14.159 1.00 98.75 611 LEU A N 1
ATOM 4661 C CA . LEU A 1 611 ? 6.653 12.161 -15.244 1.00 98.75 611 LEU A CA 1
ATOM 4662 C C . LEU A 1 611 ? 6.255 10.775 -14.724 1.00 98.75 611 LEU A C 1
ATOM 4664 O O . LEU A 1 611 ? 7.080 10.090 -14.130 1.00 98.75 611 LEU A O 1
ATOM 4668 N N . TYR A 1 612 ? 4.994 10.390 -14.913 1.00 98.81 612 TYR A N 1
ATOM 4669 C CA . TYR A 1 612 ? 4.416 9.162 -14.357 1.00 98.81 612 TYR A CA 1
ATOM 4670 C C . TYR A 1 612 ? 3.203 8.713 -15.177 1.00 98.81 612 TYR A C 1
ATOM 4672 O O . TYR A 1 612 ? 2.512 9.545 -15.772 1.00 98.81 612 TYR A O 1
ATOM 4680 N N . TYR A 1 613 ? 2.926 7.409 -15.210 1.00 98.88 613 TYR A N 1
ATOM 4681 C CA . TYR A 1 613 ? 1.929 6.833 -16.124 1.00 98.88 613 TYR A CA 1
ATOM 4682 C C . TYR A 1 613 ? 0.475 7.145 -15.714 1.00 98.88 613 TYR A C 1
ATOM 4684 O O . TYR A 1 613 ? -0.375 7.397 -16.572 1.00 98.88 613 TYR A O 1
ATOM 4692 N N . ALA A 1 614 ? 0.189 7.182 -14.407 1.00 98.69 614 ALA A N 1
ATOM 4693 C CA . ALA A 1 614 ? -1.136 7.452 -13.840 1.00 98.69 614 ALA A CA 1
ATOM 4694 C C . ALA A 1 614 ? -1.455 8.962 -13.772 1.00 98.69 614 ALA A C 1
ATOM 4696 O O . ALA A 1 614 ? -1.978 9.482 -12.784 1.00 98.69 614 ALA A O 1
ATOM 4697 N N . HIS A 1 615 ? -1.106 9.706 -14.822 1.00 98.81 615 HIS A N 1
ATOM 4698 C CA . HIS A 1 615 ? -1.342 11.145 -14.902 1.00 98.81 615 HIS A CA 1
ATOM 4699 C C . HIS A 1 615 ? -2.794 11.474 -15.273 1.00 98.81 615 HIS A C 1
ATOM 4701 O O . HIS A 1 615 ? -3.526 10.674 -15.856 1.00 98.81 615 HIS A O 1
ATOM 4707 N N . LYS A 1 616 ? -3.234 12.700 -14.971 1.00 98.69 616 LYS A N 1
ATOM 4708 C CA . LYS A 1 616 ? -4.537 13.208 -15.433 1.00 98.69 616 LYS A CA 1
ATOM 4709 C C . LYS A 1 616 ? -4.467 13.587 -16.916 1.00 98.69 616 LYS A C 1
ATOM 4711 O O . LYS A 1 616 ? -3.406 13.936 -17.429 1.00 98.69 616 LYS A O 1
ATOM 4716 N N . ASN A 1 617 ? -5.609 13.588 -17.603 1.00 98.44 617 ASN A N 1
ATOM 4717 C CA . ASN A 1 617 ? -5.668 13.882 -19.044 1.00 98.44 617 ASN A CA 1
ATOM 4718 C C . ASN A 1 617 ? -5.400 15.362 -19.402 1.00 98.44 617 ASN A C 1
ATOM 4720 O O . ASN A 1 617 ? -5.011 15.672 -20.526 1.00 98.44 617 ASN A O 1
ATOM 4724 N N . THR A 1 618 ? -5.601 16.283 -18.450 1.00 98.25 618 THR A N 1
ATOM 4725 C CA . THR A 1 618 ? -5.669 17.749 -18.653 1.00 98.25 618 THR A CA 1
ATOM 4726 C C . THR A 1 618 ? -6.849 18.195 -19.536 1.00 98.25 618 THR A C 1
ATOM 4728 O O . THR A 1 618 ? -7.523 17.385 -20.169 1.00 98.25 618 THR A O 1
ATOM 4731 N N . GLY A 1 619 ? -7.107 19.507 -19.608 1.00 98.12 619 GLY A N 1
ATOM 4732 C CA . GLY A 1 619 ? -8.100 20.076 -20.533 1.00 98.12 619 GLY A CA 1
ATOM 4733 C C . GLY A 1 619 ? -7.601 20.239 -21.976 1.00 98.12 619 GLY A C 1
ATOM 4734 O O . GLY A 1 619 ? -8.371 20.623 -22.857 1.00 98.12 619 GLY A O 1
ATOM 4735 N N . ARG A 1 620 ? -6.306 20.004 -22.236 1.00 98.12 620 ARG A N 1
ATOM 4736 C CA . ARG A 1 620 ? -5.674 20.192 -23.554 1.00 98.12 620 ARG A CA 1
ATOM 4737 C C . ARG A 1 620 ? -4.669 19.070 -23.855 1.00 98.12 620 ARG A C 1
ATOM 4739 O O . ARG A 1 620 ? -3.499 19.376 -24.100 1.00 98.12 620 ARG A O 1
ATOM 4746 N N . PRO A 1 621 ? -5.103 17.797 -23.857 1.00 98.31 621 PRO A N 1
ATOM 4747 C CA . PRO A 1 621 ? -4.214 16.677 -24.135 1.00 98.31 621 PRO A CA 1
ATOM 4748 C C . PRO A 1 621 ? -3.586 16.816 -25.525 1.00 98.31 621 PRO A C 1
ATOM 4750 O O . PRO A 1 621 ? -4.243 17.262 -26.475 1.00 98.31 621 PRO A O 1
ATOM 4753 N N . LEU A 1 622 ? -2.319 16.426 -25.638 1.00 98.06 622 LEU A N 1
ATOM 4754 C CA . LEU A 1 622 ? -1.683 16.175 -26.923 1.00 98.06 622 LEU A CA 1
ATOM 4755 C C . LEU A 1 622 ? -2.150 14.800 -27.417 1.00 98.06 622 LEU A C 1
ATOM 4757 O O . LEU A 1 622 ? -2.102 13.828 -26.668 1.00 98.06 622 LEU A O 1
ATOM 4761 N N . LYS A 1 623 ? -2.635 14.717 -28.659 1.00 96.31 623 LYS A N 1
ATOM 4762 C CA . LYS A 1 623 ? -2.968 13.422 -29.266 1.00 96.31 623 LYS A CA 1
ATOM 4763 C C . LYS A 1 623 ? -1.684 12.663 -29.603 1.00 96.31 623 LYS A C 1
ATOM 4765 O O . LYS A 1 623 ? -0.681 13.276 -29.961 1.00 96.31 623 LYS A O 1
ATOM 4770 N N . GLU A 1 624 ? -1.749 11.341 -29.544 1.00 94.06 624 GLU A N 1
ATOM 4771 C CA . GLU A 1 624 ? -0.631 10.465 -29.894 1.00 94.06 624 GLU A CA 1
ATOM 4772 C C . GLU A 1 624 ? -0.058 10.793 -31.287 1.00 94.06 624 GLU A C 1
ATOM 4774 O O . GLU A 1 624 ? -0.799 11.076 -32.236 1.00 94.06 624 GLU A O 1
ATOM 4779 N N . GLY A 1 625 ? 1.275 10.822 -31.394 1.00 94.44 625 GLY A N 1
ATOM 4780 C CA . GLY A 1 625 ? 1.992 11.120 -32.639 1.00 94.44 625 GLY A CA 1
ATOM 4781 C C . GLY A 1 625 ? 1.847 12.558 -33.160 1.00 94.44 625 GLY A C 1
ATOM 4782 O O . GLY A 1 625 ? 2.158 12.813 -34.323 1.00 94.44 625 GLY A O 1
ATOM 4783 N N . LYS A 1 626 ? 1.343 13.504 -32.351 1.00 98.06 626 LYS A N 1
ATOM 4784 C CA . LYS A 1 626 ? 1.148 14.914 -32.755 1.00 98.06 626 LYS A CA 1
ATOM 4785 C C . LYS A 1 626 ? 2.155 15.900 -32.176 1.00 98.06 626 LYS A C 1
ATOM 4787 O O . LYS A 1 626 ? 1.983 17.100 -32.372 1.00 98.06 626 LYS A O 1
ATOM 4792 N N . TRP A 1 627 ? 3.192 15.438 -31.484 1.00 97.94 627 TRP A N 1
ATOM 4793 C CA . TRP A 1 627 ? 4.253 16.345 -31.058 1.00 97.94 627 TRP A CA 1
ATOM 4794 C C . TRP A 1 627 ? 4.985 16.908 -32.296 1.00 97.94 627 TRP A C 1
ATOM 4796 O O . TRP A 1 627 ? 5.425 16.142 -33.147 1.00 97.94 627 TRP A O 1
ATOM 4806 N N . PHE A 1 628 ? 5.113 18.220 -32.493 1.00 98.44 628 PHE A N 1
ATOM 4807 C CA . PHE A 1 628 ? 4.659 19.340 -31.660 1.00 98.44 628 PHE A CA 1
ATOM 4808 C C . PHE A 1 628 ? 3.343 19.974 -32.158 1.00 98.44 628 PHE A C 1
ATOM 4810 O O . PHE A 1 628 ? 3.197 20.260 -33.349 1.00 98.44 628 PHE A O 1
ATOM 4817 N N . GLU A 1 629 ? 2.436 20.326 -31.234 1.00 98.50 629 GLU A N 1
ATOM 4818 C CA . GLU A 1 629 ? 1.230 21.115 -31.531 1.00 98.50 629 GLU A CA 1
ATOM 4819 C C . GLU A 1 629 ? 1.081 22.308 -30.565 1.00 98.50 629 GLU A C 1
ATOM 4821 O O . GLU A 1 629 ? 0.997 22.169 -29.339 1.00 98.50 629 GLU A O 1
ATOM 4826 N N . LYS A 1 630 ? 1.012 23.529 -31.115 1.00 97.12 630 LYS A N 1
ATOM 4827 C CA . LYS A 1 630 ? 0.810 24.746 -30.314 1.00 97.12 630 LYS A CA 1
ATOM 4828 C C . LYS A 1 630 ? -0.561 24.710 -29.626 1.00 97.12 630 LYS A C 1
ATOM 4830 O O . LYS A 1 630 ? -1.550 24.272 -30.200 1.00 97.12 630 LYS A O 1
ATOM 4835 N N . PHE A 1 631 ? -0.625 25.240 -28.403 1.00 97.62 631 PHE A N 1
ATOM 4836 C CA . PHE A 1 631 ? -1.828 25.282 -27.557 1.00 97.62 631 PHE A CA 1
ATOM 4837 C C . PHE A 1 631 ? -2.314 23.925 -27.021 1.00 97.62 631 PHE A C 1
ATOM 4839 O O . PHE A 1 631 ? -3.393 23.882 -26.429 1.00 97.62 631 PHE A O 1
ATOM 4846 N N . ARG A 1 632 ? -1.520 22.856 -27.146 1.00 98.50 632 ARG A N 1
ATOM 4847 C CA . ARG A 1 632 ? -1.658 21.619 -26.361 1.00 98.50 632 ARG A CA 1
ATOM 4848 C C . ARG A 1 632 ? -0.722 21.638 -25.149 1.00 98.50 632 ARG A C 1
ATOM 4850 O O . ARG A 1 632 ? 0.202 22.448 -25.091 1.00 98.50 632 ARG A O 1
ATOM 4857 N N . SER A 1 633 ? -0.975 20.765 -24.176 1.00 98.38 633 SER A N 1
ATOM 4858 C CA . SER A 1 633 ? -0.065 20.528 -23.050 1.00 98.38 633 SER A CA 1
ATOM 4859 C C . SER A 1 633 ? 1.124 19.693 -23.534 1.00 98.38 633 SER A C 1
ATOM 4861 O O . SER A 1 633 ? 1.067 18.471 -23.486 1.00 98.38 633 SER A O 1
ATOM 4863 N N . ASN A 1 634 ? 2.148 20.351 -24.079 1.00 98.62 634 ASN A N 1
ATOM 4864 C CA . ASN A 1 634 ? 3.400 19.748 -24.554 1.00 98.62 634 ASN A CA 1
ATOM 4865 C C . ASN A 1 634 ? 4.549 20.763 -24.521 1.00 98.62 634 ASN A C 1
ATOM 4867 O O . ASN A 1 634 ? 4.285 21.971 -24.558 1.00 98.62 634 ASN A O 1
ATOM 4871 N N . TYR A 1 635 ? 5.790 20.283 -24.494 1.00 98.62 635 TYR A N 1
ATOM 4872 C CA . TYR A 1 635 ? 6.988 21.125 -24.513 1.00 98.62 635 TYR A CA 1
ATOM 4873 C C . TYR A 1 635 ? 7.453 21.439 -25.943 1.00 98.62 635 TYR A C 1
ATOM 4875 O O . TYR A 1 635 ? 7.017 20.817 -26.913 1.00 98.62 635 TYR A O 1
ATOM 4883 N N . LEU A 1 636 ? 8.312 22.454 -26.076 1.00 98.62 636 LEU A N 1
ATOM 4884 C CA . LEU A 1 636 ? 8.857 22.909 -27.364 1.00 98.62 636 LEU A CA 1
ATOM 4885 C C . LEU A 1 636 ? 9.982 22.005 -27.889 1.00 98.62 636 LEU A C 1
ATOM 4887 O O . LEU A 1 636 ? 10.227 21.976 -29.090 1.00 98.62 636 LEU A O 1
ATOM 4891 N N . ASP A 1 637 ? 10.683 21.331 -26.986 1.00 98.44 637 ASP A N 1
ATOM 4892 C CA . ASP A 1 637 ? 11.999 20.716 -27.178 1.00 98.44 637 ASP A CA 1
ATOM 4893 C C . ASP A 1 637 ? 12.021 19.206 -26.895 1.00 98.44 637 ASP A C 1
ATOM 4895 O O . ASP A 1 637 ? 12.980 18.530 -27.262 1.00 98.44 637 ASP A O 1
ATOM 4899 N N . VAL A 1 638 ? 10.954 18.663 -26.306 1.00 98.62 638 VAL A N 1
ATOM 4900 C CA . VAL A 1 638 ? 10.736 17.224 -26.131 1.00 98.62 638 VAL A CA 1
ATOM 4901 C C . VAL A 1 638 ? 9.236 16.914 -26.126 1.00 98.62 638 VAL A C 1
ATOM 4903 O O . VAL A 1 638 ? 8.419 17.754 -25.737 1.00 98.62 638 VAL A O 1
ATOM 4906 N N . ASP A 1 639 ? 8.852 15.722 -26.579 1.00 98.44 639 ASP 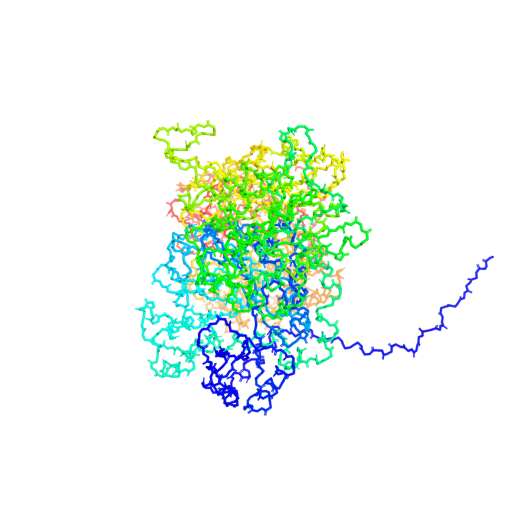A N 1
ATOM 4907 C CA . ASP A 1 639 ? 7.483 15.233 -26.404 1.00 98.44 639 ASP A CA 1
ATOM 4908 C C . ASP A 1 639 ? 7.183 14.896 -24.924 1.00 98.44 639 ASP A C 1
ATOM 4910 O O . ASP A 1 639 ? 8.015 15.066 -24.027 1.00 98.44 639 ASP A O 1
ATOM 4914 N N . ASN A 1 640 ? 5.957 14.447 -24.654 1.00 98.56 640 ASN A N 1
ATOM 4915 C CA . ASN A 1 640 ? 5.524 14.104 -23.298 1.00 98.56 640 ASN A CA 1
ATOM 4916 C C . ASN A 1 640 ? 5.833 12.653 -22.910 1.00 98.56 640 ASN A C 1
ATOM 4918 O O . ASN A 1 640 ? 5.582 12.276 -21.768 1.00 98.56 640 ASN A O 1
ATOM 4922 N N . ASP A 1 641 ? 6.311 11.834 -23.843 1.00 98.44 641 ASP A N 1
ATOM 4923 C CA . ASP A 1 641 ? 6.493 10.415 -23.593 1.00 98.44 641 ASP A CA 1
ATOM 4924 C C . ASP A 1 641 ? 7.779 10.187 -22.792 1.00 98.44 641 ASP A C 1
ATOM 4926 O O . ASP A 1 641 ? 8.805 10.847 -23.028 1.00 98.44 641 ASP A O 1
ATOM 4930 N N . PRO A 1 642 ? 7.768 9.217 -21.866 1.00 98.69 642 PRO A N 1
ATOM 4931 C CA . PRO A 1 642 ? 9.006 8.737 -21.288 1.00 98.69 642 PRO A CA 1
ATOM 4932 C C . PRO A 1 642 ? 9.836 8.005 -22.341 1.00 98.69 642 PRO A C 1
ATOM 4934 O O . PRO A 1 642 ? 9.333 7.587 -23.386 1.00 98.69 642 PRO A O 1
ATOM 4937 N N . LEU A 1 643 ? 11.120 7.809 -22.051 1.00 98.81 643 LEU A N 1
ATOM 4938 C CA . LEU A 1 643 ? 11.938 6.907 -22.852 1.00 98.81 643 LEU A CA 1
ATOM 4939 C C . LEU A 1 643 ? 11.454 5.462 -22.680 1.00 98.81 643 LEU A C 1
ATOM 4941 O O . LEU A 1 643 ? 11.217 4.768 -23.666 1.00 98.81 643 LEU A O 1
ATOM 4945 N N . TYR A 1 644 ? 11.247 5.053 -21.426 1.00 98.94 644 TYR A N 1
ATOM 4946 C CA . TYR A 1 644 ? 10.640 3.771 -21.080 1.00 98.94 644 TYR A CA 1
ATOM 4947 C C . TYR A 1 644 ? 9.483 4.006 -20.101 1.00 98.94 644 TYR A C 1
ATOM 4949 O O . TYR A 1 644 ? 9.702 4.596 -19.035 1.00 98.94 644 TYR A O 1
ATOM 4957 N N . PRO A 1 645 ? 8.250 3.596 -20.449 1.00 98.94 645 PRO A N 1
ATOM 4958 C CA . PRO A 1 645 ? 7.095 3.783 -19.581 1.00 98.94 645 PRO A CA 1
ATOM 4959 C C . PRO A 1 645 ? 7.108 2.804 -18.401 1.00 98.94 645 PRO A C 1
ATOM 4961 O O . PRO A 1 645 ? 7.802 1.784 -18.419 1.00 98.94 645 PRO A O 1
ATOM 4964 N N . PHE A 1 646 ? 6.280 3.080 -17.393 1.00 98.94 646 PHE A N 1
ATOM 4965 C CA . PHE A 1 646 ? 5.953 2.110 -16.348 1.00 98.94 646 PHE A CA 1
ATOM 4966 C C . PHE A 1 646 ? 5.535 0.762 -16.959 1.00 98.94 646 PHE A C 1
ATOM 4968 O O . PHE A 1 646 ? 4.811 0.713 -17.963 1.00 98.94 646 PHE A O 1
ATOM 4975 N N . GLY A 1 647 ? 5.990 -0.334 -16.362 1.00 98.88 647 GLY A N 1
ATOM 4976 C CA . GLY A 1 647 ? 5.695 -1.685 -16.817 1.00 98.88 647 GLY A CA 1
ATOM 4977 C C . GLY A 1 647 ? 6.513 -2.154 -18.018 1.00 98.88 647 GLY A C 1
ATOM 4978 O O . GLY A 1 647 ? 6.264 -3.245 -18.520 1.00 98.88 647 GLY A O 1
ATOM 4979 N N . TYR A 1 648 ? 7.458 -1.355 -18.525 1.00 98.94 648 TYR A N 1
ATOM 4980 C CA . TYR A 1 648 ? 8.271 -1.719 -19.686 1.00 98.94 648 TYR A CA 1
ATOM 4981 C C . TYR A 1 648 ? 9.379 -2.716 -19.338 1.00 98.94 648 TYR A C 1
ATOM 4983 O O . TYR A 1 648 ? 10.051 -2.590 -18.320 1.00 98.94 648 TYR A O 1
ATOM 4991 N N . GLY A 1 649 ? 9.609 -3.679 -20.224 1.00 98.81 649 GLY A N 1
ATOM 4992 C CA . GLY A 1 649 ? 10.720 -4.619 -20.146 1.00 98.81 649 GLY A CA 1
ATOM 4993 C C . GLY A 1 649 ? 10.602 -5.658 -21.251 1.00 98.81 649 GLY A C 1
ATOM 4994 O O . GLY A 1 649 ? 9.526 -6.221 -21.471 1.00 98.81 649 GLY A O 1
ATOM 4995 N N . LEU A 1 650 ? 11.688 -5.860 -21.985 1.00 98.81 650 LEU A N 1
ATOM 4996 C CA . LEU A 1 650 ? 11.766 -6.823 -23.074 1.00 98.81 650 LEU A CA 1
ATOM 4997 C C . LEU A 1 650 ? 12.112 -8.220 -22.547 1.00 98.81 650 LEU A C 1
ATOM 4999 O O . LEU A 1 650 ? 12.454 -8.411 -21.382 1.00 98.81 650 LEU A O 1
ATOM 5003 N N . SER A 1 651 ? 12.064 -9.187 -23.455 1.00 98.75 651 SER A N 1
ATOM 5004 C CA . SER A 1 651 ? 12.494 -10.565 -23.247 1.00 98.75 651 SER A CA 1
ATOM 5005 C C . SER A 1 651 ? 13.354 -11.007 -24.437 1.00 98.75 651 SER A C 1
ATOM 5007 O O . SER A 1 651 ? 13.360 -10.359 -25.484 1.00 98.75 651 SER A O 1
ATOM 5009 N N . TYR A 1 652 ? 14.075 -12.122 -24.312 1.00 98.62 652 TYR A N 1
ATOM 5010 C CA . TYR A 1 652 ? 14.687 -12.805 -25.462 1.00 98.62 652 TYR A CA 1
ATOM 5011 C C . TYR A 1 652 ? 13.649 -13.440 -26.395 1.00 98.62 652 TYR A C 1
ATOM 5013 O O . TYR A 1 652 ? 13.985 -13.852 -27.505 1.00 98.62 652 TYR A O 1
ATOM 5021 N N . THR A 1 653 ? 12.392 -13.513 -25.954 1.00 98.50 653 THR A N 1
ATOM 5022 C CA . THR A 1 653 ? 11.249 -13.906 -26.776 1.00 98.50 653 THR A CA 1
ATOM 5023 C C . THR A 1 653 ? 10.278 -12.743 -26.979 1.00 98.50 653 THR A C 1
ATOM 5025 O O . THR A 1 653 ? 10.451 -11.664 -26.416 1.00 98.50 653 THR A O 1
ATOM 5028 N N . THR A 1 654 ? 9.241 -12.957 -27.783 1.00 98.44 654 THR A N 1
ATOM 5029 C CA . THR A 1 654 ? 8.150 -11.998 -27.989 1.00 98.44 654 THR A CA 1
ATOM 5030 C C . THR A 1 654 ? 6.822 -12.598 -27.551 1.00 98.44 654 THR A C 1
ATOM 5032 O O . THR A 1 654 ? 6.615 -13.807 -27.662 1.00 98.44 654 THR A O 1
ATOM 5035 N N . PHE A 1 655 ? 5.918 -11.749 -27.065 1.00 98.75 655 PHE A N 1
ATOM 5036 C CA . PHE A 1 655 ? 4.574 -12.141 -26.655 1.00 98.75 655 PHE A CA 1
ATOM 5037 C C . PHE A 1 655 ? 3.536 -11.340 -27.440 1.00 98.75 655 PHE A C 1
ATOM 5039 O O . PHE A 1 655 ? 3.626 -10.115 -27.522 1.00 98.75 655 PHE A O 1
ATOM 5046 N N . SER A 1 656 ? 2.546 -12.026 -28.007 1.00 98.69 656 SER A N 1
ATOM 5047 C CA . SER A 1 656 ? 1.408 -11.401 -28.683 1.00 98.69 656 SER A CA 1
ATOM 5048 C C . SER A 1 656 ? 0.143 -11.524 -27.843 1.00 98.69 656 SER A C 1
ATOM 5050 O O . SER A 1 656 ? -0.081 -12.566 -27.228 1.00 98.69 656 SER A O 1
ATOM 5052 N N . TYR A 1 657 ? -0.702 -10.497 -27.895 1.00 98.81 657 TYR A N 1
ATOM 5053 C CA . TYR A 1 657 ? -1.967 -10.426 -27.168 1.00 98.81 657 TYR A CA 1
ATOM 5054 C C . TYR A 1 657 ? -3.149 -10.408 -28.143 1.00 98.81 657 TYR A C 1
ATOM 5056 O O . TYR A 1 657 ? -3.146 -9.623 -29.101 1.00 98.81 657 TYR A O 1
ATOM 5064 N N . SER A 1 658 ? -4.167 -11.233 -27.888 1.00 98.69 658 SER A N 1
ATOM 5065 C CA . SER A 1 658 ? -5.464 -11.124 -28.570 1.00 98.69 658 SER A CA 1
ATOM 5066 C C . SER A 1 658 ? -6.206 -9.850 -28.164 1.00 98.69 658 SER A C 1
ATOM 5068 O O . SER A 1 658 ? -5.772 -9.109 -27.285 1.00 98.69 658 SER A O 1
ATOM 5070 N N . ASP A 1 659 ? -7.363 -9.597 -28.771 1.00 98.56 659 ASP A N 1
ATOM 5071 C CA . ASP A 1 659 ? -8.297 -8.613 -28.222 1.00 98.56 659 ASP A CA 1
ATOM 5072 C C . ASP A 1 659 ? -8.876 -9.109 -26.880 1.00 98.56 659 ASP A C 1
ATOM 5074 O O . ASP A 1 659 ? -8.825 -10.308 -26.578 1.00 98.56 659 ASP A O 1
ATOM 5078 N N . ILE A 1 660 ? -9.369 -8.178 -26.057 1.00 98.81 660 ILE A N 1
ATOM 5079 C CA . ILE A 1 660 ? -9.923 -8.479 -24.730 1.00 98.81 660 ILE A CA 1
ATOM 5080 C C . ILE A 1 660 ? -11.356 -8.985 -24.883 1.00 98.81 660 ILE A C 1
ATOM 5082 O O . ILE A 1 660 ? -12.191 -8.313 -25.488 1.00 98.81 660 ILE A O 1
ATOM 5086 N N . ASP A 1 661 ? -11.644 -10.124 -24.263 1.00 98.00 661 ASP A N 1
ATOM 5087 C CA . ASP A 1 661 ? -12.993 -10.655 -24.095 1.00 98.00 661 ASP A CA 1
ATOM 5088 C C . ASP A 1 661 ? -13.527 -10.285 -22.704 1.00 98.00 661 ASP A C 1
ATOM 5090 O O . ASP A 1 661 ? -12.920 -10.615 -21.680 1.00 98.00 661 ASP A O 1
ATOM 5094 N N . LEU A 1 662 ? -14.649 -9.566 -22.658 1.00 97.75 662 LEU A N 1
ATOM 5095 C CA . LEU A 1 662 ? -15.337 -9.228 -21.415 1.00 97.75 662 LEU A CA 1
ATOM 5096 C C . LEU A 1 662 ? -16.543 -10.146 -21.257 1.00 97.75 662 LEU A C 1
ATOM 5098 O O . LEU A 1 662 ? -17.418 -10.170 -22.117 1.00 97.75 662 LEU A O 1
ATOM 5102 N N . SER A 1 663 ? -16.657 -10.823 -20.111 1.00 94.31 663 SER A N 1
ATOM 5103 C CA . SER A 1 663 ? -17.800 -11.711 -19.842 1.00 94.31 663 SER A CA 1
ATOM 5104 C C . SER A 1 663 ? -19.159 -11.000 -19.939 1.00 94.31 663 SER A C 1
ATOM 5106 O O . SER A 1 663 ? -20.167 -11.640 -20.213 1.00 94.31 663 SER A O 1
ATOM 5108 N N . HIS A 1 664 ? -19.177 -9.688 -19.671 1.00 91.88 664 HIS A N 1
ATOM 5109 C CA . HIS A 1 664 ? -20.346 -8.812 -19.723 1.00 91.88 664 HIS A CA 1
ATOM 5110 C C . HIS A 1 664 ? -19.887 -7.395 -20.098 1.00 91.88 664 HIS A C 1
ATOM 5112 O O . HIS A 1 664 ? -18.788 -6.987 -19.722 1.00 91.88 664 HIS A O 1
ATOM 5118 N N . SER A 1 665 ? -20.733 -6.628 -20.789 1.00 91.69 665 SER A N 1
ATOM 5119 C CA . SER A 1 665 ? -20.480 -5.214 -21.116 1.00 91.69 665 SER A CA 1
ATOM 5120 C C . SER A 1 665 ? -20.956 -4.238 -20.031 1.00 91.69 665 SER A C 1
ATOM 5122 O O . SER A 1 665 ? -20.754 -3.034 -20.159 1.00 91.69 665 SER A O 1
ATOM 5124 N N . SER A 1 666 ? -21.601 -4.733 -18.975 1.00 92.38 666 SER A N 1
ATOM 5125 C CA . SER A 1 666 ? -22.083 -3.931 -17.851 1.00 92.38 666 SER A CA 1
ATOM 5126 C C . SER A 1 666 ? -22.138 -4.748 -16.560 1.00 92.38 666 SER A C 1
ATOM 5128 O O . SER A 1 666 ? -22.316 -5.966 -16.607 1.00 92.38 666 SER A O 1
ATOM 5130 N N . MET A 1 667 ? -22.018 -4.079 -15.414 1.00 90.62 667 MET A N 1
ATOM 5131 C CA . MET A 1 667 ? -22.253 -4.644 -14.079 1.00 90.62 667 MET A CA 1
ATOM 5132 C C . MET A 1 667 ? -22.860 -3.585 -13.150 1.00 90.62 667 MET A C 1
ATOM 5134 O O . MET A 1 667 ? -22.669 -2.398 -13.392 1.00 90.62 667 MET A O 1
ATOM 5138 N N . ASP A 1 668 ? -23.578 -3.989 -12.103 1.00 86.00 668 ASP A N 1
ATOM 5139 C CA . ASP A 1 668 ? -24.033 -3.085 -11.035 1.00 86.00 668 ASP A CA 1
ATOM 5140 C C . ASP A 1 668 ? -23.033 -3.042 -9.857 1.00 86.00 668 ASP A C 1
ATOM 5142 O O . ASP A 1 668 ? -21.979 -3.680 -9.896 1.00 86.00 668 ASP A O 1
ATOM 5146 N N . MET A 1 669 ? -23.367 -2.298 -8.796 1.00 82.56 669 MET A N 1
ATOM 5147 C CA . MET A 1 669 ? -22.533 -2.136 -7.591 1.00 82.56 669 MET A CA 1
ATOM 5148 C C . MET A 1 669 ? -22.298 -3.422 -6.780 1.00 82.56 669 MET A C 1
ATOM 5150 O O . MET A 1 669 ? -21.459 -3.423 -5.883 1.00 82.56 669 MET A O 1
ATOM 5154 N N . THR A 1 670 ? -23.022 -4.503 -7.065 1.00 83.75 670 THR A N 1
ATOM 5155 C CA . THR A 1 670 ? -22.876 -5.820 -6.420 1.00 83.75 670 THR A CA 1
ATOM 5156 C C . THR A 1 670 ? -22.300 -6.882 -7.358 1.00 83.75 670 THR A C 1
ATOM 5158 O O . THR A 1 670 ? -21.931 -7.976 -6.923 1.00 83.75 670 THR A O 1
ATOM 5161 N N . GLY A 1 671 ? -22.239 -6.573 -8.654 1.00 83.06 671 GLY A N 1
ATOM 5162 C CA . GLY A 1 671 ? -21.798 -7.474 -9.701 1.00 83.06 671 GLY A CA 1
ATOM 5163 C C . GLY A 1 671 ? -20.281 -7.630 -9.785 1.00 83.06 671 GLY A C 1
ATOM 5164 O O . GLY A 1 671 ? -19.493 -7.027 -9.064 1.00 83.06 671 GLY A O 1
ATOM 5165 N N . SER A 1 672 ? -19.857 -8.469 -10.723 1.00 92.00 672 SER A N 1
ATOM 5166 C CA . SER A 1 672 ? -18.468 -8.543 -11.172 1.00 92.00 672 SER A CA 1
ATOM 5167 C C . SER A 1 672 ? -18.430 -9.061 -12.604 1.00 92.00 672 SER A C 1
ATOM 5169 O O . SER A 1 672 ? -19.349 -9.754 -13.044 1.00 92.00 672 SER A O 1
ATOM 5171 N N . LEU A 1 673 ? -17.358 -8.758 -13.326 1.00 95.44 673 LEU A N 1
ATOM 5172 C CA . LEU A 1 673 ? -17.102 -9.287 -14.661 1.00 95.44 673 LEU A CA 1
ATOM 5173 C C . LEU A 1 673 ? -15.689 -9.860 -14.747 1.00 95.44 673 LEU A C 1
ATOM 5175 O O . LEU A 1 673 ? -14.840 -9.612 -13.895 1.00 95.44 673 LEU A O 1
ATOM 5179 N N . THR A 1 674 ? -15.433 -10.659 -15.777 1.00 97.88 674 THR A N 1
ATOM 5180 C CA . THR A 1 674 ? -14.098 -11.165 -16.095 1.00 97.88 674 THR A CA 1
ATOM 5181 C C . THR A 1 674 ? -13.608 -10.535 -17.388 1.00 97.88 674 THR A C 1
ATOM 5183 O O . THR A 1 674 ? -14.313 -10.594 -18.393 1.00 97.88 674 THR A O 1
ATOM 5186 N N . ALA A 1 675 ? -12.398 -9.980 -17.362 1.00 98.38 675 ALA A N 1
ATOM 5187 C CA . ALA A 1 675 ? -11.648 -9.604 -18.552 1.00 98.38 675 ALA A CA 1
ATOM 5188 C C . ALA A 1 675 ? -10.628 -10.702 -18.871 1.00 98.38 675 ALA A C 1
ATOM 5190 O O . ALA A 1 675 ? -9.797 -11.044 -18.024 1.00 98.38 675 ALA A O 1
ATOM 5191 N N . ALA A 1 676 ? -10.710 -11.276 -20.067 1.00 98.31 676 ALA A N 1
ATOM 5192 C CA . ALA A 1 676 ? -9.851 -12.354 -20.528 1.00 98.31 676 ALA A CA 1
ATOM 5193 C C . ALA A 1 676 ? -9.047 -11.928 -21.762 1.00 98.31 676 ALA A C 1
ATOM 5195 O O . ALA A 1 676 ? -9.576 -11.279 -22.660 1.00 98.31 676 ALA A O 1
ATOM 5196 N N . VAL A 1 677 ? -7.774 -12.314 -21.818 1.00 98.50 677 VAL A N 1
ATOM 5197 C CA . VAL A 1 677 ? -6.919 -12.118 -22.995 1.00 98.50 677 VAL A CA 1
ATOM 5198 C C . VAL A 1 677 ? -6.087 -13.367 -23.246 1.00 98.50 677 VAL A C 1
ATOM 5200 O O . VAL A 1 677 ? -5.601 -14.003 -22.307 1.00 98.50 677 VAL A O 1
ATOM 5203 N N . GLU A 1 678 ? -5.929 -13.739 -24.508 1.00 98.69 678 GLU A N 1
ATOM 5204 C CA . GLU A 1 678 ? -4.993 -14.775 -24.919 1.00 98.69 678 GLU A CA 1
ATOM 5205 C C . GLU A 1 678 ? -3.594 -14.174 -25.072 1.00 98.69 678 GLU A C 1
ATOM 5207 O O . GLU A 1 678 ? -3.414 -13.174 -25.770 1.00 98.69 678 GLU A O 1
ATOM 5212 N N . VAL A 1 679 ? -2.608 -14.792 -24.420 1.00 98.75 679 VAL A N 1
ATOM 5213 C CA . VAL A 1 679 ? -1.194 -14.427 -24.531 1.00 98.75 679 VAL A CA 1
ATOM 5214 C C . VAL A 1 679 ? -0.423 -15.605 -25.098 1.00 98.75 679 VAL A C 1
ATOM 5216 O O . VAL A 1 679 ? -0.454 -16.703 -24.538 1.00 98.75 679 VAL A O 1
ATOM 5219 N N . THR A 1 680 ? 0.289 -15.357 -26.192 1.00 98.81 680 THR A N 1
ATOM 5220 C CA . THR A 1 680 ? 1.036 -16.379 -26.931 1.00 98.81 680 THR A CA 1
ATOM 5221 C C . THR A 1 680 ? 2.499 -15.985 -27.014 1.00 98.81 680 THR A C 1
ATOM 5223 O O . THR A 1 680 ? 2.819 -14.855 -27.383 1.00 98.81 680 THR A O 1
ATOM 5226 N N . ASN A 1 681 ? 3.396 -16.914 -26.687 1.00 98.75 681 ASN A N 1
ATOM 5227 C CA . ASN A 1 681 ? 4.826 -16.738 -26.910 1.00 98.75 681 ASN A CA 1
ATOM 5228 C C . ASN A 1 681 ? 5.132 -16.973 -28.397 1.00 98.75 681 ASN A C 1
ATOM 5230 O O . ASN A 1 681 ? 5.094 -18.102 -28.883 1.00 98.75 681 ASN A O 1
ATOM 5234 N N . THR A 1 682 ? 5.422 -15.899 -29.123 1.00 98.56 682 THR A N 1
ATOM 5235 C CA . THR A 1 682 ? 5.639 -15.900 -30.576 1.00 98.56 682 THR A CA 1
ATOM 5236 C C . THR A 1 682 ? 7.107 -15.968 -30.983 1.00 98.56 682 THR A C 1
ATOM 5238 O O . THR A 1 682 ? 7.405 -16.045 -32.175 1.00 98.56 682 THR A O 1
ATOM 5241 N N . GLY A 1 683 ? 8.031 -15.908 -30.024 1.00 97.06 683 GLY A N 1
ATOM 5242 C CA . GLY A 1 683 ? 9.459 -16.019 -30.297 1.00 97.06 683 GLY A CA 1
ATOM 5243 C C . GLY A 1 683 ? 9.976 -17.453 -30.184 1.00 97.06 683 GLY A C 1
ATOM 5244 O O . GLY A 1 683 ? 9.234 -18.431 -30.259 1.00 97.06 683 GLY A O 1
ATOM 5245 N N . THR A 1 684 ? 11.293 -17.578 -30.038 1.00 97.06 684 THR A N 1
ATOM 5246 C CA . THR A 1 684 ? 12.017 -18.862 -30.065 1.00 97.06 684 THR A CA 1
ATOM 5247 C C . THR A 1 684 ? 12.575 -19.277 -28.707 1.00 97.06 684 THR A C 1
ATOM 5249 O O . THR A 1 684 ? 13.143 -20.363 -28.590 1.00 97.06 684 THR A O 1
ATOM 5252 N N . TRP A 1 685 ? 12.393 -18.447 -27.677 1.00 98.44 685 TRP A N 1
ATOM 5253 C CA . TRP A 1 685 ? 12.883 -18.699 -26.325 1.00 98.44 685 TRP A CA 1
ATOM 5254 C C . TRP A 1 685 ? 11.728 -18.936 -25.348 1.00 98.44 685 TRP A C 1
ATOM 5256 O O . TRP A 1 685 ? 10.707 -18.248 -25.429 1.00 98.44 685 TRP A O 1
ATOM 5266 N N . PRO A 1 686 ? 11.864 -19.874 -24.394 1.00 98.62 686 PRO A N 1
ATOM 5267 C CA . PRO A 1 686 ? 10.984 -19.885 -23.235 1.00 98.62 686 PRO A CA 1
ATOM 5268 C C . PRO A 1 686 ? 11.171 -18.587 -22.450 1.00 98.62 686 PRO A C 1
ATOM 5270 O O . PRO A 1 686 ? 12.287 -18.067 -22.355 1.00 98.62 686 PRO A O 1
ATOM 5273 N N . GLY A 1 687 ? 10.099 -18.052 -21.879 1.00 98.31 687 GLY A N 1
ATOM 5274 C CA . GLY A 1 687 ? 10.178 -16.784 -21.166 1.00 98.31 687 GLY A CA 1
ATOM 5275 C C . GLY A 1 687 ? 8.992 -16.533 -20.259 1.00 98.31 687 GLY A C 1
ATOM 5276 O O . GLY A 1 687 ? 7.937 -17.156 -20.397 1.00 98.31 687 GLY A O 1
ATOM 5277 N N . THR A 1 688 ? 9.187 -15.600 -19.332 1.00 98.50 688 THR A N 1
ATOM 5278 C CA . THR A 1 688 ? 8.111 -15.062 -18.506 1.00 98.50 688 THR A CA 1
ATOM 5279 C C . THR A 1 688 ? 7.614 -13.736 -19.052 1.00 98.50 688 THR A C 1
ATOM 5281 O O . THR A 1 688 ? 8.417 -12.917 -19.492 1.00 98.50 688 THR A O 1
ATOM 5284 N N . GLU A 1 689 ? 6.315 -13.499 -18.930 1.00 98.88 689 GLU A N 1
ATOM 5285 C CA . GLU A 1 689 ? 5.671 -12.229 -19.245 1.00 98.88 689 GLU A CA 1
ATOM 5286 C C . GLU A 1 689 ? 4.825 -11.765 -18.063 1.00 98.88 689 GLU A C 1
ATOM 5288 O O . GLU A 1 689 ? 4.091 -12.555 -17.465 1.00 98.88 689 GLU A O 1
ATOM 5293 N N . VAL A 1 690 ? 4.910 -10.474 -17.740 1.00 98.88 690 VAL A N 1
ATOM 5294 C CA . VAL A 1 690 ? 4.030 -9.835 -16.756 1.00 98.88 690 VAL A CA 1
ATOM 5295 C C . VAL A 1 690 ? 2.873 -9.190 -17.508 1.00 98.88 690 VAL A C 1
ATOM 5297 O O . VAL A 1 690 ? 3.016 -8.117 -18.096 1.00 98.88 690 VAL A O 1
ATOM 5300 N N . VAL A 1 691 ? 1.723 -9.858 -17.474 1.00 98.88 691 VAL A N 1
ATOM 5301 C CA . VAL A 1 691 ? 0.476 -9.373 -18.065 1.00 98.88 691 VAL A CA 1
ATOM 5302 C C . VAL A 1 691 ? -0.149 -8.362 -17.116 1.00 98.88 691 VAL A C 1
ATOM 5304 O O . VAL A 1 691 ? -0.475 -8.712 -15.981 1.00 98.88 691 VAL A O 1
ATOM 5307 N N . GLN A 1 692 ? -0.314 -7.121 -17.567 1.00 98.94 692 GLN A N 1
ATOM 5308 C CA . GLN A 1 692 ? -0.687 -5.991 -16.712 1.00 98.94 692 GLN A CA 1
ATOM 5309 C C . GLN A 1 692 ? -2.109 -5.522 -17.021 1.00 98.94 692 GLN A C 1
ATOM 5311 O O . GLN A 1 692 ? -2.422 -5.249 -18.178 1.00 98.94 692 GLN A O 1
ATOM 5316 N N . LEU A 1 693 ? -2.957 -5.430 -15.993 1.00 98.94 693 LEU A N 1
ATOM 5317 C CA . LEU A 1 693 ? -4.319 -4.900 -16.061 1.00 98.94 693 LEU A CA 1
ATOM 5318 C C . LEU A 1 693 ? -4.333 -3.449 -15.586 1.00 98.94 693 LEU A C 1
ATOM 5320 O O . LEU A 1 693 ? -4.065 -3.165 -14.416 1.00 98.94 693 LEU A O 1
ATOM 5324 N N . TYR A 1 694 ? -4.778 -2.558 -16.461 1.00 98.94 694 TYR A N 1
ATOM 5325 C CA . TYR A 1 694 ? -5.084 -1.180 -16.126 1.00 98.94 694 TYR A CA 1
ATOM 5326 C C . TYR A 1 694 ? -6.565 -0.881 -16.316 1.00 98.94 694 TYR A C 1
ATOM 5328 O O . TYR A 1 694 ? -7.222 -1.437 -17.196 1.00 98.94 694 TYR A O 1
ATOM 5336 N N . ILE A 1 695 ? -7.086 0.037 -15.512 1.00 98.88 695 ILE A N 1
ATOM 5337 C CA . ILE A 1 695 ? -8.453 0.533 -15.638 1.00 98.88 695 ILE A CA 1
ATOM 5338 C C . ILE A 1 695 ? -8.420 2.053 -15.700 1.00 98.88 695 ILE A C 1
ATOM 5340 O O . ILE A 1 695 ? -7.668 2.709 -14.978 1.00 98.88 695 ILE A O 1
ATOM 5344 N N . ARG A 1 696 ? -9.249 2.613 -16.573 1.00 98.88 696 ARG A N 1
ATOM 5345 C CA . ARG A 1 696 ? -9.558 4.035 -16.612 1.00 98.88 696 ARG A CA 1
ATOM 5346 C C . ARG A 1 696 ? -11.036 4.226 -16.327 1.00 98.88 696 ARG A C 1
ATOM 5348 O O . ARG A 1 696 ? -11.879 3.740 -17.074 1.00 98.88 696 ARG A O 1
ATOM 5355 N N . ASP A 1 697 ? -11.319 4.990 -15.287 1.00 98.56 697 ASP A N 1
ATOM 5356 C CA . ASP A 1 697 ? -12.615 5.632 -15.108 1.00 98.56 697 ASP A CA 1
ATOM 5357 C C . ASP A 1 697 ? -12.697 6.819 -16.083 1.00 98.56 697 ASP A C 1
ATOM 5359 O O . ASP A 1 697 ? -11.869 7.740 -16.034 1.00 98.56 697 ASP A O 1
ATOM 5363 N N . LEU A 1 698 ? -13.615 6.752 -17.053 1.00 97.81 698 LEU A N 1
ATOM 5364 C CA . LEU A 1 698 ? -13.674 7.741 -18.130 1.00 97.81 698 LEU A CA 1
ATOM 5365 C C . LEU A 1 698 ? -14.193 9.094 -17.640 1.00 97.81 698 LEU A C 1
ATOM 5367 O O . LEU A 1 698 ? -13.767 10.127 -18.171 1.00 97.81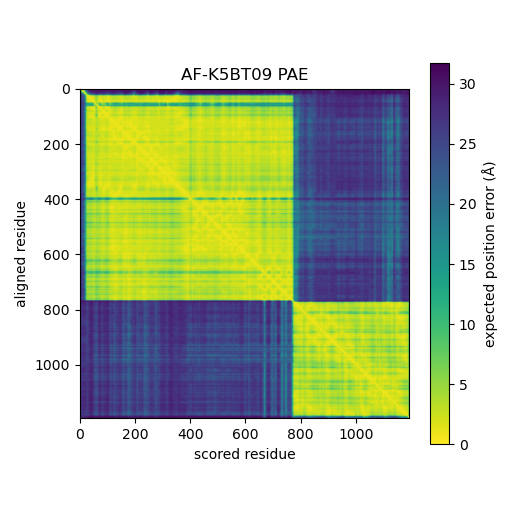 698 LEU A O 1
ATOM 5371 N N . VAL A 1 699 ? -15.098 9.095 -16.658 1.00 96.44 699 VAL A N 1
ATOM 5372 C CA . VAL A 1 699 ? -15.782 10.288 -16.156 1.00 96.44 699 VAL A CA 1
ATOM 5373 C C . VAL A 1 699 ? -16.018 10.132 -14.659 1.00 96.44 699 VAL A C 1
ATOM 5375 O O . VAL A 1 699 ? -16.877 9.364 -14.253 1.00 96.44 699 VAL A O 1
ATOM 5378 N N . GLY A 1 700 ? -15.327 10.950 -13.866 1.00 94.81 700 GLY A N 1
ATOM 5379 C CA . GLY A 1 700 ? -15.577 11.064 -12.432 1.00 94.81 700 GLY A CA 1
ATOM 5380 C C . GLY A 1 700 ? -16.034 12.465 -12.027 1.00 94.81 700 GLY A C 1
ATOM 5381 O O . GLY A 1 700 ? -15.810 13.442 -12.753 1.00 94.81 700 GLY A O 1
ATOM 5382 N N . SER A 1 701 ? -16.608 12.582 -10.828 1.00 90.75 701 SER A N 1
ATOM 5383 C CA . SER A 1 701 ? -16.896 13.867 -10.165 1.00 90.75 701 SER A CA 1
ATOM 5384 C C . SER A 1 701 ? -15.637 14.718 -9.959 1.00 90.75 701 SER A C 1
ATOM 5386 O O . SER A 1 701 ? -15.693 15.948 -9.917 1.00 90.75 701 SER A O 1
ATOM 5388 N N . SER A 1 702 ? -14.474 14.067 -9.908 1.00 96.00 702 SER A N 1
ATOM 5389 C CA . SER A 1 702 ? -13.160 14.689 -10.017 1.00 96.00 702 SER A CA 1
ATOM 5390 C C . SER A 1 702 ? -12.363 14.066 -11.166 1.00 96.00 702 SER A C 1
ATOM 5392 O O . SER A 1 702 ? -12.610 12.938 -11.587 1.00 96.00 702 SER A O 1
ATOM 5394 N N . THR A 1 703 ? -11.378 14.798 -11.701 1.00 98.19 703 THR A N 1
ATOM 5395 C CA . THR A 1 703 ? -10.559 14.274 -12.809 1.00 98.19 703 THR A CA 1
ATOM 5396 C C . THR A 1 703 ? -9.865 12.964 -12.422 1.00 98.19 703 THR A C 1
ATOM 5398 O O . THR A 1 703 ? -9.123 12.915 -11.437 1.00 98.19 703 THR A O 1
ATOM 5401 N N . ARG A 1 704 ? -10.056 11.920 -13.229 1.00 98.75 704 ARG A N 1
ATOM 5402 C CA . ARG A 1 704 ? -9.456 10.595 -13.035 1.00 98.75 704 ARG A CA 1
ATOM 5403 C C . ARG A 1 704 ? -8.164 10.434 -13.853 1.00 98.75 704 ARG A C 1
ATOM 5405 O O . ARG A 1 704 ? -7.993 11.138 -14.860 1.00 98.75 704 ARG A O 1
ATOM 5412 N N . PRO A 1 705 ? -7.212 9.589 -13.419 1.00 98.75 705 PRO A N 1
ATOM 5413 C CA . PRO A 1 705 ? -6.045 9.242 -14.224 1.00 98.75 705 PRO A CA 1
ATOM 5414 C C . PRO A 1 705 ? -6.431 8.650 -15.577 1.00 98.75 705 PRO A C 1
ATOM 5416 O O . PRO A 1 705 ? -7.487 8.042 -15.728 1.00 98.75 705 PRO A O 1
ATOM 5419 N N . VAL A 1 706 ? -5.558 8.802 -16.573 1.00 98.75 706 VAL A N 1
ATOM 5420 C CA . VAL A 1 706 ? -5.757 8.174 -17.889 1.00 98.75 706 VAL A CA 1
ATOM 5421 C C . VAL A 1 706 ? -5.687 6.649 -17.824 1.00 98.75 706 VAL A C 1
ATOM 5423 O O . VAL A 1 706 ? -6.141 6.003 -18.760 1.00 98.75 706 VAL A O 1
ATOM 5426 N N . LYS A 1 707 ? -5.114 6.089 -16.754 1.00 98.81 707 LYS A N 1
ATOM 5427 C CA . LYS A 1 707 ? -5.177 4.681 -16.355 1.00 98.81 707 LYS A CA 1
ATOM 5428 C C . LYS A 1 707 ? -4.563 4.502 -14.960 1.00 98.81 707 LYS A C 1
ATOM 5430 O O . LYS A 1 707 ? -3.719 5.302 -14.567 1.00 98.81 707 LYS A O 1
ATOM 5435 N N . GLU A 1 708 ? -4.949 3.445 -14.259 1.00 98.94 708 GLU A N 1
ATOM 5436 C CA . GLU A 1 708 ? -4.356 2.978 -12.997 1.00 98.94 708 GLU A CA 1
ATOM 5437 C C . GLU A 1 708 ? -4.166 1.459 -13.078 1.00 98.94 708 GLU A C 1
ATOM 5439 O O . GLU A 1 708 ? -5.031 0.765 -13.617 1.00 98.94 708 GLU A O 1
ATOM 5444 N N . LEU A 1 709 ? -3.058 0.933 -12.560 1.00 98.94 709 LEU A N 1
ATOM 5445 C CA . LEU A 1 709 ? -2.821 -0.500 -12.419 1.00 98.94 709 LEU A CA 1
ATOM 5446 C C . LEU A 1 709 ? -3.804 -1.056 -11.383 1.00 98.94 709 LEU A C 1
ATOM 5448 O O . LEU A 1 709 ? -3.953 -0.505 -10.293 1.00 98.94 709 LEU A O 1
ATOM 5452 N N . LYS A 1 710 ? -4.497 -2.141 -11.732 1.00 98.81 710 LYS A N 1
ATOM 5453 C CA . LYS A 1 710 ? -5.482 -2.800 -10.853 1.00 98.81 710 LYS A CA 1
ATOM 5454 C C . LYS A 1 710 ? -5.272 -4.307 -10.737 1.00 98.81 710 LYS A C 1
ATOM 5456 O O . LYS A 1 710 ? -6.028 -4.988 -10.051 1.00 98.81 710 LYS A O 1
ATOM 5461 N N . GLY A 1 711 ? -4.271 -4.843 -11.425 1.00 98.75 711 GLY A N 1
ATOM 5462 C CA . GLY A 1 711 ? -3.906 -6.247 -11.342 1.00 98.75 711 GLY A CA 1
ATOM 5463 C C . GLY A 1 711 ? -2.753 -6.589 -12.270 1.00 98.75 711 GLY A C 1
ATOM 5464 O O . GLY A 1 711 ? -2.473 -5.883 -13.236 1.00 98.75 711 GLY A O 1
ATOM 5465 N N . PHE A 1 712 ? -2.094 -7.704 -11.993 1.00 98.94 712 PHE A N 1
ATOM 5466 C CA . PHE A 1 712 ? -1.117 -8.294 -12.897 1.00 98.94 712 PHE A CA 1
ATOM 5467 C C . PHE A 1 712 ? -1.047 -9.804 -12.684 1.00 98.94 712 PHE A C 1
ATOM 5469 O O . PHE A 1 712 ? -1.440 -10.315 -11.635 1.00 98.94 712 PHE A O 1
ATOM 5476 N N . GLN A 1 713 ? -0.553 -10.523 -13.686 1.00 98.81 713 GLN A N 1
ATOM 5477 C CA . GLN A 1 713 ? -0.207 -11.938 -13.577 1.00 98.81 713 GLN A CA 1
ATOM 5478 C C . GLN A 1 713 ? 1.098 -12.190 -14.318 1.00 98.81 713 GLN A C 1
ATOM 5480 O O . GLN A 1 713 ? 1.194 -11.932 -15.518 1.00 98.81 713 GLN A O 1
ATOM 5485 N N . LYS A 1 714 ? 2.091 -12.733 -13.612 1.00 98.75 714 LYS A N 1
ATOM 5486 C CA . LYS A 1 714 ? 3.318 -13.228 -14.230 1.00 98.75 714 LYS A CA 1
ATOM 5487 C C . LYS A 1 714 ? 3.096 -14.658 -14.715 1.00 98.75 714 LYS A C 1
ATOM 5489 O O . LYS A 1 714 ? 2.723 -15.535 -13.937 1.00 98.75 714 LYS A O 1
ATOM 5494 N N . ILE A 1 715 ? 3.279 -14.892 -16.008 1.00 98.69 715 ILE A N 1
ATOM 5495 C CA . ILE A 1 715 ? 3.105 -16.203 -16.640 1.00 98.69 715 ILE A CA 1
ATOM 5496 C C . ILE A 1 715 ? 4.411 -16.656 -17.278 1.00 98.69 715 ILE A C 1
ATOM 5498 O O . ILE A 1 715 ? 5.191 -15.830 -17.732 1.00 98.69 715 ILE A O 1
ATOM 5502 N N . PHE A 1 716 ? 4.633 -17.964 -17.336 1.00 98.69 716 PHE A N 1
ATOM 5503 C CA . PHE A 1 716 ? 5.726 -18.582 -18.082 1.00 98.69 716 PHE A CA 1
ATOM 5504 C C . PHE A 1 716 ? 5.148 -19.340 -19.277 1.00 98.69 716 PHE A C 1
ATOM 5506 O O . PHE A 1 716 ? 4.141 -20.028 -19.110 1.00 98.69 716 PHE A O 1
ATOM 5513 N N . LEU A 1 717 ? 5.777 -19.215 -20.447 1.00 98.62 717 LEU A N 1
ATOM 5514 C CA . LEU A 1 717 ? 5.348 -19.871 -21.683 1.00 98.62 717 LEU A CA 1
ATOM 5515 C C . LEU A 1 717 ? 6.546 -20.423 -22.462 1.00 98.62 717 LEU A C 1
ATOM 5517 O O . LEU A 1 717 ? 7.544 -19.726 -22.680 1.00 98.62 717 LEU A O 1
ATOM 5521 N N . GLN A 1 718 ? 6.417 -21.655 -22.948 1.00 98.75 718 GLN A N 1
ATOM 5522 C CA . GLN A 1 718 ? 7.308 -22.236 -23.954 1.00 98.75 718 GLN A CA 1
ATOM 5523 C C . GLN A 1 718 ? 7.103 -21.570 -25.331 1.00 98.75 718 GLN A C 1
ATOM 5525 O O . GLN A 1 718 ? 6.045 -20.986 -25.570 1.00 98.75 718 GLN A O 1
ATOM 5530 N N . PRO A 1 719 ? 8.072 -21.649 -26.265 1.00 98.69 719 PRO A N 1
ATOM 5531 C CA . PRO A 1 719 ? 7.888 -21.151 -27.630 1.00 98.69 719 PRO A CA 1
ATOM 5532 C C . PRO A 1 719 ? 6.637 -21.739 -28.300 1.00 98.69 719 PRO A C 1
ATOM 5534 O O . PRO A 1 719 ? 6.461 -22.957 -28.329 1.00 98.69 719 PRO A O 1
ATOM 5537 N N . GLY A 1 720 ? 5.771 -20.879 -28.838 1.00 97.94 720 GLY A N 1
ATOM 5538 C CA . GLY A 1 720 ? 4.498 -21.262 -29.457 1.00 97.94 720 GLY A CA 1
ATOM 5539 C C . GLY A 1 720 ? 3.378 -21.633 -28.476 1.00 97.94 720 GLY A C 1
ATOM 5540 O O . GLY A 1 720 ? 2.264 -21.903 -28.921 1.00 97.94 720 GLY A O 1
ATOM 5541 N N . GLU A 1 721 ? 3.639 -21.656 -27.164 1.00 98.56 721 GLU A N 1
ATOM 5542 C CA . GLU A 1 721 ? 2.612 -21.893 -26.149 1.00 98.56 721 GLU A CA 1
ATOM 5543 C C . GLU A 1 721 ? 1.704 -20.669 -25.993 1.00 98.56 721 GLU A C 1
ATOM 5545 O O . GLU A 1 721 ? 2.140 -19.518 -26.089 1.00 98.56 721 GLU A O 1
ATOM 5550 N N . MET A 1 722 ? 0.434 -20.948 -25.713 1.00 98.06 722 MET A N 1
ATOM 5551 C CA . MET A 1 722 ? -0.620 -19.970 -25.507 1.00 98.06 722 MET A CA 1
ATOM 5552 C C . MET A 1 722 ? -1.297 -20.196 -24.154 1.00 98.06 722 MET A C 1
ATOM 5554 O O . MET A 1 722 ? -1.528 -21.338 -23.747 1.00 98.06 722 MET A O 1
ATOM 5558 N N . LYS A 1 723 ? -1.661 -19.104 -23.473 1.00 98.25 723 LYS A N 1
ATOM 5559 C CA . LYS A 1 723 ? -2.451 -19.134 -22.239 1.00 98.25 723 LYS A CA 1
ATOM 5560 C C . LYS A 1 723 ? -3.476 -18.005 -22.205 1.00 98.25 723 LYS A C 1
ATOM 5562 O O . LYS A 1 723 ? -3.154 -16.850 -22.465 1.00 98.25 723 LYS A O 1
ATOM 5567 N N . ILE A 1 724 ? -4.702 -18.329 -21.792 1.00 98.62 724 ILE A N 1
ATOM 5568 C CA . ILE A 1 724 ? -5.743 -17.328 -21.524 1.00 98.62 724 ILE A CA 1
ATOM 5569 C C . ILE A 1 724 ? -5.594 -16.817 -20.089 1.00 98.62 724 ILE A C 1
ATOM 5571 O O . ILE A 1 724 ? -5.820 -17.564 -19.130 1.00 98.62 724 ILE A O 1
ATOM 5575 N N . VAL A 1 725 ? -5.261 -15.539 -19.948 1.00 98.56 725 VAL A N 1
ATOM 5576 C CA . VAL A 1 725 ? -5.147 -14.827 -18.671 1.00 98.56 725 VAL A CA 1
ATOM 5577 C C . VAL A 1 725 ? -6.474 -14.150 -18.352 1.00 98.56 725 VAL A C 1
ATOM 5579 O O . VAL A 1 725 ? -7.101 -13.575 -19.236 1.00 98.56 725 VAL A O 1
ATOM 5582 N N . ARG A 1 726 ? -6.931 -14.255 -17.099 1.00 98.69 726 ARG A N 1
ATOM 5583 C CA . ARG A 1 726 ? -8.247 -13.768 -16.657 1.00 98.69 726 ARG A CA 1
ATOM 5584 C C . ARG A 1 726 ? -8.119 -12.900 -15.424 1.00 98.69 726 ARG A C 1
ATOM 5586 O O . ARG A 1 726 ? -7.539 -13.342 -14.435 1.00 98.69 726 ARG A O 1
ATOM 5593 N N . PHE A 1 727 ? -8.736 -11.729 -15.456 1.00 98.69 727 PHE A N 1
ATOM 5594 C CA . PHE A 1 727 ? -8.864 -10.845 -14.307 1.00 98.69 727 PHE A CA 1
ATOM 5595 C C . PHE A 1 727 ? -10.330 -10.695 -13.928 1.00 98.69 727 PHE A C 1
ATOM 5597 O O . PHE A 1 727 ? -11.158 -10.355 -14.773 1.00 98.69 727 PHE A O 1
ATOM 5604 N N . LYS A 1 728 ? -10.645 -10.932 -12.654 1.00 97.81 728 LYS A N 1
ATOM 5605 C CA . LYS A 1 728 ? -11.943 -10.568 -12.090 1.00 97.81 728 LYS A CA 1
ATOM 5606 C C . LYS A 1 728 ? -11.926 -9.071 -11.792 1.00 97.81 728 LYS A C 1
ATOM 5608 O O . LYS A 1 728 ? -11.007 -8.603 -11.130 1.00 97.81 728 LYS A O 1
ATOM 5613 N N . ILE A 1 729 ? -12.930 -8.352 -12.275 1.00 98.31 729 ILE A N 1
ATOM 5614 C CA . ILE A 1 729 ? -13.135 -6.924 -12.040 1.00 98.31 729 ILE A CA 1
ATOM 5615 C C . ILE A 1 729 ? -14.444 -6.774 -11.271 1.00 98.31 729 ILE A C 1
ATOM 5617 O O . ILE A 1 729 ? -15.477 -7.296 -11.692 1.00 98.31 729 ILE A O 1
ATOM 5621 N N . ALA A 1 730 ? -14.383 -6.089 -10.135 1.00 95.50 730 ALA A N 1
ATOM 5622 C CA . ALA A 1 730 ? -15.526 -5.819 -9.273 1.00 95.50 730 ALA A CA 1
ATOM 5623 C C . ALA A 1 730 ? -15.498 -4.351 -8.798 1.00 95.50 730 ALA A C 1
ATOM 5625 O O . ALA A 1 730 ? -14.425 -3.732 -8.833 1.00 95.50 730 ALA A O 1
ATOM 5626 N N . PRO A 1 731 ? -16.642 -3.771 -8.387 1.00 94.81 731 PRO A N 1
ATOM 5627 C CA . PRO A 1 731 ? -16.746 -2.363 -8.003 1.00 94.81 731 PRO A CA 1
ATOM 5628 C C . PRO A 1 731 ? -15.739 -1.920 -6.940 1.00 94.81 731 PRO A C 1
ATOM 5630 O O . PRO A 1 731 ? -15.289 -0.778 -6.974 1.00 94.81 731 PRO A O 1
ATOM 5633 N N . GLU A 1 732 ? -15.298 -2.811 -6.049 1.00 93.81 732 GLU A N 1
ATOM 5634 C CA . GLU A 1 732 ? -14.313 -2.494 -5.013 1.00 93.81 732 GLU A CA 1
ATOM 5635 C C . GLU A 1 732 ? -12.983 -2.000 -5.595 1.00 93.81 732 GLU A C 1
ATOM 5637 O O . GLU A 1 732 ? -12.357 -1.123 -4.998 1.00 93.81 732 GLU A O 1
ATOM 5642 N N . MET A 1 733 ? -12.584 -2.525 -6.762 1.00 97.56 733 MET A N 1
ATOM 5643 C CA . MET A 1 733 ? -11.365 -2.145 -7.493 1.00 97.56 733 MET A CA 1
ATOM 5644 C C . MET A 1 733 ? -11.505 -0.793 -8.203 1.00 97.56 733 MET A C 1
ATOM 5646 O O . MET A 1 733 ? -10.503 -0.135 -8.501 1.00 97.56 733 MET A O 1
ATOM 5650 N N . LEU A 1 734 ? -12.746 -0.390 -8.490 1.00 98.31 734 LEU A N 1
ATOM 5651 C CA . LEU A 1 734 ? -13.094 0.855 -9.178 1.00 98.31 734 LEU A CA 1
ATOM 5652 C C . LEU A 1 734 ? -13.206 2.037 -8.214 1.00 98.31 734 LEU A C 1
ATOM 5654 O O . LEU A 1 734 ? -13.329 3.178 -8.658 1.00 98.31 734 LEU A O 1
ATOM 5658 N N . ARG A 1 735 ? -13.162 1.770 -6.903 1.00 97.56 735 ARG A N 1
ATOM 5659 C CA . ARG A 1 735 ? -13.242 2.816 -5.893 1.00 97.56 735 ARG A CA 1
ATOM 5660 C C . ARG A 1 735 ? -12.033 3.739 -5.953 1.00 97.56 735 ARG A C 1
ATOM 5662 O O . ARG A 1 735 ? -10.904 3.307 -6.194 1.00 97.56 735 ARG A O 1
ATOM 5669 N N . TYR A 1 736 ? -12.288 5.007 -5.677 1.00 98.62 736 TYR A N 1
ATOM 5670 C CA . TYR A 1 736 ? -11.285 6.043 -5.503 1.00 98.62 736 TYR A CA 1
ATOM 5671 C C . TYR A 1 736 ? -11.771 7.054 -4.458 1.00 98.62 736 TYR A C 1
ATOM 5673 O O . TYR A 1 736 ? -12.960 7.110 -4.140 1.00 98.62 736 TYR A O 1
ATOM 5681 N N . TYR A 1 737 ? -10.860 7.851 -3.905 1.00 97.88 737 TYR A N 1
ATOM 5682 C CA . TYR A 1 737 ? -11.221 8.925 -2.982 1.00 97.88 737 TYR A CA 1
ATOM 5683 C C . TYR A 1 737 ? -11.711 10.142 -3.772 1.00 97.88 737 TYR A C 1
ATOM 5685 O O . TYR A 1 737 ? -10.928 10.767 -4.497 1.00 97.88 737 TYR A O 1
ATOM 5693 N N . ASN A 1 738 ? -12.999 10.469 -3.637 1.00 93.88 738 ASN A N 1
ATOM 5694 C CA . ASN A 1 738 ? -13.630 11.601 -4.319 1.00 93.88 738 ASN A CA 1
ATOM 5695 C C . ASN A 1 738 ? -13.211 12.965 -3.719 1.00 93.88 738 ASN A C 1
ATOM 5697 O O . ASN A 1 738 ? -12.286 13.060 -2.908 1.00 93.88 738 ASN A O 1
ATOM 5701 N N . TYR A 1 739 ? -13.879 14.049 -4.136 1.00 86.25 739 TYR A N 1
ATOM 5702 C CA . TYR A 1 739 ? -13.575 15.405 -3.660 1.00 86.25 739 TYR A CA 1
ATOM 5703 C C . TYR A 1 739 ? -13.651 15.538 -2.130 1.00 86.25 739 TYR A C 1
ATOM 5705 O O . TYR A 1 739 ? -12.775 16.178 -1.543 1.00 86.25 739 TYR A O 1
ATOM 5713 N N . ASP A 1 740 ? -14.633 14.877 -1.512 1.00 86.62 740 ASP A N 1
ATOM 5714 C CA . ASP A 1 740 ? -14.909 14.884 -0.071 1.00 86.62 740 ASP A CA 1
ATOM 5715 C C . ASP A 1 740 ? -14.158 13.776 0.693 1.00 86.62 740 ASP A C 1
ATOM 5717 O O . ASP A 1 740 ? -14.442 13.523 1.863 1.00 86.62 740 ASP A O 1
ATOM 5721 N N . LEU A 1 741 ? -13.188 13.115 0.045 1.00 91.19 741 LEU A N 1
ATOM 5722 C CA . LEU A 1 741 ? -12.395 12.004 0.591 1.00 91.19 741 LEU A CA 1
ATOM 5723 C C . LEU A 1 741 ? -13.225 10.770 0.975 1.00 91.19 741 LEU A C 1
ATOM 5725 O O . LEU A 1 741 ? -12.826 9.989 1.836 1.00 91.19 741 LEU A O 1
ATOM 5729 N N . GLN A 1 742 ? -14.359 10.555 0.312 1.00 88.94 742 GLN A N 1
ATOM 5730 C CA . GLN A 1 742 ? -15.111 9.310 0.422 1.00 88.94 742 GLN A CA 1
ATOM 5731 C C . GLN A 1 742 ? -14.548 8.291 -0.573 1.00 88.94 742 GLN A C 1
ATOM 5733 O O . GLN A 1 742 ? -14.390 8.606 -1.755 1.00 88.94 742 GLN A O 1
ATOM 5738 N N . LEU A 1 743 ? -14.268 7.070 -0.111 1.00 94.81 743 LEU A N 1
ATOM 5739 C CA . LEU A 1 743 ? -13.819 5.965 -0.959 1.00 94.81 743 LEU A CA 1
ATOM 5740 C C . LEU A 1 743 ? -15.019 5.328 -1.676 1.00 94.81 743 LEU A C 1
ATOM 5742 O O . LEU A 1 743 ? -15.716 4.481 -1.113 1.00 94.81 743 LEU A O 1
ATOM 5746 N N . VAL A 1 744 ? -15.268 5.741 -2.919 1.00 94.19 744 VAL A N 1
ATOM 5747 C CA . VAL A 1 744 ? -16.481 5.397 -3.681 1.00 94.19 744 VAL A CA 1
ATOM 5748 C C . VAL A 1 744 ? -16.152 4.948 -5.099 1.00 94.19 744 VAL A C 1
ATOM 5750 O O . VAL A 1 744 ? -15.155 5.375 -5.672 1.00 94.19 744 VAL A O 1
ATOM 5753 N N . ALA A 1 745 ? -17.001 4.095 -5.673 1.00 95.62 745 ALA A N 1
ATOM 5754 C CA . ALA A 1 745 ? -17.036 3.826 -7.107 1.00 95.62 745 ALA A CA 1
ATOM 5755 C C . ALA A 1 745 ? -18.233 4.582 -7.690 1.00 95.62 745 ALA A C 1
ATOM 5757 O O . ALA A 1 745 ? -19.333 4.515 -7.139 1.00 95.62 745 ALA A O 1
ATOM 5758 N N . GLU A 1 746 ? -18.023 5.319 -8.775 1.00 94.19 746 GLU A N 1
ATOM 5759 C CA . GLU A 1 746 ? -19.079 6.104 -9.413 1.00 94.19 746 GLU A CA 1
ATOM 5760 C C . GLU A 1 746 ? -19.658 5.329 -10.606 1.00 94.19 746 GLU A C 1
ATOM 5762 O O . GLU A 1 746 ? -18.895 4.747 -11.380 1.00 94.19 746 GLU A O 1
ATOM 5767 N N . PRO A 1 747 ? -20.993 5.288 -10.778 1.00 93.75 747 PRO A N 1
ATOM 5768 C CA . PRO A 1 747 ? -21.598 4.759 -11.991 1.00 93.75 747 PRO A CA 1
ATOM 5769 C C . PRO A 1 747 ? -21.091 5.485 -13.238 1.00 93.75 747 PRO A C 1
ATOM 5771 O O . PRO A 1 747 ? -21.025 6.714 -13.258 1.00 93.75 747 PRO A O 1
ATOM 5774 N N . GLY A 1 748 ? -20.798 4.741 -14.299 1.00 94.62 748 GLY A N 1
ATOM 5775 C CA . GLY A 1 748 ? -20.240 5.310 -15.519 1.00 94.62 748 GLY A CA 1
ATOM 5776 C C . GLY A 1 748 ? -19.498 4.295 -16.373 1.00 94.62 748 GLY A C 1
ATOM 5777 O O . GLY A 1 748 ? -19.481 3.097 -16.088 1.00 94.62 748 GLY A O 1
ATOM 5778 N N . ASP A 1 749 ? -18.896 4.791 -17.448 1.00 98.19 749 ASP A N 1
ATOM 5779 C CA . ASP A 1 749 ? -18.121 3.971 -18.367 1.00 98.19 749 ASP A CA 1
ATOM 5780 C C . ASP A 1 749 ? -16.671 3.835 -17.901 1.00 98.19 749 ASP A C 1
ATOM 5782 O O . ASP A 1 749 ? -15.989 4.815 -17.591 1.00 98.19 749 ASP A O 1
ATOM 5786 N N . PHE A 1 750 ? -16.180 2.606 -17.953 1.00 98.69 750 PHE A N 1
ATOM 5787 C CA . PHE A 1 750 ? -14.806 2.246 -17.658 1.00 98.69 750 PHE A CA 1
ATOM 5788 C C . PHE A 1 750 ? -14.146 1.648 -18.899 1.00 98.69 750 PHE A C 1
ATOM 5790 O O . PHE A 1 750 ? -14.761 0.916 -19.678 1.00 98.69 750 PHE A O 1
ATOM 5797 N N . GLU A 1 751 ? -12.865 1.946 -19.077 1.00 98.81 751 GLU A N 1
ATOM 5798 C CA . GLU A 1 751 ? -12.006 1.322 -20.077 1.00 98.81 751 GLU A CA 1
ATOM 5799 C C . GLU A 1 751 ? -11.030 0.370 -19.378 1.00 98.81 751 GLU A C 1
ATOM 5801 O O . GLU A 1 751 ? -10.252 0.772 -18.513 1.00 98.81 751 GLU A O 1
ATOM 5806 N N . VAL A 1 752 ? -11.095 -0.906 -19.752 1.00 98.75 752 VAL A N 1
ATOM 5807 C CA . VAL A 1 752 ? -10.186 -1.971 -19.322 1.00 98.75 752 VAL A CA 1
ATOM 5808 C C . VAL A 1 752 ? -9.071 -2.076 -20.341 1.00 98.75 752 VAL A C 1
ATOM 5810 O O . VAL A 1 752 ? -9.339 -2.187 -21.535 1.00 98.75 752 VAL A O 1
ATOM 5813 N N . MET A 1 753 ? -7.833 -2.083 -19.866 1.00 98.94 753 MET A N 1
ATOM 5814 C CA . MET A 1 753 ? -6.632 -2.182 -20.679 1.00 98.94 753 MET A CA 1
ATOM 5815 C C . MET A 1 753 ? -5.774 -3.348 -20.197 1.00 98.94 753 MET A C 1
ATOM 5817 O O . MET A 1 753 ? -5.491 -3.444 -19.007 1.00 98.94 753 MET A O 1
ATOM 5821 N N . ILE A 1 754 ? -5.341 -4.225 -21.102 1.00 98.94 754 ILE A N 1
ATOM 5822 C CA . ILE A 1 754 ? -4.436 -5.335 -20.778 1.00 98.94 754 ILE A CA 1
ATOM 5823 C C . ILE A 1 754 ? -3.288 -5.362 -21.782 1.00 98.94 754 ILE A C 1
ATOM 5825 O O . ILE A 1 754 ? -3.522 -5.312 -22.989 1.00 98.94 754 ILE A O 1
ATOM 5829 N N . GLY A 1 755 ? -2.047 -5.440 -21.303 1.00 98.81 755 GLY A N 1
ATOM 5830 C CA . GLY A 1 755 ? -0.883 -5.446 -22.187 1.00 98.81 755 GLY A CA 1
ATOM 5831 C C . GLY A 1 755 ? 0.440 -5.780 -21.511 1.00 98.81 755 GLY A C 1
ATOM 5832 O O . GLY A 1 755 ? 0.484 -6.199 -20.353 1.00 98.81 755 GLY A O 1
ATOM 5833 N N . THR A 1 756 ? 1.515 -5.582 -22.278 1.00 98.81 756 THR A N 1
ATOM 5834 C CA . THR A 1 756 ? 2.901 -5.916 -21.898 1.00 98.81 756 THR A CA 1
ATOM 5835 C C . THR A 1 756 ? 3.611 -4.808 -21.112 1.00 98.81 756 THR A C 1
ATOM 5837 O O . THR A 1 756 ? 4.670 -5.043 -20.525 1.00 98.81 756 THR A O 1
ATOM 5840 N N . ASN A 1 757 ? 3.053 -3.594 -21.134 1.00 98.88 757 ASN A N 1
ATOM 5841 C CA . ASN A 1 757 ? 3.462 -2.418 -20.364 1.00 98.88 757 ASN A CA 1
ATOM 5842 C C . ASN A 1 757 ? 2.316 -1.380 -20.356 1.00 98.88 757 ASN A C 1
ATOM 5844 O O . ASN A 1 757 ? 1.293 -1.582 -21.010 1.00 98.88 757 ASN A O 1
ATOM 5848 N N . SER A 1 758 ? 2.478 -0.250 -19.658 1.00 98.81 758 SER A N 1
ATOM 5849 C CA . SER A 1 758 ? 1.411 0.764 -19.510 1.00 98.81 758 SER A CA 1
ATOM 5850 C C . SER A 1 758 ? 1.074 1.577 -20.768 1.00 98.81 758 SER A C 1
ATOM 5852 O O . SER A 1 758 ? 0.082 2.320 -20.774 1.00 98.81 758 SER A O 1
ATOM 5854 N N . ARG A 1 759 ? 1.886 1.478 -21.825 1.00 98.75 759 ARG A N 1
ATOM 5855 C CA . ARG A 1 759 ? 1.661 2.137 -23.119 1.00 98.75 759 ARG A CA 1
ATOM 5856 C C . ARG A 1 759 ? 1.034 1.176 -24.127 1.00 98.75 759 ARG A C 1
ATOM 5858 O O . ARG A 1 759 ? 0.033 1.518 -24.748 1.00 98.75 759 ARG A O 1
ATOM 5865 N N . ASP A 1 760 ? 1.602 -0.017 -24.259 1.00 98.69 760 ASP A N 1
ATOM 5866 C CA . ASP A 1 760 ? 1.284 -0.975 -25.315 1.00 98.69 760 ASP A CA 1
ATOM 5867 C C . ASP A 1 760 ? 0.218 -1.973 -24.818 1.00 98.69 760 ASP A C 1
ATOM 5869 O O . ASP A 1 760 ? 0.529 -3.050 -24.297 1.00 98.69 760 ASP A O 1
ATOM 5873 N N . VAL A 1 761 ? -1.055 -1.578 -24.950 1.00 98.81 761 VAL A N 1
ATOM 5874 C CA . VAL A 1 761 ? -2.221 -2.287 -24.394 1.00 98.81 761 VAL A CA 1
ATOM 5875 C C . VAL A 1 761 ? -3.306 -2.568 -25.435 1.00 98.81 761 VAL A C 1
ATOM 5877 O O . VAL A 1 761 ? -3.480 -1.846 -26.416 1.00 98.81 761 VAL A O 1
ATOM 5880 N N . LYS A 1 762 ? -4.080 -3.619 -25.180 1.00 98.75 762 LYS A N 1
ATOM 5881 C CA . LYS A 1 762 ? -5.398 -3.864 -25.771 1.00 98.75 762 LYS A CA 1
ATOM 5882 C C . LYS A 1 762 ? -6.456 -3.230 -24.881 1.00 98.75 762 LYS A C 1
ATOM 5884 O O . LYS A 1 762 ? -6.256 -3.202 -23.672 1.00 98.75 762 LYS A O 1
ATOM 5889 N N . SER A 1 763 ? -7.569 -2.772 -25.454 1.00 98.56 763 SER A N 1
ATOM 5890 C CA . SER A 1 763 ? -8.619 -2.075 -24.700 1.00 98.56 763 SER A CA 1
ATOM 5891 C C . SER A 1 763 ? -10.014 -2.626 -24.986 1.00 98.56 763 SER A C 1
ATOM 5893 O O . SER A 1 763 ? -10.331 -2.964 -26.125 1.00 98.56 763 SER A O 1
ATOM 5895 N N . ALA A 1 764 ? -10.865 -2.645 -23.964 1.00 98.44 764 ALA A N 1
ATOM 5896 C CA . ALA A 1 764 ? -12.305 -2.888 -24.052 1.00 98.44 764 ALA A CA 1
ATOM 5897 C C . ALA A 1 764 ? -13.049 -1.972 -23.065 1.00 98.44 764 ALA A C 1
ATOM 5899 O O . ALA A 1 764 ? -12.439 -1.423 -22.149 1.00 98.44 764 ALA A O 1
ATOM 5900 N N . LYS A 1 765 ? -14.362 -1.783 -23.238 1.00 98.50 765 LYS A N 1
ATOM 5901 C CA . LYS A 1 765 ? -15.174 -0.917 -22.366 1.00 98.50 765 LYS A CA 1
ATOM 5902 C C . LYS A 1 765 ? -16.314 -1.679 -21.709 1.00 98.50 765 LYS A C 1
ATOM 5904 O O . LYS A 1 765 ? -16.889 -2.568 -22.333 1.00 98.50 765 LYS A O 1
ATOM 5909 N N . PHE A 1 766 ? -16.662 -1.278 -20.493 1.00 98.19 766 PHE A N 1
ATOM 5910 C CA . PHE A 1 766 ? -17.873 -1.716 -19.802 1.00 98.19 766 PHE A CA 1
ATOM 5911 C C . PHE A 1 766 ? -18.493 -0.561 -19.011 1.00 98.19 766 PHE A C 1
ATOM 5913 O O . PHE A 1 766 ? -17.824 0.437 -18.745 1.00 98.19 766 PHE A O 1
ATOM 5920 N N . THR A 1 767 ? -19.749 -0.715 -18.601 1.00 97.50 767 THR A N 1
ATOM 5921 C CA . THR A 1 767 ? -20.470 0.282 -17.796 1.00 97.50 767 THR A CA 1
ATOM 5922 C C . THR A 1 767 ? -20.743 -0.244 -16.384 1.00 97.50 767 THR A C 1
ATOM 5924 O O . THR A 1 767 ? -21.283 -1.339 -16.219 1.00 97.50 767 THR A O 1
ATOM 5927 N N . LEU A 1 768 ? -20.402 0.538 -15.358 1.00 95.56 768 LEU A N 1
ATOM 5928 C CA . LEU A 1 768 ? -20.894 0.346 -13.994 1.00 95.56 768 LEU A CA 1
ATOM 5929 C C . LEU A 1 768 ? -22.247 1.054 -13.868 1.00 95.56 768 LEU A C 1
ATOM 5931 O O . LEU A 1 768 ? -22.317 2.282 -13.897 1.00 95.56 768 LEU A O 1
ATOM 5935 N N . ALA A 1 769 ? -23.328 0.291 -13.767 1.00 82.25 769 ALA A N 1
ATOM 5936 C CA . ALA A 1 769 ? -24.674 0.828 -13.646 1.00 82.25 769 ALA A CA 1
ATOM 5937 C C . ALA A 1 769 ? -24.911 1.413 -12.244 1.00 82.25 769 ALA A C 1
ATOM 5939 O O . ALA A 1 769 ? -24.487 0.856 -11.228 1.00 82.25 769 ALA A O 1
ATOM 5940 N N . SER A 1 770 ? -25.632 2.536 -12.183 1.00 63.97 770 SER A N 1
ATOM 5941 C CA . SER A 1 770 ? -26.206 3.016 -10.923 1.00 63.97 770 SER A CA 1
ATOM 5942 C C . SER A 1 770 ? -27.279 2.027 -10.469 1.00 63.97 770 SER A C 1
ATOM 5944 O O . SER A 1 770 ? -27.935 1.434 -11.320 1.00 63.97 770 SER A O 1
ATOM 5946 N N . ALA A 1 771 ? -27.531 1.904 -9.165 1.00 50.97 771 ALA A N 1
ATOM 5947 C CA . ALA A 1 771 ? -28.578 1.040 -8.597 1.00 50.97 771 ALA A CA 1
ATOM 5948 C C . ALA A 1 771 ? -30.030 1.357 -9.060 1.00 50.97 771 ALA A C 1
ATOM 5950 O O . ALA A 1 771 ? -30.987 0.840 -8.493 1.00 50.97 771 ALA A O 1
ATOM 5951 N N . ALA A 1 772 ? -30.206 2.212 -10.073 1.00 43.56 772 ALA A N 1
ATOM 5952 C CA . ALA A 1 772 ? -31.476 2.558 -10.698 1.00 43.56 772 ALA A CA 1
ATOM 5953 C C . ALA A 1 772 ? -31.959 1.550 -11.762 1.00 43.56 772 ALA A C 1
ATOM 5955 O O . ALA A 1 772 ? -32.991 1.801 -12.380 1.00 43.56 772 ALA A O 1
ATOM 5956 N N . ASP A 1 773 ? -31.285 0.411 -11.942 1.00 42.19 773 ASP A N 1
ATOM 5957 C CA . ASP A 1 773 ? -31.893 -0.762 -12.574 1.00 42.19 773 ASP A CA 1
ATOM 5958 C C . ASP A 1 773 ? -32.412 -1.689 -11.465 1.00 42.19 773 ASP A C 1
ATOM 5960 O O . ASP A 1 773 ? -31.660 -2.287 -10.701 1.00 42.19 773 ASP A O 1
ATOM 5964 N N . THR A 1 774 ? -33.738 -1.710 -11.323 1.00 57.41 774 THR A N 1
ATOM 5965 C CA . THR A 1 774 ? -34.521 -2.337 -10.247 1.00 57.41 774 THR A CA 1
ATOM 5966 C C . THR A 1 774 ? -33.973 -3.680 -9.755 1.00 57.41 774 THR A C 1
ATOM 5968 O O . THR A 1 774 ? -33.972 -4.655 -10.506 1.00 57.41 774 THR A O 1
ATOM 5971 N N . LEU A 1 775 ? -33.652 -3.760 -8.453 1.00 65.94 775 LEU A N 1
ATOM 5972 C CA . LEU A 1 775 ? -33.463 -5.034 -7.748 1.00 65.94 775 LEU A CA 1
ATOM 5973 C C . LEU A 1 775 ? -34.630 -5.981 -8.065 1.00 65.94 775 LEU A C 1
ATOM 5975 O O . LEU A 1 775 ? -35.801 -5.573 -8.004 1.00 65.94 775 LEU A O 1
ATOM 5979 N N . THR A 1 776 ? -34.322 -7.246 -8.359 1.00 84.81 776 THR A N 1
ATOM 5980 C CA . THR A 1 776 ? -35.339 -8.306 -8.403 1.00 84.81 776 THR A CA 1
ATOM 5981 C C . THR A 1 776 ? -36.039 -8.402 -7.044 1.00 84.81 776 THR A C 1
ATOM 5983 O O . THR A 1 776 ? -35.474 -8.000 -6.026 1.00 84.81 776 THR A O 1
ATOM 5986 N N . ASP A 1 777 ? -37.270 -8.919 -7.004 1.00 87.06 777 ASP A N 1
ATOM 5987 C CA . ASP A 1 777 ? -38.012 -9.075 -5.741 1.00 87.06 777 ASP A CA 1
ATOM 5988 C C . ASP A 1 777 ? -37.213 -9.886 -4.708 1.00 87.06 777 ASP A C 1
ATOM 5990 O O . ASP A 1 777 ? -37.142 -9.507 -3.540 1.00 87.06 777 ASP A O 1
ATOM 5994 N N . ASP A 1 778 ? -36.519 -10.937 -5.152 1.00 85.94 778 ASP A N 1
ATOM 5995 C CA . ASP A 1 778 ? -35.658 -11.748 -4.290 1.00 85.94 778 ASP A CA 1
ATOM 5996 C C . ASP A 1 778 ? -34.459 -10.971 -3.743 1.00 85.94 778 ASP A C 1
ATOM 5998 O O . ASP A 1 778 ? -34.168 -11.067 -2.548 1.00 85.94 778 ASP A O 1
ATOM 6002 N N . ALA A 1 779 ? -33.779 -10.185 -4.585 1.00 82.81 779 ALA A N 1
ATOM 6003 C CA . ALA A 1 779 ? -32.633 -9.380 -4.164 1.00 82.81 779 ALA A CA 1
ATOM 6004 C C . ALA A 1 779 ? -33.053 -8.251 -3.213 1.00 82.81 779 ALA A C 1
ATOM 6006 O O . ALA A 1 779 ? -32.356 -7.971 -2.236 1.00 82.81 779 ALA A O 1
ATOM 6007 N N . LEU A 1 780 ? -34.216 -7.637 -3.453 1.00 90.50 780 LEU A N 1
ATOM 6008 C CA . LEU A 1 780 ? -34.791 -6.632 -2.565 1.00 90.50 780 LEU A CA 1
ATOM 6009 C C . LEU A 1 780 ? -35.158 -7.241 -1.206 1.00 90.50 780 LEU A C 1
ATOM 6011 O O . LEU A 1 780 ? -34.724 -6.725 -0.177 1.00 90.50 780 LEU A O 1
ATOM 6015 N N . MET A 1 781 ? -35.872 -8.371 -1.186 1.00 94.25 781 MET A N 1
ATOM 6016 C CA . MET A 1 781 ? -36.189 -9.078 0.059 1.00 94.25 781 MET A CA 1
ATOM 6017 C C . MET A 1 781 ? -34.929 -9.510 0.813 1.00 94.25 781 MET A C 1
ATOM 6019 O O . MET A 1 781 ? -34.894 -9.410 2.035 1.00 94.25 781 MET A O 1
ATOM 6023 N N . ASP A 1 782 ? -33.888 -9.979 0.111 1.00 92.50 782 ASP A N 1
ATOM 6024 C CA . ASP A 1 782 ? -32.636 -10.397 0.754 1.00 92.50 782 ASP A CA 1
ATOM 6025 C C . ASP A 1 782 ? -31.894 -9.200 1.343 1.00 92.50 782 ASP A C 1
ATOM 6027 O O . ASP A 1 782 ? -31.421 -9.261 2.472 1.00 92.50 782 ASP A O 1
ATOM 6031 N N . THR A 1 783 ? -31.882 -8.078 0.625 1.00 92.38 783 THR A N 1
ATOM 6032 C CA . THR A 1 783 ? -31.308 -6.820 1.109 1.00 92.38 783 THR A CA 1
ATOM 6033 C C . THR A 1 783 ? -32.010 -6.350 2.378 1.00 92.38 783 THR A C 1
ATOM 6035 O O . THR A 1 783 ? -31.342 -6.032 3.362 1.00 92.38 783 THR A O 1
ATOM 6038 N N . VAL A 1 784 ? -33.345 -6.335 2.384 1.00 96.50 784 VAL A N 1
ATOM 6039 C CA . VAL A 1 784 ? -34.137 -5.918 3.547 1.00 96.50 784 VAL A CA 1
ATOM 6040 C C . VAL A 1 784 ? -33.925 -6.879 4.716 1.00 96.50 784 VAL A C 1
ATOM 6042 O O . VAL A 1 784 ? -33.557 -6.435 5.800 1.00 96.50 784 VAL A O 1
ATOM 6045 N N . GLN A 1 785 ? -34.053 -8.190 4.494 1.00 97.50 785 GLN A N 1
ATOM 6046 C CA . GLN A 1 785 ? -33.875 -9.203 5.537 1.00 97.50 785 GLN A CA 1
ATOM 6047 C C . GLN A 1 785 ? -32.460 -9.178 6.130 1.00 97.50 785 GLN A C 1
ATOM 6049 O O . GLN A 1 785 ? -32.312 -9.196 7.351 1.00 97.50 785 GLN A O 1
ATOM 6054 N N . ARG A 1 786 ? -31.418 -9.095 5.290 1.00 96.19 786 ARG A N 1
ATOM 6055 C CA . ARG A 1 786 ? -30.019 -9.053 5.734 1.00 96.19 786 ARG A CA 1
ATOM 6056 C C . ARG A 1 786 ? -29.719 -7.795 6.534 1.00 96.19 786 ARG A C 1
ATOM 6058 O O . ARG A 1 786 ? -29.077 -7.888 7.573 1.00 96.19 786 ARG A O 1
ATOM 6065 N N . ARG A 1 787 ? -30.179 -6.625 6.080 1.00 94.88 787 ARG A N 1
ATOM 6066 C CA . ARG A 1 787 ? -29.967 -5.358 6.796 1.00 94.88 787 ARG A CA 1
ATOM 6067 C C . ARG A 1 787 ? -30.688 -5.350 8.140 1.00 94.88 787 ARG A C 1
ATOM 6069 O O . ARG A 1 787 ? -30.068 -5.019 9.143 1.00 94.88 787 ARG A O 1
ATOM 6076 N N . THR A 1 788 ? -31.936 -5.803 8.180 1.00 96.88 788 THR A N 1
ATOM 6077 C CA . THR A 1 788 ? -32.687 -5.967 9.430 1.00 96.88 788 THR A CA 1
ATOM 6078 C C . THR A 1 788 ? -32.032 -6.986 10.368 1.00 96.88 788 THR A C 1
ATOM 6080 O O . THR A 1 788 ? -31.955 -6.746 11.569 1.00 96.88 788 THR A O 1
ATOM 6083 N N . PHE A 1 789 ? -31.473 -8.089 9.856 1.00 97.88 789 PHE A N 1
ATOM 6084 C CA . PHE A 1 789 ? -30.698 -9.042 10.663 1.00 97.88 789 PHE A CA 1
ATOM 6085 C C . PHE A 1 789 ? -29.508 -8.378 11.380 1.00 97.88 789 PHE A C 1
ATOM 6087 O O . PHE A 1 789 ? -29.242 -8.701 12.539 1.00 97.88 789 PHE A O 1
ATOM 6094 N N . LEU A 1 790 ? -28.826 -7.415 10.746 1.00 97.31 790 LEU A N 1
ATOM 6095 C CA . LEU A 1 790 ? -27.690 -6.718 11.363 1.00 97.31 790 LEU A CA 1
ATOM 6096 C C . LEU A 1 790 ? -28.077 -5.932 12.623 1.00 97.31 790 LEU A C 1
ATOM 6098 O O . LEU A 1 790 ? -27.232 -5.787 13.504 1.00 97.31 790 LEU A O 1
ATOM 6102 N N . TYR A 1 791 ? -29.340 -5.518 12.776 1.00 98.00 791 TYR A N 1
ATOM 6103 C CA . TYR A 1 791 ? -29.838 -4.936 14.028 1.00 98.00 791 TYR A CA 1
ATOM 6104 C C . TYR A 1 791 ? -29.618 -5.876 15.224 1.00 98.00 791 TYR A C 1
ATOM 6106 O O . TYR A 1 791 ? -29.139 -5.469 16.278 1.00 98.00 791 TYR A O 1
ATOM 6114 N N . PHE A 1 792 ? -29.919 -7.163 15.037 1.00 97.94 792 PHE A N 1
ATOM 6115 C CA . PHE A 1 792 ? -29.793 -8.205 16.060 1.00 97.94 792 PHE A CA 1
ATOM 6116 C C . PHE A 1 792 ? -28.388 -8.805 16.139 1.00 97.94 792 PHE A C 1
ATOM 6118 O O . PHE A 1 792 ? -28.089 -9.583 17.048 1.00 97.94 792 PHE A O 1
ATOM 6125 N N . TRP A 1 793 ? -27.518 -8.462 15.189 1.00 97.62 793 TRP A N 1
ATOM 6126 C CA . TRP A 1 793 ? -26.161 -8.978 15.118 1.00 97.62 793 TRP A CA 1
ATOM 6127 C C . TRP A 1 793 ? -25.125 -7.939 15.534 1.00 97.62 793 TRP A C 1
ATOM 6129 O O . TRP A 1 793 ? -24.520 -8.084 16.599 1.00 97.62 793 TRP A O 1
ATOM 6139 N N . GLU A 1 794 ? -24.947 -6.899 14.722 1.00 96.19 794 GLU A N 1
ATOM 6140 C CA . GLU A 1 794 ? -24.010 -5.793 14.942 1.00 96.19 794 GLU A CA 1
ATOM 6141 C C . GLU A 1 794 ? -24.577 -4.759 15.919 1.00 96.19 794 GLU A C 1
ATOM 6143 O O . GLU A 1 794 ? -23.839 -4.234 16.746 1.00 96.19 794 GLU A O 1
ATOM 6148 N N . GLY A 1 795 ? -25.887 -4.498 15.851 1.00 94.69 795 GLY A N 1
ATOM 6149 C CA . GLY A 1 795 ? -26.580 -3.551 16.730 1.00 94.69 795 GLY A CA 1
ATOM 6150 C C . GLY A 1 795 ? -26.925 -4.093 18.121 1.00 94.69 795 GLY A C 1
ATOM 6151 O O . GLY A 1 795 ? -27.393 -3.330 18.963 1.00 94.69 795 GLY A O 1
ATOM 6152 N N . ALA A 1 796 ? -26.710 -5.385 18.378 1.00 96.38 796 ALA A N 1
ATOM 6153 C CA . ALA A 1 796 ? -27.043 -6.013 19.654 1.00 96.38 796 ALA A CA 1
ATOM 6154 C C . ALA A 1 796 ? -26.226 -5.446 20.822 1.00 96.38 796 ALA A C 1
ATOM 6156 O O . ALA A 1 796 ? -25.059 -5.083 20.664 1.00 96.38 796 ALA A O 1
ATOM 6157 N N . GLU A 1 797 ? -26.804 -5.460 22.024 1.00 96.19 797 GLU A N 1
ATOM 6158 C CA . GLU A 1 797 ? -26.087 -5.015 23.217 1.00 96.19 797 GLU A CA 1
ATOM 6159 C C . GLU A 1 797 ? -24.921 -5.989 23.505 1.00 96.19 797 GLU A C 1
ATOM 6161 O O . GLU A 1 797 ? -25.115 -7.210 23.537 1.00 96.19 797 GLU A O 1
ATOM 6166 N N . PRO A 1 798 ? -23.681 -5.490 23.657 1.00 92.56 798 PRO A N 1
ATOM 6167 C CA . PRO A 1 798 ? -22.484 -6.325 23.574 1.00 92.56 798 PRO A CA 1
ATOM 6168 C C . PRO A 1 798 ? -22.361 -7.370 24.693 1.00 92.56 798 PRO A C 1
ATOM 6170 O O . PRO A 1 798 ? -21.793 -8.444 24.449 1.00 92.56 798 PRO A O 1
ATOM 6173 N N . ASN A 1 799 ? -22.885 -7.088 25.892 1.00 94.19 799 ASN A N 1
ATOM 6174 C CA . ASN A 1 799 ? -22.756 -7.962 27.059 1.00 94.19 799 ASN A CA 1
ATOM 6175 C C . ASN A 1 799 ? -23.764 -9.117 27.028 1.00 94.19 799 ASN A C 1
ATOM 6177 O O . ASN A 1 799 ? -23.391 -10.286 27.143 1.00 94.19 799 ASN A O 1
ATOM 6181 N N . SER A 1 800 ? -25.037 -8.788 26.847 1.00 96.44 800 SER A N 1
ATOM 6182 C CA . SER A 1 800 ? -26.158 -9.726 26.803 1.00 96.44 800 SER A CA 1
ATOM 6183 C C . SER A 1 800 ? -26.261 -10.453 25.460 1.00 96.44 800 SER A C 1
ATOM 6185 O O . SER A 1 800 ? -26.681 -11.608 25.403 1.00 96.44 800 SER A O 1
ATOM 6187 N N . GLY A 1 801 ? -25.863 -9.795 24.367 1.00 96.69 801 GLY A N 1
ATOM 6188 C CA . GLY A 1 801 ? -26.128 -10.238 22.999 1.00 96.69 801 GLY A CA 1
ATOM 6189 C C . GLY A 1 801 ? -27.601 -10.129 22.583 1.00 96.69 801 GLY A C 1
ATOM 6190 O O . GLY A 1 801 ? -27.930 -10.608 21.497 1.00 96.69 801 GLY A O 1
ATOM 6191 N N . LEU A 1 802 ? -28.455 -9.542 23.432 1.00 98.12 802 LEU A N 1
ATOM 6192 C CA . LEU A 1 802 ? -29.885 -9.316 23.214 1.00 98.12 802 LEU A CA 1
ATOM 6193 C C . LEU A 1 802 ? -30.136 -8.043 22.388 1.00 98.12 802 LEU A C 1
ATOM 6195 O O . LEU A 1 802 ? -29.240 -7.220 22.182 1.00 98.12 802 LEU A O 1
ATOM 6199 N N . ALA A 1 803 ? -31.369 -7.891 21.904 1.00 97.69 803 ALA A N 1
ATOM 6200 C CA . ALA A 1 803 ? -31.778 -6.736 21.119 1.00 97.69 803 ALA A CA 1
ATOM 6201 C C . ALA A 1 803 ? -31.915 -5.494 22.021 1.00 97.69 803 ALA A C 1
ATOM 6203 O O . ALA A 1 803 ? -32.629 -5.569 23.031 1.00 97.69 803 ALA A O 1
ATOM 6204 N N . PRO A 1 804 ? -31.279 -4.356 21.683 1.00 96.81 804 PRO A N 1
ATOM 6205 C CA . PRO A 1 804 ? -31.589 -3.097 22.350 1.00 96.81 804 PRO A CA 1
ATOM 6206 C C . PRO A 1 804 ? -33.057 -2.735 22.097 1.00 96.81 804 PRO A C 1
ATOM 6208 O O . PRO A 1 804 ? -33.581 -3.015 21.029 1.00 96.81 804 PRO A O 1
ATOM 6211 N N . GLU A 1 805 ? -33.734 -2.108 23.055 1.00 95.00 805 GLU A N 1
ATOM 6212 C CA . GLU A 1 805 ? -35.121 -1.651 22.870 1.00 95.00 805 GLU A CA 1
ATOM 6213 C C . GLU A 1 805 ? -35.201 -0.571 21.780 1.00 95.00 805 GLU A C 1
ATOM 6215 O O . GLU A 1 805 ? -36.054 -0.616 20.892 1.00 95.00 805 GLU A O 1
ATOM 6220 N N . ARG A 1 806 ? -34.260 0.381 21.806 1.00 94.44 806 ARG A N 1
ATOM 6221 C CA . ARG A 1 806 ? -34.167 1.482 20.841 1.00 94.44 806 ARG A CA 1
ATOM 6222 C C . ARG A 1 806 ? -32.761 1.568 20.286 1.00 94.44 806 ARG A C 1
ATOM 6224 O O . ARG A 1 806 ? -31.790 1.432 21.023 1.00 94.44 806 ARG A O 1
ATOM 6231 N N . TYR A 1 807 ? -32.659 1.887 19.001 1.00 95.19 807 TYR A N 1
ATOM 6232 C CA . TYR A 1 807 ? -31.403 2.324 18.400 1.00 95.19 807 TYR A CA 1
ATOM 6233 C C . TYR A 1 807 ? -31.602 3.654 17.685 1.00 95.19 807 TYR A C 1
ATOM 6235 O O . TYR A 1 807 ? -32.396 3.759 16.746 1.00 95.19 807 TYR A O 1
ATOM 6243 N N . HIS A 1 808 ? -30.869 4.676 18.111 1.00 94.75 808 HIS A N 1
ATOM 6244 C CA . HIS A 1 808 ? -30.879 5.995 17.493 1.00 94.75 808 HIS A CA 1
ATOM 6245 C C . HIS A 1 808 ? -29.550 6.242 16.773 1.00 94.75 808 HIS A C 1
ATOM 6247 O O . HIS A 1 808 ? -28.487 6.210 17.391 1.00 94.75 808 HIS A O 1
ATOM 6253 N N . VAL A 1 809 ? -29.610 6.504 15.463 1.00 92.00 809 VAL A N 1
ATOM 6254 C CA . VAL A 1 809 ? -28.410 6.689 14.620 1.00 92.00 809 VAL A CA 1
ATOM 6255 C C . VAL A 1 809 ? -27.602 7.930 15.019 1.00 92.00 809 VAL A C 1
ATOM 6257 O O . VAL A 1 809 ? -26.395 7.973 14.813 1.00 92.00 809 VAL A O 1
ATOM 6260 N N . ASP A 1 810 ? -28.251 8.933 15.609 1.00 88.88 810 ASP A N 1
ATOM 6261 C CA . ASP A 1 810 ? -27.612 10.157 16.105 1.00 88.88 810 ASP A CA 1
ATOM 6262 C C . ASP A 1 810 ? -26.916 9.984 17.470 1.00 88.88 810 ASP A C 1
ATOM 6264 O O . ASP A 1 810 ? -26.254 10.907 17.941 1.00 88.88 810 ASP A O 1
ATOM 6268 N N . GLY A 1 811 ? -27.060 8.820 18.115 1.00 89.75 811 GLY A N 1
ATOM 6269 C CA . GLY A 1 811 ? -26.519 8.556 19.447 1.00 89.75 811 GLY A CA 1
ATOM 6270 C C . GLY A 1 811 ? -27.219 9.316 20.580 1.00 89.75 811 GLY A C 1
ATOM 6271 O O . GLY A 1 811 ? -26.725 9.310 21.707 1.00 89.75 811 GLY A O 1
ATOM 6272 N N . VAL A 1 812 ? -28.357 9.972 20.326 1.00 89.44 812 VAL A N 1
ATOM 6273 C CA . VAL A 1 812 ? -29.062 10.790 21.321 1.00 89.44 812 VAL A CA 1
ATOM 6274 C C . VAL A 1 812 ? -30.181 9.981 21.964 1.00 89.44 812 VAL A C 1
ATOM 6276 O O . VAL A 1 812 ? -31.207 9.755 21.336 1.00 89.44 812 VAL A O 1
ATOM 6279 N N . TYR A 1 813 ? -30.034 9.608 23.238 1.00 89.62 813 TYR A N 1
ATOM 6280 C CA . TYR A 1 813 ? -31.011 8.808 23.995 1.00 89.62 813 TYR A CA 1
ATOM 6281 C C . TYR A 1 813 ? -31.629 9.624 25.142 1.00 89.62 813 TYR A C 1
ATOM 6283 O O . TYR A 1 813 ? -31.082 9.644 26.247 1.00 89.62 813 TYR A O 1
ATOM 6291 N N . PRO A 1 814 ? -32.763 10.321 24.923 1.00 83.81 814 PRO A N 1
ATOM 6292 C CA . PRO A 1 814 ? -33.324 11.248 25.909 1.00 83.81 814 PRO A CA 1
ATOM 6293 C C . PRO A 1 814 ? -33.744 10.591 27.229 1.00 83.81 814 PRO A C 1
ATOM 6295 O O . PRO A 1 814 ? -33.815 11.272 28.248 1.00 83.81 814 PRO A O 1
ATOM 6298 N N . GLN A 1 815 ? -34.022 9.283 27.219 1.00 84.56 815 GLN A N 1
ATOM 6299 C CA . GLN A 1 815 ? -34.411 8.520 28.409 1.00 84.56 815 GLN A CA 1
ATOM 6300 C C . GLN A 1 815 ? -33.236 7.744 29.027 1.00 84.56 815 GLN A C 1
ATOM 6302 O O . GLN A 1 815 ? -33.435 6.971 29.968 1.00 84.56 815 GLN A O 1
ATOM 6307 N N . ASN A 1 816 ? -32.011 7.982 28.533 1.00 84.94 816 ASN A N 1
ATOM 6308 C CA . ASN A 1 816 ? -30.792 7.273 28.924 1.00 84.94 816 ASN A CA 1
ATOM 6309 C C . ASN A 1 816 ? -30.951 5.744 28.818 1.00 84.94 816 ASN A C 1
ATOM 6311 O O . ASN A 1 816 ? -30.636 4.990 29.739 1.00 84.94 816 ASN A O 1
ATOM 6315 N N . ASP A 1 817 ? -31.515 5.312 27.695 1.00 87.88 817 ASP A N 1
ATOM 6316 C CA . ASP A 1 817 ? -31.977 3.959 27.402 1.00 87.88 817 ASP A CA 1
ATOM 6317 C C . ASP A 1 817 ? -31.141 3.249 26.324 1.00 87.88 817 ASP A C 1
ATOM 6319 O O . ASP A 1 817 ? -31.533 2.200 25.826 1.00 87.88 817 ASP A O 1
ATOM 6323 N N . SER A 1 818 ? -29.944 3.759 26.018 1.00 90.88 818 SER A N 1
ATOM 6324 C CA . SER A 1 818 ? -29.020 3.158 25.041 1.00 90.88 818 SER A CA 1
ATOM 6325 C C . SER A 1 818 ? -28.562 1.735 25.388 1.00 90.88 818 SER A C 1
ATOM 6327 O O . SER A 1 818 ? -28.245 0.959 24.494 1.00 90.88 818 SER A O 1
ATOM 6329 N N . ASN A 1 819 ? -28.533 1.389 26.678 1.00 92.50 819 ASN A N 1
ATOM 6330 C CA . ASN A 1 819 ? -28.159 0.056 27.173 1.00 92.50 819 ASN A CA 1
ATOM 6331 C C . ASN A 1 819 ? -29.376 -0.776 27.621 1.00 92.50 819 ASN A C 1
ATOM 6333 O O . ASN A 1 819 ? -29.213 -1.789 28.305 1.00 92.50 819 ASN A O 1
ATOM 6337 N N . VAL A 1 820 ? -30.598 -0.328 27.319 1.00 96.81 820 VAL A N 1
ATOM 6338 C CA . VAL A 1 820 ? -31.819 -1.062 27.666 1.00 96.81 820 VAL A CA 1
ATOM 6339 C C . VAL A 1 820 ? -32.094 -2.102 26.588 1.00 96.81 820 VAL A C 1
ATOM 6341 O O . VAL A 1 820 ? -32.149 -1.776 25.405 1.00 96.81 820 VAL A O 1
ATOM 6344 N N . VAL A 1 821 ? -32.277 -3.350 27.005 1.00 97.81 821 VAL A N 1
ATOM 6345 C CA . VAL A 1 821 ? -32.647 -4.472 26.137 1.00 97.81 821 VAL A CA 1
ATOM 6346 C C . VAL A 1 821 ? -34.060 -4.940 26.465 1.00 97.81 821 VAL A C 1
ATOM 6348 O O . VAL A 1 821 ? -34.490 -4.885 27.621 1.00 97.81 821 VAL A O 1
ATOM 6351 N N . THR A 1 822 ? -34.773 -5.412 25.448 1.00 97.44 822 THR A N 1
ATOM 6352 C CA . THR A 1 822 ? -36.168 -5.865 25.557 1.00 97.44 822 THR A CA 1
ATOM 6353 C C . THR A 1 822 ? -36.282 -7.377 25.530 1.00 97.44 822 THR A C 1
ATOM 6355 O O . THR A 1 822 ? -35.534 -8.040 24.809 1.00 97.44 822 THR A O 1
ATOM 6358 N N . SER A 1 823 ? -37.192 -7.947 26.317 1.00 97.50 823 SER A N 1
ATOM 6359 C CA . SER A 1 823 ? -37.393 -9.394 26.365 1.00 97.50 823 SER A CA 1
ATOM 6360 C C . SER A 1 823 ? -38.095 -9.915 25.110 1.00 97.50 823 SER A C 1
ATOM 6362 O O . SER A 1 823 ? -37.519 -10.756 24.412 1.00 97.50 823 SER A O 1
ATOM 6364 N N . GLY A 1 824 ? -39.268 -9.399 24.746 1.00 96.31 824 GLY A N 1
ATOM 6365 C CA . GLY A 1 824 ? -40.014 -9.878 23.583 1.00 96.31 824 GLY A CA 1
ATOM 6366 C C . GLY A 1 824 ? -39.379 -9.486 22.255 1.00 96.31 824 GLY A C 1
ATOM 6367 O O . GLY A 1 824 ? -39.216 -10.349 21.387 1.00 96.31 824 GLY A O 1
ATOM 6368 N N . GLY A 1 825 ? -38.882 -8.250 22.123 1.00 97.38 825 GLY A N 1
ATOM 6369 C CA . GLY A 1 825 ? -38.120 -7.836 20.936 1.00 97.38 825 GLY A CA 1
ATOM 6370 C C . GLY A 1 825 ? -36.861 -8.689 20.714 1.00 97.38 825 GLY A C 1
ATOM 6371 O O . GLY A 1 825 ? -36.508 -9.013 19.577 1.00 97.38 825 GLY A O 1
ATOM 6372 N N . SER A 1 826 ? -36.226 -9.159 21.793 1.00 98.31 826 SER A N 1
ATOM 6373 C CA . SER A 1 826 ? -35.131 -10.130 21.688 1.00 98.31 826 SER A CA 1
ATOM 6374 C C . SER A 1 826 ? -35.596 -11.528 21.303 1.00 98.31 826 SER A C 1
ATOM 6376 O O . SER A 1 826 ? -34.873 -12.220 20.591 1.00 98.31 826 SER A O 1
ATOM 6378 N N . GLY A 1 827 ? -36.795 -11.945 21.711 1.00 98.25 827 GLY A N 1
ATOM 6379 C CA . GLY A 1 827 ? -37.436 -13.163 21.212 1.00 98.25 827 GLY A CA 1
ATOM 6380 C C . GLY A 1 827 ? -37.536 -13.186 19.691 1.00 98.25 827 GLY A C 1
ATOM 6381 O O . GLY A 1 827 ? -37.185 -14.177 19.047 1.00 98.25 827 GLY A O 1
ATOM 6382 N N . PHE A 1 828 ? -37.938 -12.058 19.106 1.00 98.38 828 PHE A N 1
ATOM 6383 C CA . PHE A 1 828 ? -37.993 -11.896 17.656 1.00 98.38 828 PHE A CA 1
ATOM 6384 C C . PHE A 1 828 ? -36.588 -11.917 17.041 1.00 98.38 828 PHE A C 1
ATOM 6386 O O . PHE A 1 828 ? -36.347 -12.620 16.059 1.00 98.38 828 PHE A O 1
ATOM 6393 N N . GLY A 1 829 ? -35.636 -11.219 17.666 1.00 97.62 829 GLY A N 1
ATOM 6394 C CA . GLY A 1 829 ? -34.233 -11.200 17.254 1.00 97.62 829 GLY A CA 1
ATOM 6395 C C . GLY A 1 829 ? -33.561 -12.573 17.253 1.00 97.62 829 GLY A C 1
ATOM 6396 O O . GLY A 1 829 ? -32.809 -12.899 16.339 1.00 97.62 829 GLY A O 1
ATOM 6397 N N . ILE A 1 830 ? -33.876 -13.422 18.231 1.00 98.62 830 ILE A N 1
ATOM 6398 C CA . ILE A 1 830 ? -33.391 -14.805 18.307 1.00 98.62 830 ILE A CA 1
ATOM 6399 C C . ILE A 1 830 ? -33.830 -15.608 17.074 1.00 98.62 830 ILE A C 1
ATOM 6401 O O . ILE A 1 830 ? -33.021 -16.325 16.481 1.00 98.62 830 ILE A O 1
ATOM 6405 N N . MET A 1 831 ? -35.082 -15.449 16.643 1.00 98.69 831 MET A N 1
ATOM 6406 C CA . MET A 1 831 ? -35.580 -16.070 15.413 1.00 98.69 831 MET A CA 1
ATOM 6407 C C . MET A 1 831 ? -34.928 -15.471 14.159 1.00 98.69 831 MET A C 1
ATOM 6409 O O . MET A 1 831 ? -34.553 -16.216 13.253 1.00 98.69 831 MET A O 1
ATOM 6413 N N . ALA A 1 832 ? -34.712 -14.153 14.123 1.00 98.25 832 ALA A N 1
ATOM 6414 C CA . ALA A 1 832 ? -33.974 -13.500 13.041 1.00 98.25 832 ALA A CA 1
ATOM 6415 C C . ALA A 1 832 ? -32.529 -14.024 12.924 1.00 98.25 832 ALA A C 1
ATOM 6417 O O . ALA A 1 832 ? -32.022 -14.185 11.815 1.00 98.25 832 ALA A O 1
ATOM 6418 N N . ILE A 1 833 ? -31.877 -14.365 14.043 1.00 98.56 833 ILE A N 1
ATOM 6419 C CA . ILE A 1 833 ? -30.542 -14.977 14.029 1.00 98.56 833 ILE A CA 1
ATOM 6420 C C . ILE A 1 833 ? -30.573 -16.381 13.413 1.00 98.56 833 ILE A C 1
ATOM 6422 O O . ILE A 1 833 ? -29.690 -16.702 12.621 1.00 98.56 833 ILE A O 1
ATOM 6426 N N . LEU A 1 834 ? -31.586 -17.205 13.708 1.00 98.19 834 LEU A N 1
ATOM 6427 C CA . LEU A 1 834 ? -31.737 -18.511 13.048 1.00 98.19 834 LEU A CA 1
ATOM 6428 C C . LEU A 1 834 ? -31.912 -18.367 11.532 1.00 98.19 834 LEU A C 1
ATOM 6430 O O . LEU A 1 834 ? -31.261 -19.092 10.781 1.00 98.19 834 LEU A O 1
ATOM 6434 N N . ALA A 1 835 ? -32.723 -17.399 11.092 1.00 97.56 835 ALA A N 1
ATOM 6435 C CA . ALA A 1 835 ? -32.850 -17.065 9.676 1.00 97.56 835 ALA A CA 1
ATOM 6436 C C . ALA A 1 835 ? -31.494 -16.643 9.081 1.00 97.56 835 ALA A C 1
ATOM 6438 O O . ALA A 1 835 ? -31.091 -17.151 8.041 1.00 97.56 835 ALA A O 1
ATOM 6439 N N . GLY A 1 836 ? -30.733 -15.786 9.772 1.00 97.12 836 GLY A N 1
ATOM 6440 C CA . GLY A 1 836 ? -29.405 -15.354 9.326 1.00 97.12 836 GLY A CA 1
ATOM 6441 C C . GLY A 1 836 ? -28.383 -16.490 9.196 1.00 97.12 836 GLY A C 1
ATOM 6442 O O . GLY A 1 836 ? -27.568 -16.467 8.273 1.00 97.12 836 GLY A O 1
ATOM 6443 N N . ILE A 1 837 ? -28.450 -17.504 10.065 1.00 97.31 837 ILE A N 1
ATOM 6444 C CA . ILE A 1 837 ? -27.624 -18.717 9.949 1.00 97.31 837 ILE A CA 1
ATOM 6445 C C . ILE A 1 837 ? -28.010 -19.510 8.692 1.00 97.31 837 ILE A C 1
ATOM 6447 O O . ILE A 1 837 ? -27.129 -19.901 7.930 1.00 97.31 837 ILE A O 1
ATOM 6451 N N . ASP A 1 838 ? -29.305 -19.749 8.464 1.00 95.38 838 ASP A N 1
ATOM 6452 C CA . ASP A 1 838 ? -29.787 -20.552 7.326 1.00 95.38 838 ASP A CA 1
ATOM 6453 C C . ASP A 1 838 ? -29.532 -19.859 5.976 1.00 95.38 838 ASP A C 1
ATOM 6455 O O . ASP A 1 838 ? -29.148 -20.491 4.992 1.00 95.38 838 ASP A O 1
ATOM 6459 N N . ARG A 1 839 ? -29.638 -18.525 5.953 1.00 94.00 839 ARG A N 1
ATOM 6460 C CA . ARG A 1 839 ? -29.331 -17.677 4.793 1.00 94.00 839 ARG A CA 1
ATOM 6461 C C . ARG A 1 839 ? -27.830 -17.473 4.552 1.00 94.00 839 ARG A C 1
ATOM 6463 O O . ARG A 1 839 ? -27.460 -16.886 3.537 1.00 94.00 839 ARG A O 1
ATOM 6470 N N . GLY A 1 840 ? -26.964 -17.943 5.453 1.00 93.69 840 GLY A N 1
ATOM 6471 C CA . GLY A 1 840 ? -25.511 -17.803 5.337 1.00 93.69 840 GLY A CA 1
ATOM 6472 C C . GLY A 1 840 ? -24.999 -16.376 5.551 1.00 93.69 840 GLY A C 1
ATOM 6473 O O . GLY A 1 840 ? -23.911 -16.044 5.084 1.00 93.69 840 GLY A O 1
ATOM 6474 N N . TYR A 1 841 ? -25.764 -15.524 6.244 1.00 95.19 841 TYR A N 1
ATOM 6475 C CA . TYR A 1 841 ? -25.303 -14.190 6.650 1.00 95.19 841 TYR A CA 1
ATOM 6476 C C . TYR A 1 841 ? -24.217 -14.280 7.725 1.00 95.19 841 TYR A C 1
ATOM 6478 O O . TYR A 1 841 ? -23.319 -13.443 7.763 1.00 95.19 841 TYR A O 1
ATOM 6486 N N . VAL A 1 842 ? -24.305 -15.310 8.568 1.00 95.44 842 VAL A N 1
ATOM 6487 C CA . VAL A 1 842 ? -23.306 -15.709 9.564 1.00 95.44 842 VAL A CA 1
ATOM 6488 C C . VAL A 1 842 ? -23.166 -17.222 9.558 1.00 95.44 842 VAL A C 1
ATOM 6490 O O . VAL A 1 842 ? -24.068 -17.951 9.139 1.00 95.44 842 VAL A O 1
ATOM 6493 N N . THR A 1 843 ? -22.036 -17.722 10.039 1.00 96.75 843 THR A N 1
ATOM 6494 C CA . THR A 1 843 ? -21.828 -19.162 10.156 1.00 96.75 843 THR A CA 1
ATOM 6495 C C . THR A 1 843 ? -22.639 -19.747 11.312 1.00 96.75 843 THR A C 1
ATOM 6497 O O . THR A 1 843 ? -22.965 -19.090 12.303 1.00 96.75 843 THR A O 1
ATOM 6500 N N . ARG A 1 844 ? -22.925 -21.048 11.223 1.00 96.06 844 ARG A N 1
ATOM 6501 C CA . ARG A 1 844 ? -23.596 -21.797 12.293 1.00 96.06 844 ARG A CA 1
ATOM 6502 C C . ARG A 1 844 ? -22.810 -21.787 13.611 1.00 96.06 844 ARG A C 1
ATOM 6504 O O . ARG A 1 844 ? -23.417 -21.797 14.677 1.00 96.06 844 ARG A O 1
ATOM 6511 N N . GLU A 1 845 ? -21.478 -21.743 13.546 1.00 96.12 845 GLU A N 1
ATOM 6512 C CA . GLU A 1 845 ? -20.612 -21.664 14.729 1.00 96.12 845 GLU A CA 1
ATOM 6513 C C . GLU A 1 845 ? -20.712 -20.299 15.422 1.00 96.12 845 GLU A C 1
ATOM 6515 O O . GLU A 1 845 ? -20.894 -20.239 16.639 1.00 96.12 845 GLU A O 1
ATOM 6520 N N . GLU A 1 846 ? -20.677 -19.206 14.656 1.00 96.06 846 GLU A N 1
ATOM 6521 C CA . GLU A 1 846 ? -20.892 -17.855 15.185 1.00 96.06 846 GLU A CA 1
ATOM 6522 C C . GLU A 1 846 ? -22.290 -17.717 15.792 1.00 96.06 846 GLU A C 1
ATOM 6524 O O . GLU A 1 846 ? -22.444 -17.210 16.907 1.00 96.06 846 GLU A O 1
ATOM 6529 N N . GLY A 1 847 ? -23.309 -18.229 15.095 1.00 97.50 847 GLY A N 1
ATOM 6530 C CA . GLY A 1 847 ? -24.681 -18.273 15.589 1.00 97.50 847 GLY A CA 1
ATOM 6531 C C . GLY A 1 847 ? -24.807 -19.026 16.915 1.00 97.50 847 GLY A C 1
ATOM 6532 O O . GLY A 1 847 ? -25.453 -18.543 17.846 1.00 97.50 847 GLY A O 1
ATOM 6533 N N . LEU A 1 848 ? -24.137 -20.173 17.054 1.00 97.31 848 LEU A N 1
ATOM 6534 C CA . LEU A 1 848 ? -24.095 -20.929 18.306 1.00 97.31 848 LEU A CA 1
ATOM 6535 C C . LEU A 1 848 ? -23.417 -20.139 19.435 1.00 97.31 848 LEU A C 1
ATOM 6537 O O . LEU A 1 848 ? -23.933 -20.107 20.553 1.00 97.31 848 LEU A O 1
ATOM 6541 N N . ALA A 1 849 ? -22.302 -19.462 19.153 1.00 97.44 849 ALA A N 1
ATOM 6542 C CA . ALA A 1 849 ? -21.617 -18.620 20.133 1.00 97.44 849 ALA A CA 1
ATOM 6543 C C . ALA A 1 849 ? -22.493 -17.445 20.602 1.00 97.44 849 ALA A C 1
ATOM 6545 O O . ALA A 1 849 ? -22.478 -17.087 21.784 1.00 97.44 849 ALA A O 1
ATOM 6546 N N . ARG A 1 850 ? -23.300 -16.866 19.703 1.00 97.88 850 ARG A N 1
ATOM 6547 C CA . ARG A 1 850 ? -24.288 -15.846 20.073 1.00 97.88 850 ARG A CA 1
ATOM 6548 C C . ARG A 1 850 ? -25.375 -16.412 20.986 1.00 97.88 850 ARG A C 1
ATOM 6550 O O . ARG A 1 850 ? -25.689 -15.785 21.995 1.00 97.88 850 ARG A O 1
ATOM 6557 N N . MET A 1 851 ? -25.909 -17.592 20.675 1.00 98.31 851 MET A N 1
ATOM 6558 C CA . MET A 1 851 ? -26.935 -18.242 21.503 1.00 98.31 851 MET A CA 1
ATOM 6559 C C . MET A 1 851 ? -26.408 -18.604 22.894 1.00 98.31 851 MET A C 1
ATOM 6561 O O . MET A 1 851 ? -27.109 -18.409 23.882 1.00 98.31 851 MET A O 1
ATOM 6565 N N . GLU A 1 852 ? -25.151 -19.041 22.997 1.00 98.12 852 GLU A N 1
ATOM 6566 C CA . GLU A 1 852 ? -24.474 -19.270 24.280 1.00 98.12 852 GLU A CA 1
ATOM 6567 C C . GLU A 1 852 ? -24.437 -18.004 25.146 1.00 98.12 852 GLU A C 1
ATOM 6569 O O . GLU A 1 852 ? -24.709 -18.074 26.347 1.00 98.12 852 GLU A O 1
ATOM 6574 N N . ARG A 1 853 ? -24.162 -16.838 24.549 1.00 98.19 853 ARG A N 1
ATOM 6575 C CA . ARG A 1 853 ? -24.171 -15.552 25.261 1.00 98.19 853 ARG A CA 1
ATOM 6576 C C . ARG A 1 853 ? -25.571 -15.185 25.753 1.00 98.19 853 ARG A C 1
ATOM 6578 O O . ARG A 1 853 ? -25.736 -14.932 26.944 1.00 98.19 853 ARG A O 1
ATOM 6585 N N . ILE A 1 854 ? -26.558 -15.233 24.858 1.00 98.62 854 ILE A N 1
ATOM 6586 C CA . ILE A 1 854 ? -27.958 -14.902 25.155 1.00 98.62 854 ILE A CA 1
ATOM 6587 C C . ILE A 1 854 ? -28.496 -15.782 26.289 1.00 98.62 854 ILE A C 1
ATOM 6589 O O . ILE A 1 854 ? -28.987 -15.275 27.295 1.00 98.62 854 ILE A O 1
ATOM 6593 N N . VAL A 1 855 ? -28.351 -17.105 26.177 1.00 98.56 855 VAL A N 1
ATOM 6594 C CA . VAL A 1 855 ? -28.852 -18.045 27.191 1.00 98.56 855 VAL A CA 1
ATOM 6595 C C . VAL A 1 855 ? -28.133 -17.848 28.527 1.00 98.56 855 VAL A C 1
ATOM 6597 O O . VAL A 1 855 ? -28.772 -17.839 29.576 1.00 98.56 855 VAL A O 1
ATOM 6600 N N . SER A 1 856 ? -26.819 -17.608 28.509 1.00 98.12 856 SER A N 1
ATOM 6601 C CA . SER A 1 856 ? -26.050 -17.334 29.731 1.00 98.12 856 SER A CA 1
ATOM 6602 C C . SER A 1 856 ? -26.469 -16.050 30.445 1.00 98.12 856 SER A C 1
ATOM 6604 O O . SER A 1 856 ? -26.369 -15.980 31.672 1.00 98.12 856 SER A O 1
ATOM 6606 N N . PHE A 1 857 ? -26.909 -15.036 29.699 1.00 98.38 857 PHE A N 1
ATOM 6607 C CA . PHE A 1 857 ? -27.485 -13.822 30.267 1.00 98.38 857 PHE A CA 1
ATOM 6608 C C . PHE A 1 857 ? -28.858 -14.111 30.888 1.00 98.38 857 PHE A C 1
ATOM 6610 O O . PHE A 1 857 ? -29.078 -13.813 32.061 1.00 98.38 857 PHE A O 1
ATOM 6617 N N . LEU A 1 858 ? -29.750 -14.768 30.141 1.00 98.31 858 LEU A N 1
ATOM 6618 C CA . LEU A 1 858 ? -31.124 -15.069 30.563 1.00 98.31 858 LEU A CA 1
ATOM 6619 C C . LEU A 1 858 ? -31.216 -15.974 31.801 1.00 98.31 858 LEU A C 1
ATOM 6621 O O . LEU A 1 858 ? -32.170 -15.867 32.570 1.00 98.31 858 LEU A O 1
ATOM 6625 N N . GLU A 1 859 ? -30.234 -16.849 32.024 1.00 97.69 859 GLU A N 1
ATOM 6626 C CA . GLU A 1 859 ? -30.148 -17.672 33.239 1.00 97.69 859 GLU A CA 1
ATOM 6627 C C . GLU A 1 859 ? -29.864 -16.847 34.508 1.00 97.69 859 GLU A C 1
ATOM 6629 O O . GLU A 1 859 ? -30.174 -17.297 35.614 1.00 97.69 859 GLU A O 1
ATOM 6634 N N . LYS A 1 860 ? -29.268 -15.656 34.360 1.00 96.56 860 LYS A N 1
ATOM 6635 C CA . LYS A 1 860 ? -28.819 -14.787 35.464 1.00 96.56 860 LYS A CA 1
ATOM 6636 C C . LYS A 1 860 ? -29.650 -13.516 35.625 1.00 96.56 860 LYS A C 1
ATOM 6638 O O . LYS A 1 860 ? -29.605 -12.918 36.698 1.00 96.56 860 LYS A O 1
ATOM 6643 N N . ALA A 1 861 ? -30.345 -13.092 34.572 1.00 97.62 861 ALA A N 1
ATOM 6644 C CA . ALA A 1 861 ? -31.185 -11.904 34.578 1.00 97.62 861 ALA A CA 1
ATOM 6645 C C . ALA A 1 861 ? -32.334 -12.026 35.593 1.00 97.62 861 ALA A C 1
ATOM 6647 O O . ALA A 1 861 ? -32.776 -13.131 35.928 1.00 97.62 861 ALA A O 1
ATOM 6648 N N . ASP A 1 862 ? -32.819 -10.882 36.083 1.00 97.94 862 ASP A N 1
ATOM 6649 C CA . ASP A 1 862 ? -33.948 -10.838 37.011 1.00 97.94 862 ASP A CA 1
ATOM 6650 C C . ASP A 1 862 ? -35.182 -11.514 36.380 1.00 97.94 862 ASP A C 1
ATOM 6652 O O . ASP A 1 862 ? -35.561 -11.224 35.240 1.00 97.94 862 ASP A O 1
ATOM 6656 N N . ARG A 1 863 ? -35.800 -12.415 37.154 1.00 96.75 863 ARG A N 1
ATOM 6657 C CA . ARG A 1 863 ? -37.013 -13.173 36.824 1.00 96.75 863 ARG A CA 1
ATOM 6658 C C . ARG A 1 863 ? -37.990 -13.143 37.992 1.00 96.75 863 ARG A C 1
ATOM 6660 O O . ARG A 1 863 ? -37.580 -13.145 39.153 1.00 96.75 863 ARG A O 1
ATOM 6667 N N . PHE A 1 864 ? -39.279 -13.197 37.683 1.00 97.62 864 PHE A N 1
ATOM 6668 C CA . PHE A 1 864 ? -40.372 -13.114 38.644 1.00 97.62 864 PHE A CA 1
ATOM 6669 C C . PHE A 1 864 ? -41.329 -14.271 38.392 1.00 97.62 864 PHE A C 1
ATOM 6671 O O . PHE A 1 864 ? -42.007 -14.299 37.374 1.00 97.62 864 PHE A O 1
ATOM 6678 N N . HIS A 1 865 ? -41.331 -15.263 39.287 1.00 96.69 865 HIS A N 1
ATOM 6679 C CA . HIS A 1 865 ? -42.074 -16.514 39.071 1.00 96.69 865 HIS A CA 1
ATOM 6680 C C . HIS A 1 865 ? -41.730 -17.159 37.712 1.00 96.69 865 HIS A C 1
ATOM 6682 O O . HIS A 1 865 ? -42.590 -17.579 36.947 1.00 96.69 865 HIS A O 1
ATOM 6688 N N . GLY A 1 866 ? -40.437 -17.148 37.371 1.00 96.06 866 GLY A N 1
ATOM 6689 C CA . GLY A 1 866 ? -39.917 -17.656 36.101 1.00 96.06 866 GLY A CA 1
ATOM 6690 C C . GLY A 1 866 ? -40.156 -16.760 34.882 1.00 96.06 866 GLY A C 1
ATOM 6691 O O . GLY A 1 866 ? -39.392 -16.866 33.927 1.00 96.06 866 GLY A O 1
ATOM 6692 N N . ALA A 1 867 ? -41.132 -15.848 34.923 1.00 98.06 867 ALA A N 1
ATOM 6693 C CA . ALA A 1 867 ? -41.363 -14.875 33.862 1.00 98.06 867 ALA A CA 1
ATOM 6694 C C . ALA A 1 867 ? -40.316 -13.753 33.879 1.00 98.06 867 ALA A C 1
ATOM 6696 O O . ALA A 1 867 ? -39.738 -13.400 34.913 1.00 98.06 867 ALA A O 1
ATOM 6697 N N . TYR A 1 868 ? -40.073 -13.190 32.706 1.00 98.19 868 TYR A N 1
ATOM 6698 C CA . TYR A 1 868 ? -39.114 -12.128 32.462 1.00 98.19 868 TYR A CA 1
ATOM 6699 C C . TYR A 1 868 ? -39.810 -10.754 32.482 1.00 98.19 868 TYR A C 1
ATOM 6701 O O . TYR A 1 868 ? -40.989 -10.668 32.144 1.00 98.19 868 TYR A O 1
ATOM 6709 N N . PRO A 1 869 ? -39.136 -9.675 32.920 1.00 97.88 869 PRO A N 1
ATOM 6710 C CA . PRO A 1 869 ? -39.684 -8.326 32.832 1.00 97.88 869 PRO A CA 1
ATOM 6711 C C . PRO A 1 869 ? -39.743 -7.826 31.392 1.00 97.88 869 PRO A C 1
ATOM 6713 O O . PRO A 1 869 ? -39.102 -8.383 30.502 1.00 97.88 869 PRO A O 1
ATOM 6716 N N . HIS A 1 870 ? -40.440 -6.710 31.203 1.00 96.75 870 HIS A N 1
ATOM 6717 C CA . HIS A 1 870 ? -40.504 -6.000 29.931 1.00 96.75 870 HIS A CA 1
ATOM 6718 C C . HIS A 1 870 ? -39.098 -5.600 29.431 1.00 96.75 870 HIS A C 1
ATOM 6720 O O . HIS A 1 870 ? -38.703 -5.923 28.311 1.00 96.75 870 HIS A O 1
ATOM 6726 N N . TRP A 1 871 ? -38.285 -4.988 30.304 1.00 97.50 871 TRP A N 1
ATOM 6727 C CA . TRP A 1 871 ? -36.931 -4.531 29.975 1.00 97.50 871 TRP A CA 1
ATOM 6728 C C . TRP A 1 871 ? -35.877 -4.899 31.028 1.00 97.50 871 TRP A C 1
ATOM 6730 O O . TRP A 1 871 ? -36.148 -4.961 32.234 1.00 97.50 871 TRP A O 1
ATOM 6740 N N . TRP A 1 872 ? -34.627 -5.021 30.571 1.00 97.62 872 TRP A N 1
ATOM 6741 C CA . TRP A 1 872 ? -33.431 -5.059 31.418 1.00 97.62 872 TRP A CA 1
ATOM 6742 C C . TRP A 1 872 ? -32.442 -3.961 31.054 1.00 97.62 872 TRP A C 1
ATOM 6744 O O . TRP A 1 872 ? -32.386 -3.495 29.919 1.00 97.62 872 TRP A O 1
ATOM 6754 N N . TYR A 1 873 ? -31.570 -3.630 32.001 1.00 96.94 873 TYR A N 1
ATOM 6755 C CA . TYR A 1 873 ? -30.258 -3.090 31.660 1.00 96.94 873 TYR A CA 1
ATOM 6756 C C . TYR A 1 873 ? -29.353 -4.235 31.171 1.00 96.94 873 TYR A C 1
ATOM 6758 O O . TYR A 1 873 ? -29.127 -5.203 31.905 1.00 96.94 873 TYR A O 1
ATOM 6766 N N . GLY A 1 874 ? -28.859 -4.150 29.932 1.00 94.62 874 GLY A N 1
ATOM 6767 C CA . GLY A 1 874 ? -28.124 -5.238 29.264 1.00 94.62 874 GLY A CA 1
ATOM 6768 C C . GLY A 1 874 ? -26.766 -5.579 29.889 1.00 94.62 874 GLY A C 1
ATOM 6769 O O . GLY A 1 874 ? -26.284 -6.701 29.763 1.00 94.62 874 GLY A O 1
ATOM 6770 N N . ASP A 1 875 ? -26.182 -4.653 30.642 1.00 92.38 875 ASP A N 1
ATOM 6771 C CA . ASP A 1 875 ? -24.914 -4.828 31.355 1.00 92.38 875 ASP A CA 1
ATOM 6772 C C . ASP A 1 875 ? -25.049 -5.628 32.663 1.00 92.38 875 ASP A C 1
ATOM 6774 O O . ASP A 1 875 ? -24.117 -6.313 33.086 1.00 92.38 875 ASP A O 1
ATOM 6778 N N . THR A 1 876 ? -26.210 -5.551 33.316 1.00 94.88 876 THR A N 1
ATOM 6779 C CA . THR A 1 876 ? -26.421 -6.095 34.666 1.00 94.88 876 THR A CA 1
ATOM 6780 C C . THR A 1 876 ? -27.476 -7.191 34.731 1.00 94.88 876 THR A C 1
ATOM 6782 O O . THR A 1 876 ? -27.502 -7.945 35.706 1.00 94.88 876 THR A O 1
ATOM 6785 N N . GLY A 1 877 ? -28.369 -7.276 33.741 1.00 95.88 877 GLY A N 1
ATOM 6786 C CA . GLY A 1 877 ? -29.544 -8.149 33.794 1.00 95.88 877 GLY A CA 1
ATOM 6787 C C . GLY A 1 877 ? -30.582 -7.713 34.828 1.00 95.88 877 GLY A C 1
ATOM 6788 O O . GLY A 1 877 ? -31.473 -8.494 35.163 1.00 95.88 877 GLY A O 1
ATOM 6789 N N . LYS A 1 878 ? -30.473 -6.486 35.356 1.00 97.00 878 LYS A N 1
ATOM 6790 C CA . LYS A 1 878 ? -31.430 -5.928 36.315 1.00 97.00 878 LYS A CA 1
ATOM 6791 C C . LYS A 1 878 ? -32.639 -5.339 35.619 1.00 97.00 878 LYS A C 1
ATOM 6793 O O . LYS A 1 878 ? -32.499 -4.715 34.568 1.00 97.00 878 LYS A O 1
ATOM 6798 N N . VAL A 1 879 ? -33.814 -5.533 36.221 1.00 96.44 879 VAL A N 1
ATOM 6799 C CA . VAL A 1 879 ? -35.071 -5.010 35.674 1.00 96.44 879 VAL A CA 1
ATOM 6800 C C . VAL A 1 879 ? -34.990 -3.494 35.482 1.00 96.44 879 VAL A C 1
ATOM 6802 O O . VAL A 1 879 ? -34.650 -2.742 36.401 1.00 96.44 879 VAL A O 1
ATOM 6805 N N . LYS A 1 880 ? -35.328 -3.043 34.274 1.00 95.25 880 LYS A N 1
ATOM 6806 C CA . LYS A 1 880 ? -35.651 -1.651 33.979 1.00 95.25 880 LYS A CA 1
ATOM 6807 C C . LYS A 1 880 ? -37.179 -1.550 33.994 1.00 95.25 880 LYS A C 1
ATOM 6809 O O . LYS A 1 880 ? -37.812 -2.129 33.119 1.00 95.25 880 LYS A O 1
ATOM 6814 N N . PRO A 1 881 ? -37.788 -0.845 34.963 1.00 93.38 881 PRO A N 1
ATOM 6815 C CA . PRO A 1 881 ? -39.236 -0.687 34.980 1.00 93.38 881 PRO A CA 1
ATOM 6816 C C . PRO A 1 881 ? -39.736 -0.010 33.700 1.00 93.38 881 PRO A C 1
ATOM 6818 O O . PRO A 1 881 ? -39.203 1.040 33.329 1.00 93.38 881 PRO A O 1
ATOM 6821 N N . PHE A 1 882 ? -40.759 -0.585 33.068 1.00 88.94 882 PHE A N 1
ATOM 6822 C CA . PHE A 1 882 ? -41.469 0.032 31.943 1.00 88.94 882 PHE A CA 1
ATOM 6823 C C . PHE A 1 882 ? -42.339 1.200 32.429 1.00 88.94 882 PHE A C 1
ATOM 6825 O O . PHE A 1 882 ? -42.397 2.268 31.823 1.00 88.94 882 PHE A O 1
ATOM 6832 N N . GLY A 1 883 ? -42.941 1.035 33.609 1.00 89.94 883 GLY A N 1
ATOM 6833 C CA . GLY A 1 883 ? -43.709 2.058 34.309 1.00 89.94 883 GLY A CA 1
ATOM 6834 C C . GLY A 1 883 ? -43.631 1.882 35.823 1.00 89.94 883 GLY A C 1
ATOM 6835 O O . GLY A 1 883 ? -43.013 0.949 36.330 1.00 89.94 883 GLY A O 1
ATOM 6836 N N . GLN A 1 884 ? -44.283 2.772 36.579 1.00 91.50 884 GLN A N 1
ATOM 6837 C CA . GLN A 1 884 ? -44.211 2.759 38.048 1.00 91.50 884 GLN A CA 1
ATOM 6838 C C . GLN A 1 884 ? -44.622 1.409 38.659 1.00 91.50 884 GLN A C 1
ATOM 6840 O O . GLN A 1 884 ? -43.987 0.957 39.608 1.00 91.50 884 GLN A O 1
ATOM 6845 N N . LYS A 1 885 ? -45.676 0.786 38.121 1.00 93.50 885 LYS A N 1
ATOM 6846 C CA . LYS A 1 885 ? -46.221 -0.501 38.584 1.00 93.50 885 LYS A CA 1
ATOM 6847 C C . LYS A 1 885 ? -45.739 -1.698 37.759 1.00 93.50 885 LYS A C 1
ATOM 6849 O O . LYS A 1 885 ? -46.092 -2.826 38.084 1.00 93.50 885 LYS A O 1
ATOM 6854 N N . ASP A 1 886 ? -44.928 -1.455 36.732 1.00 92.50 886 ASP A N 1
ATOM 6855 C CA . ASP A 1 886 ? -44.440 -2.468 35.799 1.00 92.50 886 ASP A CA 1
ATOM 6856 C C . ASP A 1 886 ? -42.922 -2.628 35.944 1.00 92.50 886 ASP A C 1
ATOM 6858 O O . ASP A 1 886 ? -42.114 -2.133 35.158 1.00 92.50 886 ASP A O 1
ATOM 6862 N N . ASN A 1 887 ? -42.543 -3.234 37.070 1.00 94.50 887 ASN A N 1
ATOM 6863 C CA . ASN A 1 887 ? -41.164 -3.498 37.488 1.00 94.50 887 ASN A CA 1
ATOM 6864 C C . ASN A 1 887 ? -40.953 -4.969 37.890 1.00 94.50 887 ASN A C 1
ATOM 6866 O O . ASN A 1 887 ? -40.055 -5.275 38.678 1.00 94.50 887 ASN A O 1
ATOM 6870 N N . GLY A 1 888 ? -41.831 -5.853 37.422 1.00 95.31 888 GLY A N 1
ATOM 6871 C CA . GLY A 1 888 ? -41.806 -7.281 37.709 1.00 95.31 888 GLY A CA 1
ATOM 6872 C C . GLY A 1 888 ? -41.926 -8.094 36.431 1.00 95.31 888 GLY A C 1
ATOM 6873 O O . GLY A 1 888 ? -41.372 -7.694 35.417 1.00 95.31 888 GLY A O 1
ATOM 6874 N N . GLY A 1 889 ? -42.590 -9.247 36.472 1.00 97.12 889 GLY A N 1
ATOM 6875 C CA . GLY A 1 889 ? -42.689 -10.099 35.287 1.00 97.12 889 GLY A CA 1
ATOM 6876 C C . GLY A 1 889 ? -43.810 -9.649 34.354 1.00 97.12 889 GLY A C 1
ATOM 6877 O O . GLY A 1 889 ? -44.929 -9.405 34.813 1.00 97.12 889 GLY A O 1
ATOM 6878 N N . ASP A 1 890 ? -43.479 -9.589 33.068 1.00 97.81 890 ASP A N 1
ATOM 6879 C CA . ASP A 1 890 ? -44.357 -9.303 31.938 1.00 97.81 890 ASP A CA 1
ATOM 6880 C C . ASP A 1 890 ? -44.573 -10.608 31.160 1.00 97.81 890 ASP A C 1
ATOM 6882 O O . ASP A 1 890 ? -43.653 -11.168 30.552 1.00 97.81 890 ASP A O 1
ATOM 6886 N N . LEU A 1 891 ? -45.789 -11.141 31.227 1.00 97.44 891 LEU A N 1
ATOM 6887 C CA . LEU A 1 891 ? -46.095 -12.453 30.672 1.00 97.44 891 LEU A CA 1
ATOM 6888 C C . LEU A 1 891 ? -46.190 -12.444 29.139 1.00 97.44 891 LEU A C 1
ATOM 6890 O O . LEU A 1 891 ? -45.912 -13.466 28.508 1.00 97.44 891 LEU A O 1
ATOM 6894 N N . VAL A 1 892 ? -46.542 -11.307 28.535 1.00 97.12 892 VAL A N 1
ATOM 6895 C CA . VAL A 1 892 ? -46.672 -11.169 27.078 1.00 97.12 892 VAL A CA 1
ATOM 6896 C C . VAL A 1 892 ? -45.289 -11.129 26.440 1.00 97.12 892 VAL A C 1
ATOM 6898 O O . VAL A 1 892 ? -44.992 -11.932 25.554 1.00 97.12 892 VAL A O 1
ATOM 6901 N N . GLU A 1 893 ? -44.397 -10.291 26.964 1.00 97.19 893 GLU A N 1
ATOM 6902 C CA . GLU A 1 893 ? -43.014 -10.222 26.494 1.00 97.19 893 GLU A CA 1
ATOM 6903 C C . GLU A 1 893 ? -42.261 -11.539 26.752 1.00 97.19 893 GLU A C 1
ATOM 6905 O O . GLU A 1 893 ? -41.503 -12.026 25.905 1.00 97.19 893 GLU A O 1
ATOM 6910 N N . THR A 1 894 ? -42.540 -12.190 27.888 1.00 98.50 894 THR A N 1
ATOM 6911 C CA . THR A 1 894 ? -42.039 -13.543 28.170 1.00 98.50 894 THR A CA 1
ATOM 6912 C C . THR A 1 894 ? -42.498 -14.537 27.106 1.00 98.50 894 THR A C 1
ATOM 6914 O O . THR A 1 894 ? -41.691 -15.335 26.631 1.00 98.50 894 THR A O 1
ATOM 6917 N N . ALA A 1 895 ? -43.766 -14.498 26.691 1.00 98.56 895 ALA A N 1
ATOM 6918 C CA . ALA A 1 895 ? -44.281 -15.385 25.652 1.00 98.56 895 ALA A CA 1
ATOM 6919 C C . ALA A 1 895 ? -43.567 -15.180 24.307 1.00 98.56 895 ALA A C 1
ATOM 6921 O O . ALA A 1 895 ? -43.219 -16.155 23.638 1.00 98.56 895 ALA A O 1
ATOM 6922 N N . PHE A 1 896 ? -43.276 -13.933 23.937 1.00 98.56 896 PHE A N 1
ATOM 6923 C CA . PHE A 1 896 ? -42.511 -13.611 22.732 1.00 98.56 896 PHE A CA 1
ATOM 6924 C C . PHE A 1 896 ? -41.066 -14.122 22.796 1.00 98.56 896 PHE A C 1
ATOM 6926 O O . PHE A 1 896 ? -40.587 -14.737 21.838 1.00 98.56 896 PHE A O 1
ATOM 6933 N N . LEU A 1 897 ? -40.393 -13.947 23.936 1.00 98.62 897 LEU A N 1
ATOM 6934 C CA . LEU A 1 897 ? -39.048 -14.475 24.165 1.00 98.62 897 LEU A CA 1
ATOM 6935 C C . LEU A 1 897 ? -39.008 -16.004 24.078 1.00 98.62 897 LEU A C 1
ATOM 6937 O O . LEU A 1 897 ? -38.187 -16.581 23.361 1.00 98.62 897 LEU A O 1
ATOM 6941 N N . ILE A 1 898 ? -39.922 -16.664 24.785 1.00 98.62 898 ILE A N 1
ATOM 6942 C CA . ILE A 1 898 ? -40.022 -18.120 24.816 1.00 98.62 898 ILE A CA 1
ATOM 6943 C C . ILE A 1 898 ? -40.336 -18.682 23.431 1.00 98.62 898 ILE A C 1
ATOM 6945 O O . ILE A 1 898 ? -39.738 -19.683 23.042 1.00 98.62 898 ILE A O 1
ATOM 6949 N N . GLN A 1 899 ? -41.208 -18.034 22.658 1.00 98.00 899 GLN A N 1
ATOM 6950 C CA . GLN A 1 899 ? -41.488 -18.431 21.280 1.00 98.00 899 GLN A CA 1
ATOM 6951 C C . GLN A 1 899 ? -40.196 -18.540 20.450 1.00 98.00 899 GLN A C 1
ATOM 6953 O O . GLN A 1 899 ? -39.971 -19.560 19.794 1.00 98.00 899 GLN A O 1
ATOM 6958 N N . GLY A 1 900 ? -39.306 -17.545 20.535 1.00 98.38 900 GLY A N 1
ATOM 6959 C CA . GLY A 1 900 ? -38.015 -17.589 19.845 1.00 98.38 900 GLY A CA 1
ATOM 6960 C C . GLY A 1 900 ? -37.056 -18.643 20.401 1.00 98.38 900 GLY A C 1
ATOM 6961 O O . GLY A 1 900 ? -36.406 -19.363 19.640 1.00 98.38 900 GLY A O 1
ATOM 6962 N N . LEU A 1 901 ? -37.005 -18.802 21.724 1.00 98.75 901 LEU A N 1
ATOM 6963 C CA . LEU A 1 901 ? -36.165 -19.812 22.367 1.00 98.75 901 LEU A CA 1
ATOM 6964 C C . LEU A 1 901 ? -36.588 -21.243 22.007 1.00 98.75 901 LEU A C 1
ATOM 6966 O O . LEU A 1 901 ? -35.727 -22.077 21.731 1.00 98.75 901 LEU A O 1
ATOM 6970 N N . LEU A 1 902 ? -37.887 -21.542 21.931 1.00 98.69 902 LEU A N 1
ATOM 6971 C CA . LEU A 1 902 ? -38.367 -22.868 21.527 1.00 98.69 902 LEU A CA 1
ATOM 6972 C C . LEU A 1 902 ? -38.035 -23.190 20.061 1.00 98.69 902 LEU A C 1
ATOM 6974 O O . LEU A 1 902 ? -37.766 -24.351 19.740 1.00 98.69 902 LEU A O 1
ATOM 6978 N N . ALA A 1 903 ? -37.965 -22.181 19.185 1.00 98.56 903 ALA A N 1
ATOM 6979 C CA . ALA A 1 903 ? -37.452 -22.365 17.828 1.00 98.56 903 ALA A CA 1
ATOM 6980 C C . ALA A 1 903 ? -35.956 -22.738 17.835 1.00 98.56 903 ALA A C 1
ATOM 6982 O O . ALA A 1 903 ? -35.558 -23.682 17.151 1.00 98.56 903 ALA A O 1
ATOM 6983 N N . VAL A 1 904 ? -35.134 -22.075 18.663 1.00 98.50 904 VAL A N 1
ATOM 6984 C CA . VAL A 1 904 ? -33.707 -22.425 18.845 1.00 98.50 904 VAL A CA 1
ATOM 6985 C C . VAL A 1 904 ? -33.548 -23.824 19.423 1.00 98.50 904 VAL A C 1
ATOM 6987 O O . VAL A 1 904 ? -32.714 -24.594 18.946 1.00 98.50 904 VAL A O 1
ATOM 6990 N N . HIS A 1 905 ? -34.366 -24.179 20.417 1.00 98.56 905 HIS A N 1
ATOM 6991 C CA . HIS A 1 905 ? -34.386 -25.522 20.981 1.00 98.56 905 HIS A CA 1
ATOM 6992 C C . HIS A 1 905 ? -34.571 -26.560 19.871 1.00 98.56 905 HIS A C 1
ATOM 6994 O O . HIS A 1 905 ? -33.733 -27.447 19.721 1.00 98.56 905 HIS A O 1
ATOM 7000 N N . GLN A 1 906 ? -35.620 -26.434 19.050 1.00 98.44 906 GLN A N 1
ATOM 7001 C CA . GLN A 1 906 ? -35.876 -27.389 17.965 1.00 98.44 906 GLN A CA 1
ATOM 7002 C C . GLN A 1 906 ? -34.797 -27.368 16.875 1.00 98.44 906 GLN A C 1
ATOM 7004 O O . GLN A 1 906 ? -34.487 -28.411 16.302 1.00 98.44 906 GLN A O 1
ATOM 7009 N N . TYR A 1 907 ? -34.156 -26.224 16.634 1.00 97.94 907 TYR A N 1
ATOM 7010 C CA . TYR A 1 907 ? -33.055 -26.118 15.674 1.00 97.94 907 TYR A CA 1
ATOM 7011 C C . TYR A 1 907 ? -31.783 -26.864 16.123 1.00 97.94 907 TYR A C 1
ATOM 7013 O O . TYR A 1 907 ? -31.017 -27.356 15.287 1.00 97.94 907 TYR A O 1
ATOM 7021 N N . TYR A 1 908 ? -31.559 -26.974 17.437 1.00 97.88 908 TYR A N 1
ATOM 7022 C CA . TYR A 1 908 ? -30.340 -27.540 18.026 1.00 97.88 908 TYR A CA 1
ATOM 7023 C C . TYR A 1 908 ? -30.509 -28.890 18.732 1.00 97.88 908 TYR A C 1
ATOM 7025 O O . TYR A 1 908 ? -29.507 -29.566 18.970 1.00 97.88 908 TYR A O 1
ATOM 7033 N N . VAL A 1 909 ? -31.734 -29.340 19.017 1.00 97.31 909 VAL A N 1
ATOM 7034 C CA . VAL A 1 909 ? -31.992 -30.587 19.768 1.00 97.31 909 VAL A CA 1
ATOM 7035 C C . VAL A 1 909 ? -31.381 -31.834 19.109 1.00 97.31 909 VAL A C 1
ATOM 7037 O O . VAL A 1 909 ? -30.971 -32.767 19.798 1.00 97.31 909 VAL A O 1
ATOM 7040 N N . ASN A 1 910 ? -31.239 -31.826 17.780 1.00 95.50 910 ASN A N 1
ATOM 7041 C CA . ASN A 1 910 ? -30.625 -32.907 17.000 1.00 95.50 910 ASN A CA 1
ATOM 7042 C C . ASN A 1 910 ? -29.207 -32.570 16.491 1.00 95.50 910 ASN A C 1
ATOM 7044 O O . ASN A 1 910 ? -28.685 -33.267 15.623 1.00 95.50 910 ASN A O 1
ATOM 7048 N N . GLY A 1 911 ? -28.598 -31.497 17.005 1.00 94.12 911 GLY A N 1
ATOM 7049 C CA . GLY A 1 911 ? -27.283 -31.006 16.596 1.00 94.12 911 GLY A CA 1
ATOM 7050 C C . GLY A 1 911 ? -26.099 -31.754 17.221 1.00 94.12 911 GLY A C 1
ATOM 7051 O O . GLY A 1 911 ? -26.209 -32.878 17.715 1.00 94.12 911 GLY A O 1
ATOM 7052 N N . ASN A 1 912 ? -24.932 -31.117 17.209 1.00 95.81 912 ASN A N 1
ATOM 7053 C CA . ASN A 1 912 ? -23.742 -31.574 17.921 1.00 95.81 912 ASN A CA 1
ATOM 7054 C C . ASN A 1 912 ? -23.876 -31.385 19.449 1.00 95.81 912 ASN A C 1
ATOM 7056 O O . ASN A 1 912 ? -24.834 -30.798 19.944 1.00 95.81 912 ASN A O 1
ATOM 7060 N N . GLU A 1 913 ? -22.901 -31.871 20.220 1.00 96.75 913 GLU A N 1
ATOM 7061 C CA . GLU A 1 913 ? -22.966 -31.845 21.691 1.00 96.75 913 GLU A CA 1
ATOM 7062 C C . GLU A 1 913 ? -23.084 -30.434 22.292 1.00 96.75 913 GLU A C 1
ATOM 7064 O O . GLU A 1 913 ? -23.797 -30.248 23.276 1.00 96.75 913 GLU A O 1
ATOM 7069 N N . LYS A 1 914 ? -22.448 -29.420 21.691 1.00 95.69 914 LYS A N 1
ATOM 7070 C CA . LYS A 1 914 ? -22.572 -28.029 22.160 1.00 95.69 914 LYS A CA 1
ATOM 7071 C C . LYS A 1 914 ? -23.959 -27.459 21.855 1.00 95.69 914 LYS A C 1
ATOM 7073 O O . LYS A 1 914 ? -24.544 -26.783 22.693 1.00 95.69 914 LYS A O 1
ATOM 7078 N N . GLU A 1 915 ? -24.502 -27.765 20.680 1.00 97.56 915 GLU A N 1
ATOM 7079 C CA . GLU A 1 915 ? -25.855 -27.359 20.278 1.00 97.56 915 GLU A CA 1
ATOM 7080 C C . GLU A 1 915 ? -26.916 -27.996 21.188 1.00 97.56 915 GLU A C 1
ATOM 7082 O O . GLU A 1 915 ? -27.775 -27.302 21.734 1.00 97.56 915 GLU A O 1
ATOM 7087 N N . LYS A 1 916 ? -26.802 -29.301 21.451 1.00 98.25 916 LYS A N 1
ATOM 7088 C CA . LYS A 1 916 ? -27.679 -30.008 22.395 1.00 98.25 916 LYS A CA 1
ATOM 7089 C C . LYS A 1 916 ? -27.613 -29.421 23.804 1.00 98.25 916 LYS A C 1
ATOM 7091 O O . LYS A 1 916 ? -28.643 -29.339 24.470 1.00 98.25 916 LYS A O 1
ATOM 7096 N N . ALA A 1 917 ? -26.434 -28.996 24.259 1.00 97.69 917 ALA A N 1
ATOM 7097 C CA . ALA A 1 917 ? -26.280 -28.362 25.567 1.00 97.69 917 ALA A CA 1
ATOM 7098 C C . ALA A 1 917 ? -27.050 -27.032 25.660 1.00 97.69 917 ALA A C 1
ATOM 7100 O O . ALA A 1 917 ? -27.702 -26.775 26.673 1.00 97.69 917 ALA A O 1
ATOM 7101 N N . ILE A 1 918 ? -27.039 -26.217 24.597 1.00 98.38 918 ILE A N 1
ATOM 7102 C CA . ILE A 1 918 ? -27.880 -25.013 24.507 1.00 98.38 918 ILE A CA 1
ATOM 7103 C C . ILE A 1 918 ? -29.363 -25.377 24.554 1.00 98.38 918 ILE A C 1
ATOM 7105 O O . ILE A 1 918 ? -30.097 -24.804 25.358 1.00 98.38 918 ILE A O 1
ATOM 7109 N N . ALA A 1 919 ? -29.799 -26.357 23.756 1.00 98.31 919 ALA A N 1
ATOM 7110 C CA . ALA A 1 919 ? -31.193 -26.799 23.757 1.00 98.31 919 ALA A CA 1
ATOM 7111 C C . ALA A 1 919 ? -31.647 -27.226 25.169 1.00 98.31 919 ALA A C 1
ATOM 7113 O O . ALA A 1 919 ? -32.666 -26.751 25.653 1.00 98.31 919 ALA A O 1
ATOM 7114 N N . GLN A 1 920 ? -30.844 -28.004 25.901 1.00 98.19 920 GLN A N 1
ATOM 7115 C CA . GLN A 1 920 ? -31.154 -28.416 27.281 1.00 98.19 920 GLN A CA 1
ATOM 7116 C C . GLN A 1 920 ? -31.214 -27.258 28.292 1.00 98.19 920 GLN A C 1
ATOM 7118 O O . GLN A 1 920 ? -31.889 -27.352 29.319 1.00 98.19 920 GLN A O 1
ATOM 7123 N N . ARG A 1 921 ? -30.468 -26.174 28.070 1.00 98.50 921 ARG A N 1
ATOM 7124 C CA . ARG A 1 921 ? -30.542 -24.967 28.911 1.00 98.50 921 ARG A CA 1
ATOM 7125 C C . ARG A 1 921 ? -31.826 -24.196 28.647 1.00 98.50 921 ARG A C 1
ATOM 7127 O O . ARG A 1 921 ? -32.511 -23.816 29.591 1.00 98.50 921 ARG A O 1
ATOM 7134 N N . ILE A 1 922 ? -32.184 -24.051 27.376 1.00 98.69 922 ILE A N 1
ATOM 7135 C CA . ILE A 1 922 ? -33.449 -23.445 26.963 1.00 98.69 922 ILE A CA 1
ATOM 7136 C C . ILE A 1 922 ? -34.643 -24.242 27.502 1.00 98.69 922 ILE A C 1
ATOM 7138 O O . ILE A 1 922 ? -35.587 -23.653 28.016 1.00 98.69 922 ILE A O 1
ATOM 7142 N N . ASP A 1 923 ? -34.573 -25.572 27.454 1.00 98.12 923 ASP A N 1
ATOM 7143 C CA . ASP A 1 923 ? -35.608 -26.475 27.965 1.00 98.12 923 ASP A CA 1
ATOM 7144 C C . ASP A 1 923 ? -35.920 -26.238 29.457 1.00 98.12 923 ASP A C 1
ATOM 7146 O O . ASP A 1 923 ? -37.082 -26.289 29.874 1.00 98.12 923 ASP A O 1
ATOM 7150 N N . ARG A 1 924 ? -34.884 -25.909 30.245 1.00 98.19 924 ARG A N 1
ATOM 7151 C CA . ARG A 1 924 ? -35.008 -25.512 31.655 1.00 98.19 924 ARG A CA 1
ATOM 7152 C C . ARG A 1 924 ? -35.638 -24.132 31.808 1.00 98.19 924 ARG A C 1
ATOM 7154 O O . ARG A 1 924 ? -36.586 -24.003 32.569 1.00 98.19 924 ARG A O 1
ATOM 7161 N N . ILE A 1 925 ? -35.170 -23.135 31.051 1.00 98.25 925 ILE A N 1
ATOM 7162 C CA . ILE A 1 925 ? -35.763 -21.785 31.060 1.00 98.25 925 ILE A CA 1
ATOM 7163 C C . ILE A 1 925 ? -37.266 -21.854 30.756 1.00 98.25 925 ILE A C 1
ATOM 7165 O O . ILE A 1 925 ? -38.057 -21.256 31.476 1.00 98.25 925 ILE A O 1
ATOM 7169 N N . TRP A 1 926 ? -37.662 -22.621 29.737 1.00 98.12 926 TRP A N 1
ATOM 7170 C CA . TRP A 1 926 ? -39.062 -22.828 29.360 1.00 98.12 926 TRP A CA 1
ATOM 7171 C C . TRP A 1 926 ? -39.902 -23.443 30.488 1.00 98.12 926 TRP A C 1
ATOM 7173 O O . TRP A 1 926 ? -41.005 -22.974 30.767 1.00 98.12 926 TRP A O 1
ATOM 7183 N N . ARG A 1 927 ? -39.373 -24.465 31.169 1.00 98.00 927 ARG A N 1
ATOM 7184 C CA . ARG A 1 927 ? -40.058 -25.154 32.277 1.00 98.00 927 ARG A CA 1
ATOM 7185 C C . ARG A 1 927 ? -40.145 -24.344 33.559 1.00 98.00 927 ARG A C 1
ATOM 7187 O O . ARG A 1 927 ? -41.023 -24.629 34.369 1.00 98.00 927 ARG A O 1
ATOM 7194 N N . ASP A 1 928 ? -39.256 -23.379 33.748 1.00 97.31 928 ASP A N 1
ATOM 7195 C CA . ASP A 1 928 ? -39.234 -22.538 34.943 1.00 97.31 928 ASP A CA 1
ATOM 7196 C C . ASP A 1 928 ? -40.346 -21.476 34.943 1.00 97.31 928 ASP A C 1
ATOM 7198 O O . ASP A 1 928 ? -40.650 -20.936 36.005 1.00 97.31 928 ASP A O 1
ATOM 7202 N N . VAL A 1 929 ? -40.934 -21.138 33.785 1.00 98.31 929 VAL A N 1
ATOM 7203 C CA . VAL A 1 929 ? -41.970 -20.094 33.695 1.00 98.31 929 VAL A CA 1
ATOM 7204 C C . VAL A 1 929 ? -43.263 -20.568 34.362 1.00 98.31 929 VAL A C 1
ATOM 7206 O O . VAL A 1 929 ? -43.905 -21.507 33.882 1.00 98.31 929 VAL A O 1
ATOM 7209 N N . ASP A 1 930 ? -43.663 -19.896 35.445 1.00 97.88 930 ASP A N 1
ATOM 7210 C CA . ASP A 1 930 ? -44.862 -20.222 36.216 1.00 97.88 930 ASP A CA 1
ATOM 7211 C C . ASP A 1 930 ? -46.105 -19.525 35.652 1.00 97.88 930 ASP A C 1
ATOM 7213 O O . ASP A 1 930 ? -46.563 -18.508 36.168 1.00 97.88 930 ASP A O 1
ATOM 7217 N N . TRP A 1 931 ? -46.654 -20.056 34.558 1.00 98.12 931 TRP A N 1
ATOM 7218 C CA . TRP A 1 931 ? -47.846 -19.488 33.915 1.00 98.12 931 TRP A CA 1
ATOM 7219 C C . TRP A 1 931 ? -49.078 -19.512 34.832 1.00 98.12 931 TRP A C 1
ATOM 7221 O O . TRP A 1 931 ? -49.935 -18.632 34.741 1.00 98.12 931 TRP A O 1
ATOM 7231 N N . ASP A 1 932 ? -49.167 -20.498 35.727 1.00 97.50 932 ASP A N 1
ATOM 7232 C CA . ASP A 1 932 ? -50.268 -20.642 36.680 1.00 97.50 932 ASP A CA 1
ATOM 7233 C C . ASP A 1 932 ? -50.291 -19.520 37.727 1.00 97.50 932 ASP A C 1
ATOM 7235 O O . ASP A 1 932 ? -51.365 -19.006 38.060 1.00 97.50 932 ASP A O 1
ATOM 7239 N N . TRP A 1 933 ? -49.118 -19.063 38.182 1.00 97.44 933 TRP A N 1
ATOM 7240 C CA . TRP A 1 933 ? -48.997 -17.901 39.069 1.00 97.44 933 TRP A CA 1
ATOM 7241 C C . TRP A 1 933 ? -49.718 -16.665 38.515 1.00 97.44 933 TRP A C 1
ATOM 7243 O O . TRP A 1 933 ? -50.392 -15.936 39.255 1.00 97.44 933 TRP A O 1
ATOM 7253 N N . TYR A 1 934 ? -49.654 -16.472 37.196 1.00 97.75 934 TYR A N 1
ATOM 7254 C CA . TYR A 1 934 ? -50.236 -15.324 36.504 1.00 97.75 934 TYR A CA 1
ATOM 7255 C C . TYR A 1 934 ? -51.759 -15.362 36.343 1.00 97.75 934 TYR A C 1
ATOM 7257 O O . TYR A 1 934 ? -52.349 -14.518 35.670 1.00 97.75 934 TYR A O 1
ATOM 7265 N N . ARG A 1 935 ? -52.426 -16.279 37.048 1.00 97.19 935 ARG A N 1
ATOM 7266 C CA . ARG A 1 935 ? -53.886 -16.351 37.169 1.00 97.19 935 ARG A CA 1
ATOM 7267 C C . ARG A 1 935 ? -54.448 -15.614 38.386 1.00 97.19 935 ARG A C 1
ATOM 7269 O O . ARG A 1 935 ? -55.622 -15.790 38.703 1.00 97.19 935 ARG A O 1
ATOM 7276 N N . LYS A 1 936 ? -53.636 -14.849 39.132 1.00 93.94 936 LYS A N 1
ATOM 7277 C CA . LYS A 1 936 ? -54.060 -14.073 40.321 1.00 93.94 936 LYS A CA 1
ATOM 7278 C C . LYS A 1 936 ? -54.974 -14.882 41.262 1.00 93.94 936 LYS A C 1
ATOM 7280 O O . LYS A 1 936 ? -56.144 -14.553 41.474 1.00 93.94 936 LYS A O 1
ATOM 7285 N N . GLY A 1 937 ? -54.439 -15.970 41.818 1.00 88.19 937 GLY A N 1
ATOM 7286 C CA . GLY A 1 937 ? -55.191 -16.857 42.715 1.00 88.19 937 GLY A CA 1
ATOM 7287 C C . GLY A 1 937 ? -56.092 -17.864 41.991 1.00 88.19 937 GLY A C 1
ATOM 7288 O O . GLY A 1 937 ? -57.151 -18.212 42.509 1.00 88.19 937 GLY A O 1
ATOM 7289 N N . GLY A 1 938 ? -55.678 -18.330 40.807 1.00 92.75 938 GLY A N 1
ATOM 7290 C CA . GLY A 1 938 ? -56.340 -19.419 40.082 1.00 92.75 938 GLY A CA 1
ATOM 7291 C C . GLY A 1 938 ? -57.554 -19.005 39.246 1.00 92.75 938 GLY A C 1
ATOM 7292 O O . GLY A 1 938 ? -58.365 -19.861 38.895 1.00 92.75 938 GLY A O 1
ATOM 7293 N N . GLN A 1 939 ? -57.697 -17.726 38.899 1.00 97.00 939 GLN A N 1
ATOM 7294 C CA . GLN A 1 939 ? -58.754 -17.266 37.997 1.00 97.00 939 GLN A CA 1
ATOM 7295 C C . GLN A 1 939 ? -58.611 -17.900 36.606 1.00 97.00 939 GLN A C 1
ATOM 7297 O O . GLN A 1 939 ? -57.527 -18.324 36.199 1.00 97.00 939 GLN A O 1
ATOM 7302 N N . ASN A 1 940 ? -59.710 -17.975 35.855 1.00 97.00 940 ASN A N 1
ATOM 7303 C CA . ASN A 1 940 ? -59.695 -18.500 34.488 1.00 97.00 940 ASN A CA 1
ATOM 7304 C C . ASN A 1 940 ? -59.303 -17.414 33.470 1.00 97.00 940 ASN A C 1
ATOM 7306 O O . ASN A 1 940 ? -59.969 -17.241 32.461 1.00 97.00 940 ASN A O 1
ATOM 7310 N N . VAL A 1 941 ? -58.245 -16.654 33.760 1.00 97.38 941 VAL A N 1
ATOM 7311 C CA . VAL A 1 941 ? -57.689 -15.599 32.900 1.00 97.38 941 VAL A CA 1
ATOM 7312 C C . VAL A 1 941 ? -56.210 -15.401 33.235 1.00 97.38 941 VAL A C 1
ATOM 7314 O O . VAL A 1 941 ? -55.814 -15.605 34.384 1.00 97.38 941 VAL A O 1
ATOM 7317 N N . LEU A 1 942 ? -55.403 -15.013 32.248 1.00 98.25 942 LEU A N 1
ATOM 7318 C CA . LEU A 1 942 ? -54.018 -14.597 32.456 1.00 98.25 942 LEU A CA 1
ATOM 7319 C C . LEU A 1 942 ? -53.922 -13.080 32.616 1.00 98.25 942 LEU A C 1
ATOM 7321 O O . LEU A 1 942 ? -54.542 -12.315 31.874 1.00 98.25 942 LEU A O 1
ATOM 7325 N N . TYR A 1 943 ? -53.113 -12.659 33.578 1.00 97.81 943 TYR A N 1
ATOM 7326 C CA . TYR A 1 943 ? -52.763 -11.265 33.799 1.00 97.81 943 TYR A CA 1
ATOM 7327 C C . TYR A 1 943 ? -51.438 -10.939 33.121 1.00 97.81 943 TYR A C 1
ATOM 7329 O O . TYR A 1 943 ? -50.491 -11.718 33.204 1.00 97.81 943 TYR A O 1
ATOM 7337 N N . TRP A 1 944 ? -51.374 -9.766 32.492 1.00 96.75 944 TRP A N 1
ATOM 7338 C CA . TRP A 1 944 ? -50.186 -9.324 31.765 1.00 96.75 944 TRP A CA 1
ATOM 7339 C C . TRP A 1 944 ? -48.992 -9.136 32.706 1.00 96.75 944 TRP A C 1
ATOM 7341 O O . TRP A 1 944 ? -47.914 -9.676 32.468 1.00 96.75 944 TRP A O 1
ATOM 7351 N N . HIS A 1 945 ? -49.198 -8.417 33.812 1.00 95.38 945 HIS A N 1
ATOM 7352 C CA . HIS A 1 945 ? -48.111 -7.987 34.687 1.00 95.38 945 HIS A CA 1
ATOM 7353 C C . HIS A 1 945 ? -48.307 -8.441 36.129 1.00 95.38 945 HIS A C 1
ATOM 7355 O O . HIS A 1 945 ? -49.414 -8.405 36.675 1.00 95.38 945 HIS A O 1
ATOM 7361 N N . TRP A 1 946 ? -47.188 -8.754 36.776 1.00 97.00 946 TRP A N 1
ATOM 7362 C CA . TRP A 1 946 ? -47.087 -8.878 38.225 1.00 97.00 946 TRP A CA 1
ATOM 7363 C C . TRP A 1 946 ? -45.856 -8.138 38.732 1.00 97.00 946 TRP A C 1
ATOM 7365 O O . TRP A 1 946 ? -44.768 -8.318 38.192 1.00 97.00 946 TRP A O 1
ATOM 7375 N N . SER A 1 947 ? -46.000 -7.359 39.806 1.00 97.00 947 SER A N 1
ATOM 7376 C CA . SER A 1 947 ? -44.905 -6.596 40.409 1.00 97.00 947 SER A CA 1
ATOM 7377 C C . SER A 1 947 ? -44.433 -7.198 41.741 1.00 97.00 947 SER A C 1
ATOM 7379 O O . SER A 1 947 ? -45.264 -7.455 42.615 1.00 97.00 947 SER A O 1
ATOM 7381 N N . PRO A 1 948 ? -43.112 -7.300 41.994 1.00 96.06 948 PRO A N 1
ATOM 7382 C CA . PRO A 1 948 ? -42.591 -7.667 43.313 1.00 96.06 948 PRO A CA 1
ATOM 7383 C C . PRO A 1 948 ? -42.859 -6.600 44.388 1.00 96.06 948 PRO A C 1
ATOM 7385 O O . PRO A 1 948 ? -42.787 -6.895 45.578 1.00 96.06 948 PRO A O 1
ATOM 7388 N N . THR A 1 949 ? -43.135 -5.355 43.988 1.00 96.81 949 THR A N 1
ATOM 7389 C CA . THR A 1 949 ? -43.352 -4.219 44.898 1.00 96.81 949 THR A CA 1
ATOM 7390 C C . THR A 1 949 ? -44.835 -3.906 45.084 1.00 96.81 949 THR A C 1
ATOM 7392 O O . THR A 1 949 ? -45.254 -3.600 46.196 1.00 96.81 949 THR A O 1
ATOM 7395 N N . TYR A 1 950 ? -45.623 -4.001 44.011 1.00 96.50 950 TYR A N 1
ATOM 7396 C CA . TYR A 1 950 ? -47.033 -3.593 43.965 1.00 96.50 950 TYR A CA 1
ATOM 7397 C C . TYR A 1 950 ? -47.997 -4.776 43.765 1.00 96.50 950 TYR A C 1
ATOM 7399 O O . TYR A 1 950 ? -49.207 -4.592 43.648 1.00 96.50 950 TYR A O 1
ATOM 7407 N N . GLY A 1 951 ? -47.494 -6.012 43.695 1.00 96.00 951 GLY A N 1
ATOM 7408 C CA . GLY A 1 951 ? -48.309 -7.205 43.478 1.00 96.00 951 GLY A CA 1
ATOM 7409 C C . GLY A 1 951 ? -49.149 -7.112 42.200 1.00 96.00 951 GLY A C 1
ATOM 7410 O O . GLY A 1 951 ? -48.622 -6.912 41.108 1.00 96.00 951 GLY A O 1
ATOM 7411 N N . TRP A 1 952 ? -50.469 -7.245 42.353 1.00 96.12 952 TRP A N 1
ATOM 7412 C CA . TRP A 1 952 ? -51.456 -7.226 41.265 1.00 96.12 952 TRP A CA 1
ATOM 7413 C C . TRP A 1 952 ? -52.115 -5.857 41.048 1.00 96.12 952 TRP A C 1
ATOM 7415 O O . TRP A 1 952 ? -53.162 -5.784 40.416 1.00 96.12 952 TRP A O 1
ATOM 7425 N N . GLU A 1 953 ? -51.557 -4.772 41.586 1.00 95.19 953 GLU A N 1
ATOM 7426 C CA . GLU A 1 953 ? -52.160 -3.434 41.497 1.00 95.19 953 GLU A CA 1
ATOM 7427 C C . GLU A 1 953 ? -52.313 -2.875 40.073 1.00 95.19 953 GLU A C 1
ATOM 7429 O O . GLU A 1 953 ? -53.089 -1.938 39.885 1.00 95.19 953 GLU A O 1
ATOM 7434 N N . MET A 1 954 ? -51.558 -3.388 39.093 1.00 92.69 954 MET A N 1
ATOM 7435 C CA . MET A 1 954 ? -51.763 -3.044 37.678 1.00 92.69 954 MET A CA 1
ATOM 7436 C C . MET A 1 954 ? -53.097 -3.604 37.156 1.00 92.69 954 MET A C 1
ATOM 7438 O O . MET A 1 954 ? -53.692 -3.023 36.258 1.00 92.69 954 MET A O 1
ATOM 7442 N N . ASP A 1 955 ? -53.548 -4.718 37.748 1.00 94.25 955 ASP A N 1
ATOM 7443 C CA . ASP A 1 955 ? -54.832 -5.392 37.535 1.00 94.25 955 ASP A CA 1
ATOM 7444 C C . ASP A 1 955 ? -55.264 -5.488 36.068 1.00 94.25 955 ASP A C 1
ATOM 7446 O O . ASP A 1 955 ? -56.364 -5.081 35.702 1.00 94.25 955 ASP A O 1
ATOM 7450 N N . PHE A 1 956 ? -54.380 -6.029 35.227 1.00 94.75 956 PHE A N 1
ATOM 7451 C CA . PHE A 1 956 ? -54.582 -6.073 33.782 1.00 94.75 956 PHE A CA 1
ATOM 7452 C C . PHE A 1 956 ? -54.820 -7.507 33.265 1.00 94.75 956 PHE A C 1
ATOM 7454 O O . PHE A 1 956 ? -53.869 -8.171 32.839 1.00 94.75 956 PHE A O 1
ATOM 7461 N N . PRO A 1 957 ? -56.065 -8.020 33.326 1.00 96.06 957 PRO A N 1
ATOM 7462 C CA . PRO A 1 957 ? -56.418 -9.303 32.729 1.00 96.06 957 PRO A CA 1
ATOM 7463 C C . PRO A 1 957 ? -56.502 -9.183 31.199 1.00 96.06 957 PRO A C 1
ATOM 7465 O O . PRO A 1 957 ? -57.098 -8.241 30.670 1.00 96.06 957 PRO A O 1
ATOM 7468 N N . VAL A 1 958 ? -55.917 -10.143 30.484 1.00 96.06 958 VAL A N 1
ATOM 7469 C CA . VAL A 1 958 ? -55.826 -10.125 29.016 1.00 96.06 958 VAL A CA 1
ATOM 7470 C C . VAL A 1 958 ? -56.978 -10.915 28.404 1.00 96.06 958 VAL A C 1
ATOM 7472 O O . VAL A 1 958 ? -57.146 -12.098 28.695 1.00 96.06 958 VAL A O 1
ATOM 7475 N N . HIS A 1 959 ? -57.756 -10.278 27.533 1.00 94.19 959 HIS A N 1
ATOM 7476 C CA . HIS A 1 959 ? -58.988 -10.828 26.969 1.00 94.19 959 HIS A CA 1
ATOM 7477 C C . HIS A 1 959 ? -59.172 -10.429 25.506 1.00 94.19 959 HIS A C 1
ATOM 7479 O O . HIS A 1 959 ? -58.773 -9.333 25.117 1.00 94.19 959 HIS A O 1
ATOM 7485 N N . GLY A 1 960 ? -59.928 -11.238 24.757 1.00 91.50 960 GLY A N 1
ATOM 7486 C CA . GLY A 1 960 ? -60.300 -10.920 23.379 1.00 91.50 960 GLY A CA 1
ATOM 7487 C C . GLY A 1 960 ? -59.111 -10.980 22.427 1.00 91.50 960 GLY A C 1
ATOM 7488 O O . GLY A 1 960 ? -57.978 -11.189 22.844 1.00 91.50 960 GLY A O 1
ATOM 7489 N N . TYR A 1 961 ? -59.371 -10.833 21.129 1.00 95.62 961 TYR A N 1
ATOM 7490 C CA . TYR A 1 961 ? -58.313 -11.012 20.148 1.00 95.62 961 TYR A CA 1
ATOM 7491 C C . TYR A 1 961 ? -57.384 -9.790 20.086 1.00 95.62 961 TYR A C 1
ATOM 7493 O O . TYR A 1 961 ? -57.831 -8.678 19.789 1.00 95.62 961 TYR A O 1
ATOM 7501 N N . ASN A 1 962 ? -56.099 -10.027 20.352 1.00 95.25 962 ASN A N 1
ATOM 7502 C CA . ASN A 1 962 ? -54.981 -9.083 20.283 1.00 95.25 962 ASN A CA 1
ATOM 7503 C C . ASN A 1 962 ? -53.648 -9.858 20.084 1.00 95.25 962 ASN A C 1
ATOM 7505 O O . ASN A 1 962 ? -53.654 -11.043 19.738 1.00 95.25 962 ASN A O 1
ATOM 7509 N N . GLU A 1 963 ? -52.494 -9.226 20.301 1.00 94.69 963 GLU A N 1
ATOM 7510 C CA . GLU A 1 963 ? -51.155 -9.814 20.148 1.00 94.69 963 GLU A CA 1
ATOM 7511 C C . GLU A 1 963 ? -50.835 -10.985 21.095 1.00 94.69 963 GLU A C 1
ATOM 7513 O O . GLU A 1 963 ? -49.896 -11.744 20.837 1.00 94.69 963 GLU A O 1
ATOM 7518 N N . CYS A 1 964 ? -51.602 -11.159 22.172 1.00 97.12 964 CYS A N 1
ATOM 7519 C CA . CYS A 1 964 ? -51.276 -12.044 23.285 1.00 97.12 964 CYS A CA 1
ATOM 7520 C C . CYS A 1 964 ? -51.763 -13.494 23.109 1.00 97.12 964 CYS A C 1
ATOM 7522 O O . CYS A 1 964 ? -51.663 -14.282 24.050 1.00 97.12 964 CYS A O 1
ATOM 7524 N N . MET A 1 965 ? -52.274 -13.900 21.942 1.00 96.69 965 MET A N 1
ATOM 7525 C CA . MET A 1 965 ? -52.766 -15.274 21.736 1.00 96.69 965 MET A CA 1
ATOM 7526 C C . MET A 1 965 ? -51.692 -16.329 22.057 1.00 96.69 965 MET A C 1
ATOM 7528 O O . MET A 1 965 ? -51.962 -17.334 22.721 1.00 96.69 965 MET A O 1
ATOM 7532 N N . ILE A 1 966 ? -50.450 -16.077 21.636 1.00 97.81 966 ILE A N 1
ATOM 7533 C CA . ILE A 1 966 ? -49.312 -16.966 21.882 1.00 97.81 966 ILE A CA 1
ATOM 7534 C C . ILE A 1 966 ? -49.023 -17.164 23.375 1.00 97.81 966 ILE A C 1
ATOM 7536 O O . ILE A 1 966 ? -48.609 -18.251 23.772 1.00 97.81 966 ILE A O 1
ATOM 7540 N N . MET A 1 967 ? -49.311 -16.163 24.214 1.00 98.12 967 MET A N 1
ATOM 7541 C CA . MET A 1 967 ? -49.181 -16.250 25.671 1.00 98.12 967 MET A CA 1
ATOM 7542 C C . MET A 1 967 ? -50.091 -17.342 26.236 1.00 98.12 967 MET A C 1
ATOM 7544 O O . MET A 1 967 ? -49.638 -18.187 27.003 1.00 98.12 967 MET A O 1
ATOM 7548 N N . TYR A 1 968 ? -51.356 -17.383 25.811 1.00 98.31 968 TYR A N 1
ATOM 7549 C CA . TYR A 1 968 ? -52.298 -18.413 26.248 1.00 98.31 968 TYR A CA 1
ATOM 7550 C C . TYR A 1 968 ? -51.943 -19.807 25.715 1.00 98.31 968 TYR A C 1
ATOM 7552 O O . TYR A 1 968 ? -52.076 -20.796 26.441 1.00 98.31 968 TYR A O 1
ATOM 7560 N N . ILE A 1 969 ? -51.464 -19.897 24.470 1.00 98.25 969 ILE A N 1
ATOM 7561 C CA . ILE A 1 969 ? -51.029 -21.169 23.875 1.00 98.25 969 ILE A CA 1
ATOM 7562 C C . ILE A 1 969 ? -49.819 -21.724 24.632 1.00 98.25 969 ILE A C 1
ATOM 7564 O O . ILE A 1 969 ? -49.823 -22.895 25.011 1.00 98.25 969 ILE A O 1
ATOM 7568 N N . LEU A 1 970 ? -48.811 -20.893 24.907 1.00 98.56 970 LEU A N 1
ATOM 7569 C CA . LEU A 1 970 ? -47.634 -21.294 25.677 1.00 98.56 970 LEU A CA 1
ATOM 7570 C C . LEU A 1 970 ? -47.999 -21.648 27.126 1.00 98.56 970 LEU A C 1
ATOM 7572 O O . LEU A 1 970 ? -47.567 -22.685 27.629 1.00 98.56 970 LEU A O 1
ATOM 7576 N N . ALA A 1 971 ? -48.879 -20.883 27.770 1.00 98.25 971 ALA A N 1
ATOM 7577 C CA . ALA A 1 971 ? -49.378 -21.222 29.100 1.00 98.25 971 ALA A CA 1
ATOM 7578 C C . ALA A 1 971 ? -50.059 -22.599 29.140 1.00 98.25 971 ALA A C 1
ATOM 7580 O O . ALA A 1 971 ? -49.883 -23.359 30.093 1.00 98.25 971 ALA A O 1
ATOM 7581 N N . ALA A 1 972 ? -50.832 -22.954 28.112 1.00 98.06 972 ALA A N 1
ATOM 7582 C CA . ALA A 1 972 ? -51.470 -24.265 28.018 1.00 98.06 972 ALA A CA 1
ATOM 7583 C C . ALA A 1 972 ? -50.481 -25.393 27.669 1.00 98.06 972 ALA A C 1
ATOM 7585 O O . ALA A 1 972 ? -50.700 -26.535 28.092 1.00 98.06 972 ALA A O 1
ATOM 7586 N N . ALA A 1 973 ? -49.427 -25.064 26.912 1.00 98.12 973 ALA A N 1
ATOM 7587 C CA . ALA A 1 973 ? -48.364 -25.960 26.460 1.00 98.12 973 ALA A CA 1
ATOM 7588 C C . ALA A 1 973 ? -47.343 -26.310 27.551 1.00 98.12 973 ALA A C 1
ATOM 7590 O O . ALA A 1 973 ? -46.746 -27.383 27.486 1.00 98.12 973 ALA A O 1
ATOM 7591 N N . SER A 1 974 ? -47.125 -25.432 28.536 1.00 97.56 974 SER A N 1
ATOM 7592 C CA . SER A 1 974 ? -46.115 -25.655 29.576 1.00 97.56 974 SER A CA 1
ATOM 7593 C C . SER A 1 974 ? -46.365 -26.967 30.344 1.00 97.56 974 SER A C 1
ATOM 7595 O O . SER A 1 974 ? -47.460 -27.166 30.885 1.00 97.56 974 SER A O 1
ATOM 7597 N N . PRO A 1 975 ? -45.371 -27.877 30.420 1.00 94.50 975 PRO A N 1
ATOM 7598 C CA . PRO A 1 975 ? -45.545 -29.194 31.033 1.00 94.50 975 PRO A CA 1
ATOM 7599 C C . PRO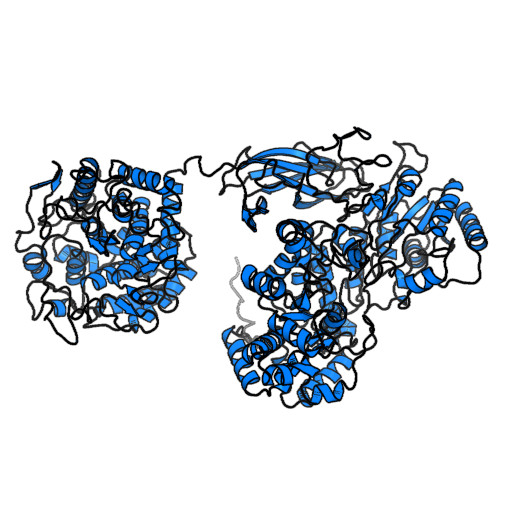 A 1 975 ? -45.417 -29.190 32.566 1.00 94.50 975 PRO A C 1
ATOM 7601 O O . PRO A 1 975 ? -45.724 -30.199 33.200 1.00 94.50 975 PRO A O 1
ATOM 7604 N N . THR A 1 976 ? -44.939 -28.098 33.168 1.00 95.75 976 THR A N 1
ATOM 7605 C CA . THR A 1 976 ? -44.638 -27.987 34.609 1.00 95.75 976 THR A CA 1
ATOM 7606 C C . THR A 1 976 ? -45.632 -27.084 35.330 1.00 95.75 976 THR A C 1
ATOM 7608 O O . THR A 1 976 ? -46.363 -27.548 36.202 1.00 95.75 976 THR A O 1
ATOM 7611 N N . HIS A 1 977 ? -45.694 -25.814 34.936 1.00 95.50 977 HIS A N 1
ATOM 7612 C CA . HIS A 1 977 ? -46.528 -24.778 35.549 1.00 95.50 977 HIS A CA 1
ATOM 7613 C C . HIS A 1 977 ? -47.583 -24.246 34.567 1.00 95.50 977 HIS A C 1
ATOM 7615 O O . HIS A 1 977 ? -47.811 -23.042 34.462 1.00 95.50 977 HIS A O 1
ATOM 7621 N N . GLY A 1 978 ? -48.175 -25.143 33.776 1.00 96.75 978 GLY A N 1
ATOM 7622 C CA . GLY A 1 978 ? -49.162 -24.787 32.762 1.00 96.75 978 GLY A CA 1
ATOM 7623 C C . GLY A 1 978 ? -50.572 -24.562 33.311 1.00 96.75 978 GLY A C 1
ATOM 7624 O O . GLY A 1 978 ? -50.913 -24.969 34.420 1.00 96.75 978 GLY A O 1
ATOM 7625 N N . VAL A 1 979 ? -51.432 -23.968 32.484 1.00 97.88 979 VAL A N 1
ATOM 7626 C CA . VAL A 1 979 ? -52.810 -23.597 32.853 1.00 97.88 979 VAL A CA 1
ATOM 7627 C C . VAL A 1 979 ? -53.857 -24.535 32.236 1.00 97.88 979 VAL A C 1
ATOM 7629 O O . VAL A 1 979 ? -53.610 -25.115 31.173 1.00 97.88 979 VAL A O 1
ATOM 7632 N N . PRO A 1 980 ? -55.035 -24.744 32.860 1.00 97.31 980 PRO A N 1
ATOM 7633 C CA . PRO A 1 980 ? -56.107 -25.553 32.275 1.00 97.31 980 PRO A CA 1
ATOM 7634 C C . PRO A 1 980 ? -56.711 -24.885 31.031 1.00 97.31 980 PRO A C 1
ATOM 7636 O O . PRO A 1 980 ? -56.675 -23.665 30.896 1.00 97.31 980 PRO A O 1
ATOM 7639 N N . ALA A 1 981 ? -57.331 -25.676 30.146 1.00 97.25 981 ALA A N 1
ATOM 7640 C CA . ALA A 1 981 ? -57.956 -25.160 28.922 1.00 97.25 981 ALA A CA 1
ATOM 7641 C C . ALA A 1 981 ? -59.042 -24.102 29.204 1.00 97.25 981 ALA A C 1
ATOM 7643 O O . ALA A 1 981 ? -59.219 -23.177 28.419 1.00 97.25 981 ALA A O 1
ATOM 7644 N N . THR A 1 982 ? -59.715 -24.170 30.358 1.00 97.06 982 THR A N 1
ATOM 7645 C CA . THR A 1 982 ? -60.708 -23.169 30.789 1.00 97.06 982 THR A CA 1
ATOM 7646 C C . THR A 1 982 ? -60.136 -21.756 30.891 1.00 97.06 982 THR A C 1
ATOM 7648 O O . THR A 1 982 ? -60.869 -20.800 30.699 1.00 97.06 982 THR A O 1
ATOM 7651 N N . VAL A 1 983 ? -58.831 -21.583 31.132 1.00 97.94 983 VAL A N 1
ATOM 7652 C CA . VAL A 1 983 ? -58.197 -20.251 31.114 1.00 97.94 983 VAL A CA 1
ATOM 7653 C C . VAL A 1 983 ? -58.212 -19.651 29.702 1.00 97.94 983 VAL A C 1
ATOM 7655 O O . VAL A 1 983 ? -58.416 -18.451 29.548 1.00 97.94 983 VAL A O 1
ATOM 7658 N N . TYR A 1 984 ? -58.073 -20.478 28.662 1.00 97.88 984 TYR A N 1
ATOM 7659 C CA . TYR A 1 984 ? -58.236 -20.045 27.273 1.00 97.88 984 TYR A CA 1
ATOM 7660 C C . TYR A 1 984 ? -59.711 -19.812 26.923 1.00 97.88 984 TYR A C 1
ATOM 7662 O O . TYR A 1 984 ? -60.060 -18.748 26.422 1.00 97.88 984 TYR A O 1
ATOM 7670 N N . HIS A 1 985 ? -60.597 -20.768 27.217 1.00 97.56 985 HIS A N 1
ATOM 7671 C CA . HIS A 1 985 ? -62.004 -20.655 26.814 1.00 97.56 985 HIS A CA 1
ATOM 7672 C C . HIS A 1 985 ? -62.759 -19.554 27.583 1.00 97.56 985 HIS A C 1
ATOM 7674 O O . HIS A 1 985 ? -63.441 -18.740 26.960 1.00 97.56 985 HIS A O 1
ATOM 7680 N N . ASP A 1 986 ? -62.602 -19.463 28.905 1.00 97.12 986 ASP A N 1
ATOM 7681 C CA . ASP A 1 986 ? -63.313 -18.483 29.736 1.00 97.12 986 ASP A CA 1
ATOM 7682 C C . ASP A 1 986 ? -62.601 -17.119 29.741 1.00 97.12 986 ASP A C 1
ATOM 7684 O O . ASP A 1 986 ? -63.252 -16.078 29.831 1.00 97.12 986 ASP A O 1
ATOM 7688 N N . GLY A 1 987 ? -61.266 -17.121 29.668 1.00 95.69 987 GLY A N 1
ATOM 7689 C CA . GLY A 1 987 ? -60.425 -15.928 29.755 1.00 95.69 987 GLY A CA 1
ATOM 7690 C C . GLY A 1 987 ? -60.211 -15.278 28.398 1.00 95.69 987 GLY A C 1
ATOM 7691 O O . GLY A 1 987 ? -60.789 -14.229 28.123 1.00 95.69 987 GLY A O 1
ATOM 7692 N N . TRP A 1 988 ? -59.403 -15.900 27.539 1.00 96.12 988 TRP A N 1
ATOM 7693 C CA . TRP A 1 988 ? -59.090 -15.372 26.205 1.00 96.12 988 TRP A CA 1
ATOM 7694 C C . TRP A 1 988 ? -60.336 -15.261 25.320 1.00 96.12 988 TRP A C 1
ATOM 7696 O O . TRP A 1 988 ? -60.680 -14.172 24.859 1.00 96.12 988 TRP A O 1
ATOM 7706 N N . ALA A 1 989 ? -61.048 -16.375 25.138 1.00 96.50 989 ALA A N 1
ATOM 7707 C CA . ALA A 1 989 ? -62.209 -16.453 24.257 1.00 96.50 989 ALA A CA 1
ATOM 7708 C C . ALA A 1 989 ? -63.516 -15.952 24.895 1.00 96.50 989 ALA A C 1
ATOM 7710 O O . ALA A 1 989 ? -64.528 -15.797 24.204 1.00 96.50 989 ALA A O 1
ATOM 7711 N N . GLN A 1 990 ? -63.500 -15.678 26.203 1.00 95.31 990 GLN A N 1
ATOM 7712 C CA . GLN A 1 990 ? -64.619 -15.119 26.964 1.00 95.31 990 GLN A CA 1
ATOM 7713 C C . GLN A 1 990 ? -65.925 -15.900 26.778 1.00 95.31 990 GLN A C 1
ATOM 7715 O O . GLN A 1 990 ? -66.982 -15.315 26.535 1.00 95.31 990 GLN A O 1
ATOM 7720 N N . ASN A 1 991 ? -65.844 -17.229 26.881 1.00 94.50 991 ASN A N 1
ATOM 7721 C CA . ASN A 1 991 ? -66.956 -18.161 26.684 1.00 94.50 991 ASN A CA 1
ATOM 7722 C C . ASN A 1 991 ? -67.650 -17.982 25.321 1.00 94.50 991 ASN A C 1
ATOM 7724 O O . ASN A 1 991 ? -68.877 -17.951 25.232 1.00 94.50 991 ASN A O 1
ATOM 7728 N N . GLY A 1 992 ? -66.856 -17.808 24.260 1.00 94.62 992 GLY A N 1
ATOM 7729 C CA . GLY A 1 992 ? -67.329 -17.620 22.887 1.00 94.62 992 GLY A CA 1
ATOM 7730 C C . GLY A 1 992 ? -67.648 -16.174 22.502 1.00 94.62 992 GLY A C 1
ATOM 7731 O O . GLY A 1 992 ? -67.878 -15.907 21.326 1.00 94.62 992 GLY A O 1
ATOM 7732 N N . ALA A 1 993 ? -67.597 -15.213 23.434 1.00 94.94 993 ALA A N 1
ATOM 7733 C CA . ALA A 1 993 ? -67.820 -13.796 23.123 1.00 94.94 993 ALA A CA 1
ATOM 7734 C C . ALA A 1 993 ? -66.718 -13.171 22.242 1.00 94.94 993 ALA A C 1
ATOM 7736 O O . ALA A 1 993 ? -66.883 -12.049 21.760 1.00 94.94 993 ALA A O 1
ATOM 7737 N N . ILE A 1 994 ? -65.599 -13.874 22.038 1.00 95.75 994 ILE A N 1
ATOM 7738 C CA . ILE A 1 994 ? -64.574 -13.510 21.053 1.00 95.75 994 ILE A CA 1
ATOM 7739 C C . ILE A 1 994 ? -65.061 -13.677 19.606 1.00 95.75 994 ILE A C 1
ATOM 7741 O O . ILE A 1 994 ? -64.488 -13.067 18.714 1.00 95.75 994 ILE A O 1
ATOM 7745 N N . VAL A 1 995 ? -66.113 -14.459 19.350 1.00 96.69 995 VAL A N 1
ATOM 7746 C CA . VAL A 1 995 ? -66.694 -14.610 18.010 1.00 96.69 995 VAL A CA 1
ATOM 7747 C C . VAL A 1 995 ? -67.668 -13.465 17.765 1.00 96.69 995 VAL A C 1
ATOM 7749 O O . VAL A 1 995 ? -68.722 -13.381 18.395 1.00 96.69 995 VAL A O 1
ATOM 7752 N N . SER A 1 996 ? -67.319 -12.566 16.848 1.00 94.31 996 SER A N 1
ATOM 7753 C CA . SER A 1 996 ? -68.134 -11.397 16.516 1.00 94.31 996 SER A CA 1
ATOM 7754 C C . SER A 1 996 ? -67.992 -11.052 15.033 1.00 94.31 996 SER A C 1
ATOM 7756 O O . SER A 1 996 ? -67.317 -10.078 14.709 1.00 94.31 996 SER A O 1
ATOM 7758 N N . PRO A 1 997 ? -68.616 -11.812 14.114 1.00 95.00 997 PRO A N 1
ATOM 7759 C CA . PRO A 1 997 ? -68.509 -11.546 12.686 1.00 95.00 997 PRO A CA 1
ATOM 7760 C C . PRO A 1 997 ? -69.030 -10.152 12.320 1.00 95.00 997 PRO A C 1
ATOM 7762 O O . PRO A 1 997 ? -70.173 -9.808 12.625 1.00 95.00 997 PRO A O 1
ATOM 7765 N N . HIS A 1 998 ? -68.204 -9.354 11.652 1.00 96.00 998 HIS A N 1
ATOM 7766 C CA . HIS A 1 998 ? -68.523 -7.988 11.238 1.00 96.00 998 HIS A CA 1
ATOM 7767 C C . HIS A 1 998 ? -67.736 -7.604 9.972 1.00 96.00 998 HIS A C 1
ATOM 7769 O O . HIS A 1 998 ? -66.952 -8.398 9.448 1.00 96.00 998 HIS A O 1
ATOM 7775 N N . LYS A 1 999 ? -67.994 -6.408 9.422 1.00 96.31 999 LYS A N 1
ATOM 7776 C CA . LYS A 1 999 ? -67.293 -5.892 8.237 1.00 96.31 999 LYS A CA 1
ATOM 7777 C C . LYS A 1 999 ? -66.654 -4.546 8.525 1.00 96.31 999 LYS A C 1
ATOM 7779 O O . LYS A 1 999 ? -67.351 -3.639 8.966 1.00 96.31 999 LYS A O 1
ATOM 7784 N N . VAL A 1 1000 ? -65.385 -4.402 8.160 1.00 95.25 1000 VAL A N 1
ATOM 7785 C CA . VAL A 1 1000 ? -64.635 -3.138 8.201 1.00 95.25 1000 VAL A CA 1
ATOM 7786 C C . VAL A 1 1000 ? -64.060 -2.899 6.809 1.00 95.25 1000 VAL A C 1
ATOM 7788 O O . VAL A 1 1000 ? -63.577 -3.834 6.180 1.00 95.25 1000 VAL A O 1
ATOM 7791 N N . GLU A 1 1001 ? -64.196 -1.688 6.258 1.00 94.69 1001 GLU A N 1
ATOM 7792 C CA . GLU A 1 1001 ? -63.827 -1.384 4.856 1.00 94.69 1001 GLU A CA 1
ATOM 7793 C C . GLU A 1 1001 ? -64.444 -2.360 3.819 1.00 94.69 1001 GLU A C 1
ATOM 7795 O O . GLU A 1 1001 ? -63.893 -2.608 2.748 1.00 94.69 1001 GLU A O 1
ATOM 7800 N N . GLY A 1 1002 ? -65.601 -2.956 4.139 1.00 94.69 1002 GLY A N 1
ATOM 7801 C CA . GLY A 1 1002 ? -66.270 -3.964 3.305 1.00 94.69 1002 GLY A CA 1
ATOM 7802 C C . GLY A 1 1002 ? -65.667 -5.378 3.361 1.00 94.69 1002 GLY A C 1
ATOM 7803 O O . GLY A 1 1002 ? -66.183 -6.269 2.685 1.00 94.69 1002 GLY A O 1
ATOM 7804 N N . ILE A 1 1003 ? -64.633 -5.601 4.174 1.00 97.25 1003 ILE A N 1
ATOM 7805 C CA . ILE A 1 1003 ? -63.920 -6.874 4.351 1.00 97.25 1003 ILE A CA 1
ATOM 7806 C C . ILE A 1 1003 ? -64.420 -7.568 5.624 1.00 97.25 1003 ILE A C 1
ATOM 7808 O O . ILE A 1 1003 ? -64.658 -6.917 6.638 1.00 97.25 1003 ILE A O 1
ATOM 7812 N N . GLU A 1 1004 ? -64.610 -8.887 5.565 1.00 96.50 1004 GLU A N 1
ATOM 7813 C CA . GLU A 1 1004 ? -65.132 -9.689 6.679 1.00 96.50 1004 GLU A CA 1
ATOM 7814 C C . GLU A 1 1004 ? -64.051 -10.012 7.715 1.00 96.50 1004 GLU A C 1
ATOM 7816 O O . GLU A 1 1004 ? -62.990 -10.526 7.366 1.00 96.50 1004 GLU A O 1
ATOM 7821 N N . LEU A 1 1005 ? -64.361 -9.758 8.985 1.00 96.75 1005 LEU A N 1
ATOM 7822 C CA . LEU A 1 1005 ? -63.589 -10.182 10.153 1.00 96.75 1005 LEU A CA 1
ATOM 7823 C C . LEU A 1 1005 ? -64.494 -11.035 11.044 1.00 96.75 1005 LEU A C 1
ATOM 7825 O O . LEU A 1 1005 ? -65.668 -10.710 11.237 1.00 96.75 1005 LEU A O 1
ATOM 7829 N N . HIS A 1 1006 ? -63.979 -12.150 11.549 1.00 95.88 1006 HIS A N 1
ATOM 7830 C CA . HIS A 1 1006 ? -64.726 -13.118 12.345 1.00 95.88 1006 HIS A CA 1
ATOM 7831 C C . HIS A 1 1006 ? -64.610 -12.868 13.853 1.00 95.88 1006 HIS A C 1
ATOM 7833 O O . HIS A 1 1006 ? -65.549 -13.148 14.605 1.00 95.88 1006 HIS A O 1
ATOM 7839 N N . LEU A 1 1007 ? -63.467 -12.352 14.301 1.00 96.00 1007 LEU A N 1
ATOM 7840 C CA . LEU A 1 1007 ? -63.129 -12.208 15.709 1.00 96.00 1007 LEU A CA 1
ATOM 7841 C C . LEU A 1 1007 ? -63.420 -10.803 16.234 1.00 96.00 1007 LEU A C 1
ATOM 7843 O O . LEU A 1 1007 ? -63.350 -9.802 15.525 1.00 96.00 1007 LEU A O 1
ATOM 7847 N N . ARG A 1 1008 ? -63.714 -10.729 17.531 1.00 94.19 1008 ARG A N 1
ATOM 7848 C CA . ARG A 1 1008 ? -63.788 -9.484 18.283 1.00 94.19 1008 ARG A CA 1
ATOM 7849 C C . ARG A 1 1008 ? -62.388 -9.053 18.698 1.00 94.19 1008 ARG A C 1
ATOM 7851 O O . ARG A 1 1008 ? -61.792 -9.626 19.615 1.00 94.19 1008 ARG A O 1
ATOM 7858 N N . TYR A 1 1009 ? -61.935 -7.986 18.068 1.00 92.94 1009 TYR A N 1
ATOM 7859 C CA . TYR A 1 1009 ? -60.727 -7.255 18.408 1.00 92.94 1009 TYR A CA 1
ATOM 7860 C C . TYR A 1 1009 ? -60.930 -6.436 19.692 1.00 92.94 1009 TYR A C 1
ATOM 7862 O O . TYR A 1 1009 ? -62.000 -5.868 19.929 1.00 92.94 1009 TYR A O 1
ATOM 7870 N N . GLN A 1 1010 ? -59.940 -6.424 20.586 1.00 88.62 1010 GLN A N 1
ATOM 7871 C CA . GLN A 1 1010 ? -60.108 -5.799 21.900 1.00 88.62 1010 GLN A CA 1
ATOM 7872 C C . GLN A 1 1010 ? -60.256 -4.269 21.783 1.00 88.62 1010 GLN A C 1
ATOM 7874 O O . GLN A 1 1010 ? -59.302 -3.555 21.511 1.00 88.62 1010 GLN A O 1
ATOM 7879 N N . GLY A 1 1011 ? -61.461 -3.744 22.021 1.00 86.69 1011 GLY A N 1
ATOM 7880 C CA . GLY A 1 1011 ? -61.708 -2.295 22.073 1.00 86.69 1011 GLY A CA 1
ATOM 7881 C C . GLY A 1 1011 ? -61.748 -1.570 20.720 1.00 86.69 1011 GLY A C 1
ATOM 7882 O O . GLY A 1 1011 ? -61.885 -0.352 20.710 1.00 86.69 1011 GLY A O 1
ATOM 7883 N N . THR A 1 1012 ? -61.678 -2.289 19.597 1.00 90.19 1012 THR A N 1
ATOM 7884 C CA . THR A 1 1012 ? -61.761 -1.735 18.233 1.00 90.19 1012 THR A CA 1
ATOM 7885 C C . THR A 1 1012 ? -62.450 -2.729 17.293 1.00 90.19 1012 THR A C 1
ATOM 7887 O O . THR A 1 1012 ? -62.519 -3.917 17.597 1.00 90.19 1012 THR A O 1
ATOM 7890 N N . GLU A 1 1013 ? -62.956 -2.262 16.151 1.00 90.31 1013 GLU A N 1
ATOM 7891 C CA . GLU A 1 1013 ? -63.458 -3.137 15.079 1.00 90.31 1013 GLU A CA 1
ATOM 7892 C C . GLU A 1 1013 ? -62.298 -3.753 14.274 1.00 90.31 1013 GLU A C 1
ATOM 7894 O O . GLU A 1 1013 ? -62.338 -4.917 13.903 1.00 90.31 1013 GLU A O 1
ATOM 7899 N N . ALA A 1 1014 ? -61.207 -3.012 14.065 1.00 93.56 1014 ALA A N 1
ATOM 7900 C CA . ALA A 1 1014 ? -59.985 -3.525 13.447 1.00 93.56 1014 ALA A CA 1
ATOM 7901 C C . ALA A 1 1014 ? -58.750 -2.951 14.148 1.00 93.56 1014 ALA A C 1
ATOM 7903 O O . ALA A 1 1014 ? -58.666 -1.747 14.408 1.00 93.56 1014 ALA A O 1
ATOM 7904 N N . GLY A 1 1015 ? -57.810 -3.831 14.488 1.00 93.75 1015 GLY A N 1
ATOM 7905 C CA . GLY A 1 1015 ? -56.616 -3.493 15.258 1.00 93.75 1015 GLY A CA 1
ATOM 7906 C C . GLY A 1 1015 ? -55.379 -3.105 14.436 1.00 93.75 1015 GLY A C 1
ATOM 7907 O O . GLY A 1 1015 ? -55.374 -3.198 13.204 1.00 93.75 1015 GLY A O 1
ATOM 7908 N N . PRO A 1 1016 ? -54.313 -2.681 15.132 1.00 96.62 1016 PRO A N 1
ATOM 7909 C CA . PRO A 1 1016 ? -52.986 -2.446 14.563 1.00 96.62 1016 PRO A CA 1
ATOM 7910 C C . PRO A 1 1016 ? -52.323 -3.763 14.118 1.00 96.62 1016 PRO A C 1
ATOM 7912 O O . PRO A 1 1016 ? -52.626 -4.837 14.639 1.00 96.62 1016 PRO A O 1
ATOM 7915 N N . LEU A 1 1017 ? -51.393 -3.709 13.156 1.00 97.88 1017 LEU A N 1
ATOM 7916 C CA . LEU A 1 1017 ? -50.913 -4.934 12.500 1.00 97.88 1017 LEU A CA 1
ATOM 7917 C C . LEU A 1 1017 ? -49.979 -5.824 13.319 1.00 97.88 1017 LEU A C 1
ATOM 7919 O O . LEU A 1 1017 ? -49.858 -7.004 12.986 1.00 97.88 1017 LEU A O 1
ATOM 7923 N N . PHE A 1 1018 ? -49.417 -5.354 14.432 1.00 96.69 1018 PHE A N 1
ATOM 7924 C CA . PHE A 1 1018 ? -48.722 -6.258 15.349 1.00 96.69 1018 PHE A CA 1
ATOM 7925 C C . PHE A 1 1018 ? -49.642 -7.367 15.905 1.00 96.69 1018 PHE A C 1
ATOM 7927 O O . PHE A 1 1018 ? -49.167 -8.467 16.194 1.00 96.69 1018 PHE A O 1
ATOM 7934 N N . TRP A 1 1019 ? -50.970 -7.159 15.919 1.00 96.19 1019 TRP A N 1
ATOM 7935 C CA . TRP A 1 1019 ? -51.972 -8.181 16.273 1.00 96.19 1019 TRP A CA 1
ATOM 7936 C C . TRP A 1 1019 ? -52.095 -9.300 15.233 1.00 96.19 1019 TRP A C 1
ATOM 7938 O O . TRP A 1 1019 ? -52.524 -10.407 15.556 1.00 96.19 1019 TRP A O 1
ATOM 7948 N N . ALA A 1 1020 ? -51.685 -9.036 13.990 1.00 96.75 1020 ALA A N 1
ATOM 7949 C CA . ALA A 1 1020 ? -51.581 -10.042 12.937 1.00 96.75 1020 ALA A CA 1
ATOM 7950 C C . ALA A 1 1020 ? -50.231 -10.765 12.909 1.00 96.75 1020 ALA A C 1
ATOM 7952 O O . ALA A 1 1020 ? -50.065 -11.722 12.150 1.00 96.75 1020 ALA A O 1
ATOM 7953 N N . GLN A 1 1021 ? -49.252 -10.305 13.691 1.00 97.62 1021 GLN A N 1
ATOM 7954 C CA . GLN A 1 1021 ? -47.848 -10.650 13.477 1.00 97.62 1021 GLN A CA 1
ATOM 7955 C C . GLN A 1 1021 ? -47.224 -11.341 14.686 1.00 97.62 1021 GLN A C 1
ATOM 7957 O O . GLN A 1 1021 ? -46.728 -12.450 14.534 1.00 97.62 1021 GLN A O 1
ATOM 7962 N N . TYR A 1 1022 ? -47.263 -10.748 15.884 1.00 97.88 1022 TYR A N 1
ATOM 7963 C CA . TYR A 1 1022 ? -46.398 -11.168 17.001 1.00 97.88 1022 TYR A CA 1
ATOM 7964 C C . TYR A 1 1022 ? -46.648 -12.602 17.476 1.00 97.88 1022 TYR A C 1
ATOM 7966 O O . TYR A 1 1022 ? -45.705 -13.367 17.701 1.00 97.88 1022 TYR A O 1
ATOM 7974 N N . SER A 1 1023 ? -47.919 -13.002 17.556 1.00 97.44 1023 SER A N 1
ATOM 7975 C CA . SER A 1 1023 ? -48.273 -14.387 17.872 1.00 97.44 1023 SER A CA 1
ATOM 7976 C C . SER A 1 1023 ? -47.854 -15.372 16.779 1.00 97.44 1023 SER A C 1
ATOM 7978 O O . SER A 1 1023 ? -47.607 -16.530 17.089 1.00 97.44 1023 SER A O 1
ATOM 7980 N N . PHE A 1 1024 ? -47.743 -14.924 15.526 1.00 98.19 1024 PHE A N 1
ATOM 7981 C CA . PHE A 1 1024 ? -47.500 -15.761 14.348 1.00 98.19 1024 PHE A CA 1
ATOM 7982 C C . PHE A 1 1024 ? -46.067 -15.697 13.820 1.00 98.19 1024 PHE A C 1
ATOM 7984 O O . PHE A 1 1024 ? -45.799 -16.123 12.700 1.00 98.19 1024 PHE A O 1
ATOM 7991 N N . LEU A 1 1025 ? -45.120 -15.179 14.600 1.00 98.00 1025 LEU A N 1
ATOM 7992 C CA . LEU A 1 1025 ? -43.706 -15.219 14.223 1.00 98.00 1025 LEU A CA 1
ATOM 7993 C C . LEU A 1 1025 ? -43.155 -16.657 14.275 1.00 98.00 1025 LEU A C 1
ATOM 7995 O O . LEU A 1 1025 ? -42.386 -17.068 13.406 1.00 98.00 1025 LEU A O 1
ATOM 7999 N N . GLY A 1 1026 ? -43.601 -17.437 15.260 1.00 97.12 1026 GLY A N 1
ATOM 8000 C CA . GLY A 1 1026 ? -43.349 -18.870 15.408 1.00 97.12 1026 GLY A CA 1
ATOM 8001 C C . GLY A 1 1026 ? -44.608 -19.724 15.234 1.00 97.12 1026 GLY A C 1
ATOM 8002 O O . GLY A 1 1026 ? -44.528 -20.791 14.628 1.00 97.12 1026 GLY A O 1
ATOM 8003 N N . LEU A 1 1027 ? -45.782 -19.280 15.699 1.00 97.88 1027 LEU A N 1
ATOM 8004 C CA . LEU A 1 1027 ? -47.034 -20.008 15.456 1.00 97.88 1027 LEU A CA 1
ATOM 8005 C C . LEU A 1 1027 ? -47.428 -19.919 13.979 1.00 97.88 1027 LEU A C 1
ATOM 8007 O O . LEU A 1 1027 ? -47.592 -18.829 13.443 1.00 97.88 1027 LEU A O 1
ATOM 8011 N N . ASP A 1 1028 ? -47.619 -21.060 13.326 1.00 97.50 1028 ASP A N 1
ATOM 8012 C CA . ASP A 1 1028 ? -47.987 -21.093 11.911 1.00 97.50 1028 ASP A CA 1
ATOM 8013 C C . ASP A 1 1028 ? -49.501 -20.878 11.735 1.00 97.50 1028 ASP A C 1
ATOM 8015 O O . ASP A 1 1028 ? -50.277 -21.743 12.156 1.00 97.50 1028 ASP A O 1
ATOM 8019 N N . PRO A 1 1029 ? -49.956 -19.775 11.110 1.00 96.31 1029 PRO A N 1
ATOM 8020 C CA . PRO A 1 1029 ? -51.378 -19.536 10.878 1.00 96.31 1029 PRO A CA 1
ATOM 8021 C C . PRO A 1 1029 ? -51.964 -20.430 9.770 1.00 96.31 1029 PRO A C 1
ATOM 8023 O O . PRO A 1 1029 ? -53.188 -20.559 9.665 1.00 96.31 1029 PRO A O 1
ATOM 8026 N N . VAL A 1 1030 ? -51.136 -21.048 8.918 1.00 92.81 1030 VAL A N 1
ATOM 8027 C CA . VAL A 1 1030 ? -51.590 -21.805 7.744 1.00 92.81 1030 VAL A CA 1
ATOM 8028 C C . VAL A 1 1030 ? -52.217 -23.131 8.170 1.00 92.81 1030 VAL A C 1
ATOM 8030 O O . VAL A 1 1030 ? -51.532 -24.078 8.557 1.00 92.81 1030 VAL A O 1
ATOM 8033 N N . GLY A 1 1031 ? -53.541 -23.213 8.031 1.00 88.56 1031 GLY A N 1
ATOM 8034 C CA . GLY A 1 1031 ? -54.335 -24.370 8.455 1.00 88.56 1031 GLY A CA 1
ATOM 8035 C C . GLY A 1 1031 ? -54.672 -24.371 9.947 1.00 88.56 1031 GLY A C 1
ATOM 8036 O O . GLY A 1 1031 ? -55.295 -25.323 10.409 1.00 88.56 1031 GLY A O 1
ATOM 8037 N N . LEU A 1 1032 ? -54.293 -23.318 10.682 1.00 95.94 1032 LEU A N 1
ATOM 8038 C CA . LEU A 1 1032 ? -54.622 -23.148 12.091 1.00 95.94 1032 LEU A CA 1
ATOM 8039 C C . LEU A 1 1032 ? -56.074 -22.683 12.247 1.00 95.94 1032 LEU A C 1
ATOM 8041 O O . LEU A 1 1032 ? -56.469 -21.648 11.701 1.00 95.94 1032 LEU A O 1
ATOM 8045 N N . LYS A 1 1033 ? -56.850 -23.441 13.019 1.00 95.94 1033 LYS A N 1
ATOM 8046 C CA . LYS A 1 1033 ? -58.221 -23.107 13.424 1.00 95.94 1033 LYS A CA 1
ATOM 8047 C C . LYS A 1 1033 ? -58.539 -23.711 14.785 1.00 95.94 1033 LYS A C 1
ATOM 8049 O O . LYS A 1 1033 ? -57.947 -24.725 15.150 1.00 95.94 1033 LYS A O 1
ATOM 8054 N N . ASP A 1 1034 ? -59.486 -23.126 15.496 1.00 95.75 1034 ASP A N 1
ATOM 8055 C CA . ASP A 1 1034 ? -60.036 -23.660 16.743 1.00 95.75 1034 ASP A CA 1
ATOM 8056 C C . ASP A 1 1034 ? -61.572 -23.552 16.734 1.00 95.75 1034 ASP A C 1
ATOM 8058 O O . ASP A 1 1034 ? -62.184 -23.400 15.674 1.00 95.75 1034 ASP A O 1
ATOM 8062 N N . GLU A 1 1035 ? -62.210 -23.680 17.899 1.00 95.44 1035 GLU A N 1
ATOM 8063 C CA . GLU A 1 1035 ? -63.663 -23.518 18.049 1.00 95.44 1035 GLU A CA 1
ATOM 8064 C C . GLU A 1 1035 ? -64.159 -22.120 17.639 1.00 95.44 1035 GLU A C 1
ATOM 8066 O O . GLU A 1 1035 ? -65.305 -21.977 17.211 1.00 95.44 1035 GLU A O 1
ATOM 8071 N N . TYR A 1 1036 ? -63.308 -21.097 17.752 1.00 96.56 1036 TYR A N 1
ATOM 8072 C CA . TYR A 1 1036 ? -63.701 -19.697 17.649 1.00 96.56 1036 TYR A CA 1
ATOM 8073 C C . TYR A 1 1036 ? -63.281 -19.041 16.337 1.00 96.56 1036 TYR A C 1
ATOM 8075 O O . TYR A 1 1036 ? -63.938 -18.107 15.897 1.00 96.56 1036 TYR A O 1
ATOM 8083 N N . CYS A 1 1037 ? -62.202 -19.496 15.701 1.00 96.19 1037 CYS A N 1
ATOM 8084 C CA . CYS A 1 1037 ? -61.712 -18.944 14.445 1.00 96.19 1037 CYS A CA 1
ATOM 8085 C C . CYS A 1 1037 ? -61.629 -20.034 13.367 1.00 96.19 1037 CYS A C 1
ATOM 8087 O O . CYS A 1 1037 ? -60.820 -20.958 13.491 1.00 96.19 1037 CYS A O 1
ATOM 8089 N N . PRO A 1 1038 ? -62.398 -19.931 12.265 1.00 93.31 1038 PRO A N 1
ATOM 8090 C CA . PRO A 1 1038 ? -62.405 -20.950 11.214 1.00 93.31 1038 PRO A CA 1
ATOM 8091 C C . PRO A 1 1038 ? -61.093 -21.005 10.415 1.00 93.31 1038 PRO A C 1
ATOM 8093 O O . PRO A 1 1038 ? -60.786 -22.036 9.812 1.00 93.31 1038 PRO A O 1
ATOM 8096 N N . SER A 1 1039 ? -60.327 -19.910 10.388 1.00 95.56 1039 SER A N 1
ATOM 8097 C CA . SER A 1 1039 ? -58.982 -19.845 9.812 1.00 95.56 1039 SER A CA 1
ATOM 8098 C C . SER A 1 1039 ? -58.254 -18.594 10.298 1.00 95.56 1039 SER A C 1
ATOM 8100 O O . SER A 1 1039 ? -58.586 -17.483 9.882 1.00 95.56 1039 SER A O 1
ATOM 8102 N N . TYR A 1 1040 ? -57.212 -18.769 11.113 1.00 97.06 1040 TYR A N 1
ATOM 8103 C CA . TYR A 1 1040 ? -56.391 -17.640 11.558 1.00 97.06 1040 TYR A CA 1
ATOM 8104 C C . TYR A 1 1040 ? -55.617 -16.990 10.404 1.00 97.06 1040 TYR A C 1
ATOM 8106 O O . TYR A 1 1040 ? -55.459 -15.774 10.394 1.00 97.06 1040 TYR A O 1
ATOM 8114 N N . PHE A 1 1041 ? -55.199 -17.756 9.388 1.00 96.69 1041 PHE A N 1
ATOM 8115 C CA . PHE A 1 1041 ? -54.569 -17.181 8.193 1.00 96.69 1041 PHE A CA 1
ATOM 8116 C C . PHE A 1 1041 ? -55.500 -16.211 7.453 1.00 96.69 1041 PHE A C 1
ATOM 8118 O O . PHE A 1 1041 ? -55.079 -15.108 7.109 1.00 96.69 1041 PHE A O 1
ATOM 8125 N N . HIS A 1 1042 ? -56.761 -16.594 7.216 1.00 96.31 1042 HIS A N 1
ATOM 8126 C CA . HIS A 1 1042 ? -57.720 -15.710 6.548 1.00 96.31 1042 HIS A CA 1
ATOM 8127 C C . HIS A 1 1042 ? -58.101 -14.515 7.411 1.00 96.31 1042 HIS A C 1
ATOM 8129 O O . HIS A 1 1042 ? -58.174 -13.410 6.884 1.00 96.31 1042 HIS A O 1
ATOM 8135 N N . GLU A 1 1043 ? -58.277 -14.712 8.716 1.00 97.44 1043 GLU A N 1
ATOM 8136 C CA . GLU A 1 1043 ? -58.565 -13.612 9.633 1.00 97.44 1043 GLU A CA 1
ATOM 8137 C C . GLU A 1 1043 ? -57.438 -12.567 9.603 1.00 97.44 1043 GLU A C 1
ATOM 8139 O O . GLU A 1 1043 ? -57.694 -11.376 9.431 1.00 97.44 1043 GLU A O 1
ATOM 8144 N N . MET A 1 1044 ? -56.173 -13.002 9.681 1.00 97.69 1044 MET A N 1
ATOM 8145 C CA . MET A 1 1044 ? -55.033 -12.079 9.688 1.00 97.69 1044 MET A CA 1
ATOM 8146 C C . MET A 1 1044 ? -54.808 -11.434 8.323 1.00 97.69 1044 MET A C 1
ATOM 8148 O O . MET A 1 1044 ? -54.549 -10.235 8.251 1.00 97.69 1044 MET A O 1
ATOM 8152 N N . ARG A 1 1045 ? -54.998 -12.184 7.230 1.00 98.00 1045 ARG A N 1
ATOM 8153 C CA . ARG A 1 1045 ? -55.000 -11.618 5.875 1.00 98.00 1045 ARG A CA 1
ATOM 8154 C C . ARG A 1 1045 ? -56.073 -10.547 5.716 1.00 98.00 1045 ARG A C 1
ATOM 8156 O O . ARG A 1 1045 ? -55.792 -9.497 5.141 1.00 98.00 1045 ARG A O 1
ATOM 8163 N N . ASN A 1 1046 ? -57.279 -10.784 6.223 1.00 98.19 1046 ASN A N 1
ATOM 8164 C CA . ASN A 1 1046 ? -58.367 -9.818 6.147 1.00 98.19 1046 ASN A CA 1
ATOM 8165 C C . ASN A 1 1046 ? -58.067 -8.577 6.992 1.00 98.19 1046 ASN A C 1
ATOM 8167 O O . ASN A 1 1046 ? -58.262 -7.471 6.495 1.00 98.19 1046 ASN A O 1
ATOM 8171 N N . LEU A 1 1047 ? -57.492 -8.727 8.190 1.00 98.00 1047 LEU A N 1
ATOM 8172 C CA . LEU A 1 1047 ? -57.029 -7.591 8.994 1.00 98.00 1047 LEU A CA 1
ATOM 8173 C C . LEU A 1 1047 ? -55.964 -6.756 8.259 1.00 98.00 1047 LEU A C 1
ATOM 8175 O O . LEU A 1 1047 ? -56.059 -5.527 8.216 1.00 98.00 1047 LEU A O 1
ATOM 8179 N N . THR A 1 1048 ? -54.988 -7.401 7.610 1.00 98.44 1048 THR A N 1
ATOM 8180 C CA . THR A 1 1048 ? -54.001 -6.729 6.745 1.00 98.44 1048 THR A CA 1
ATOM 8181 C C . THR A 1 1048 ? -54.667 -5.967 5.599 1.00 98.44 1048 THR A C 1
ATOM 8183 O O . THR A 1 1048 ? -54.312 -4.817 5.328 1.00 98.44 1048 THR A O 1
ATOM 8186 N N . LEU A 1 1049 ? -55.657 -6.569 4.935 1.00 98.25 1049 LEU A N 1
ATOM 8187 C CA . LEU A 1 1049 ? -56.387 -5.925 3.843 1.00 98.25 1049 LEU A CA 1
ATOM 8188 C C . LEU A 1 1049 ? -57.241 -4.745 4.324 1.00 98.25 1049 LEU A C 1
ATOM 8190 O O . LEU A 1 1049 ? -57.302 -3.746 3.612 1.00 98.25 1049 LEU A O 1
ATOM 8194 N N . VAL A 1 1050 ? -57.840 -4.819 5.517 1.00 98.25 1050 VAL A N 1
ATOM 8195 C CA . VAL A 1 1050 ? -58.548 -3.692 6.150 1.00 98.25 1050 VAL A CA 1
ATOM 8196 C C . VAL A 1 1050 ? -57.592 -2.528 6.388 1.00 98.25 1050 VAL A C 1
ATOM 8198 O O . VAL A 1 1050 ? -57.900 -1.398 6.015 1.00 98.25 1050 VAL A O 1
ATOM 8201 N N . ASN A 1 1051 ? -56.401 -2.801 6.930 1.00 97.81 1051 ASN A N 1
ATOM 8202 C CA . ASN A 1 1051 ? -55.382 -1.780 7.174 1.00 97.81 1051 ASN A CA 1
ATOM 8203 C C . ASN A 1 1051 ? -54.972 -1.064 5.876 1.00 97.81 1051 ASN A C 1
ATOM 8205 O O . ASN A 1 1051 ? -55.005 0.164 5.788 1.00 97.81 1051 ASN A O 1
ATOM 8209 N N . ARG A 1 1052 ? -54.692 -1.841 4.823 1.00 97.94 1052 ARG A N 1
ATOM 8210 C CA . ARG A 1 1052 ? -54.389 -1.308 3.491 1.00 97.94 1052 ARG A CA 1
ATOM 8211 C C . ARG A 1 1052 ? -55.560 -0.521 2.896 1.00 97.94 1052 ARG A C 1
ATOM 8213 O O . ARG A 1 1052 ? -55.344 0.552 2.337 1.00 97.94 1052 ARG A O 1
ATOM 8220 N N . ALA A 1 1053 ? -56.786 -1.038 2.986 1.00 97.94 1053 ALA A N 1
ATOM 8221 C CA . ALA A 1 1053 ? -57.979 -0.382 2.451 1.00 97.94 1053 ALA A CA 1
ATOM 8222 C C . ALA A 1 1053 ? -58.233 0.970 3.131 1.00 97.94 1053 ALA A C 1
ATOM 8224 O O . ALA A 1 1053 ? -58.490 1.956 2.439 1.00 97.94 1053 ALA A O 1
ATOM 8225 N N . TYR A 1 1054 ? -58.062 1.040 4.453 1.00 97.75 1054 TYR A N 1
ATOM 8226 C CA . TYR A 1 1054 ? -58.145 2.283 5.212 1.00 97.75 1054 TYR A CA 1
ATOM 8227 C C . TYR A 1 1054 ? -57.094 3.306 4.745 1.00 97.75 1054 TYR A C 1
ATOM 8229 O O . TYR A 1 1054 ? -57.453 4.442 4.431 1.00 97.75 1054 TYR A O 1
ATOM 8237 N N . CYS A 1 1055 ? -55.818 2.912 4.609 1.00 97.62 1055 CYS A N 1
ATOM 8238 C CA . CYS A 1 1055 ? -54.766 3.803 4.098 1.00 97.62 1055 CYS A CA 1
ATOM 8239 C C . CYS A 1 1055 ? -55.031 4.268 2.657 1.00 97.62 1055 CYS A C 1
ATOM 8241 O O . CYS A 1 1055 ? -54.735 5.408 2.328 1.00 97.62 1055 CYS A O 1
ATOM 8243 N N . ILE A 1 1056 ? -55.623 3.436 1.795 1.00 97.50 1056 ILE A N 1
ATOM 8244 C CA . ILE A 1 1056 ? -56.009 3.844 0.432 1.00 97.50 1056 ILE A CA 1
ATOM 8245 C C . ILE A 1 1056 ? -57.176 4.835 0.459 1.00 97.50 1056 ILE A C 1
ATOM 8247 O O . ILE A 1 1056 ? -57.177 5.806 -0.298 1.00 97.50 1056 ILE A O 1
ATOM 8251 N N . ARG A 1 1057 ? -58.173 4.595 1.319 1.00 96.88 1057 ARG A N 1
ATOM 8252 C CA . ARG A 1 1057 ? -59.315 5.497 1.499 1.00 96.88 1057 ARG A CA 1
ATOM 8253 C C . ARG A 1 1057 ? -58.875 6.845 2.071 1.00 96.88 1057 ARG A C 1
ATOM 8255 O O . ARG A 1 1057 ? -59.420 7.866 1.662 1.00 96.88 1057 ARG A O 1
ATOM 8262 N N . ASN A 1 1058 ? -57.900 6.834 2.981 1.00 96.69 1058 ASN A N 1
ATOM 8263 C CA . ASN A 1 1058 ? -57.236 8.001 3.560 1.00 96.69 1058 ASN A CA 1
ATOM 8264 C C . ASN A 1 1058 ? -58.217 9.115 4.000 1.00 96.69 1058 ASN A C 1
ATOM 8266 O O . ASN A 1 1058 ? -58.175 10.226 3.457 1.00 96.69 1058 ASN A O 1
ATOM 8270 N N . PRO A 1 1059 ? -59.127 8.849 4.960 1.00 95.62 1059 PRO A N 1
ATOM 8271 C CA . PRO A 1 1059 ? -60.197 9.787 5.328 1.00 95.62 1059 PRO A CA 1
ATOM 8272 C C . PRO A 1 1059 ? -59.706 11.141 5.843 1.00 95.62 1059 PRO A C 1
ATOM 8274 O O . PRO A 1 1059 ? -60.406 12.141 5.708 1.00 95.62 1059 PRO A O 1
ATOM 8277 N N . LYS A 1 1060 ? -58.502 11.183 6.422 1.00 95.50 1060 LYS A N 1
ATOM 8278 C CA . LYS A 1 1060 ? -57.871 12.404 6.938 1.00 95.50 1060 LYS A CA 1
ATOM 8279 C C . LYS A 1 1060 ? -56.978 13.116 5.917 1.00 95.50 1060 LYS A C 1
ATOM 8281 O O . LYS A 1 1060 ? -56.419 14.163 6.235 1.00 95.50 1060 LYS A O 1
ATOM 8286 N N . HIS A 1 1061 ? -56.869 12.585 4.698 1.00 95.62 1061 HIS A N 1
ATOM 8287 C CA . HIS A 1 1061 ? -56.079 13.148 3.600 1.00 95.62 1061 HIS A CA 1
ATOM 8288 C C . HIS A 1 1061 ? -54.584 13.338 3.922 1.00 95.62 1061 HIS A C 1
ATOM 8290 O O . HIS A 1 1061 ? -53.962 14.296 3.457 1.00 95.62 1061 HIS A O 1
ATOM 8296 N N . TYR A 1 1062 ? -53.987 12.428 4.697 1.00 96.81 1062 TYR A N 1
ATOM 8297 C CA . TYR A 1 1062 ? -52.555 12.451 4.989 1.00 96.81 1062 TYR A CA 1
ATOM 8298 C C . TYR A 1 1062 ? -51.724 12.188 3.730 1.00 96.81 1062 TYR A C 1
ATOM 8300 O O . TYR A 1 1062 ? -52.036 11.315 2.920 1.00 96.81 1062 TYR A O 1
ATOM 8308 N N . LYS A 1 1063 ? -50.643 12.944 3.546 1.00 94.69 1063 LYS A N 1
ATOM 8309 C CA . LYS A 1 1063 ? -49.707 12.738 2.440 1.00 94.69 1063 LYS A CA 1
ATOM 8310 C C . LYS A 1 1063 ? -48.946 11.422 2.637 1.00 94.69 1063 LYS A C 1
ATOM 8312 O O . LYS A 1 1063 ? -48.571 11.086 3.756 1.00 94.69 1063 LYS A O 1
ATOM 8317 N N . GLY A 1 1064 ? -48.699 10.712 1.539 1.00 89.38 1064 GLY A N 1
ATOM 8318 C CA . GLY A 1 1064 ? -47.935 9.462 1.511 1.00 89.38 1064 GLY A CA 1
ATOM 8319 C C . GLY A 1 1064 ? -48.799 8.208 1.617 1.00 89.38 1064 GLY A C 1
ATOM 8320 O O . GLY A 1 1064 ? -48.430 7.191 1.058 1.00 89.38 1064 GLY A O 1
ATOM 8321 N N . PHE A 1 1065 ? -49.982 8.274 2.233 1.00 96.31 1065 PHE A N 1
ATOM 8322 C CA . PHE A 1 1065 ? -50.891 7.126 2.314 1.00 96.31 1065 PHE A CA 1
ATOM 8323 C C . PHE A 1 1065 ? -51.383 6.710 0.916 1.00 96.31 1065 PHE A C 1
ATOM 8325 O O . PHE A 1 1065 ? -51.856 7.547 0.141 1.00 96.31 1065 PHE A O 1
ATOM 8332 N N . GLY A 1 1066 ? -51.301 5.417 0.593 1.00 95.62 1066 GLY A N 1
ATOM 8333 C CA . GLY A 1 1066 ? -51.679 4.914 -0.724 1.00 95.62 1066 GLY A CA 1
ATOM 8334 C C . GLY A 1 1066 ? -51.562 3.401 -0.899 1.00 95.62 1066 GLY A C 1
ATOM 8335 O O . GLY A 1 1066 ? -51.319 2.640 0.035 1.00 95.62 1066 GLY A O 1
ATOM 8336 N N . ALA A 1 1067 ? -51.755 2.950 -2.141 1.00 95.56 1067 ALA A N 1
ATOM 8337 C CA . ALA A 1 1067 ? -51.766 1.531 -2.502 1.00 95.56 1067 ALA A CA 1
ATOM 8338 C C . ALA A 1 1067 ? -50.401 0.837 -2.326 1.00 95.56 1067 ALA A C 1
ATOM 8340 O O . ALA A 1 1067 ? -50.367 -0.375 -2.090 1.00 95.56 1067 ALA A O 1
ATOM 8341 N N . ASP A 1 1068 ? -49.324 1.613 -2.440 1.00 95.25 1068 ASP A N 1
ATOM 8342 C CA . ASP A 1 1068 ? -47.909 1.251 -2.342 1.00 95.25 1068 ASP A CA 1
ATOM 8343 C C . ASP A 1 1068 ? -47.216 1.877 -1.117 1.00 95.25 1068 ASP A C 1
ATOM 8345 O O . ASP A 1 1068 ? -46.018 1.702 -0.936 1.00 95.25 1068 ASP A O 1
ATOM 8349 N N . CYS A 1 1069 ? -47.957 2.560 -0.242 1.00 97.12 1069 CYS A N 1
ATOM 8350 C CA . CYS A 1 1069 ? -47.438 3.125 1.000 1.00 97.12 1069 CYS A CA 1
ATOM 8351 C C . CYS A 1 1069 ? -48.543 3.099 2.069 1.00 97.12 1069 CYS A C 1
ATOM 8353 O O . CYS A 1 1069 ? -49.387 3.989 2.179 1.00 97.12 1069 CYS A O 1
ATOM 8355 N N . TRP A 1 1070 ? -48.586 1.992 2.805 1.00 97.94 1070 TRP A N 1
ATOM 8356 C CA . TRP A 1 1070 ? -49.562 1.698 3.852 1.00 97.94 1070 TRP A CA 1
ATOM 8357 C C . TRP A 1 1070 ? -48.877 0.912 4.970 1.00 97.94 1070 TRP A C 1
ATOM 8359 O O . TRP A 1 1070 ? -47.790 0.368 4.773 1.00 97.94 1070 TRP A O 1
ATOM 8369 N N . GLY A 1 1071 ? -49.529 0.830 6.127 1.00 96.81 1071 GLY A N 1
ATOM 8370 C CA . GLY A 1 1071 ? -49.045 0.040 7.250 1.00 96.81 1071 GLY A CA 1
ATOM 8371 C C . GLY A 1 1071 ? -49.149 0.788 8.570 1.00 96.81 1071 GLY A C 1
ATOM 8372 O O . GLY A 1 1071 ? -48.316 1.639 8.870 1.00 96.81 1071 GLY A O 1
ATOM 8373 N N . LEU A 1 1072 ? -50.162 0.431 9.360 1.00 97.56 1072 LEU A N 1
ATOM 8374 C CA . LEU A 1 1072 ? -50.402 0.988 10.691 1.00 97.56 1072 LEU A CA 1
ATOM 8375 C C . LEU A 1 1072 ? -50.139 -0.085 11.756 1.00 97.56 1072 LEU A C 1
ATOM 8377 O O . LEU A 1 1072 ? -50.782 -1.142 11.756 1.00 97.56 1072 LEU A O 1
ATOM 8381 N N . THR A 1 1073 ? -49.171 0.180 12.632 1.00 97.31 1073 THR A N 1
ATOM 8382 C CA . THR A 1 1073 ? -48.802 -0.658 13.782 1.00 97.31 1073 THR A CA 1
ATOM 8383 C C . THR A 1 1073 ? -48.319 0.223 14.942 1.00 97.31 1073 THR A C 1
ATOM 8385 O O . THR A 1 1073 ? -48.423 1.448 14.870 1.00 97.31 1073 THR A O 1
ATOM 8388 N N . ALA A 1 1074 ? -47.816 -0.371 16.022 1.00 96.00 1074 ALA A N 1
ATOM 8389 C CA . ALA A 1 1074 ? -47.172 0.389 17.084 1.00 96.00 1074 ALA A CA 1
ATOM 8390 C C . ALA A 1 1074 ? -45.747 0.798 16.699 1.00 96.00 1074 ALA A C 1
ATOM 8392 O O . ALA A 1 1074 ? -44.968 -0.055 16.309 1.00 96.00 1074 ALA A O 1
ATOM 8393 N N . SER A 1 1075 ? -45.428 2.090 16.798 1.00 96.94 1075 SER A N 1
ATOM 8394 C CA . SER A 1 1075 ? -44.127 2.650 16.405 1.00 96.94 1075 SER A CA 1
ATOM 8395 C C . SER A 1 1075 ? -43.898 4.024 17.053 1.00 96.94 1075 SER A C 1
ATOM 8397 O O . SER A 1 1075 ? -44.756 4.556 17.773 1.00 96.94 1075 SER A O 1
ATOM 8399 N N . TYR A 1 1076 ? -42.753 4.659 16.780 1.00 95.31 1076 TYR A N 1
ATOM 8400 C CA . TYR A 1 1076 ? -42.620 6.102 16.980 1.00 95.31 1076 TYR A CA 1
ATOM 8401 C C . TYR A 1 1076 ? -43.703 6.844 16.196 1.00 95.31 1076 TYR A C 1
ATOM 8403 O O . TYR A 1 1076 ? -44.084 6.462 15.091 1.00 95.31 1076 TYR A O 1
ATOM 8411 N N . SER A 1 1077 ? -44.130 7.968 16.756 1.00 95.69 1077 SER A N 1
ATOM 8412 C CA . SER A 1 1077 ? -45.047 8.916 16.141 1.00 95.69 1077 SER A CA 1
ATOM 8413 C C . SER A 1 1077 ? -44.436 10.315 16.209 1.00 95.69 1077 SER A C 1
ATOM 8415 O O . SER A 1 1077 ? -43.517 10.572 16.988 1.00 95.69 1077 SER A O 1
ATOM 8417 N N . VAL A 1 1078 ? -44.994 11.248 15.433 1.00 93.25 1078 VAL A N 1
ATOM 8418 C CA . VAL A 1 1078 ? -44.585 12.667 15.420 1.00 93.25 1078 VAL A CA 1
ATOM 8419 C C . VAL A 1 1078 ? -44.519 13.277 16.832 1.00 93.25 1078 VAL A C 1
ATOM 8421 O O . VAL A 1 1078 ? -43.656 14.106 17.109 1.00 93.25 1078 VAL A O 1
ATOM 8424 N N . ASP A 1 1079 ? -45.386 12.809 17.736 1.00 88.56 1079 ASP A N 1
ATOM 8425 C CA . ASP A 1 1079 ? -45.402 13.144 19.161 1.00 88.56 1079 ASP A CA 1
ATOM 8426 C C . ASP A 1 1079 ? -45.314 11.868 20.024 1.00 88.56 1079 ASP A C 1
ATOM 8428 O O . ASP A 1 1079 ? -46.314 11.334 20.507 1.00 88.56 1079 ASP A O 1
ATOM 8432 N N . GLY A 1 1080 ? -44.102 11.320 20.151 1.00 90.94 1080 GLY A N 1
ATOM 8433 C CA . GLY A 1 1080 ? -43.799 10.201 21.049 1.00 90.94 1080 GLY A CA 1
ATOM 8434 C C . GLY A 1 1080 ? -43.941 8.814 20.414 1.00 90.94 1080 GLY A C 1
ATOM 8435 O O . GLY A 1 1080 ? -43.264 8.503 19.437 1.00 90.94 1080 GLY A O 1
ATOM 8436 N N . TYR A 1 1081 ? -44.765 7.958 21.020 1.00 92.94 1081 TYR A N 1
ATOM 8437 C CA . TYR A 1 1081 ? -45.008 6.565 20.623 1.00 92.94 1081 TYR A CA 1
ATOM 8438 C C . TYR A 1 1081 ? -46.518 6.307 20.579 1.00 92.94 1081 TYR A C 1
ATOM 8440 O O . TYR A 1 1081 ? -47.255 6.839 21.415 1.00 92.94 1081 TYR A O 1
ATOM 8448 N N . ALA A 1 1082 ? -46.998 5.536 19.603 1.00 94.81 1082 ALA A N 1
ATOM 8449 C CA . ALA A 1 1082 ? -48.423 5.252 19.450 1.00 94.81 1082 ALA A CA 1
ATOM 8450 C C . ALA A 1 1082 ? -48.674 3.905 18.763 1.00 94.81 1082 ALA A C 1
ATOM 8452 O O . ALA A 1 1082 ? -47.890 3.488 17.920 1.00 94.81 1082 ALA A O 1
ATOM 8453 N N . ALA A 1 1083 ? -49.806 3.274 19.085 1.00 93.31 1083 ALA A N 1
ATOM 8454 C CA . ALA A 1 1083 ? -50.346 2.122 18.366 1.00 93.31 1083 ALA A CA 1
ATOM 8455 C C . ALA A 1 1083 ? -51.290 2.596 17.251 1.00 93.31 1083 ALA A C 1
ATOM 8457 O O . ALA A 1 1083 ? -52.472 2.845 17.490 1.00 93.31 1083 ALA A O 1
ATOM 8458 N N . HIS A 1 1084 ? -50.764 2.768 16.037 1.00 95.56 1084 HIS A N 1
ATOM 8459 C CA . HIS A 1 1084 ? -51.541 3.262 14.902 1.00 95.56 1084 HIS A CA 1
ATOM 8460 C C . HIS A 1 1084 ? -52.512 2.188 14.398 1.00 95.56 1084 HIS A C 1
ATOM 8462 O O . HIS A 1 1084 ? -52.097 1.083 14.053 1.00 95.56 1084 HIS A O 1
ATOM 8468 N N . SER A 1 1085 ? -53.802 2.525 14.327 1.00 94.69 1085 SER A N 1
ATOM 8469 C CA . SER A 1 1085 ? -54.878 1.592 13.954 1.00 94.69 1085 SER A CA 1
ATOM 8470 C C . SER A 1 1085 ? -55.699 2.122 12.771 1.00 94.69 1085 SER A C 1
ATOM 8472 O O . SER A 1 1085 ? -55.749 3.338 12.573 1.00 94.69 1085 SER A O 1
ATOM 8474 N N . PRO A 1 1086 ? -56.352 1.249 11.974 1.00 95.00 1086 PRO A N 1
ATOM 8475 C CA . PRO A 1 1086 ? -57.108 1.642 10.781 1.00 95.00 1086 PRO A CA 1
ATOM 8476 C C . PRO A 1 1086 ? -58.486 2.228 11.126 1.00 95.00 1086 PRO A C 1
ATOM 8478 O O . PRO A 1 1086 ? -59.528 1.711 10.724 1.00 95.00 1086 PRO A O 1
ATOM 8481 N N . ASN A 1 1087 ? -58.492 3.302 11.913 1.00 93.62 1087 ASN A N 1
ATOM 8482 C CA . ASN A 1 1087 ? -59.679 4.048 12.300 1.00 93.62 1087 ASN A CA 1
ATOM 8483 C C . ASN A 1 1087 ? -59.342 5.544 12.464 1.00 93.62 1087 ASN A C 1
ATOM 8485 O O . ASN A 1 1087 ? -58.199 5.927 12.709 1.00 93.62 1087 ASN A O 1
ATOM 8489 N N . GLU A 1 1088 ? -60.352 6.409 12.361 1.00 90.94 1088 GLU A N 1
ATOM 8490 C CA . GLU A 1 1088 ? -60.149 7.865 12.409 1.00 90.94 1088 GLU A CA 1
ATOM 8491 C C . GLU A 1 1088 ? -59.752 8.393 13.799 1.00 90.94 1088 GLU A C 1
ATOM 8493 O O . GLU A 1 1088 ? -59.302 9.533 13.912 1.00 90.94 1088 GLU A O 1
ATOM 8498 N N . GLN A 1 1089 ? -59.896 7.609 14.865 1.00 90.75 1089 GLN A N 1
ATOM 8499 C CA . GLN A 1 1089 ? -59.490 8.014 16.209 1.00 90.75 1089 GLN A CA 1
ATOM 8500 C C . GLN A 1 1089 ? -57.971 7.874 16.400 1.00 90.75 1089 GLN A C 1
ATOM 8502 O O . GLN A 1 1089 ? -57.338 8.794 16.919 1.00 90.75 1089 GLN A O 1
ATOM 8507 N N . ASP A 1 1090 ? -57.387 6.775 15.923 1.00 91.38 1090 ASP A N 1
ATOM 8508 C CA . ASP A 1 1090 ? -56.003 6.378 16.216 1.00 91.38 1090 ASP A CA 1
ATOM 8509 C C . ASP A 1 1090 ? -55.028 6.600 15.045 1.00 91.38 1090 ASP A C 1
ATOM 8511 O O . ASP A 1 1090 ? -53.807 6.507 15.212 1.00 91.38 1090 ASP A O 1
ATOM 8515 N N . ASP A 1 1091 ? -55.536 6.938 13.859 1.00 92.00 1091 ASP A N 1
ATOM 8516 C CA . ASP A 1 1091 ? -54.722 7.352 12.718 1.00 92.00 1091 ASP A CA 1
ATOM 8517 C C . ASP A 1 1091 ? -54.109 8.744 12.945 1.00 92.00 1091 ASP A C 1
ATOM 8519 O O . ASP A 1 1091 ? -54.817 9.759 13.010 1.00 92.00 1091 ASP A O 1
ATOM 8523 N N . LYS A 1 1092 ? -52.776 8.779 13.042 1.00 94.38 1092 LYS A N 1
ATOM 8524 C CA . LYS A 1 1092 ? -51.961 9.988 13.237 1.00 94.38 1092 LYS A CA 1
ATOM 8525 C C . LYS A 1 1092 ? -51.157 10.385 11.990 1.00 94.38 1092 LYS A C 1
ATOM 8527 O O . LYS A 1 1092 ? -50.270 11.223 12.107 1.00 94.38 1092 LYS A O 1
ATOM 8532 N N . GLY A 1 1093 ? -51.420 9.785 10.825 1.00 94.94 1093 GLY A N 1
ATOM 8533 C CA . GLY A 1 1093 ? -50.701 10.102 9.585 1.00 94.94 1093 GLY A CA 1
ATOM 8534 C C . GLY A 1 1093 ? -49.270 9.566 9.520 1.00 94.94 1093 GLY A C 1
ATOM 8535 O O . GLY A 1 1093 ? -48.445 10.104 8.785 1.00 94.94 1093 GLY A O 1
ATOM 8536 N N . VAL A 1 1094 ? -48.971 8.519 10.292 1.00 97.56 1094 VAL A N 1
ATOM 8537 C CA . VAL A 1 1094 ? -47.651 7.884 10.381 1.00 97.56 1094 VAL A CA 1
ATOM 8538 C C . VAL A 1 1094 ? -47.708 6.502 9.733 1.00 97.56 1094 VAL A C 1
ATOM 8540 O O . VAL A 1 1094 ? -48.612 5.723 10.029 1.00 97.56 1094 VAL A O 1
ATOM 8543 N N . ILE A 1 1095 ? -46.744 6.208 8.859 1.00 97.88 1095 ILE A N 1
ATOM 8544 C CA . ILE A 1 1095 ? -46.530 4.880 8.276 1.00 97.88 1095 ILE A CA 1
ATOM 8545 C C . ILE A 1 1095 ? -45.379 4.197 9.003 1.00 97.88 1095 ILE A C 1
ATOM 8547 O O . ILE A 1 1095 ? -44.288 4.762 9.113 1.00 97.88 1095 ILE A O 1
ATOM 8551 N N . SER A 1 1096 ? -45.618 2.959 9.430 1.00 97.81 1096 SER A N 1
ATOM 8552 C CA . SER A 1 1096 ? -44.624 2.096 10.067 1.00 97.81 1096 SER A CA 1
ATOM 8553 C C . SER A 1 1096 ? -44.256 0.976 9.086 1.00 97.81 1096 SER A C 1
ATOM 8555 O O . SER A 1 1096 ? -45.077 0.078 8.856 1.00 97.81 1096 SER A O 1
ATOM 8557 N N . PRO A 1 1097 ? -43.055 0.981 8.471 1.00 98.12 1097 PRO A N 1
ATOM 8558 C CA . PRO A 1 1097 ? -42.677 -0.001 7.454 1.00 98.12 1097 PRO A CA 1
ATOM 8559 C C . PRO A 1 1097 ? -42.890 -1.462 7.869 1.00 98.12 1097 PRO A C 1
ATOM 8561 O O . PRO A 1 1097 ? -43.320 -2.274 7.046 1.00 98.12 1097 PRO A O 1
ATOM 8564 N N . THR A 1 1098 ? -42.666 -1.802 9.145 1.00 98.06 1098 THR A N 1
ATOM 8565 C CA . THR A 1 1098 ? -42.859 -3.173 9.646 1.00 98.06 1098 THR A CA 1
ATOM 8566 C C . THR A 1 1098 ? -44.275 -3.702 9.425 1.00 98.06 1098 THR A C 1
ATOM 8568 O O . THR A 1 1098 ? -44.455 -4.881 9.134 1.00 98.06 1098 THR A O 1
ATOM 8571 N N . ALA A 1 1099 ? -45.294 -2.841 9.471 1.00 98.00 1099 ALA A N 1
ATOM 8572 C CA . ALA A 1 1099 ? -46.685 -3.255 9.359 1.00 98.00 1099 ALA A CA 1
ATOM 8573 C C . ALA A 1 1099 ? -46.957 -3.947 8.012 1.00 98.00 1099 ALA A C 1
ATOM 8575 O O . ALA A 1 1099 ? -47.472 -5.067 7.971 1.00 98.00 1099 ALA A O 1
ATOM 8576 N N . ALA A 1 1100 ? -46.557 -3.320 6.904 1.00 98.19 1100 ALA A N 1
ATOM 8577 C CA . ALA A 1 1100 ? -46.722 -3.901 5.577 1.00 98.19 1100 ALA A CA 1
ATOM 8578 C C . ALA A 1 1100 ? -45.704 -5.012 5.299 1.00 98.19 1100 ALA A C 1
ATOM 8580 O O . ALA A 1 1100 ? -46.078 -6.063 4.773 1.00 98.19 1100 ALA A O 1
ATOM 8581 N N . LEU A 1 1101 ? -44.432 -4.811 5.661 1.00 98.31 1101 LEU A N 1
ATOM 8582 C CA . LEU A 1 1101 ? -43.354 -5.754 5.347 1.00 98.31 1101 LEU A CA 1
ATOM 8583 C C . LEU A 1 1101 ? -43.510 -7.083 6.090 1.00 98.31 1101 LEU A C 1
ATOM 8585 O O . LEU A 1 1101 ? -43.371 -8.143 5.486 1.00 98.31 1101 LEU A O 1
ATOM 8589 N N . SER A 1 1102 ? -43.881 -7.046 7.365 1.00 98.12 1102 SER A N 1
ATOM 8590 C CA . SER A 1 1102 ? -44.099 -8.247 8.178 1.00 98.12 1102 SER A CA 1
ATOM 8591 C C . SER A 1 1102 ? -45.408 -8.966 7.831 1.00 98.12 1102 SER A C 1
ATOM 8593 O O . SER A 1 1102 ? -45.622 -10.106 8.233 1.00 98.12 1102 SER A O 1
ATOM 8595 N N . SER A 1 1103 ? -46.274 -8.344 7.026 1.00 98.44 1103 SER A N 1
ATOM 8596 C CA . SER A 1 1103 ? -47.495 -8.964 6.495 1.00 98.44 1103 SER A CA 1
ATOM 8597 C C . SER A 1 1103 ? -47.279 -9.702 5.163 1.00 98.44 1103 SER A C 1
ATOM 8599 O O . SER A 1 1103 ? -48.243 -10.174 4.558 1.00 98.44 1103 SER A O 1
ATOM 8601 N N . ILE A 1 1104 ? -46.027 -9.846 4.706 1.00 98.12 1104 ILE A N 1
ATOM 8602 C CA . ILE A 1 1104 ? -45.674 -10.484 3.425 1.00 98.12 1104 ILE A CA 1
ATOM 8603 C C . ILE A 1 1104 ? -46.206 -11.917 3.285 1.00 98.12 1104 ILE A C 1
ATOM 8605 O O . ILE A 1 1104 ? -46.560 -12.332 2.188 1.00 98.12 1104 ILE A O 1
ATOM 8609 N N . VAL A 1 1105 ? -46.354 -12.656 4.387 1.00 97.06 1105 VAL A N 1
ATOM 8610 C CA . VAL A 1 1105 ? -46.948 -14.004 4.370 1.00 97.06 1105 VAL A CA 1
ATOM 8611 C C . VAL A 1 1105 ? -48.444 -14.010 4.029 1.00 97.06 1105 VAL A C 1
ATOM 8613 O O . VAL A 1 1105 ? -48.954 -15.016 3.542 1.00 97.06 1105 VAL A O 1
ATOM 8616 N N . TYR A 1 1106 ? -49.149 -12.905 4.287 1.00 97.62 1106 TYR A N 1
ATOM 8617 C CA . TYR A 1 1106 ? -50.589 -12.768 4.057 1.00 97.62 1106 TYR A CA 1
ATOM 8618 C C . TYR A 1 1106 ? -50.894 -12.073 2.728 1.00 97.62 1106 TYR A C 1
ATOM 8620 O O . TYR A 1 1106 ? -51.844 -12.436 2.031 1.00 97.62 1106 TYR A O 1
ATOM 8628 N N . THR A 1 1107 ? -50.099 -11.056 2.383 1.00 97.19 1107 THR A N 1
ATOM 8629 C CA . THR A 1 1107 ? -50.300 -10.197 1.208 1.00 97.19 1107 THR A CA 1
ATOM 8630 C C . THR A 1 1107 ? -48.988 -9.941 0.456 1.00 97.19 1107 THR A C 1
ATOM 8632 O O . THR A 1 1107 ? -48.573 -8.785 0.346 1.00 97.19 1107 THR A O 1
ATOM 8635 N N . PRO A 1 1108 ? -48.317 -10.976 -0.084 1.00 96.75 1108 PRO A N 1
ATOM 8636 C CA . PRO A 1 1108 ? -46.960 -10.845 -0.618 1.00 96.75 1108 PRO A CA 1
ATOM 8637 C C . PRO A 1 1108 ? -46.847 -9.800 -1.728 1.00 96.75 1108 PRO A C 1
ATOM 8639 O O . PRO A 1 1108 ? -45.937 -8.977 -1.708 1.00 96.75 1108 PRO A O 1
ATOM 8642 N N . GLU A 1 1109 ? -47.816 -9.760 -2.645 1.00 95.62 1109 GLU A N 1
ATOM 8643 C CA . GLU A 1 1109 ? -47.840 -8.786 -3.741 1.00 95.62 1109 GLU A CA 1
ATOM 8644 C C . GLU A 1 1109 ? -47.887 -7.336 -3.231 1.00 95.62 1109 GLU A C 1
ATOM 8646 O O . GLU A 1 1109 ? -47.126 -6.485 -3.693 1.00 95.62 1109 GLU A O 1
ATOM 8651 N N . TYR A 1 1110 ? -48.746 -7.041 -2.249 1.00 97.56 1110 TYR A N 1
ATOM 8652 C CA . TYR A 1 1110 ? -48.897 -5.686 -1.707 1.00 97.56 1110 TYR A CA 1
ATOM 8653 C C . TYR A 1 1110 ? -47.743 -5.296 -0.785 1.00 97.56 1110 TYR A C 1
ATOM 8655 O O . TYR A 1 1110 ? -47.312 -4.145 -0.801 1.00 97.56 1110 TYR A O 1
ATOM 8663 N N . SER A 1 1111 ? -47.212 -6.244 -0.015 1.00 98.06 1111 SER A N 1
ATOM 8664 C CA . SER A 1 1111 ? -46.036 -6.025 0.826 1.00 98.06 1111 SER A CA 1
ATOM 8665 C C . SER A 1 1111 ? -44.789 -5.754 -0.019 1.00 98.06 1111 SER A C 1
ATOM 8667 O O . SER A 1 1111 ? -44.020 -4.858 0.317 1.00 98.06 1111 SER A O 1
ATOM 8669 N N . MET A 1 1112 ? -44.617 -6.447 -1.152 1.00 96.94 1112 MET A N 1
ATOM 8670 C CA . MET A 1 1112 ? -43.521 -6.182 -2.091 1.00 96.94 1112 MET A CA 1
ATOM 8671 C C . MET A 1 1112 ? -43.642 -4.821 -2.780 1.00 96.94 1112 MET A C 1
ATOM 8673 O O . MET A 1 1112 ? -42.629 -4.148 -2.972 1.00 96.94 1112 MET A O 1
ATOM 8677 N N . GLN A 1 1113 ? -44.863 -4.376 -3.103 1.00 96.44 1113 GLN A N 1
ATOM 8678 C CA . GLN A 1 1113 ? -45.094 -3.019 -3.615 1.00 96.44 1113 GLN A CA 1
ATOM 8679 C C . GLN A 1 1113 ? -44.638 -1.960 -2.607 1.00 96.44 1113 GLN A C 1
ATOM 8681 O O . GLN A 1 1113 ? -43.887 -1.061 -2.982 1.00 96.44 1113 GLN A O 1
ATOM 8686 N N . VAL A 1 1114 ? -45.010 -2.111 -1.329 1.00 97.88 1114 VAL A N 1
ATOM 8687 C CA . VAL A 1 1114 ? -44.562 -1.202 -0.262 1.00 97.88 1114 VAL A CA 1
ATOM 8688 C C . VAL A 1 1114 ? -43.054 -1.267 -0.071 1.00 97.88 1114 VAL A C 1
ATOM 8690 O O . VAL A 1 1114 ? -42.395 -0.234 -0.059 1.00 97.88 1114 VAL A O 1
ATOM 8693 N N . MET A 1 1115 ? -42.478 -2.467 0.007 1.00 97.25 1115 MET A N 1
ATOM 8694 C CA . MET A 1 1115 ? -41.035 -2.646 0.165 1.00 97.25 1115 MET A CA 1
ATOM 8695 C C . MET A 1 1115 ? -40.251 -1.935 -0.944 1.00 97.25 1115 MET A C 1
ATOM 8697 O O . MET A 1 1115 ? -39.264 -1.257 -0.667 1.00 97.25 1115 MET A O 1
ATOM 8701 N N . ARG A 1 1116 ? -40.714 -2.038 -2.195 1.00 94.62 1116 ARG A N 1
ATOM 8702 C CA . ARG A 1 1116 ? -40.096 -1.378 -3.349 1.00 94.62 1116 ARG A CA 1
ATOM 8703 C C . ARG A 1 1116 ? -40.288 0.135 -3.325 1.00 94.62 1116 ARG A C 1
ATOM 8705 O O . ARG A 1 1116 ? -39.331 0.861 -3.580 1.00 94.62 1116 ARG A O 1
ATOM 8712 N N . HIS A 1 1117 ? -41.493 0.606 -3.007 1.00 95.31 1117 HIS A N 1
ATOM 8713 C CA . HIS A 1 1117 ? -41.778 2.031 -2.863 1.00 95.31 1117 HIS A CA 1
ATOM 8714 C C . HIS A 1 1117 ? -40.868 2.665 -1.806 1.00 95.31 1117 HIS A C 1
ATOM 8716 O O . HIS A 1 1117 ? -40.141 3.610 -2.107 1.00 95.31 1117 HIS A O 1
ATOM 8722 N N . LEU A 1 1118 ? -40.833 2.088 -0.602 1.00 95.81 1118 LEU A N 1
ATOM 8723 C CA . LEU A 1 1118 ? -40.009 2.576 0.499 1.00 95.81 1118 LEU A CA 1
ATOM 8724 C C . LEU A 1 1118 ? -38.514 2.496 0.167 1.00 95.81 1118 LEU A C 1
ATOM 8726 O O . LEU A 1 1118 ? -37.774 3.428 0.466 1.00 95.81 1118 LEU A O 1
ATOM 8730 N N . TYR A 1 1119 ? -38.046 1.429 -0.490 1.00 92.62 1119 TYR A N 1
ATOM 8731 C CA . TYR A 1 1119 ? -36.641 1.325 -0.901 1.00 92.62 1119 TYR A CA 1
ATOM 8732 C C . TYR A 1 1119 ? -36.245 2.448 -1.873 1.00 92.62 1119 TYR A C 1
ATOM 8734 O O . TYR A 1 1119 ? -35.186 3.057 -1.730 1.00 92.62 1119 TYR A O 1
ATOM 8742 N N . ASN A 1 1120 ? -37.137 2.800 -2.803 1.00 89.62 1120 ASN A N 1
ATOM 8743 C CA . ASN A 1 1120 ? -36.929 3.903 -3.743 1.00 89.62 1120 ASN A CA 1
ATOM 8744 C C . ASN A 1 1120 ? -36.946 5.292 -3.074 1.00 89.62 1120 ASN A C 1
ATOM 8746 O O . ASN A 1 1120 ? -36.480 6.260 -3.675 1.00 89.62 1120 ASN A O 1
ATOM 8750 N N . MET A 1 1121 ? -37.442 5.414 -1.838 1.00 90.06 1121 MET A N 1
ATOM 8751 C CA . MET A 1 1121 ? -37.335 6.649 -1.047 1.00 90.06 1121 MET A CA 1
ATOM 8752 C C . MET A 1 1121 ? -35.933 6.850 -0.436 1.00 90.06 1121 MET A C 1
ATOM 8754 O O . MET A 1 1121 ? -35.650 7.933 0.089 1.00 90.06 1121 MET A O 1
ATOM 8758 N N . GLY A 1 1122 ? -35.052 5.846 -0.527 1.00 89.31 1122 GLY A N 1
ATOM 8759 C CA . GLY A 1 1122 ? -33.640 5.913 -0.147 1.00 89.31 1122 GLY A CA 1
ATOM 8760 C C . GLY A 1 1122 ? -33.404 6.217 1.335 1.00 89.31 1122 GLY A C 1
ATOM 8761 O O . GLY A 1 1122 ? -34.172 5.814 2.212 1.00 89.31 1122 GLY A O 1
ATOM 8762 N N . ASP A 1 1123 ? -32.350 6.989 1.611 1.00 90.12 1123 ASP A N 1
ATOM 8763 C CA . ASP A 1 1123 ? -31.825 7.285 2.958 1.00 90.12 1123 ASP A CA 1
ATOM 8764 C C . ASP A 1 1123 ? -32.799 8.009 3.907 1.00 90.12 1123 ASP A C 1
ATOM 8766 O O . ASP A 1 1123 ? -32.486 8.244 5.080 1.00 90.12 1123 ASP A O 1
ATOM 8770 N N . LYS A 1 1124 ? -33.974 8.415 3.410 1.00 93.06 1124 LYS A N 1
ATOM 8771 C CA . LYS A 1 1124 ? -35.048 8.973 4.240 1.00 93.06 1124 LYS A CA 1
ATOM 8772 C C . LYS A 1 1124 ? -35.678 7.920 5.141 1.00 93.06 1124 LYS A C 1
ATOM 8774 O O . LYS A 1 1124 ? -36.056 8.237 6.262 1.00 93.06 1124 LYS A O 1
ATOM 8779 N N . VAL A 1 1125 ? -35.819 6.697 4.637 1.00 96.00 1125 VAL A N 1
ATOM 8780 C CA . VAL A 1 1125 ? -36.551 5.618 5.315 1.00 96.00 1125 VAL A CA 1
ATOM 8781 C C . VAL A 1 1125 ? -35.734 4.336 5.424 1.00 96.00 1125 VAL A C 1
ATOM 8783 O O . VAL A 1 1125 ? -36.124 3.463 6.184 1.00 96.00 1125 VAL A O 1
ATOM 8786 N N . PHE A 1 1126 ? -34.606 4.217 4.718 1.00 95.81 1126 PHE A N 1
ATOM 8787 C CA . PHE A 1 1126 ? -33.734 3.044 4.740 1.00 95.81 1126 PHE A CA 1
ATOM 8788 C C . PHE A 1 1126 ? -32.336 3.409 5.259 1.00 95.81 1126 PHE A C 1
ATOM 8790 O O . PHE A 1 1126 ? -31.751 4.400 4.831 1.00 95.81 1126 PHE A O 1
ATOM 8797 N N . GLY A 1 1127 ? -31.792 2.623 6.185 1.00 94.56 1127 GLY A N 1
ATOM 8798 C CA . GLY A 1 1127 ? -30.524 2.898 6.858 1.00 94.56 1127 GLY A CA 1
ATOM 8799 C C . GLY A 1 1127 ? -29.671 1.647 7.108 1.00 94.56 1127 GLY A C 1
ATOM 8800 O O . GLY A 1 1127 ? -29.905 0.598 6.502 1.00 94.56 1127 GLY A O 1
ATOM 8801 N N . PRO A 1 1128 ? -28.655 1.727 7.998 1.00 92.19 1128 PRO A N 1
ATOM 8802 C CA . PRO A 1 1128 ? -27.719 0.624 8.248 1.00 92.19 1128 PRO A CA 1
ATOM 8803 C C . PRO A 1 1128 ? -28.383 -0.702 8.645 1.00 92.19 1128 PRO A C 1
ATOM 8805 O O . PRO A 1 1128 ? -27.862 -1.756 8.277 1.00 92.19 1128 PRO A O 1
ATOM 8808 N N . PHE A 1 1129 ? -29.533 -0.650 9.324 1.00 97.00 1129 PHE A N 1
ATOM 8809 C CA . PHE A 1 1129 ? -30.264 -1.816 9.818 1.00 97.00 1129 PHE A CA 1
ATOM 8810 C C . PHE A 1 1129 ? -31.604 -2.047 9.108 1.00 97.00 1129 PHE A C 1
ATOM 8812 O O . PHE A 1 1129 ? -32.510 -2.650 9.666 1.00 97.00 1129 PHE A O 1
ATOM 8819 N N . GLY A 1 1130 ? -31.741 -1.578 7.868 1.00 96.69 1130 GLY A N 1
ATOM 8820 C CA . GLY A 1 1130 ? -32.961 -1.747 7.081 1.00 96.69 1130 GLY A CA 1
ATOM 8821 C C . GLY A 1 1130 ? -33.866 -0.527 7.190 1.00 96.69 1130 GLY A C 1
ATOM 8822 O O . GLY A 1 1130 ? -33.375 0.596 7.304 1.00 96.69 1130 GLY A O 1
ATOM 8823 N N . PHE A 1 1131 ? -35.181 -0.722 7.118 1.00 98.06 1131 PHE A N 1
ATOM 8824 C CA . PHE A 1 1131 ? -36.114 0.398 7.222 1.00 98.06 1131 PHE A CA 1
ATOM 8825 C C . PHE A 1 1131 ? -36.141 0.971 8.640 1.00 98.06 1131 PHE A C 1
ATOM 8827 O O . PHE A 1 1131 ? -36.200 0.218 9.611 1.00 98.06 1131 PHE A O 1
ATOM 8834 N N . TYR A 1 1132 ? -36.107 2.299 8.748 1.00 98.19 1132 TYR A N 1
ATOM 8835 C CA . TYR A 1 1132 ? -36.376 3.003 9.996 1.00 98.19 1132 TYR A CA 1
ATOM 8836 C C . TYR A 1 1132 ? -37.811 2.741 10.460 1.00 98.19 1132 TYR A C 1
ATOM 8838 O O . TYR A 1 1132 ? -38.687 2.381 9.676 1.00 98.19 1132 TYR A O 1
ATOM 8846 N N . ASP A 1 1133 ? -38.026 2.935 11.753 1.00 97.44 1133 ASP A N 1
ATOM 8847 C CA . ASP A 1 1133 ? -39.233 2.539 12.472 1.00 97.44 1133 ASP A CA 1
ATOM 8848 C C . ASP A 1 1133 ? -40.538 3.114 11.901 1.00 97.44 1133 ASP A C 1
ATOM 8850 O O . ASP A 1 1133 ? -41.524 2.401 11.730 1.00 97.44 1133 ASP A O 1
ATOM 8854 N N . ALA A 1 1134 ? -40.541 4.410 11.578 1.00 97.31 1134 ALA A N 1
ATOM 8855 C CA . ALA A 1 1134 ? -41.730 5.114 11.122 1.00 97.31 1134 ALA A CA 1
ATOM 8856 C C . ALA A 1 1134 ? -41.391 6.429 10.411 1.00 97.31 1134 ALA A C 1
ATOM 8858 O O . ALA A 1 1134 ? -40.306 6.985 10.594 1.00 97.31 1134 ALA A O 1
ATOM 8859 N N . PHE A 1 1135 ? -42.339 6.957 9.634 1.00 98.00 1135 PHE A N 1
ATOM 8860 C CA . PHE A 1 1135 ? -42.259 8.297 9.045 1.00 98.00 1135 PHE A CA 1
ATOM 8861 C C . PHE A 1 1135 ? -43.649 8.907 8.791 1.00 98.00 1135 PHE A C 1
ATOM 8863 O O . PHE A 1 1135 ? -44.652 8.200 8.722 1.00 98.00 1135 PHE A O 1
ATOM 8870 N N . SER A 1 1136 ? -43.704 10.232 8.624 1.00 97.62 1136 SER A N 1
ATOM 8871 C CA . SER A 1 1136 ? -44.885 10.978 8.160 1.00 97.62 1136 SER A CA 1
ATOM 8872 C C . SER A 1 1136 ? -44.463 11.948 7.060 1.00 97.62 1136 SER A C 1
ATOM 8874 O O . SER A 1 1136 ? -43.687 12.880 7.292 1.00 97.62 1136 SER A O 1
ATOM 8876 N N . GLU A 1 1137 ? -44.985 11.763 5.844 1.00 96.25 1137 GLU A N 1
ATOM 8877 C CA . GLU A 1 1137 ? -44.767 12.741 4.773 1.00 96.25 1137 GLU A CA 1
ATOM 8878 C C . GLU A 1 1137 ? -45.538 14.041 5.002 1.00 96.25 1137 GLU A C 1
ATOM 8880 O O . GLU A 1 1137 ? -45.092 15.096 4.546 1.00 96.25 1137 GLU A O 1
ATOM 8885 N N . THR A 1 1138 ? -46.689 13.965 5.679 1.00 96.12 1138 THR A N 1
ATOM 8886 C CA . THR A 1 1138 ? -47.522 15.132 6.004 1.00 96.12 1138 THR A CA 1
ATOM 8887 C C . THR A 1 1138 ? -46.744 16.111 6.873 1.00 96.12 1138 THR A C 1
ATOM 8889 O O . THR A 1 1138 ? -46.712 17.304 6.581 1.00 96.12 1138 THR A O 1
ATOM 8892 N N . ASP A 1 1139 ? -46.064 15.590 7.892 1.00 96.38 1139 ASP A N 1
ATOM 8893 C CA . ASP A 1 1139 ? -45.311 16.380 8.869 1.00 96.38 1139 ASP A CA 1
ATOM 8894 C C . ASP A 1 1139 ? -43.842 16.577 8.470 1.00 96.38 1139 ASP A C 1
ATOM 8896 O O . ASP A 1 1139 ? -43.081 17.221 9.192 1.00 96.38 1139 ASP A O 1
ATOM 8900 N N . ASN A 1 1140 ? -43.425 16.029 7.320 1.00 96.31 1140 ASN A N 1
ATOM 8901 C CA . ASN A 1 1140 ? -42.028 15.979 6.882 1.00 96.31 1140 ASN A CA 1
ATOM 8902 C C . ASN A 1 1140 ? -41.096 15.404 7.972 1.00 96.31 1140 ASN A C 1
ATOM 8904 O O . ASN A 1 1140 ? -40.034 15.953 8.276 1.00 96.31 1140 ASN A O 1
ATOM 8908 N N . TRP A 1 1141 ? -41.516 14.292 8.573 1.00 97.25 1141 TRP A N 1
ATOM 8909 C CA . TRP A 1 1141 ? -40.890 13.684 9.740 1.00 97.25 1141 TRP A CA 1
ATOM 8910 C C . TRP A 1 1141 ? -40.340 12.294 9.395 1.00 97.25 1141 TRP A C 1
ATOM 8912 O O . TRP A 1 1141 ? -41.100 11.379 9.089 1.00 97.25 1141 TRP A O 1
ATOM 8922 N N . TYR A 1 1142 ? -39.010 12.156 9.433 1.00 96.56 1142 TYR A N 1
ATOM 8923 C CA . TYR A 1 1142 ? -38.262 10.952 9.035 1.00 96.56 1142 TYR A CA 1
ATOM 8924 C C . TYR A 1 1142 ? -37.173 10.625 10.075 1.00 96.56 1142 TYR A C 1
ATOM 8926 O O . TYR A 1 1142 ? -35.989 10.906 9.853 1.00 96.56 1142 TYR A O 1
ATOM 8934 N N . PRO A 1 1143 ? -37.543 10.130 11.268 1.00 94.88 1143 PRO A N 1
ATOM 8935 C CA . PRO A 1 1143 ? -36.578 9.810 12.311 1.00 94.88 1143 PRO A CA 1
ATOM 8936 C C . PRO A 1 1143 ? -35.675 8.646 11.888 1.00 94.88 1143 PRO A C 1
ATOM 8938 O O . PRO A 1 1143 ? -36.140 7.574 11.514 1.00 94.88 1143 PRO A O 1
ATOM 8941 N N . LYS A 1 1144 ? -34.359 8.815 12.041 1.00 96.12 1144 LYS A N 1
ATOM 8942 C CA . LYS A 1 1144 ? -33.378 7.741 11.822 1.00 96.12 1144 LYS A CA 1
ATOM 8943 C C . LYS A 1 1144 ? -33.256 6.854 13.064 1.00 96.12 1144 LYS A C 1
ATOM 8945 O O . LYS A 1 1144 ? -32.230 6.857 13.749 1.00 96.12 1144 LYS A O 1
ATOM 8950 N N . ARG A 1 1145 ? -34.347 6.166 13.403 1.00 95.38 1145 ARG A N 1
ATOM 8951 C CA . ARG A 1 1145 ? -34.494 5.351 14.618 1.00 95.38 1145 ARG A CA 1
ATOM 8952 C C . ARG A 1 1145 ? -35.013 3.959 14.280 1.00 95.38 1145 ARG A C 1
ATOM 8954 O O . ARG A 1 1145 ? -35.721 3.792 13.292 1.00 95.38 1145 ARG A O 1
ATOM 8961 N N . TYR A 1 1146 ? -34.672 2.988 15.117 1.00 97.31 1146 TYR A N 1
ATOM 8962 C CA . TYR A 1 1146 ? -35.136 1.605 15.017 1.00 97.31 1146 TYR A CA 1
ATOM 8963 C C . TYR A 1 1146 ? -35.668 1.124 16.368 1.00 97.31 1146 TYR A C 1
ATOM 8965 O O . TYR A 1 1146 ? -35.101 1.487 17.406 1.00 97.31 1146 TYR A O 1
ATOM 8973 N N . LEU A 1 1147 ? -36.690 0.269 16.335 1.00 95.44 1147 LEU A N 1
ATOM 8974 C CA . LEU A 1 1147 ? -37.206 -0.477 17.485 1.00 95.44 1147 LEU A CA 1
ATOM 8975 C C . LEU A 1 1147 ? -37.087 -1.980 17.250 1.00 95.44 1147 LEU A C 1
ATOM 8977 O O . LEU A 1 1147 ? -37.351 -2.471 16.149 1.00 95.44 1147 LEU A O 1
ATOM 8981 N N . ALA A 1 1148 ? -36.723 -2.726 18.292 1.00 96.88 1148 ALA A N 1
ATOM 8982 C CA . ALA A 1 1148 ? -36.569 -4.177 18.194 1.00 96.88 1148 ALA A CA 1
ATOM 8983 C C . ALA A 1 1148 ? -37.867 -4.884 17.790 1.00 96.88 1148 ALA A C 1
ATOM 8985 O O . ALA A 1 1148 ? -37.842 -5.792 16.955 1.00 96.88 1148 ALA A O 1
ATOM 8986 N N . ILE A 1 1149 ? -38.993 -4.439 18.352 1.00 94.81 1149 ILE A N 1
ATOM 8987 C CA . ILE A 1 1149 ? -40.322 -4.995 18.077 1.00 94.81 1149 ILE A CA 1
ATOM 8988 C C . ILE A 1 1149 ? -40.791 -4.760 16.633 1.00 94.81 1149 ILE A C 1
ATOM 8990 O O . ILE A 1 1149 ? -41.662 -5.486 16.163 1.00 94.81 1149 ILE A O 1
ATOM 8994 N N . ASP A 1 1150 ? -40.161 -3.828 15.913 1.00 96.69 1150 ASP A N 1
ATOM 8995 C CA . ASP A 1 1150 ? -40.475 -3.518 14.517 1.00 96.69 1150 ASP A CA 1
ATOM 8996 C C . ASP A 1 1150 ? -39.480 -4.174 13.556 1.00 96.69 1150 ASP A C 1
ATOM 8998 O O . ASP A 1 1150 ? -39.880 -4.676 12.504 1.00 96.69 1150 ASP A O 1
ATOM 9002 N N . GLN A 1 1151 ? -38.199 -4.264 13.928 1.00 97.62 1151 GLN A N 1
ATOM 9003 C CA . GLN A 1 1151 ? -37.190 -4.972 13.132 1.00 97.62 1151 GLN A CA 1
ATOM 9004 C C . GLN A 1 1151 ? -37.399 -6.489 13.138 1.00 97.62 1151 GLN A C 1
ATOM 9006 O O . GLN A 1 1151 ? -37.280 -7.149 12.106 1.00 97.62 1151 GLN A O 1
ATOM 9011 N N . GLY A 1 1152 ? -37.724 -7.066 14.293 1.00 97.06 1152 GLY A N 1
ATOM 9012 C CA . GLY A 1 1152 ? -37.817 -8.516 14.465 1.00 97.06 1152 GLY A CA 1
ATOM 9013 C C . GLY A 1 1152 ? -38.820 -9.170 13.511 1.00 97.06 1152 GLY A C 1
ATOM 9014 O O . GLY A 1 1152 ? -38.433 -10.058 12.743 1.00 97.06 1152 GLY A O 1
ATOM 9015 N N . PRO A 1 1153 ? -40.083 -8.706 13.493 1.00 98.25 1153 PRO A N 1
ATOM 9016 C CA . PRO A 1 1153 ? -41.111 -9.225 12.602 1.00 98.25 1153 PRO A CA 1
ATOM 9017 C C . PRO A 1 1153 ? -40.742 -9.169 11.118 1.00 98.25 1153 PRO A C 1
ATOM 9019 O O . PRO A 1 1153 ? -41.044 -10.125 10.407 1.00 98.25 1153 PRO A O 1
ATOM 9022 N N . ILE A 1 1154 ? -40.035 -8.127 10.657 1.00 98.44 1154 ILE A N 1
ATOM 9023 C CA . ILE A 1 1154 ? -39.646 -7.991 9.242 1.00 98.44 1154 ILE A CA 1
ATOM 9024 C C . ILE A 1 1154 ? -38.768 -9.175 8.835 1.00 98.44 1154 ILE A C 1
ATOM 9026 O O . ILE A 1 1154 ? -39.087 -9.894 7.887 1.00 98.44 1154 ILE A O 1
ATOM 9030 N N . ALA A 1 1155 ? -37.676 -9.415 9.568 1.00 97.44 1155 ALA A N 1
ATOM 9031 C CA . ALA A 1 1155 ? -36.746 -10.492 9.234 1.00 97.44 1155 ALA A CA 1
ATOM 9032 C C . ALA A 1 1155 ? -37.390 -11.881 9.361 1.00 97.44 1155 ALA A C 1
ATOM 9034 O O . ALA A 1 1155 ? -37.154 -12.752 8.517 1.00 97.44 1155 ALA A O 1
ATOM 9035 N N . VAL A 1 1156 ? -38.213 -12.076 10.395 1.00 98.44 1156 VAL A N 1
ATOM 9036 C CA . VAL A 1 1156 ? -38.869 -13.355 10.695 1.00 98.44 1156 VAL A CA 1
ATOM 9037 C C . VAL A 1 1156 ? -39.950 -13.694 9.671 1.00 98.44 1156 VAL A C 1
ATOM 9039 O O . VAL A 1 1156 ? -39.983 -14.810 9.155 1.00 98.44 1156 VAL A O 1
ATOM 9042 N N . MET A 1 1157 ? -40.820 -12.745 9.333 1.00 98.44 1157 MET A N 1
ATOM 9043 C CA . MET A 1 1157 ? -41.939 -12.999 8.425 1.00 98.44 1157 MET A CA 1
ATOM 9044 C C . MET A 1 1157 ? -41.492 -13.093 6.967 1.00 98.44 1157 MET A C 1
ATOM 9046 O O . MET A 1 1157 ? -42.063 -13.888 6.221 1.00 98.44 1157 MET A O 1
ATOM 9050 N N . ILE A 1 1158 ? -40.427 -12.384 6.569 1.00 98.38 1158 ILE A N 1
ATOM 9051 C CA . ILE A 1 1158 ? -39.771 -12.630 5.274 1.00 98.38 1158 ILE A CA 1
ATOM 9052 C C . ILE A 1 1158 ? -39.233 -14.066 5.216 1.00 98.38 1158 ILE A C 1
ATOM 9054 O O . ILE A 1 1158 ? -39.441 -14.748 4.212 1.00 98.38 1158 ILE A O 1
ATOM 9058 N N . GLU A 1 1159 ? -38.603 -14.566 6.285 1.00 98.25 1159 GLU A N 1
ATOM 9059 C CA . GLU A 1 1159 ? -38.116 -15.951 6.302 1.00 98.25 1159 GLU A CA 1
ATOM 9060 C C . GLU A 1 1159 ? -39.262 -16.964 6.242 1.00 98.25 1159 GLU A C 1
ATOM 9062 O O . GLU A 1 1159 ? -39.215 -17.930 5.478 1.00 98.25 1159 GLU A O 1
ATOM 9067 N N . ASN A 1 1160 ? -40.332 -16.736 7.005 1.00 98.25 1160 ASN A N 1
ATOM 9068 C CA . ASN A 1 1160 ? -41.496 -17.614 6.978 1.00 98.25 1160 ASN A CA 1
ATOM 9069 C C . ASN A 1 1160 ? -42.194 -17.615 5.612 1.00 98.25 1160 ASN A C 1
ATOM 9071 O O . ASN A 1 1160 ? -42.617 -18.676 5.156 1.00 98.25 1160 ASN A O 1
ATOM 9075 N N . TYR A 1 1161 ? -42.245 -16.472 4.925 1.00 97.75 1161 TYR A N 1
ATOM 9076 C CA . TYR A 1 1161 ? -42.732 -16.395 3.548 1.00 97.75 1161 TYR A CA 1
ATOM 9077 C C . TYR A 1 1161 ? -41.852 -17.199 2.582 1.00 97.75 1161 TYR A C 1
ATOM 9079 O O . TYR A 1 1161 ? -42.368 -17.942 1.748 1.00 97.75 1161 TYR A O 1
ATOM 9087 N N . ARG A 1 1162 ? -40.525 -17.096 2.720 1.00 95.25 1162 ARG A N 1
ATOM 9088 C CA . ARG A 1 1162 ? -39.559 -17.781 1.849 1.00 95.25 1162 ARG A CA 1
ATOM 9089 C C . ARG A 1 1162 ? -39.560 -19.293 2.045 1.00 95.25 1162 ARG A C 1
ATOM 9091 O O . ARG A 1 1162 ? -39.642 -20.050 1.078 1.00 95.25 1162 ARG A O 1
ATOM 9098 N N . THR A 1 1163 ? -39.423 -19.743 3.288 1.00 95.69 1163 THR A N 1
ATOM 9099 C CA . THR A 1 1163 ? -39.123 -21.148 3.600 1.00 95.69 1163 THR A CA 1
ATOM 9100 C C . THR A 1 1163 ? -40.049 -21.745 4.656 1.00 95.69 1163 THR A C 1
ATOM 9102 O O . THR A 1 1163 ? -40.140 -22.976 4.763 1.00 95.69 1163 THR A O 1
ATOM 9105 N N . GLY A 1 1164 ? -40.736 -20.915 5.445 1.00 97.00 1164 GLY A N 1
ATOM 9106 C CA . GLY A 1 1164 ? -41.500 -21.348 6.616 1.00 97.00 1164 GLY A CA 1
ATOM 9107 C C . GLY A 1 1164 ? -40.619 -21.927 7.726 1.00 97.00 1164 GLY A C 1
ATOM 9108 O O . GLY A 1 1164 ? -41.105 -22.747 8.502 1.00 97.00 1164 GLY A O 1
ATOM 9109 N N . LEU A 1 1165 ? -39.316 -21.615 7.750 1.00 97.56 1165 LEU A N 1
ATOM 9110 C CA . LEU A 1 1165 ? -38.344 -22.218 8.668 1.00 97.56 1165 LEU A CA 1
ATOM 9111 C C . LEU A 1 1165 ? -38.766 -22.071 10.133 1.00 97.56 1165 LEU A C 1
ATOM 9113 O O . LEU A 1 1165 ? -38.823 -23.062 10.858 1.00 97.56 1165 LEU A O 1
ATOM 9117 N N . LEU A 1 1166 ? -39.083 -20.851 10.561 1.00 98.38 1166 LEU A N 1
ATOM 9118 C CA . LEU A 1 1166 ? -39.329 -20.543 11.969 1.00 98.38 1166 LEU A CA 1
ATOM 9119 C C . LEU A 1 1166 ? -40.656 -21.150 12.437 1.00 98.38 1166 LEU A C 1
ATOM 9121 O O . LEU A 1 1166 ? -40.707 -21.760 13.505 1.00 98.38 1166 LEU A O 1
ATOM 9125 N N . TRP A 1 1167 ? -41.675 -21.129 11.574 1.00 98.38 1167 TRP A N 1
ATOM 9126 C CA . TRP A 1 1167 ? -42.913 -21.890 11.755 1.00 98.38 1167 TRP A CA 1
ATOM 9127 C C . TRP A 1 1167 ? -42.679 -23.389 11.915 1.00 98.38 1167 TRP A C 1
ATOM 9129 O O . TRP A 1 1167 ? -43.184 -24.000 12.854 1.00 98.38 1167 TRP A O 1
ATOM 9139 N N . LYS A 1 1168 ? -41.888 -24.007 11.030 1.00 97.56 1168 LYS A N 1
ATOM 9140 C CA . LYS A 1 1168 ? -41.579 -25.444 11.117 1.00 97.56 1168 LYS A CA 1
ATOM 9141 C C . LYS A 1 1168 ? -40.886 -25.784 12.431 1.00 97.56 1168 LYS A C 1
ATOM 9143 O O . LYS A 1 1168 ? -41.231 -26.790 13.045 1.00 97.56 1168 LYS A O 1
ATOM 9148 N N . LEU A 1 1169 ? -39.934 -24.957 12.858 1.00 98.25 1169 LEU A N 1
ATOM 9149 C CA . LEU A 1 1169 ? -39.202 -25.165 14.103 1.00 98.25 1169 LEU A CA 1
ATOM 9150 C C . LEU A 1 1169 ? -40.138 -25.071 15.306 1.00 98.25 1169 LEU A C 1
ATOM 9152 O O . LEU A 1 1169 ? -40.264 -26.045 16.043 1.00 98.25 1169 LEU A O 1
ATOM 9156 N N . PHE A 1 1170 ? -40.853 -23.960 15.471 1.00 98.44 1170 PHE A N 1
ATOM 9157 C CA . PHE A 1 1170 ? -41.733 -23.762 16.622 1.00 98.44 1170 PHE A CA 1
ATOM 9158 C C . PHE A 1 1170 ? -42.875 -24.796 16.677 1.00 98.44 1170 PHE A C 1
ATOM 9160 O O . PHE A 1 1170 ? -43.073 -25.443 17.706 1.00 98.44 1170 PHE A O 1
ATOM 9167 N N . MET A 1 1171 ? -43.563 -25.047 15.556 1.00 97.50 1171 MET A N 1
ATOM 9168 C CA . MET A 1 1171 ? -44.684 -26.003 15.482 1.00 97.50 1171 MET A CA 1
ATOM 9169 C C . MET A 1 1171 ? -44.260 -27.472 15.643 1.00 97.50 1171 MET A C 1
ATOM 9171 O O . MET A 1 1171 ? -45.103 -28.341 15.890 1.00 97.50 1171 MET A O 1
ATOM 9175 N N . SER A 1 1172 ? -42.968 -27.778 15.492 1.00 97.31 1172 SER A N 1
ATOM 9176 C CA . SER A 1 1172 ? -42.430 -29.122 15.737 1.00 97.31 1172 SER A CA 1
ATOM 9177 C C . SER A 1 1172 ? -42.179 -29.418 17.217 1.00 97.31 1172 SER A C 1
ATOM 9179 O O . SER A 1 1172 ? -41.955 -30.575 17.573 1.00 97.31 1172 SER A O 1
ATOM 9181 N N . HIS A 1 1173 ? -42.239 -28.408 18.092 1.00 98.31 1173 HIS A N 1
ATOM 9182 C CA . HIS A 1 1173 ? -41.978 -28.601 19.511 1.00 98.31 1173 HIS A CA 1
ATOM 9183 C C . HIS A 1 1173 ? -43.088 -29.448 20.174 1.00 98.31 1173 HIS A C 1
ATOM 9185 O O . HIS A 1 1173 ? -44.257 -29.057 20.117 1.00 98.31 1173 HIS A O 1
ATOM 9191 N N . PRO A 1 1174 ? -42.763 -30.567 20.859 1.00 97.44 1174 PRO A N 1
ATOM 9192 C CA . PRO A 1 1174 ? -43.771 -31.475 21.422 1.00 97.44 1174 PRO A CA 1
ATOM 9193 C C . PRO A 1 1174 ? -44.752 -30.799 22.388 1.00 97.44 1174 PRO A C 1
ATOM 9195 O O . PRO A 1 1174 ? -45.960 -30.998 22.283 1.00 97.44 1174 PRO A O 1
ATOM 9198 N N . ASP A 1 1175 ? -44.245 -29.949 23.285 1.00 98.19 1175 ASP A N 1
ATOM 9199 C CA . ASP A 1 1175 ? -45.084 -29.226 24.250 1.00 98.19 1175 ASP A CA 1
ATOM 9200 C C . ASP A 1 1175 ? -46.069 -28.269 23.559 1.00 98.19 1175 ASP A C 1
ATOM 9202 O O . ASP A 1 1175 ? -47.234 -28.194 23.944 1.00 98.19 1175 ASP A O 1
ATOM 9206 N N . VAL A 1 1176 ? -45.646 -27.596 22.480 1.00 98.25 1176 VAL A N 1
ATOM 9207 C CA . VAL A 1 1176 ? -46.514 -26.705 21.692 1.00 98.25 1176 VAL A CA 1
ATOM 9208 C C . VAL A 1 1176 ? -47.643 -27.509 21.044 1.00 98.25 1176 VAL A C 1
ATOM 9210 O O . VAL A 1 1176 ? -48.805 -27.116 21.126 1.00 98.25 1176 VAL A O 1
ATOM 9213 N N . GLN A 1 1177 ? -47.339 -28.676 20.468 1.00 97.56 1177 GLN A N 1
ATOM 9214 C CA . GLN A 1 1177 ? -48.354 -29.570 19.895 1.00 97.56 1177 GLN A CA 1
ATOM 9215 C C . GLN A 1 1177 ? -49.349 -30.071 20.950 1.00 97.56 1177 GLN A C 1
ATOM 9217 O O . GLN A 1 1177 ? -50.557 -30.124 20.693 1.00 97.56 1177 GLN A O 1
ATOM 9222 N N . ALA A 1 1178 ? -48.858 -30.408 22.145 1.00 96.56 1178 ALA A N 1
ATOM 9223 C CA . ALA A 1 1178 ? -49.695 -30.817 23.266 1.00 96.56 1178 ALA A CA 1
ATOM 9224 C C . ALA A 1 1178 ? -50.613 -29.676 23.734 1.00 96.56 1178 ALA A C 1
ATOM 9226 O O . ALA A 1 1178 ? -51.806 -29.904 23.931 1.00 96.56 1178 ALA A O 1
ATOM 9227 N N . GLY A 1 1179 ? -50.089 -28.451 23.843 1.00 97.44 1179 GLY A N 1
ATOM 9228 C CA . GLY A 1 1179 ? -50.863 -27.254 24.182 1.00 97.44 1179 GLY A CA 1
ATOM 9229 C C . GLY A 1 1179 ? -51.954 -26.947 23.159 1.00 97.44 1179 GLY A C 1
ATOM 9230 O O . GLY A 1 1179 ? -53.115 -26.795 23.530 1.00 97.44 1179 GLY A O 1
ATOM 9231 N N . LEU A 1 1180 ? -51.620 -26.951 21.866 1.00 97.88 1180 LEU A N 1
ATOM 9232 C CA . LEU A 1 1180 ? -52.592 -26.755 20.785 1.00 97.88 1180 LEU A CA 1
ATOM 9233 C C . LEU A 1 1180 ? -53.704 -27.813 20.824 1.00 97.88 1180 LEU A C 1
ATOM 9235 O O . LEU A 1 1180 ? -54.884 -27.472 20.772 1.00 97.88 1180 LEU A O 1
ATOM 9239 N N . THR A 1 1181 ? -53.344 -29.086 21.006 1.00 96.44 1181 THR A N 1
ATOM 9240 C CA . THR A 1 1181 ? -54.319 -30.183 21.134 1.00 96.44 1181 THR A CA 1
ATOM 9241 C C . THR A 1 1181 ? -55.217 -29.996 22.358 1.00 96.44 1181 THR A C 1
ATOM 9243 O O . THR A 1 1181 ? -56.432 -30.162 22.268 1.00 96.44 1181 THR A O 1
ATOM 9246 N N . LYS A 1 1182 ? -54.634 -29.617 23.503 1.00 97.00 1182 LYS A N 1
ATOM 9247 C CA . LYS A 1 1182 ? -55.349 -29.359 24.763 1.00 97.00 1182 LYS A CA 1
ATOM 9248 C C . LYS A 1 1182 ? -56.376 -28.235 24.631 1.00 97.00 1182 LYS A C 1
ATOM 9250 O O . LYS A 1 1182 ? -57.415 -28.301 25.280 1.00 97.00 1182 LYS A O 1
ATOM 9255 N N . LEU A 1 1183 ? -56.081 -27.231 23.810 1.00 97.50 1183 LEU A N 1
ATOM 9256 C CA . LEU A 1 1183 ? -56.957 -26.092 23.536 1.00 97.50 1183 LEU A CA 1
ATOM 9257 C C . LEU A 1 1183 ? -57.945 -26.335 22.378 1.00 97.50 1183 LEU A C 1
ATOM 9259 O O . LEU A 1 1183 ? -58.758 -25.467 22.082 1.00 97.50 1183 LEU A O 1
ATOM 9263 N N . GLY A 1 1184 ? -57.896 -27.500 21.723 1.00 95.75 1184 GLY A N 1
ATOM 9264 C CA . GLY A 1 1184 ? -58.801 -27.840 20.621 1.00 95.75 1184 GLY A CA 1
ATOM 9265 C C . GLY A 1 1184 ? -58.412 -27.249 19.262 1.00 95.75 1184 GLY A C 1
ATOM 9266 O O . GLY A 1 1184 ? -59.246 -27.216 18.357 1.00 95.75 1184 GLY A O 1
ATOM 9267 N N . PHE A 1 1185 ? -57.162 -26.813 19.083 1.00 96.62 1185 PHE A N 1
ATOM 9268 C CA . PHE A 1 1185 ? -56.679 -26.346 17.784 1.00 96.62 1185 PHE A CA 1
ATOM 9269 C C . PHE A 1 1185 ? -56.473 -27.505 16.804 1.00 96.62 1185 PHE A C 1
ATOM 9271 O O . PHE A 1 1185 ? -55.980 -28.581 17.151 1.00 96.62 1185 PHE A O 1
ATOM 9278 N N . ASN A 1 1186 ? -56.774 -27.244 15.537 1.00 90.94 1186 ASN A N 1
ATOM 9279 C CA . ASN A 1 1186 ? -56.448 -28.092 14.402 1.00 90.94 1186 ASN A CA 1
ATOM 9280 C C . ASN A 1 1186 ? -55.394 -27.392 13.534 1.00 90.94 1186 ASN A C 1
ATOM 9282 O O . ASN A 1 1186 ? -55.513 -26.202 13.260 1.00 90.94 1186 ASN A O 1
ATOM 9286 N N . THR A 1 1187 ? -54.372 -28.140 13.117 1.00 87.69 1187 THR A N 1
ATOM 9287 C CA . THR A 1 1187 ? -53.220 -27.657 12.335 1.00 87.69 1187 THR A CA 1
ATOM 9288 C C . THR A 1 1187 ? -53.087 -28.351 10.971 1.00 87.69 1187 THR A C 1
ATOM 9290 O O . THR A 1 1187 ? -52.059 -28.232 10.300 1.00 87.69 1187 THR A O 1
ATOM 9293 N N . ASN A 1 1188 ? -54.095 -29.123 10.541 1.00 78.00 1188 ASN A N 1
ATOM 9294 C CA . ASN A 1 1188 ? -54.033 -29.879 9.292 1.00 78.00 1188 ASN A CA 1
ATOM 9295 C C . ASN A 1 1188 ? -54.079 -28.945 8.070 1.00 78.00 1188 ASN A C 1
ATOM 9297 O O . ASN A 1 1188 ? -55.070 -28.266 7.811 1.00 78.00 1188 ASN A O 1
ATOM 9301 N N . LYS A 1 1189 ? -53.012 -28.970 7.266 1.00 69.88 1189 LYS A N 1
ATOM 9302 C CA . LYS A 1 1189 ? -52.834 -28.100 6.091 1.00 69.88 1189 LYS A CA 1
ATOM 9303 C C . LYS A 1 1189 ? -53.586 -28.558 4.834 1.00 69.88 1189 LYS A C 1
ATOM 9305 O O . LYS A 1 1189 ? -53.511 -27.873 3.814 1.00 69.88 1189 LYS A O 1
ATOM 9310 N N . GLN A 1 1190 ? -54.274 -29.706 4.864 1.00 52.16 1190 GLN A N 1
ATOM 9311 C CA . GLN A 1 1190 ? -54.939 -30.272 3.679 1.00 52.16 1190 GLN A CA 1
ATOM 9312 C C . GLN A 1 1190 ? -56.081 -29.404 3.112 1.00 52.16 1190 GLN A C 1
ATOM 9314 O O . GLN A 1 1190 ? -56.345 -29.503 1.918 1.00 52.16 1190 GLN A O 1
ATOM 9319 N N . ASP A 1 1191 ? -56.676 -28.504 3.902 1.00 47.34 1191 ASP A N 1
ATOM 9320 C CA . ASP A 1 1191 ? -57.805 -27.659 3.469 1.00 47.34 1191 ASP A CA 1
ATOM 9321 C C . ASP A 1 1191 ? -57.400 -26.351 2.748 1.00 47.34 1191 ASP A C 1
ATOM 9323 O O . ASP A 1 1191 ? -58.265 -25.659 2.221 1.00 47.34 1191 ASP A O 1
ATOM 9327 N N . VAL A 1 1192 ? -56.110 -25.978 2.695 1.00 51.06 1192 VAL A N 1
ATOM 9328 C CA . VAL A 1 1192 ? -55.702 -24.601 2.311 1.00 51.06 1192 VAL A CA 1
ATOM 9329 C C . VAL A 1 1192 ? -55.198 -24.470 0.861 1.00 51.06 1192 VAL A C 1
ATOM 9331 O O . VAL A 1 1192 ? -55.158 -23.373 0.322 1.00 51.06 1192 VAL A O 1
ATOM 9334 N N . ARG A 1 1193 ? -54.838 -25.564 0.170 1.00 33.53 1193 ARG A N 1
ATOM 9335 C CA . ARG A 1 1193 ? -54.276 -25.502 -1.206 1.00 33.53 1193 ARG A CA 1
ATOM 9336 C C . ARG A 1 1193 ? -55.306 -25.584 -2.347 1.00 33.53 1193 ARG A C 1
ATOM 9338 O O . ARG A 1 1193 ? -54.902 -25.791 -3.489 1.00 33.53 1193 ARG A O 1
ATOM 9345 N N . GLN A 1 1194 ? -56.607 -25.466 -2.070 1.00 29.61 1194 GLN A N 1
ATOM 9346 C CA . GLN A 1 1194 ? -57.664 -25.573 -3.092 1.00 29.61 1194 GLN A CA 1
ATOM 9347 C C . GLN A 1 1194 ? -58.476 -24.290 -3.363 1.00 29.61 1194 GLN A C 1
ATOM 9349 O O . GLN A 1 1194 ? -59.428 -24.377 -4.138 1.00 29.61 1194 GLN A O 1
ATOM 9354 N N . GLN A 1 1195 ? -58.115 -23.115 -2.825 1.00 30.22 1195 GLN A N 1
ATOM 9355 C CA . GLN A 1 1195 ? -58.785 -21.845 -3.168 1.00 30.22 1195 GLN A CA 1
ATOM 9356 C C . GLN A 1 1195 ? -57.821 -20.678 -3.339 1.00 30.22 1195 GLN A C 1
ATOM 9358 O O . GLN A 1 1195 ? -57.017 -20.441 -2.411 1.00 30.22 1195 GLN A O 1
#

=== Feature glossary ===
The record interleaves many kinds of information about one protein. Here is each kind framed as the question it answers.

Q: What does the local fold look like, residue by residue?
A: A 3Di character summarizes, for each residue, the relative orientation of the Cα frame of its nearest spatial neighbor. Because it encodes fold topology rather than chemistry, 3Di alignments detect remote structural similarity that sequence alignment misses.

Q: Which residues are in helices, strands, or loops?
A: Secondary structure is the local, repeating backbone conformation. DSSP classifies it into eight states by reading the hydrogen-bond network: three helix types (H, G, I), two β types (E, B), two non-regular types (T, S), and unstructured coil (-).

Q: How big and how compact is the whole molecule?
A: Three whole-structure scalars: the radius of gyration (RMS distance of Cα from centroid, in Å), the count of Cα–Cα contacts (pairs closer than 8 Å and separated by more than four residues in sequence — i.e. tertiary, not local, contacts), and the bounding-box dimensions. Together they distinguish compact globular folds from extended fibres or disordered chains.

Q: How confident is the AlphaFold model at each residue?
A: For AlphaFold models, the B-factor field carries pLDDT — the model's own estimate of local accuracy on a 0–100 scale. Regions with pLDDT<50 should be treated as essentially unmodeled; they often correspond to intrinsically disordered segments.

Q: What family and function is it annotated with?
A: Functional annotations link the protein to curated databases. InterPro entries identify conserved domains and families by matching the sequence against member-database signatures (Pfam, PROSITE, CDD, …). Gene Ontology (GO) terms describe molecular function, biological process, and cellular component in a controlled vocabulary. CATH places the structure in a hierarchical fold classification (Class/Architecture/Topology/Homologous-superfamily). The organism is the source species.

Q: What known structures does this most resemble?
A: Nearest PDB neighbors are the top structural matches found by Foldseek when searching this structure against the entire Protein Data Bank. Each hit reports a TM-score (0 to 1; >0.5 almost always implies the same fold) and an E-value. These are *structural* homologs — they may share no detectable sequence similarity.

Q: Which residues are buried vs exposed?
A: Solvent-accessible surface area (SASA) is the area in Å² traced out by the centre of a 1.4 Å probe sphere (a water molecule) rolled over the protein's van der Waals surface (Shrake–Rupley / Lee–Richards construction). Buried residues have near-zero SASA; fully exposed residues can exceed 200 Å². The total SASA scales roughly with the number of surface residues.

Q: What are the backbone torsion angles?
A: φ (phi) and ψ (psi) are the two rotatable backbone dihedrals per residue: φ is the C(i-1)–N–Cα–C torsion, ψ is the N–Cα–C–N(i+1) torsion, both in degrees on (−180°, 180°]. α-helical residues cluster near (−60°, −45°); β-strand residues near (−120°, +130°). A Ramachandran plot is simply a scatter of (φ, ψ) for every residue.

Q: Are the domains correctly placed relative to each other?
A: Predicted aligned error is AlphaFold's pairwise confidence. Unlike pLDDT (per-residue), PAE is per-residue-pair and captures whether two parts of the structure are correctly placed relative to each other. Units are ångströms of expected positional error.

Q: What if only a Cα trace is available?
A: P-SEA three-state annotation labels each residue as helix, strand, or coil based purely on the geometry of the Cα trace. It serves as a fallback when the full backbone (and thus DSSP) is unavailable.

Q: What is the amino-acid chain?
A: This is the polypeptide sequence — one letter per residue, N-terminus first. Length ranges from a few dozen residues for small domains to over a thousand for large multi-domain proteins.

Q: What do the rendered images show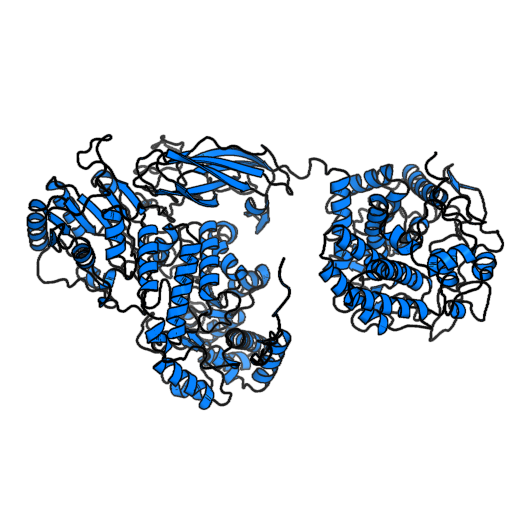?
A: The six renders are orthographic views along the three Cartesian axes in both directions. Representation (cartoon, sticks, or surface) and color scheme (sequence-rainbow or by-chain) vary across proteins so the training set covers all the common visualization conventions.

Q: What do the diagnostic plots show?
A: Plot images: a contact map (which residues are close in 3D, as an N×N binary image), a Ramachandran scatter (backbone torsion angles, revealing secondary-structure composition at a glance), and — for AlphaFold structures — a PAE heatmap (pairwise prediction confidence).

Q: How mobile is each atom in the crystal?
A: B-factor (Debye–Waller factor) reflects atomic displacement in the crystal lattice. It is an experimental observable (units Å²), not a prediction; low values mean the atom is pinned down, high values mean it moves or is heterogeneous across the crystal.

Q: Where is each backbone atom in 3D?
A: The mmCIF table is the protein's shape written out atom by atom. For each backbone N, Cα, C, and carbonyl O, it records an (x, y, z) coordinate triple in Å plus the residue type, chain letter, and residue number.